Protein AF-A0A924SZW6-F1 (afdb_monomer)

Nearest PDB structures (foldseek):
  8qy5-assembly1_B  TM=1.749E-01  e=9.039E+00  Homo sapiens

pLDDT: mean 71.02, std 20.92, range [22.78, 96.81]

Secondary structure (DSSP, 8-state):
-------------------------------------------TT-SSS------THHHHHHHHHHS---S-TTSHHHHHT-HHHHHHHHHHHHHHHSPPTT------S--EETTEEGGGS-HHHHHHHHH-GGGB--S-GGGTTT--SHHHHHHHHHT-TT-SHHHHHHHHHHHHSSPBPBSS--------HHHHHHSPPPTT---TTSSS---HHHHSPPHHHHHHHHHHHHHS-GGGSS-TT--EEEEPPTT-PPPGGGT---S------STT----SSS--GGGTEEEE-TTGGGSS--GGGHHHHHHHHHHHHHHHHHHHHH--TT-SS-SSSTTSHHHHHHH-EEEEEEE-TTT--EEEEEEEPTT---S-TT-TTTTS-HHHHHHHHHHHHHH-HHHHTTSHHHHHHHHHHTTTT---SHHHHHHHHHHHHHHHHHHHHHHHHHHTTT-HHHHHHHHHHHHHHHHHHHHHH-TTHHHH--HHHHHHHHHHHHHHHHHHHHHHHHHHHHHHHHHHHHHHHHHHHHHS--HHHHHHHTTT-SS-HHHHHHHHHHHHHHHHHTT--GGGHHHHHHHHHHHHHHS-HHHHHHHHHHHHHHHHHTTHHHHHHHHHHHHHHHHHSPPPTTS---THHHH-TTS----TTT--S-HHHHHHHHHHHHHHHHHHHHHHS-STT--TTSHHHHHHHHHHHHHHHHHHHHHHHHHHHHHHHHHHHTTHHHHHHHHHHHTTS-TTTHHHHHHHHHHHHHHHHHHHHHSS-GGG------SSHHHHHHHHHHHHHHHHHHHHH-

Structure (mmCIF, N/CA/C/O backbone):
data_AF-A0A924SZW6-F1
#
_entry.id   AF-A0A924SZW6-F1
#
loop_
_atom_site.group_PDB
_atom_site.id
_atom_site.type_symbol
_atom_site.label_atom_id
_atom_site.label_alt_id
_atom_site.label_comp_id
_atom_site.label_asym_id
_atom_site.label_entity_id
_atom_site.label_seq_id
_atom_site.pdbx_PDB_ins_code
_atom_site.Cartn_x
_atom_site.Cartn_y
_atom_site.Cartn_z
_atom_site.occupancy
_atom_site.B_iso_or_equiv
_atom_site.auth_seq_id
_atom_site.auth_comp_id
_atom_site.auth_asym_id
_atom_site.auth_atom_id
_atom_site.pdbx_PDB_model_num
ATOM 1 N N . MET A 1 1 ? -31.781 59.931 -20.310 1.00 33.50 1 MET A N 1
ATOM 2 C CA . MET A 1 1 ? -31.952 59.103 -21.530 1.00 33.50 1 MET A CA 1
ATOM 3 C C . MET A 1 1 ? -31.351 57.731 -21.214 1.00 33.50 1 MET A C 1
ATOM 5 O O . MET A 1 1 ? -30.288 57.725 -20.618 1.00 33.50 1 MET A O 1
ATOM 9 N N . ILE A 1 2 ? -32.062 56.593 -21.270 1.00 26.80 2 ILE A N 1
ATOM 10 C CA . ILE A 1 2 ? -32.752 55.938 -22.414 1.00 26.80 2 ILE A CA 1
ATOM 11 C C . ILE A 1 2 ? -31.719 55.399 -23.429 1.00 26.80 2 ILE A C 1
ATOM 13 O O . ILE A 1 2 ? -30.962 56.223 -23.920 1.00 26.80 2 ILE A O 1
ATOM 17 N N . SER A 1 3 ? -31.660 54.123 -23.869 1.00 26.00 3 SER A N 1
ATOM 18 C CA . SER A 1 3 ? -32.116 52.770 -23.403 1.00 26.00 3 SER A CA 1
ATOM 19 C C . SER A 1 3 ? -31.496 51.712 -24.375 1.00 26.00 3 SER A C 1
ATOM 21 O O . SER A 1 3 ? -31.134 52.133 -25.468 1.00 26.00 3 SER A O 1
ATOM 23 N N . ARG A 1 4 ? -31.325 50.384 -24.194 1.00 29.02 4 ARG A N 1
ATOM 24 C CA . ARG A 1 4 ? -31.680 49.269 -23.259 1.00 29.02 4 ARG A CA 1
ATOM 25 C C . ARG A 1 4 ? -30.437 48.328 -23.150 1.00 29.02 4 ARG A C 1
ATOM 27 O O . ARG A 1 4 ? -29.488 48.561 -23.882 1.00 29.02 4 ARG A O 1
ATOM 34 N N . LEU A 1 5 ? -30.275 47.281 -22.319 1.00 28.52 5 LEU A N 1
ATOM 35 C CA . LEU A 1 5 ? -31.102 46.414 -21.440 1.00 28.52 5 LEU A CA 1
ATOM 36 C C . LEU A 1 5 ? -31.905 45.224 -22.044 1.00 28.52 5 LEU A C 1
ATOM 38 O O . LEU A 1 5 ? -33.113 45.323 -22.242 1.00 28.52 5 LEU A O 1
ATOM 42 N N . SER A 1 6 ? -31.255 44.052 -22.171 1.00 27.53 6 SER A N 1
ATOM 43 C CA . SER A 1 6 ? -31.824 42.697 -21.938 1.00 27.53 6 SER A CA 1
ATOM 44 C C . SER A 1 6 ? -30.662 41.724 -21.641 1.00 27.53 6 SER A C 1
ATOM 46 O O . SER A 1 6 ? -29.728 41.695 -22.429 1.00 27.53 6 SER A O 1
ATOM 48 N N . SER A 1 7 ? -30.527 41.033 -20.496 1.00 28.25 7 SER A N 1
ATOM 49 C CA . SER A 1 7 ? -31.413 40.075 -19.780 1.00 28.25 7 SER A CA 1
ATOM 50 C C . SER A 1 7 ? -31.501 38.704 -20.481 1.00 28.25 7 SER A C 1
ATOM 52 O O . SER A 1 7 ? -31.619 38.672 -21.703 1.00 28.25 7 SER A O 1
ATOM 54 N N . LYS A 1 8 ? -31.423 37.541 -19.805 1.00 29.83 8 LYS A N 1
ATOM 55 C CA . LYS A 1 8 ? -31.731 37.145 -18.397 1.00 29.83 8 LYS A CA 1
ATOM 56 C C . LYS A 1 8 ? -30.581 36.271 -17.824 1.00 29.83 8 LYS A C 1
ATOM 58 O O . LYS A 1 8 ? -29.906 35.646 -18.627 1.00 29.83 8 LYS A O 1
ATOM 63 N N . ASN A 1 9 ? -30.243 36.130 -16.533 1.00 30.50 9 ASN A N 1
ATOM 64 C CA . ASN A 1 9 ? -30.782 36.519 -15.211 1.00 30.50 9 ASN A CA 1
ATOM 65 C C . ASN A 1 9 ? -31.810 35.584 -14.506 1.00 30.50 9 ASN A C 1
ATOM 67 O O . ASN A 1 9 ? -33.008 35.699 -14.771 1.00 30.50 9 ASN A O 1
ATOM 71 N N . ARG A 1 10 ? -31.329 34.748 -13.558 1.00 27.64 10 ARG A N 1
ATOM 72 C CA . ARG A 1 10 ? -31.797 34.525 -12.150 1.00 27.64 10 ARG A CA 1
ATOM 73 C C . ARG A 1 10 ? -30.868 33.484 -11.466 1.00 27.64 10 ARG A C 1
ATOM 75 O O . ARG A 1 10 ? -30.585 32.481 -12.105 1.00 27.64 10 ARG A O 1
ATOM 82 N N . SER A 1 11 ? -30.187 33.729 -10.330 1.00 28.19 11 SER A N 1
ATOM 83 C CA . SER A 1 11 ? -30.631 33.964 -8.919 1.00 28.19 11 SER A CA 1
ATOM 84 C C . SER A 1 11 ? -31.133 32.671 -8.239 1.00 28.19 11 SER A C 1
ATOM 86 O O . SER A 1 11 ? -31.854 31.929 -8.893 1.00 28.19 11 SER A O 1
ATOM 88 N N . TRP A 1 12 ? -30.849 32.322 -6.970 1.00 26.53 12 TRP A N 1
ATOM 89 C CA . TRP A 1 12 ? -30.463 33.056 -5.730 1.00 26.53 12 TRP A CA 1
ATOM 90 C C . TRP A 1 12 ? -29.351 32.272 -4.958 1.00 26.53 12 TRP A C 1
ATOM 92 O O . TRP A 1 12 ? -29.209 31.087 -5.230 1.00 26.53 12 TRP A O 1
ATOM 102 N N . LEU A 1 13 ? -28.465 32.775 -4.071 1.00 25.53 13 LEU A N 1
ATOM 103 C CA . LEU A 1 13 ? -28.387 33.912 -3.114 1.00 25.53 13 LEU A CA 1
ATOM 104 C C . LEU A 1 13 ? -28.858 33.570 -1.674 1.00 25.53 13 LEU A C 1
ATOM 106 O O . LEU A 1 13 ? -30.060 33.542 -1.438 1.00 25.53 13 LEU A O 1
ATOM 110 N N . PHE A 1 14 ? -27.921 33.422 -0.714 1.00 25.53 14 PHE A N 1
ATOM 111 C CA . PHE A 1 14 ? -28.094 33.786 0.715 1.00 25.53 14 PHE A CA 1
ATOM 112 C C . PHE A 1 14 ? -26.750 34.058 1.446 1.00 25.53 14 PHE A C 1
ATOM 114 O O . PHE A 1 14 ? -25.684 33.675 0.970 1.00 25.53 14 PHE A O 1
ATOM 121 N N . CYS A 1 15 ? -26.828 34.796 2.561 1.00 25.05 15 CYS A N 1
ATOM 122 C CA . CYS A 1 15 ? -25.750 35.432 3.350 1.00 25.05 15 CYS A CA 1
ATOM 123 C C . CYS A 1 15 ? -25.013 34.482 4.334 1.00 25.05 15 CYS A C 1
ATOM 125 O O . CYS A 1 15 ? -25.514 33.398 4.605 1.00 25.05 15 CYS A O 1
ATOM 127 N N . GLY A 1 16 ? -23.891 34.849 4.981 1.00 23.39 16 GLY A N 1
ATOM 128 C CA . GLY A 1 16 ? -23.024 36.038 4.840 1.00 23.39 16 GLY A CA 1
ATOM 129 C C . GLY A 1 16 ? -22.244 36.413 6.128 1.00 23.39 16 GLY A C 1
ATOM 130 O O . GLY A 1 16 ? -22.449 35.798 7.163 1.00 23.39 16 GLY A O 1
ATOM 131 N N . LEU A 1 17 ? -21.396 37.454 6.032 1.00 24.75 17 LEU A N 1
ATOM 132 C CA . LEU A 1 17 ? -20.768 38.275 7.102 1.00 24.75 17 LEU A CA 1
ATOM 133 C C . LEU A 1 17 ? -20.067 37.602 8.314 1.00 24.75 17 LEU A C 1
ATOM 135 O O . LEU A 1 17 ? -20.702 37.076 9.219 1.00 24.75 17 LEU A O 1
ATOM 139 N N . GLY A 1 18 ? -18.751 37.837 8.426 1.00 23.00 18 GLY A N 1
ATOM 140 C CA . GLY A 1 18 ? -17.966 37.648 9.656 1.00 23.00 18 GLY A CA 1
ATOM 141 C C . GLY A 1 18 ? -16.492 38.025 9.457 1.00 23.00 18 GLY A C 1
ATOM 142 O O . GLY A 1 18 ? -15.720 37.205 8.975 1.00 23.00 18 GLY A O 1
ATOM 143 N N . LEU A 1 19 ? -16.101 39.271 9.764 1.00 26.03 19 LEU A N 1
ATOM 144 C CA . LEU A 1 19 ? -14.753 39.793 9.478 1.00 26.03 19 LEU A CA 1
ATOM 145 C C . LEU A 1 19 ? -14.293 40.792 10.558 1.00 26.03 19 LEU A C 1
ATOM 147 O O . LEU A 1 19 ? -14.779 41.920 10.611 1.00 26.03 19 LEU A O 1
ATOM 151 N N . ILE A 1 20 ? -13.340 40.371 11.396 1.00 26.34 20 ILE A N 1
ATOM 152 C CA . ILE A 1 20 ? -12.592 41.181 12.378 1.00 26.34 20 ILE A CA 1
ATOM 153 C C . ILE A 1 20 ? -11.146 40.653 12.318 1.00 26.34 20 ILE A C 1
ATOM 155 O O . ILE A 1 20 ? -10.900 39.498 12.642 1.00 26.34 20 ILE A O 1
ATOM 159 N N . LEU A 1 21 ? -10.235 41.336 11.619 1.00 26.98 21 LEU A N 1
ATOM 160 C CA . LEU A 1 21 ? -9.293 42.316 12.184 1.00 26.98 21 LEU A CA 1
ATOM 161 C C . LEU A 1 21 ? -8.398 41.766 13.310 1.00 26.98 21 LEU A C 1
ATOM 163 O O . LEU A 1 21 ? -8.770 41.806 14.475 1.00 26.98 21 LEU A O 1
ATOM 167 N N . PHE A 1 22 ? -7.162 41.412 12.961 1.00 25.89 22 PHE A N 1
ATOM 168 C CA . PHE A 1 22 ? -5.969 42.145 13.412 1.00 25.89 22 PHE A CA 1
ATOM 169 C C . PHE A 1 22 ? -4.836 41.906 12.402 1.00 25.89 22 PHE A C 1
ATOM 171 O O . PHE A 1 22 ? -4.906 40.965 11.611 1.00 25.89 22 PHE A O 1
ATOM 178 N N . GLY A 1 23 ? -3.816 42.764 12.369 1.00 24.95 23 GLY A N 1
ATOM 179 C CA . GLY A 1 23 ? -2.733 42.622 11.397 1.00 24.95 23 GLY A CA 1
ATOM 180 C C . GLY A 1 23 ? -1.445 43.326 11.796 1.00 24.95 23 GLY A C 1
ATOM 181 O O . GLY A 1 23 ? -1.463 44.263 12.588 1.00 24.95 23 GLY A O 1
ATOM 182 N N . GLY A 1 24 ? -0.352 42.878 11.175 1.00 24.44 24 GLY A N 1
ATOM 183 C CA . GLY A 1 24 ? 0.947 43.543 11.173 1.00 24.44 24 GLY A CA 1
ATOM 184 C C . GLY A 1 24 ? 1.859 43.228 12.358 1.00 24.44 24 GLY A C 1
ATOM 185 O O . GLY A 1 24 ? 1.669 43.747 13.451 1.00 24.44 24 GLY A O 1
ATOM 186 N N . LEU A 1 25 ? 2.954 42.517 12.076 1.00 24.55 25 LEU A N 1
ATOM 187 C CA . LEU A 1 25 ? 4.296 43.068 12.295 1.00 24.55 25 LEU A CA 1
ATOM 188 C C . LEU A 1 25 ? 5.338 42.328 11.444 1.00 24.55 25 LEU A C 1
ATOM 190 O O . LEU A 1 25 ? 5.148 41.178 11.053 1.00 24.55 25 LEU A O 1
ATOM 194 N N . TRP A 1 26 ? 6.413 43.034 11.101 1.00 28.36 26 TRP A N 1
ATOM 195 C CA . TRP A 1 26 ? 7.564 42.503 10.372 1.00 28.36 26 TRP A CA 1
ATOM 196 C C . TRP A 1 26 ? 8.580 41.874 11.329 1.00 28.36 26 TRP A C 1
ATOM 198 O O . TRP A 1 26 ? 8.840 42.441 12.383 1.00 28.36 26 TRP A O 1
ATOM 208 N N . GLY A 1 27 ? 9.245 40.817 10.852 1.00 25.41 27 GLY A N 1
ATOM 209 C CA . GLY A 1 27 ? 10.687 40.607 11.019 1.00 25.41 27 GLY A CA 1
ATOM 210 C C . GLY A 1 27 ? 11.238 40.276 12.411 1.00 25.41 27 GLY A C 1
ATOM 211 O O . GLY A 1 27 ? 11.234 41.103 13.312 1.00 25.41 27 GLY A O 1
ATOM 212 N N . VAL A 1 28 ? 11.876 39.109 12.517 1.00 25.89 28 VAL A N 1
ATOM 213 C CA . VAL A 1 28 ? 13.323 38.950 12.787 1.00 25.89 28 VAL A CA 1
ATOM 214 C C . VAL A 1 28 ? 13.635 37.450 12.737 1.00 25.89 28 VAL A C 1
ATOM 216 O O . VAL A 1 28 ? 12.971 36.653 13.393 1.00 25.89 28 VAL A O 1
ATOM 219 N N . LEU A 1 29 ? 14.643 37.063 11.952 1.00 27.83 29 LEU A N 1
ATOM 220 C CA . LEU A 1 29 ? 15.219 35.717 11.992 1.00 27.83 29 LEU A CA 1
ATOM 221 C C . LEU A 1 29 ? 16.332 35.691 13.051 1.00 27.83 29 LEU A C 1
ATOM 223 O O . LEU A 1 29 ? 17.296 36.445 12.900 1.00 27.83 29 LEU A O 1
ATOM 227 N N . PRO A 1 30 ? 16.262 34.837 14.086 1.00 28.94 30 PRO A N 1
ATOM 228 C CA . PRO A 1 30 ? 17.430 34.514 14.888 1.00 28.94 30 PRO A CA 1
ATOM 229 C C . PRO A 1 30 ? 18.287 33.491 14.131 1.00 28.94 30 PRO A C 1
ATOM 231 O O . PRO A 1 30 ? 17.869 32.353 13.916 1.00 28.94 30 PRO A O 1
ATOM 234 N N . ALA A 1 31 ? 19.499 33.881 13.736 1.00 28.05 31 ALA A N 1
ATOM 235 C CA . ALA A 1 31 ? 20.520 32.906 13.371 1.00 28.05 31 ALA A CA 1
ATOM 236 C C . ALA A 1 31 ? 20.938 32.149 14.640 1.00 28.05 31 ALA A C 1
ATOM 238 O O . ALA A 1 31 ? 21.285 32.778 15.640 1.00 28.05 31 ALA A O 1
ATOM 239 N N . HIS A 1 32 ? 20.890 30.817 14.608 1.00 28.34 32 HIS A N 1
ATOM 240 C CA . HIS A 1 32 ? 21.294 29.988 15.740 1.00 28.34 32 HIS A CA 1
ATOM 241 C C . HIS A 1 32 ? 22.666 29.362 15.482 1.00 28.34 32 HIS A C 1
ATOM 243 O O . HIS A 1 32 ? 22.778 28.245 14.981 1.00 28.34 32 HIS A O 1
ATOM 249 N N . ASP A 1 33 ? 23.717 30.086 15.864 1.00 27.41 33 ASP A N 1
ATOM 250 C CA . ASP A 1 33 ? 25.005 29.459 16.14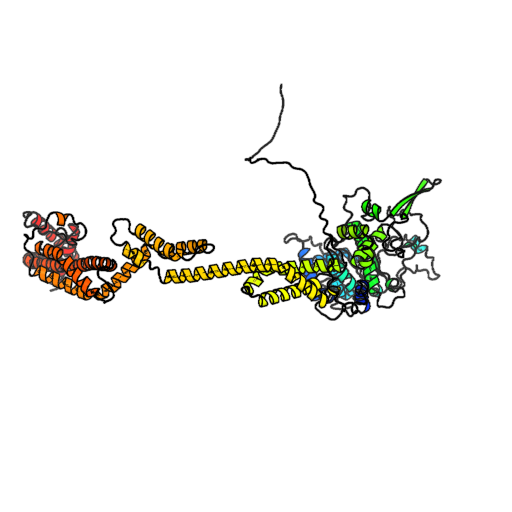1 1.00 27.41 33 ASP A CA 1
ATOM 251 C C . ASP A 1 33 ? 24.850 28.509 17.338 1.00 27.41 33 ASP A C 1
ATOM 253 O O . ASP A 1 33 ? 24.332 28.884 18.395 1.00 27.41 33 ASP A O 1
ATOM 257 N N . SER A 1 34 ? 25.333 27.276 17.195 1.00 29.17 34 SER A N 1
ATOM 258 C CA . SER A 1 34 ? 25.466 26.324 18.300 1.00 29.17 34 SER A CA 1
ATOM 259 C C . SER A 1 34 ? 26.780 25.555 18.175 1.00 29.17 34 SER A C 1
ATOM 261 O O . SER A 1 34 ? 26.820 24.404 17.737 1.00 29.17 34 SER A O 1
ATOM 263 N N . ALA A 1 35 ? 27.879 26.212 18.549 1.00 26.23 35 ALA A N 1
ATOM 264 C CA . ALA A 1 35 ? 29.199 25.595 18.612 1.00 26.23 35 ALA A CA 1
ATOM 265 C C . ALA A 1 35 ? 29.227 24.500 19.695 1.00 26.23 35 ALA A C 1
ATOM 267 O O . ALA A 1 35 ? 29.353 24.791 20.887 1.00 26.23 35 ALA A O 1
ATOM 268 N N . TYR A 1 36 ? 29.107 23.233 19.290 1.00 25.58 36 TYR A N 1
ATOM 269 C CA . TYR A 1 36 ? 29.137 22.115 20.230 1.00 25.58 36 TYR A CA 1
ATOM 270 C C . TYR A 1 36 ? 30.570 21.776 20.655 1.00 25.58 36 TYR A C 1
ATOM 272 O O . TYR A 1 36 ? 31.394 21.317 19.865 1.00 25.58 36 TYR A O 1
ATOM 280 N N . SER A 1 37 ? 30.859 22.016 21.935 1.00 25.73 37 SER A N 1
ATOM 281 C CA . SER A 1 37 ? 32.153 21.730 22.557 1.00 25.73 37 SER A CA 1
ATOM 282 C C . SER A 1 37 ? 32.432 20.226 22.600 1.00 25.73 37 SER A C 1
ATOM 284 O O . SER A 1 37 ? 31.659 19.454 23.168 1.00 25.73 37 SER A O 1
ATOM 286 N N . SER A 1 38 ? 33.563 19.803 22.034 1.00 25.98 38 SER A N 1
ATOM 287 C CA . SER A 1 38 ? 33.986 18.403 22.024 1.00 25.98 38 SER A CA 1
ATOM 288 C C . SER A 1 38 ? 34.633 17.989 23.354 1.00 25.98 38 SER A C 1
ATOM 290 O O . SER A 1 38 ? 35.847 18.132 23.534 1.00 25.98 38 SER A O 1
ATOM 292 N N . SER A 1 39 ? 33.857 17.416 24.276 1.00 26.94 39 SER A N 1
ATOM 293 C CA . SER A 1 39 ? 34.395 16.633 25.397 1.00 26.94 39 SER A CA 1
ATOM 294 C C . SER A 1 39 ? 34.622 15.180 24.952 1.00 26.94 39 SER A C 1
ATOM 296 O O . SER A 1 39 ? 33.737 14.512 24.424 1.00 26.94 39 SER A O 1
ATOM 298 N N . GLY A 1 40 ? 35.861 14.696 25.070 1.00 28.08 40 GLY A N 1
ATOM 299 C CA . GLY A 1 40 ? 36.288 13.479 24.373 1.00 28.08 40 GLY A CA 1
ATOM 300 C C . GLY A 1 40 ? 36.036 12.176 25.134 1.00 28.08 40 GLY A C 1
ATOM 301 O O . GLY A 1 40 ? 36.572 11.991 26.225 1.00 28.08 40 GLY A O 1
ATOM 302 N N . PHE A 1 41 ? 35.362 11.214 24.493 1.00 25.05 41 PHE A N 1
ATOM 303 C CA . PHE A 1 41 ? 35.353 9.808 24.914 1.00 25.05 41 PHE A CA 1
ATOM 304 C C . PHE A 1 41 ? 36.175 8.954 23.933 1.00 25.05 41 PHE A C 1
ATOM 306 O O . PHE A 1 41 ? 35.786 8.731 22.787 1.00 25.05 41 PHE A O 1
ATOM 313 N N . LYS A 1 42 ? 37.363 8.496 24.352 1.00 28.86 42 LYS A N 1
ATOM 314 C CA . LYS A 1 42 ? 38.291 7.736 23.490 1.00 28.86 42 LYS A CA 1
ATOM 315 C C . LYS A 1 42 ? 37.923 6.247 23.422 1.00 28.86 42 LYS A C 1
ATOM 317 O O . LYS A 1 42 ? 38.568 5.421 24.060 1.00 28.86 42 LYS A O 1
ATOM 322 N N . SER A 1 43 ? 36.937 5.894 22.595 1.00 28.67 43 SER A N 1
ATOM 323 C CA . SER A 1 43 ? 36.662 4.492 22.232 1.00 28.67 43 SER A CA 1
ATOM 324 C C . SER A 1 43 ? 37.648 3.988 21.166 1.00 28.67 43 SER A C 1
ATOM 326 O O . SER A 1 43 ? 37.392 4.020 19.960 1.00 28.67 43 SER A O 1
ATOM 328 N N . SER A 1 44 ? 38.834 3.554 21.594 1.00 30.31 44 SER A N 1
ATOM 329 C CA . SER A 1 44 ? 39.884 3.065 20.693 1.00 30.31 44 SER A CA 1
ATOM 330 C C . SER A 1 44 ? 39.780 1.558 20.426 1.00 30.31 44 SER A C 1
ATOM 332 O O . SER A 1 44 ? 40.595 0.802 20.946 1.00 30.31 44 SER A O 1
ATOM 334 N N . ASN A 1 45 ? 38.808 1.116 19.610 1.00 28.75 45 ASN A N 1
ATOM 335 C CA . ASN A 1 45 ? 38.846 -0.235 19.003 1.00 28.75 45 ASN A CA 1
ATOM 336 C C . ASN A 1 45 ? 38.010 -0.466 17.716 1.00 28.75 45 ASN A C 1
ATOM 338 O O . ASN A 1 45 ? 38.111 -1.531 17.114 1.00 28.75 45 ASN A O 1
ATOM 342 N N . GLN A 1 46 ? 37.226 0.500 17.224 1.00 30.11 46 GLN A N 1
ATOM 343 C CA . GLN A 1 46 ? 36.188 0.246 16.201 1.00 30.11 46 GLN A CA 1
ATOM 344 C C . GLN A 1 46 ? 36.615 0.488 14.727 1.00 30.11 46 GLN A C 1
ATOM 346 O O . GLN A 1 46 ? 35.780 0.762 13.873 1.00 30.11 46 GLN A O 1
ATOM 351 N N . LYS A 1 47 ? 37.917 0.417 14.394 1.00 28.92 47 LYS A N 1
ATOM 352 C CA . LYS A 1 47 ? 38.471 0.869 13.087 1.00 28.92 47 LYS A CA 1
ATOM 353 C C . LYS A 1 47 ? 39.094 -0.219 12.184 1.00 28.92 47 LYS A C 1
ATOM 355 O O . LYS A 1 47 ? 40.004 0.086 11.415 1.00 28.92 47 LYS A O 1
ATOM 360 N N . ARG A 1 48 ? 38.653 -1.488 12.257 1.00 28.36 48 ARG A N 1
ATOM 361 C CA . ARG A 1 48 ? 39.270 -2.595 11.475 1.00 28.36 48 ARG A CA 1
ATOM 362 C C . ARG A 1 48 ? 38.354 -3.665 10.842 1.00 28.36 48 ARG A C 1
ATOM 364 O O . ARG A 1 48 ? 38.878 -4.701 10.448 1.00 28.36 48 ARG A O 1
ATOM 371 N N . LEU A 1 49 ? 37.047 -3.429 10.672 1.00 27.42 49 LEU A N 1
ATOM 372 C CA . LEU A 1 49 ? 36.152 -4.396 9.989 1.00 27.42 49 LEU A CA 1
ATOM 373 C C . LEU A 1 49 ? 35.471 -3.906 8.696 1.00 27.42 49 LEU A C 1
ATOM 375 O O . LEU A 1 49 ? 35.121 -4.737 7.865 1.00 27.42 49 LEU A O 1
ATOM 379 N N . PHE A 1 50 ? 35.361 -2.598 8.453 1.00 34.38 50 PHE A N 1
ATOM 380 C CA . PHE A 1 50 ? 34.761 -2.068 7.219 1.00 34.38 50 PHE A CA 1
ATOM 381 C C . PHE A 1 50 ? 35.836 -1.677 6.196 1.00 34.38 50 PHE A C 1
ATOM 383 O O . PHE A 1 50 ? 36.299 -0.539 6.163 1.00 34.38 50 PHE A O 1
ATOM 390 N N . SER A 1 51 ? 36.269 -2.642 5.378 1.00 29.84 51 SER A N 1
ATOM 391 C CA . SER A 1 51 ? 37.339 -2.466 4.379 1.00 29.84 51 SER A CA 1
ATOM 392 C C . SER A 1 51 ? 36.959 -2.901 2.955 1.00 29.84 51 SER A C 1
ATOM 394 O O . SER A 1 51 ? 37.792 -3.435 2.222 1.00 29.84 51 SER A O 1
ATOM 396 N N . LYS A 1 52 ? 35.709 -2.626 2.552 1.00 31.80 52 LYS A N 1
ATOM 397 C CA . LYS A 1 52 ? 35.267 -2.392 1.158 1.00 31.80 52 LYS A CA 1
ATOM 398 C C . LYS A 1 52 ? 33.800 -1.930 1.143 1.00 31.80 52 LYS A C 1
ATOM 400 O O . LYS A 1 52 ? 32.960 -2.703 1.601 1.00 31.80 52 LYS A O 1
ATOM 405 N N . PRO A 1 53 ? 33.458 -0.744 0.607 1.00 36.50 53 PRO A N 1
ATOM 406 C CA . PRO A 1 53 ? 32.068 -0.446 0.278 1.00 36.50 53 PRO A CA 1
ATOM 407 C C . PRO A 1 53 ? 31.618 -1.369 -0.864 1.00 36.50 53 PRO A C 1
ATOM 409 O O . PRO A 1 53 ? 32.288 -1.465 -1.894 1.00 36.50 53 PRO A O 1
ATOM 412 N N . TRP A 1 54 ? 30.500 -2.071 -0.681 1.00 39.34 54 TRP A N 1
ATOM 413 C CA . TRP A 1 54 ? 29.850 -2.816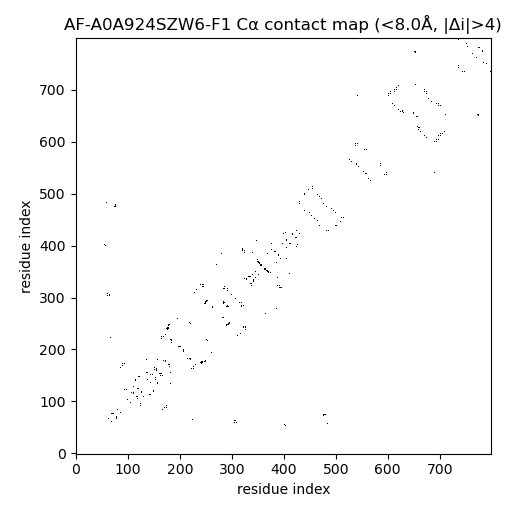 -1.759 1.00 39.34 54 TRP A CA 1
ATOM 414 C C . TRP A 1 54 ? 29.012 -1.842 -2.586 1.00 39.34 54 TRP A C 1
ATOM 416 O O . TRP A 1 54 ? 27.900 -1.498 -2.198 1.00 39.34 54 TRP A O 1
ATOM 426 N N . SER A 1 55 ? 29.547 -1.384 -3.718 1.00 43.47 55 SER A N 1
ATOM 427 C CA . SER A 1 55 ? 28.805 -0.518 -4.633 1.00 43.47 55 SER A CA 1
ATOM 428 C C . SER A 1 55 ? 27.625 -1.251 -5.281 1.00 43.47 55 SER A C 1
ATOM 430 O O . SER A 1 55 ? 27.648 -2.466 -5.498 1.00 43.47 55 SER A O 1
ATOM 432 N N . THR A 1 56 ? 26.612 -0.474 -5.656 1.00 41.78 56 THR A N 1
ATOM 433 C CA . THR A 1 56 ? 25.476 -0.812 -6.536 1.00 41.78 56 THR A CA 1
ATOM 434 C C . THR A 1 56 ? 25.926 -1.587 -7.786 1.00 41.78 56 THR A C 1
ATOM 436 O O . THR A 1 56 ? 25.288 -2.547 -8.219 1.00 41.78 56 THR A O 1
ATOM 439 N N . GLN A 1 57 ? 27.128 -1.268 -8.280 1.00 44.50 57 GLN A N 1
ATOM 440 C CA . GLN A 1 57 ? 27.821 -1.955 -9.372 1.00 44.50 57 GLN A CA 1
ATOM 441 C C . GLN A 1 57 ? 28.029 -3.457 -9.172 1.00 44.50 57 GLN A C 1
ATOM 443 O O . GLN A 1 57 ? 28.211 -4.157 -10.163 1.00 44.50 57 GLN A O 1
ATOM 448 N N . ASN A 1 58 ? 28.063 -3.968 -7.939 1.00 48.50 58 ASN A N 1
ATOM 449 C CA . ASN A 1 58 ? 28.172 -5.407 -7.693 1.00 48.50 58 ASN A CA 1
ATOM 450 C C . ASN A 1 58 ? 26.815 -6.119 -7.790 1.00 48.50 58 ASN A C 1
ATOM 452 O O . ASN A 1 58 ? 26.804 -7.298 -8.124 1.00 48.50 58 ASN A O 1
ATOM 456 N N . LEU A 1 59 ? 25.692 -5.435 -7.530 1.00 44.97 59 LEU A N 1
ATOM 457 C CA . LEU A 1 59 ? 24.356 -6.039 -7.579 1.00 44.97 59 LEU A CA 1
ATOM 458 C C . LEU A 1 59 ? 23.942 -6.333 -9.017 1.00 44.97 59 LEU A C 1
ATOM 460 O O . LEU A 1 59 ? 23.664 -7.482 -9.338 1.00 44.97 59 LEU A O 1
ATOM 464 N N . ILE A 1 60 ? 23.941 -5.313 -9.881 1.00 46.31 60 ILE A N 1
ATOM 465 C CA . ILE A 1 60 ? 23.574 -5.468 -11.298 1.00 46.31 60 ILE A CA 1
ATOM 466 C C . ILE A 1 60 ? 24.462 -6.540 -11.940 1.00 46.31 60 ILE A C 1
ATOM 468 O O . ILE A 1 60 ? 23.943 -7.461 -12.570 1.00 46.31 60 ILE A O 1
ATOM 472 N N . ARG A 1 61 ? 25.765 -6.500 -11.634 1.00 44.53 61 ARG A N 1
ATOM 473 C CA . ARG A 1 61 ? 26.738 -7.505 -12.057 1.00 44.53 61 ARG A CA 1
ATOM 474 C C . ARG A 1 61 ? 26.423 -8.898 -11.546 1.00 44.53 61 ARG A C 1
ATOM 476 O O . ARG A 1 61 ? 26.428 -9.824 -12.334 1.00 44.53 61 ARG A O 1
ATOM 483 N N . ASP A 1 62 ? 26.112 -9.101 -10.270 1.00 46.97 62 ASP A N 1
ATOM 484 C CA . ASP A 1 62 ? 25.829 -10.451 -9.766 1.00 46.97 62 ASP A CA 1
ATOM 485 C C . ASP A 1 62 ? 24.473 -11.012 -10.231 1.00 46.97 62 ASP A C 1
ATOM 487 O O . ASP A 1 62 ? 24.389 -12.213 -10.509 1.00 46.97 62 ASP A O 1
ATOM 491 N N . LEU A 1 63 ? 23.451 -10.158 -10.393 1.00 48.25 63 LEU A N 1
ATOM 492 C CA . LEU A 1 63 ? 22.155 -10.505 -10.998 1.00 48.25 63 LEU A CA 1
ATOM 493 C C . LEU A 1 63 ? 22.334 -10.970 -12.449 1.00 48.25 63 LEU A C 1
ATOM 495 O O . LEU A 1 63 ? 21.824 -12.018 -12.844 1.00 48.25 63 LEU A O 1
ATOM 499 N N . ALA A 1 64 ? 23.099 -10.200 -13.222 1.00 43.16 64 ALA A N 1
ATOM 500 C CA . ALA A 1 64 ? 23.489 -10.508 -14.588 1.00 43.16 64 ALA A CA 1
ATOM 501 C C . ALA A 1 64 ? 24.381 -11.750 -14.691 1.00 43.16 64 ALA A C 1
ATOM 503 O O . ALA A 1 64 ? 24.255 -12.538 -15.629 1.00 43.16 64 ALA A O 1
ATOM 504 N N . ALA A 1 65 ? 25.313 -11.908 -13.751 1.00 41.12 65 ALA A N 1
ATOM 505 C CA . ALA A 1 65 ? 26.454 -12.782 -13.945 1.00 41.12 65 ALA A CA 1
ATOM 506 C C . ALA A 1 65 ? 26.160 -14.252 -13.765 1.00 41.12 65 ALA A C 1
ATOM 508 O O . ALA A 1 65 ? 26.733 -15.106 -14.445 1.00 41.12 65 ALA A O 1
ATOM 509 N N . LYS A 1 66 ? 25.409 -14.538 -12.705 1.00 43.81 66 LYS A N 1
ATOM 510 C CA . LYS A 1 66 ? 25.437 -15.851 -12.074 1.00 43.81 66 LYS A CA 1
ATOM 511 C C . LYS A 1 66 ? 24.227 -16.682 -12.462 1.00 43.81 66 LYS A C 1
ATOM 513 O O . LYS A 1 66 ? 24.314 -17.904 -12.365 1.00 43.81 66 LYS A O 1
ATOM 518 N N . GLY A 1 67 ? 23.102 -16.054 -12.823 1.00 42.16 67 GLY A N 1
ATOM 519 C CA . GLY A 1 67 ? 21.777 -16.689 -12.952 1.00 42.16 67 GLY A CA 1
ATOM 520 C C . GLY A 1 67 ? 21.216 -17.212 -11.619 1.00 42.16 67 GLY A C 1
ATOM 521 O O . GLY A 1 67 ? 20.014 -17.169 -11.376 1.00 42.16 67 GLY A O 1
ATOM 522 N N . ASN A 1 68 ? 22.106 -17.633 -10.722 1.00 40.44 68 ASN A N 1
ATOM 523 C CA . ASN A 1 68 ? 21.899 -17.859 -9.306 1.00 40.44 68 ASN A CA 1
ATOM 524 C C . ASN A 1 68 ? 21.710 -16.516 -8.585 1.00 40.44 68 ASN A C 1
ATOM 526 O O . ASN A 1 68 ? 22.625 -16.015 -7.928 1.00 40.44 68 ASN A O 1
ATOM 530 N N . PHE A 1 69 ? 20.496 -15.968 -8.667 1.00 50.00 69 PHE A N 1
ATOM 531 C CA . PHE A 1 69 ? 19.968 -15.144 -7.582 1.00 50.00 69 PHE A CA 1
ATOM 532 C C . PHE A 1 69 ? 20.208 -15.902 -6.257 1.00 50.00 69 PHE A C 1
ATOM 534 O O . PHE A 1 69 ? 20.024 -17.127 -6.231 1.00 50.00 69 PHE A O 1
ATOM 541 N N . PRO A 1 70 ? 20.636 -15.244 -5.162 1.00 45.41 70 PRO A N 1
ATOM 542 C CA . PRO A 1 70 ? 20.778 -15.924 -3.878 1.00 45.41 70 PRO A CA 1
ATOM 543 C C . PRO A 1 70 ? 19.436 -16.570 -3.525 1.00 45.41 70 PRO A C 1
ATOM 545 O O . PRO A 1 70 ? 18.404 -15.909 -3.598 1.00 45.41 70 PRO A O 1
ATOM 548 N N . ALA A 1 71 ? 19.430 -17.864 -3.191 1.00 46.12 71 ALA A N 1
ATOM 549 C CA . ALA A 1 71 ? 18.214 -18.689 -3.155 1.00 46.12 71 ALA A CA 1
ATOM 550 C C . ALA A 1 71 ? 17.236 -18.371 -1.998 1.00 46.12 71 ALA A C 1
ATOM 552 O O . ALA A 1 71 ? 16.317 -19.149 -1.726 1.00 46.12 71 ALA A O 1
ATOM 553 N N . ASP A 1 72 ? 17.421 -17.234 -1.323 1.00 53.22 72 ASP A N 1
ATOM 554 C CA . ASP A 1 72 ? 16.473 -16.692 -0.361 1.00 53.22 72 ASP A CA 1
ATOM 555 C C . ASP A 1 72 ? 15.185 -16.254 -1.071 1.00 53.22 72 ASP A C 1
ATOM 557 O O . ASP A 1 72 ? 15.106 -15.237 -1.767 1.00 53.22 72 ASP A O 1
ATOM 561 N N . ARG A 1 73 ? 14.132 -17.038 -0.847 1.00 52.16 73 ARG A N 1
ATOM 562 C CA . ARG A 1 73 ? 12.793 -16.819 -1.398 1.00 52.16 73 ARG A CA 1
ATOM 563 C C . ARG A 1 73 ? 12.118 -15.556 -0.850 1.00 52.16 73 ARG A C 1
ATOM 565 O O . ARG A 1 73 ? 11.024 -15.235 -1.303 1.00 52.16 73 ARG A O 1
ATOM 572 N N . GLY A 1 74 ? 12.716 -14.842 0.107 1.00 56.28 74 GLY A N 1
ATOM 573 C CA . GLY A 1 74 ? 12.226 -13.570 0.638 1.00 56.28 74 GLY A CA 1
ATOM 574 C C . GLY A 1 74 ? 12.268 -12.406 -0.360 1.00 56.28 74 GLY A C 1
ATOM 575 O O . GLY A 1 74 ? 11.360 -11.573 -0.341 1.00 56.28 74 GLY A O 1
ATOM 576 N N . CYS A 1 75 ? 13.262 -12.382 -1.253 1.00 68.69 75 CYS A N 1
ATOM 577 C CA . CYS A 1 75 ? 13.646 -11.172 -1.986 1.00 68.69 75 CYS A CA 1
ATOM 578 C C . CYS A 1 75 ? 12.888 -10.880 -3.296 1.00 68.69 75 CYS A C 1
ATOM 580 O O . CYS A 1 75 ? 12.347 -11.780 -3.942 1.00 68.69 75 CYS A O 1
ATOM 582 N N . PHE A 1 76 ? 12.927 -9.603 -3.702 1.00 67.88 76 PHE A N 1
ATOM 583 C CA . PHE A 1 76 ? 12.167 -8.962 -4.781 1.00 67.88 76 PHE A CA 1
ATOM 584 C C . PHE A 1 76 ? 12.201 -9.799 -6.047 1.00 67.88 76 PHE A C 1
ATOM 586 O O . PHE A 1 76 ? 11.181 -10.308 -6.508 1.00 67.88 76 PHE A O 1
ATOM 593 N N . TYR A 1 77 ? 13.420 -10.013 -6.535 1.00 66.50 77 TYR A N 1
ATOM 594 C CA . TYR A 1 77 ? 13.734 -10.794 -7.716 1.00 66.50 77 TYR A CA 1
ATOM 595 C C . TYR A 1 77 ? 13.175 -12.218 -7.627 1.00 66.50 77 TYR A C 1
ATOM 597 O O . TYR A 1 77 ? 12.557 -12.689 -8.568 1.00 66.50 77 TYR A O 1
ATOM 605 N N . ASN A 1 78 ? 13.309 -12.902 -6.493 1.00 65.06 78 ASN A N 1
ATOM 606 C CA . ASN A 1 78 ? 12.884 -14.298 -6.387 1.00 65.06 78 ASN A CA 1
ATOM 607 C C . ASN A 1 78 ? 11.357 -14.471 -6.343 1.00 65.06 78 ASN A C 1
ATOM 609 O O . ASN A 1 78 ? 10.869 -15.526 -6.735 1.00 65.06 78 ASN A O 1
ATOM 613 N N . GLN A 1 79 ? 10.600 -13.455 -5.912 1.00 61.19 79 GLN A N 1
ATOM 614 C CA . GLN A 1 79 ? 9.131 -13.509 -5.885 1.00 61.19 79 GLN A CA 1
ATOM 615 C C . GLN A 1 79 ? 8.487 -12.884 -7.125 1.00 61.19 79 GLN A C 1
ATOM 617 O O . GLN A 1 79 ? 7.614 -13.497 -7.728 1.00 61.19 79 GLN A O 1
ATOM 622 N N . ARG A 1 80 ? 8.947 -11.709 -7.575 1.00 68.88 80 ARG A N 1
ATOM 623 C CA . ARG A 1 80 ? 8.445 -11.046 -8.798 1.00 68.88 80 ARG A CA 1
ATOM 624 C C . ARG A 1 80 ? 8.779 -11.806 -10.085 1.00 68.88 80 ARG A C 1
ATOM 626 O O . ARG A 1 80 ? 8.266 -11.478 -11.148 1.00 68.88 80 ARG A O 1
ATOM 633 N N . MET A 1 81 ? 9.627 -12.832 -10.007 1.00 72.19 81 MET A N 1
ATOM 634 C CA . MET A 1 81 ? 9.908 -13.743 -11.117 1.00 72.19 81 MET A CA 1
ATOM 635 C C . MET A 1 81 ? 9.078 -15.028 -11.089 1.00 72.19 81 MET A C 1
ATOM 637 O O . MET A 1 81 ? 9.163 -15.786 -12.059 1.00 72.19 81 MET A O 1
ATOM 641 N N . ASP A 1 82 ? 8.297 -15.279 -10.035 1.00 84.75 82 ASP A N 1
ATOM 642 C CA . ASP A 1 82 ? 7.390 -16.422 -9.965 1.00 84.75 82 ASP A CA 1
ATOM 643 C C . ASP A 1 82 ? 6.261 -16.264 -10.998 1.00 84.75 82 ASP A C 1
ATOM 645 O O . ASP A 1 82 ? 5.611 -15.219 -11.106 1.00 84.75 82 ASP A O 1
ATOM 649 N N . LEU A 1 83 ? 6.032 -17.313 -11.789 1.00 87.69 83 LEU A N 1
ATOM 650 C CA . LEU A 1 83 ? 5.080 -17.276 -12.897 1.00 87.69 83 LEU A CA 1
ATOM 651 C C . LEU A 1 83 ? 3.622 -17.261 -12.426 1.00 87.69 83 LEU A C 1
ATOM 653 O O . LEU A 1 83 ? 2.766 -16.801 -13.177 1.00 87.69 83 LEU A O 1
ATOM 657 N N . ALA A 1 84 ? 3.319 -17.738 -11.216 1.00 90.06 84 ALA A N 1
ATOM 658 C CA . ALA A 1 84 ? 1.985 -17.626 -10.638 1.00 90.06 84 ALA A CA 1
ATOM 659 C C . ALA A 1 84 ? 1.686 -16.175 -10.235 1.00 90.06 84 ALA A C 1
ATOM 661 O O . ALA A 1 84 ? 0.608 -15.675 -10.551 1.00 90.06 84 ALA A O 1
ATOM 662 N N . ILE A 1 85 ? 2.661 -15.480 -9.633 1.00 87.12 85 ILE A N 1
ATOM 663 C CA . ILE A 1 85 ? 2.550 -14.052 -9.292 1.00 87.12 85 ILE A CA 1
ATOM 664 C C . ILE A 1 85 ? 2.393 -13.219 -10.569 1.00 87.12 85 ILE A C 1
ATOM 666 O O . ILE A 1 85 ? 1.427 -12.473 -10.693 1.00 87.12 85 ILE A O 1
ATOM 670 N N . LEU A 1 86 ? 3.249 -13.419 -11.577 1.00 89.88 86 LEU A N 1
ATOM 671 C CA . LEU A 1 86 ? 3.129 -12.693 -12.848 1.00 89.88 86 LEU A CA 1
ATOM 672 C C . LEU A 1 86 ? 1.812 -12.988 -13.588 1.00 89.88 86 LEU A C 1
ATOM 674 O O . LEU A 1 86 ? 1.234 -12.082 -14.184 1.00 89.88 86 LEU A O 1
ATOM 678 N N . ARG A 1 87 ? 1.289 -14.223 -13.538 1.00 93.38 87 ARG A N 1
ATOM 679 C CA . ARG A 1 87 ? -0.031 -14.551 -14.112 1.00 93.38 87 ARG A CA 1
ATOM 680 C C . ARG A 1 87 ? -1.186 -13.905 -13.334 1.00 93.38 87 ARG A C 1
ATOM 682 O O . ARG A 1 87 ? -2.145 -13.479 -13.973 1.00 93.38 87 ARG A O 1
ATOM 689 N N . GLN A 1 88 ? -1.097 -13.783 -12.007 1.00 93.50 88 GLN A N 1
ATOM 690 C CA . GLN A 1 88 ? -2.067 -13.025 -11.206 1.00 93.50 88 GLN A CA 1
ATOM 691 C C . GLN A 1 88 ? -2.024 -11.532 -11.564 1.00 93.50 88 GLN A C 1
ATOM 693 O O . GLN A 1 88 ? -3.062 -10.938 -11.838 1.00 93.50 88 GLN A O 1
ATOM 698 N N . GLU A 1 89 ? -0.836 -10.932 -11.643 1.00 91.25 89 GLU A N 1
ATOM 699 C CA . GLU A 1 89 ? -0.682 -9.509 -11.970 1.00 91.25 89 GLU A CA 1
ATOM 700 C C . GLU A 1 89 ? -1.135 -9.182 -13.401 1.00 91.25 89 GLU A C 1
ATOM 702 O O . GLU A 1 89 ? -1.718 -8.124 -13.636 1.00 91.25 89 GLU A O 1
ATOM 707 N N . ILE A 1 90 ? -0.967 -10.109 -14.353 1.00 94.12 90 ILE A N 1
ATOM 708 C CA . ILE A 1 90 ? -1.600 -10.020 -15.678 1.00 94.12 90 ILE A CA 1
ATOM 709 C C . ILE A 1 90 ? -3.130 -9.988 -15.553 1.00 94.12 90 ILE A C 1
ATOM 711 O O . ILE A 1 90 ? -3.747 -9.107 -16.142 1.00 94.12 90 ILE A O 1
ATOM 715 N N . GLN A 1 91 ? -3.747 -10.882 -14.772 1.00 94.88 91 GLN A N 1
ATOM 716 C CA . GLN A 1 91 ? -5.208 -10.913 -14.592 1.00 94.88 91 GLN A CA 1
ATOM 717 C C . GLN A 1 91 ? -5.743 -9.643 -13.909 1.00 94.88 91 GLN A C 1
ATOM 719 O O . GLN A 1 91 ? -6.784 -9.118 -14.307 1.00 94.88 91 GLN A O 1
ATOM 724 N N . GLU A 1 92 ? -5.027 -9.110 -12.916 1.00 93.69 92 GLU A N 1
ATOM 725 C CA . GLU A 1 92 ? -5.369 -7.848 -12.250 1.00 93.69 92 GLU A CA 1
ATOM 726 C C . GLU A 1 92 ? -5.234 -6.650 -13.204 1.00 93.69 92 GLU A C 1
ATOM 728 O O . GLU A 1 92 ? -6.133 -5.806 -13.282 1.00 93.69 92 GLU A O 1
ATOM 733 N N . MET A 1 93 ? -4.163 -6.603 -14.006 1.00 93.31 93 MET A N 1
ATOM 734 C CA . MET A 1 93 ? -4.000 -5.590 -15.050 1.00 93.31 93 MET A CA 1
ATOM 735 C C . MET A 1 93 ? -5.076 -5.703 -16.133 1.00 93.31 93 MET A C 1
ATOM 737 O O . MET A 1 93 ? -5.652 -4.678 -16.498 1.00 93.31 93 MET A O 1
ATOM 741 N N . GLU A 1 94 ? -5.397 -6.909 -16.607 1.00 94.00 94 GLU A N 1
ATOM 742 C CA . GLU A 1 94 ? -6.475 -7.149 -17.571 1.00 94.00 94 GLU A CA 1
ATOM 743 C C . GLU A 1 94 ? -7.835 -6.702 -17.019 1.00 94.00 94 GLU A C 1
ATOM 745 O O . GLU A 1 94 ? -8.588 -6.027 -17.721 1.00 94.00 94 GLU A O 1
ATOM 750 N N . ALA A 1 95 ? -8.133 -6.990 -15.748 1.00 92.31 95 ALA A N 1
ATOM 751 C CA . ALA A 1 95 ? -9.349 -6.525 -15.085 1.00 92.31 95 ALA A CA 1
ATOM 752 C C . ALA A 1 95 ? -9.397 -4.990 -14.950 1.00 92.31 95 ALA A C 1
ATOM 754 O O . ALA A 1 95 ? -10.462 -4.399 -15.127 1.00 92.31 95 ALA A O 1
ATOM 755 N N . SER A 1 96 ? -8.257 -4.334 -14.692 1.00 90.38 96 SER A N 1
ATOM 756 C CA . SER A 1 96 ? -8.152 -2.864 -14.624 1.00 90.38 96 SER A CA 1
ATOM 757 C C . SER A 1 96 ? -8.268 -2.168 -15.990 1.00 90.38 96 SER A C 1
ATOM 759 O O . SER A 1 96 ? -8.684 -1.014 -16.068 1.00 90.38 96 SER A O 1
ATOM 761 N N . LEU A 1 97 ? -7.893 -2.870 -17.066 1.00 87.81 97 LEU A N 1
ATOM 762 C CA . LEU A 1 97 ? -7.920 -2.399 -18.454 1.00 87.81 97 LEU A CA 1
ATOM 763 C C . LEU A 1 97 ? -9.204 -2.782 -19.204 1.00 87.81 97 LEU A C 1
ATOM 765 O O . LEU A 1 97 ? -9.419 -2.316 -20.327 1.00 87.81 97 LEU A O 1
ATOM 769 N N . ALA A 1 98 ? -10.039 -3.643 -18.621 1.00 84.81 98 ALA A N 1
ATOM 770 C CA . ALA A 1 98 ? -11.280 -4.084 -19.230 1.00 84.81 98 ALA A CA 1
ATOM 771 C C . ALA A 1 98 ? -12.232 -2.892 -19.468 1.00 84.81 98 ALA A C 1
ATOM 773 O O . ALA A 1 98 ? -12.397 -2.044 -18.586 1.00 84.81 98 ALA A O 1
ATOM 774 N N . PRO A 1 99 ? -12.900 -2.813 -20.635 1.00 80.38 99 PRO A N 1
ATOM 775 C CA . PRO A 1 99 ? -13.891 -1.771 -20.879 1.00 80.38 99 PRO A CA 1
ATOM 776 C C . PRO A 1 99 ? -15.050 -1.877 -19.864 1.00 80.38 99 PRO A C 1
ATOM 778 O O . PRO A 1 99 ? -15.417 -2.993 -19.478 1.00 80.38 99 PRO A O 1
ATOM 781 N N . PRO A 1 100 ? -15.658 -0.752 -19.435 1.00 80.62 100 PRO A N 1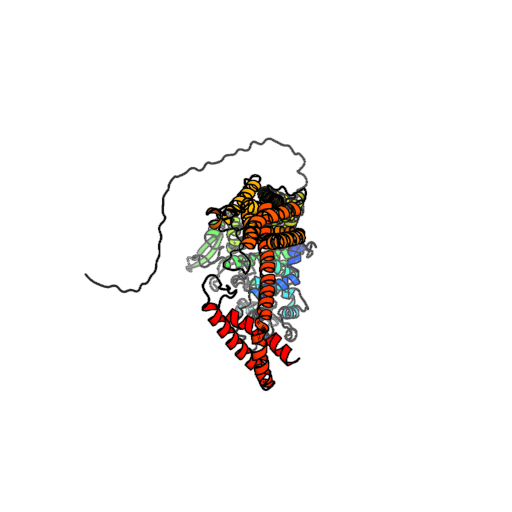
ATOM 782 C CA . PRO A 1 100 ? -16.728 -0.755 -18.439 1.00 80.62 100 PRO A CA 1
ATOM 783 C C . PRO A 1 100 ? -17.867 -1.732 -18.761 1.00 80.62 100 PRO A C 1
ATOM 785 O O . PRO A 1 100 ? -18.305 -1.854 -19.908 1.00 80.62 100 PRO A O 1
ATOM 788 N N . LYS A 1 101 ? -18.393 -2.412 -17.732 1.00 77.25 101 LYS A N 1
ATOM 789 C CA . LYS A 1 101 ? -19.498 -3.375 -17.881 1.00 77.25 101 LYS A CA 1
ATOM 790 C C . LYS A 1 101 ? -20.698 -2.711 -18.570 1.00 77.25 101 LYS A C 1
ATOM 792 O O . LYS A 1 101 ? -21.370 -1.877 -17.975 1.00 77.25 101 LYS A O 1
ATOM 797 N N . GLY A 1 102 ? -20.958 -3.102 -19.818 1.00 72.62 102 GLY A N 1
ATOM 798 C CA . GLY A 1 102 ? -22.018 -2.542 -20.664 1.00 72.62 102 GLY A CA 1
ATOM 799 C C . GLY A 1 102 ? -21.520 -2.054 -22.025 1.00 72.62 102 GLY A C 1
ATOM 800 O O . GLY A 1 102 ? -22.213 -2.246 -23.023 1.00 72.62 102 GLY A O 1
ATOM 801 N N . THR A 1 103 ? -20.294 -1.527 -22.119 1.00 69.62 103 THR A N 1
ATOM 802 C CA . THR A 1 103 ? -19.659 -1.259 -23.418 1.00 69.62 103 THR A CA 1
ATOM 803 C C . THR A 1 103 ? -19.096 -2.561 -23.975 1.00 69.62 103 THR A C 1
ATOM 805 O O . THR A 1 103 ? -17.911 -2.856 -23.824 1.00 69.62 103 THR A O 1
ATOM 808 N N . SER A 1 104 ? -19.960 -3.357 -24.612 1.00 58.31 104 SER A N 1
ATOM 809 C CA . SER A 1 104 ? -19.492 -4.440 -25.481 1.00 58.31 104 SER A CA 1
ATOM 810 C C . SER A 1 104 ? -18.547 -3.840 -26.527 1.00 58.31 104 SER A C 1
ATOM 812 O O . SER A 1 104 ? -18.977 -2.933 -27.247 1.00 58.31 104 SER A O 1
ATOM 814 N N . PRO A 1 105 ? -17.287 -4.302 -26.644 1.00 63.38 105 PRO A N 1
ATOM 815 C CA . PRO A 1 105 ? -16.470 -3.929 -27.786 1.00 63.38 105 PRO A CA 1
ATOM 816 C C . PRO A 1 105 ? -17.208 -4.370 -29.052 1.00 63.38 105 PRO A C 1
ATOM 818 O O . PRO A 1 105 ? -17.819 -5.442 -29.077 1.00 63.38 105 PRO A O 1
ATOM 821 N N . VAL A 1 106 ? -17.169 -3.546 -30.101 1.00 63.19 106 VAL A N 1
ATOM 822 C CA . VAL A 1 106 ? -17.752 -3.900 -31.401 1.00 63.19 106 VAL A CA 1
ATOM 823 C C . VAL A 1 106 ? -16.887 -5.003 -32.006 1.00 63.19 106 VAL A C 1
ATOM 825 O O . VAL A 1 106 ? -15.953 -4.730 -32.760 1.00 63.19 106 VAL A O 1
ATOM 828 N N . ARG A 1 107 ? -17.170 -6.253 -31.615 1.00 60.31 107 ARG A N 1
ATOM 829 C CA . ARG A 1 107 ? -16.512 -7.452 -32.131 1.00 60.31 107 ARG A CA 1
ATOM 830 C C . ARG A 1 107 ? -16.666 -7.449 -33.644 1.00 60.31 107 ARG A C 1
ATOM 832 O O . ARG A 1 107 ? -17.768 -7.623 -34.167 1.00 60.31 107 ARG A O 1
ATOM 839 N N . ARG A 1 108 ? -15.552 -7.212 -34.338 1.00 63.81 108 ARG A N 1
ATOM 840 C CA . ARG A 1 108 ? -15.476 -7.371 -35.790 1.00 63.81 108 ARG A CA 1
ATOM 841 C C . ARG A 1 108 ? -15.821 -8.830 -36.083 1.00 63.81 108 ARG A C 1
ATOM 843 O O . ARG A 1 108 ? -15.335 -9.720 -35.386 1.00 63.81 108 ARG A O 1
ATOM 850 N N . LYS A 1 109 ? -16.680 -9.083 -37.072 1.00 56.31 109 LYS A N 1
ATOM 851 C CA . LYS A 1 109 ? -16.911 -10.460 -37.519 1.00 56.31 109 LYS A CA 1
ATOM 852 C C . LYS A 1 109 ? -15.591 -11.018 -38.050 1.00 56.31 109 LYS A C 1
ATOM 854 O O . LYS A 1 109 ? -14.981 -10.380 -38.898 1.00 56.31 109 LYS A O 1
ATOM 859 N N . GLU A 1 110 ? -15.205 -12.179 -37.526 1.00 63.31 110 GLU A N 1
ATOM 860 C CA . GLU A 1 110 ? -14.101 -13.019 -38.008 1.00 63.31 110 GLU A CA 1
ATOM 861 C C . GLU A 1 110 ? -12.740 -12.299 -38.127 1.00 63.31 110 GLU A C 1
ATOM 863 O O . GLU A 1 110 ? -12.220 -12.045 -39.209 1.00 63.31 110 GLU A O 1
ATOM 868 N N . LEU A 1 111 ? -12.118 -12.033 -36.971 1.00 83.12 111 LEU A N 1
ATOM 869 C CA . LEU A 1 111 ? -10.675 -11.779 -36.869 1.00 83.12 111 LEU A CA 1
ATOM 870 C C . LEU A 1 111 ? -9.915 -13.117 -36.894 1.00 83.12 111 LEU A C 1
ATOM 872 O O . LEU A 1 111 ? -9.570 -13.666 -35.847 1.00 83.12 111 LEU A O 1
ATOM 876 N N . ILE A 1 112 ? -9.690 -13.645 -38.100 1.00 89.19 112 ILE A N 1
ATOM 877 C CA . ILE A 1 112 ? -8.842 -14.822 -38.336 1.00 89.19 112 ILE A CA 1
ATOM 878 C C . ILE A 1 112 ? -7.452 -14.351 -38.783 1.00 89.19 112 ILE A C 1
ATOM 880 O O . ILE A 1 112 ? -7.331 -13.616 -39.762 1.00 89.19 112 ILE A O 1
ATOM 884 N N . TRP A 1 113 ? -6.405 -14.794 -38.090 1.00 90.62 113 TRP A N 1
ATOM 885 C CA . TRP A 1 113 ? -5.002 -14.502 -38.402 1.00 90.62 113 TRP A CA 1
ATOM 886 C C . TRP A 1 113 ? -4.201 -15.801 -38.332 1.00 90.62 113 TRP A C 1
ATOM 888 O O . TRP A 1 113 ? -4.216 -16.452 -37.298 1.00 90.62 113 TRP A O 1
ATOM 898 N N . ASN A 1 114 ? -3.516 -16.204 -39.409 1.00 87.69 114 ASN A N 1
ATOM 899 C CA . ASN A 1 114 ? -2.743 -17.459 -39.453 1.00 87.69 114 ASN A CA 1
ATOM 900 C C . ASN A 1 114 ? -3.533 -18.678 -38.918 1.00 87.69 114 ASN A C 1
ATOM 902 O O . ASN A 1 114 ? -3.075 -19.371 -38.017 1.00 87.69 114 ASN A O 1
ATOM 906 N N . GLU A 1 115 ? -4.746 -18.899 -39.443 1.00 91.94 115 GLU A N 1
ATOM 907 C CA . GLU A 1 115 ? -5.713 -19.939 -39.015 1.00 91.94 115 GLU A CA 1
ATOM 908 C C . GLU A 1 115 ? -6.266 -19.791 -37.577 1.00 91.94 115 GLU A C 1
ATOM 910 O O . GLU A 1 115 ? -7.272 -20.417 -37.242 1.00 91.94 115 GLU A O 1
ATOM 915 N N . LEU A 1 116 ? -5.702 -18.903 -36.755 1.00 94.12 116 LEU A N 1
ATOM 916 C CA . LEU A 1 116 ? -6.160 -18.605 -35.402 1.00 94.12 116 LEU A CA 1
ATOM 917 C C . LEU A 1 116 ? -7.365 -17.654 -35.396 1.00 94.12 116 LEU A C 1
ATOM 919 O O . LEU A 1 116 ? -7.309 -16.533 -35.898 1.00 94.12 116 LEU A O 1
ATOM 923 N N . ASP A 1 117 ? -8.447 -18.089 -34.755 1.00 94.12 117 ASP A N 1
ATOM 924 C CA . ASP A 1 117 ? -9.645 -17.288 -34.489 1.00 94.12 117 ASP A CA 1
ATOM 925 C C . ASP A 1 117 ? -9.484 -16.495 -33.184 1.00 94.12 117 ASP A C 1
ATOM 927 O O . ASP A 1 117 ? -9.722 -17.004 -32.082 1.00 94.12 117 ASP A O 1
ATOM 931 N N . LEU A 1 118 ? -9.110 -15.221 -33.321 1.00 93.38 118 LEU A N 1
ATOM 932 C CA . LEU A 1 118 ? -8.860 -14.319 -32.196 1.00 93.38 118 LEU A CA 1
ATOM 933 C C . LEU A 1 118 ? -10.129 -14.008 -31.384 1.00 93.38 118 LEU A C 1
ATOM 935 O O . LEU A 1 118 ? -10.027 -13.584 -30.235 1.00 93.38 118 LEU A O 1
ATOM 939 N N . SER A 1 119 ? -11.335 -14.272 -31.906 1.00 90.75 119 SER A N 1
ATOM 940 C CA . SER A 1 119 ? -12.584 -14.004 -31.173 1.00 90.75 119 SER A CA 1
ATOM 941 C C . SER A 1 119 ? -12.793 -14.927 -29.958 1.00 90.75 119 SER A C 1
ATOM 943 O O . SER A 1 119 ? -13.637 -14.643 -29.095 1.00 90.75 119 SER A O 1
ATOM 945 N N . LYS A 1 120 ? -12.001 -16.004 -29.861 1.00 92.75 120 LYS A N 1
ATOM 946 C CA . LYS A 1 120 ? -11.935 -16.931 -28.720 1.00 92.75 120 LYS A CA 1
ATOM 947 C C . LYS A 1 120 ? -11.098 -16.410 -27.540 1.00 92.75 120 LYS A C 1
ATOM 949 O O . LYS A 1 120 ? -11.191 -16.987 -26.459 1.00 92.75 120 LYS A O 1
ATOM 954 N N . PHE A 1 121 ? -10.293 -15.363 -27.736 1.00 94.56 121 PHE A N 1
ATOM 955 C CA . PHE A 1 121 ? -9.299 -14.892 -26.766 1.00 94.56 121 PHE A CA 1
ATOM 956 C C . PHE A 1 121 ? -9.900 -13.924 -25.729 1.00 94.56 121 PHE A C 1
ATOM 958 O O . PHE A 1 121 ? -10.943 -13.306 -25.977 1.00 94.56 121 PHE A O 1
ATOM 965 N N . PRO A 1 122 ? -9.230 -13.720 -24.576 1.00 93.81 122 PRO A N 1
ATOM 966 C CA . PRO A 1 122 ? -9.471 -12.566 -23.714 1.00 93.81 122 PRO A CA 1
ATOM 967 C C . PRO A 1 122 ? -9.315 -11.257 -24.502 1.00 93.81 122 PRO A C 1
ATOM 969 O O . PRO A 1 122 ? -8.367 -11.102 -25.266 1.00 93.81 122 PRO A O 1
ATOM 972 N N . VAL A 1 123 ? -10.219 -10.290 -24.305 1.00 90.56 123 VAL A N 1
ATOM 973 C CA . VAL A 1 123 ? -10.353 -9.082 -25.158 1.00 90.56 123 VAL A CA 1
ATOM 974 C C . VAL A 1 123 ? -9.057 -8.264 -25.291 1.00 90.56 123 VAL A C 1
ATOM 976 O O . VAL A 1 123 ? -8.817 -7.629 -26.318 1.00 90.56 123 VAL A O 1
ATOM 979 N N . LEU A 1 124 ? -8.197 -8.267 -24.270 1.00 92.44 124 LEU A N 1
ATOM 980 C CA . LEU A 1 124 ? -6.922 -7.544 -24.299 1.00 92.44 124 LEU A CA 1
ATOM 981 C C . LEU A 1 124 ? -5.806 -8.334 -24.999 1.00 92.44 124 LEU A C 1
ATOM 983 O O . LEU A 1 124 ? -4.908 -7.718 -25.567 1.00 92.44 124 LEU A O 1
ATOM 987 N N . GLN A 1 125 ? -5.892 -9.665 -25.029 1.00 95.00 125 GLN A N 1
ATOM 988 C CA . GLN A 1 125 ? -5.008 -10.548 -25.799 1.00 95.00 125 GLN A CA 1
ATOM 989 C C . GLN A 1 125 ? -5.430 -10.593 -27.276 1.00 95.00 125 GLN A C 1
ATOM 991 O O . GLN A 1 125 ? -4.574 -10.488 -28.151 1.00 95.00 125 GLN A O 1
ATOM 996 N N . GLU A 1 126 ? -6.743 -10.623 -27.551 1.00 92.94 126 GLU A N 1
ATOM 997 C CA . GLU A 1 126 ? -7.352 -10.370 -28.870 1.00 92.94 126 GLU A CA 1
ATOM 998 C C . GLU A 1 126 ? -6.824 -9.045 -29.441 1.00 92.94 126 GLU A C 1
ATOM 1000 O O . GLU A 1 126 ? -6.278 -9.009 -30.545 1.00 92.94 126 GLU A O 1
ATOM 1005 N N . ARG A 1 127 ? -6.926 -7.954 -28.665 1.00 90.31 127 ARG A N 1
ATOM 1006 C CA . ARG A 1 127 ? -6.449 -6.623 -29.065 1.00 90.31 127 ARG A CA 1
ATOM 1007 C C . ARG A 1 127 ? -4.934 -6.572 -29.259 1.00 90.31 127 ARG A C 1
ATOM 1009 O O . ARG A 1 127 ? -4.500 -5.966 -30.233 1.00 90.31 127 ARG A O 1
ATOM 1016 N N . TYR A 1 128 ? -4.158 -7.171 -28.355 1.00 92.38 128 TYR A N 1
ATOM 1017 C CA . TYR A 1 128 ? -2.702 -7.252 -28.474 1.00 92.38 128 TYR A CA 1
ATOM 1018 C C . TYR A 1 128 ? -2.314 -7.939 -29.786 1.00 92.38 128 TYR A C 1
ATOM 1020 O O . TYR A 1 128 ? -1.687 -7.304 -30.623 1.00 92.38 128 TYR A O 1
ATOM 1028 N N . LEU A 1 129 ? -2.772 -9.172 -30.031 1.00 93.00 129 LEU A N 1
ATOM 1029 C CA . LEU A 1 129 ? -2.460 -9.899 -31.267 1.00 93.00 129 LEU A CA 1
ATOM 1030 C C . LEU A 1 129 ? -2.933 -9.138 -32.515 1.00 93.00 129 LEU A C 1
ATOM 1032 O O . LEU A 1 129 ? -2.173 -9.019 -33.467 1.00 93.00 129 LEU A O 1
ATOM 1036 N N . THR A 1 130 ? -4.136 -8.551 -32.489 1.00 90.06 130 THR A N 1
ATOM 1037 C CA . THR A 1 130 ? -4.703 -7.794 -33.625 1.00 90.06 130 THR A CA 1
ATOM 1038 C C . THR A 1 130 ? -3.901 -6.540 -33.991 1.00 90.06 130 THR A C 1
ATOM 1040 O O . THR A 1 130 ? -3.853 -6.177 -35.163 1.00 90.06 130 THR A O 1
ATOM 1043 N N . LEU A 1 131 ? -3.307 -5.846 -33.015 1.00 86.81 131 LEU A N 1
ATOM 1044 C CA . LEU A 1 131 ? -2.469 -4.665 -33.269 1.00 86.81 131 LEU A CA 1
ATOM 1045 C C . LEU A 1 131 ? -1.037 -5.035 -33.682 1.00 86.81 131 LEU A C 1
ATOM 1047 O O . LEU A 1 131 ? -0.349 -4.214 -34.280 1.00 86.81 131 LEU A O 1
ATOM 1051 N N . ASN A 1 132 ? -0.608 -6.260 -33.370 1.00 87.81 132 ASN A N 1
ATOM 1052 C CA . ASN A 1 132 ? 0.795 -6.656 -33.316 1.00 87.81 132 ASN A CA 1
ATOM 1053 C C . ASN A 1 132 ? 1.131 -7.797 -34.298 1.00 87.81 132 ASN A C 1
ATOM 1055 O O . ASN A 1 132 ? 2.159 -8.453 -34.144 1.00 87.81 132 ASN A O 1
ATOM 1059 N N . THR A 1 133 ? 0.272 -8.084 -35.284 1.00 87.56 133 THR A N 1
ATOM 1060 C CA . THR A 1 133 ? 0.356 -9.296 -36.126 1.00 87.56 133 THR A CA 1
ATOM 1061 C C . THR A 1 133 ? 1.687 -9.477 -36.857 1.00 87.56 133 THR A C 1
ATOM 1063 O O . THR A 1 133 ? 2.130 -10.610 -37.034 1.00 87.56 133 THR A O 1
ATOM 1066 N N . ASP A 1 134 ? 2.341 -8.389 -37.273 1.00 83.81 134 ASP A N 1
ATOM 1067 C CA . ASP A 1 134 ? 3.631 -8.432 -37.982 1.00 83.81 134 ASP A CA 1
ATOM 1068 C C . ASP A 1 134 ? 4.832 -8.683 -37.052 1.00 83.81 134 ASP A C 1
ATOM 1070 O O . ASP A 1 134 ? 5.894 -9.134 -37.495 1.00 83.81 134 ASP A O 1
ATOM 1074 N N . TRP A 1 135 ? 4.641 -8.466 -35.748 1.00 85.69 135 TRP A N 1
ATOM 1075 C CA . TRP A 1 135 ? 5.623 -8.708 -34.689 1.00 85.69 135 TRP A CA 1
ATOM 1076 C C . TRP A 1 135 ? 5.660 -10.169 -34.215 1.00 85.69 135 TRP A C 1
ATOM 1078 O O . TRP A 1 135 ? 6.440 -10.506 -33.323 1.00 85.69 135 TRP A O 1
ATOM 1088 N N . PHE A 1 136 ? 4.858 -11.037 -34.836 1.00 89.81 136 PHE A N 1
ATOM 1089 C CA . PHE A 1 136 ? 4.817 -12.477 -34.602 1.00 89.81 136 PHE A CA 1
ATOM 1090 C C . PHE A 1 136 ? 5.150 -13.240 -35.885 1.00 89.81 136 PHE A C 1
ATOM 1092 O O . PHE A 1 136 ? 4.384 -13.236 -36.850 1.00 89.81 136 PHE A O 1
ATOM 1099 N N . GLU A 1 137 ? 6.273 -13.956 -35.885 1.00 89.62 137 GLU A N 1
ATOM 1100 C CA . GLU A 1 137 ? 6.577 -14.941 -36.921 1.00 89.62 137 GLU A CA 1
ATOM 1101 C C . GLU A 1 137 ? 6.221 -16.336 -36.408 1.00 89.62 137 GLU A C 1
ATOM 1103 O O . GLU A 1 137 ? 6.880 -16.887 -35.531 1.00 89.62 137 GLU A O 1
ATOM 1108 N N . VAL A 1 138 ? 5.140 -16.901 -36.939 1.00 88.88 138 VAL A N 1
ATOM 1109 C CA . VAL A 1 138 ? 4.654 -18.233 -36.565 1.00 88.88 138 VAL A CA 1
ATOM 1110 C C . VAL A 1 138 ? 5.264 -19.256 -37.531 1.00 88.88 138 VAL A C 1
ATOM 1112 O O . VAL A 1 138 ? 4.992 -19.145 -38.728 1.00 88.88 138 VAL A O 1
ATOM 1115 N N . PRO A 1 139 ? 6.051 -20.252 -37.067 1.00 86.81 139 PRO A N 1
ATOM 1116 C CA . PRO A 1 139 ? 6.729 -21.202 -37.958 1.00 86.81 139 PRO A CA 1
ATOM 1117 C C . PRO A 1 139 ? 5.784 -21.997 -38.868 1.00 86.81 139 PRO A C 1
ATOM 1119 O O . PRO A 1 139 ? 6.096 -22.236 -40.031 1.00 86.81 139 PRO A O 1
ATOM 1122 N N . GLU A 1 140 ? 4.617 -22.389 -38.348 1.00 92.38 140 GLU A N 1
ATOM 1123 C CA . GLU A 1 140 ? 3.542 -23.032 -39.105 1.00 92.38 140 GLU A CA 1
ATOM 1124 C C . GLU A 1 140 ? 2.177 -22.609 -38.513 1.00 92.38 140 GLU A C 1
ATOM 1126 O O . GLU A 1 140 ? 1.967 -22.822 -37.316 1.00 92.38 140 GLU A O 1
ATOM 1131 N N . PRO A 1 141 ? 1.219 -22.065 -39.295 1.00 93.06 141 PRO A N 1
ATOM 1132 C CA . PRO A 1 141 ? -0.092 -21.616 -38.792 1.00 93.06 141 PRO A CA 1
ATOM 1133 C C . PRO A 1 141 ? -0.854 -22.661 -37.958 1.00 93.06 141 PRO A C 1
ATOM 1135 O O . PRO A 1 141 ? -1.358 -22.364 -36.874 1.00 93.06 141 PRO A O 1
ATOM 1138 N N . ARG A 1 142 ? -0.831 -23.927 -38.395 1.00 94.06 142 ARG A N 1
ATOM 1139 C CA . ARG A 1 142 ? -1.461 -25.062 -37.698 1.00 94.06 142 ARG A CA 1
ATOM 1140 C C . ARG A 1 142 ? -1.017 -25.258 -36.241 1.00 94.06 142 ARG A C 1
ATOM 1142 O O . ARG A 1 142 ? -1.740 -25.892 -35.483 1.00 94.06 142 ARG A O 1
ATOM 1149 N N . LEU A 1 143 ? 0.157 -24.751 -35.843 1.00 92.94 143 LEU A N 1
ATOM 1150 C CA . LEU A 1 143 ? 0.662 -24.876 -34.468 1.00 92.94 143 LEU A CA 1
ATOM 1151 C C . LEU A 1 143 ? -0.065 -23.950 -33.485 1.00 92.94 143 LEU A C 1
ATOM 1153 O O . LEU A 1 143 ? -0.021 -24.208 -32.285 1.00 92.94 143 LEU A O 1
ATOM 1157 N N . ILE A 1 144 ? -0.736 -22.900 -33.976 1.00 95.19 144 ILE A N 1
ATOM 1158 C CA . ILE A 1 144 ? -1.491 -21.955 -33.140 1.00 95.19 144 ILE A CA 1
ATOM 1159 C C . ILE A 1 144 ? -3.008 -22.039 -33.317 1.00 95.19 144 ILE A C 1
ATOM 1161 O O . ILE A 1 144 ? -3.716 -21.489 -32.484 1.00 95.19 144 ILE A O 1
ATOM 1165 N N . ALA A 1 145 ? -3.525 -22.720 -34.345 1.00 95.50 145 ALA A N 1
ATOM 1166 C CA . ALA A 1 145 ? -4.949 -22.698 -34.712 1.00 95.50 145 ALA A CA 1
ATOM 1167 C C . ALA A 1 145 ? -5.929 -23.074 -33.569 1.00 95.50 145 ALA A C 1
ATOM 1169 O O . ALA A 1 145 ? -7.029 -22.521 -33.493 1.00 95.50 145 ALA A O 1
ATOM 1170 N N . ASP A 1 146 ? -5.523 -23.964 -32.653 1.00 95.44 146 ASP A N 1
ATOM 1171 C CA . ASP A 1 146 ? -6.310 -24.384 -31.477 1.00 95.44 146 ASP A CA 1
ATOM 1172 C C . ASP A 1 146 ? -6.099 -23.516 -30.213 1.00 95.44 146 ASP A C 1
ATOM 1174 O O . ASP A 1 146 ? -6.775 -23.725 -29.196 1.00 95.44 146 ASP A O 1
ATOM 1178 N N . CYS A 1 147 ? -5.186 -22.537 -30.245 1.00 96.69 147 CYS A N 1
ATOM 1179 C CA . CYS A 1 147 ? -4.896 -21.668 -29.105 1.00 96.69 147 CYS A CA 1
ATOM 1180 C C . CYS A 1 147 ? -6.096 -20.798 -28.697 1.00 96.69 147 CYS A C 1
ATOM 1182 O O . CYS A 1 147 ? -6.963 -20.445 -29.498 1.00 96.69 147 CYS A O 1
ATOM 1184 N N . ARG A 1 148 ? -6.144 -20.446 -27.405 1.00 96.44 148 ARG A N 1
ATOM 1185 C CA . ARG A 1 148 ? -7.230 -19.650 -26.789 1.00 96.44 148 ARG A CA 1
ATOM 1186 C C . ARG A 1 148 ? -6.739 -18.501 -25.909 1.00 96.44 148 ARG A C 1
ATOM 1188 O O . ARG A 1 148 ? -7.545 -17.706 -25.436 1.00 96.44 148 ARG A O 1
ATOM 1195 N N . ASP A 1 149 ? -5.434 -18.438 -25.687 1.00 96.06 149 ASP A N 1
ATOM 1196 C CA . ASP A 1 149 ? -4.737 -17.375 -24.982 1.00 96.06 149 ASP A CA 1
ATOM 1197 C C . ASP A 1 149 ? -3.405 -17.092 -25.686 1.00 96.06 149 ASP A C 1
ATOM 1199 O O . ASP A 1 149 ? -2.920 -17.881 -26.506 1.00 96.06 149 ASP A O 1
ATOM 1203 N N . LEU A 1 150 ? -2.832 -15.928 -25.393 1.00 95.69 150 LEU A N 1
ATOM 1204 C CA . LEU A 1 150 ? -1.571 -15.473 -25.970 1.00 95.69 150 LEU A CA 1
ATOM 1205 C C . LEU A 1 150 ? -0.379 -16.350 -25.552 1.00 95.69 150 LEU A C 1
ATOM 1207 O O . LEU A 1 150 ? 0.592 -16.449 -26.301 1.00 95.69 150 LEU A O 1
ATOM 1211 N N . PHE A 1 151 ? -0.438 -17.000 -24.388 1.00 95.56 151 PHE A N 1
ATOM 1212 C CA . PHE A 1 151 ? 0.663 -17.829 -23.899 1.00 95.56 151 PHE A CA 1
ATOM 1213 C C . PHE A 1 151 ? 0.872 -19.033 -24.821 1.00 95.56 151 PHE A C 1
ATOM 1215 O O . PHE A 1 151 ? 1.991 -19.266 -25.256 1.00 95.56 151 PHE A O 1
ATOM 1222 N N . CYS A 1 152 ? -0.212 -19.699 -25.227 1.00 96.12 152 CYS A N 1
ATOM 1223 C CA . CYS A 1 152 ? -0.203 -20.770 -26.226 1.00 96.12 152 CYS A CA 1
ATOM 1224 C C . CYS A 1 152 ? 0.391 -20.329 -27.583 1.00 96.12 152 CYS A C 1
ATOM 1226 O O . CYS A 1 152 ? 1.146 -21.075 -28.208 1.00 96.12 152 CYS A O 1
ATOM 1228 N N . VAL A 1 153 ? 0.100 -19.099 -28.027 1.00 95.94 153 VAL A N 1
ATOM 1229 C CA . VAL A 1 153 ? 0.641 -18.550 -29.287 1.00 95.94 153 VAL A CA 1
ATOM 1230 C C . VAL A 1 153 ? 2.152 -18.328 -29.191 1.00 95.94 153 VAL A C 1
ATOM 1232 O O . VAL A 1 153 ? 2.887 -18.690 -30.110 1.00 95.94 153 VAL A O 1
ATOM 1235 N N . VAL A 1 154 ? 2.637 -17.778 -28.073 1.00 95.25 154 VAL A N 1
ATOM 1236 C CA . VAL A 1 154 ? 4.080 -17.608 -27.837 1.00 95.25 154 VAL A CA 1
ATOM 1237 C C . VAL A 1 154 ? 4.779 -18.958 -27.665 1.00 95.25 154 VAL A C 1
ATOM 1239 O O . VAL A 1 154 ? 5.843 -19.157 -28.244 1.00 95.25 154 VAL A O 1
ATOM 1242 N N . ASP A 1 155 ? 4.188 -19.891 -26.920 1.00 94.38 155 ASP A N 1
ATOM 1243 C CA . ASP A 1 155 ? 4.706 -21.247 -26.710 1.00 94.38 155 ASP A CA 1
ATOM 1244 C C . ASP A 1 155 ? 5.009 -21.949 -28.047 1.00 94.38 155 ASP A C 1
ATOM 1246 O O . ASP A 1 155 ? 6.082 -22.533 -28.230 1.00 94.38 155 ASP A O 1
ATOM 1250 N N . ALA A 1 156 ? 4.102 -21.825 -29.023 1.00 94.75 156 ALA A N 1
ATOM 1251 C CA . ALA A 1 156 ? 4.287 -22.344 -30.377 1.00 94.75 156 ALA A CA 1
ATOM 1252 C C . ALA A 1 156 ? 5.422 -21.639 -31.149 1.00 94.75 156 ALA A C 1
ATOM 1254 O O . ALA A 1 156 ? 6.215 -22.307 -31.812 1.00 94.75 156 ALA A O 1
ATOM 1255 N N . VAL A 1 157 ? 5.541 -20.310 -31.035 1.00 94.38 157 VAL A N 1
ATOM 1256 C CA . VAL A 1 157 ? 6.630 -19.513 -31.640 1.00 94.38 157 VAL A CA 1
ATOM 1257 C C . VAL A 1 157 ? 7.998 -19.889 -31.052 1.00 94.38 157 VAL A C 1
ATOM 1259 O O . VAL A 1 157 ? 8.978 -20.035 -31.784 1.00 94.38 157 VAL A O 1
ATOM 1262 N N . TYR A 1 158 ? 8.064 -20.109 -29.738 1.00 94.56 158 TYR A N 1
ATOM 1263 C CA . TYR A 1 158 ? 9.275 -20.522 -29.027 1.00 94.56 158 TYR A CA 1
ATOM 1264 C C . TYR A 1 158 ? 9.601 -22.015 -29.168 1.00 94.56 158 TYR A C 1
ATOM 1266 O O . TYR A 1 158 ? 10.738 -22.407 -28.902 1.00 94.56 158 TYR A O 1
ATOM 1274 N N . GLY A 1 159 ? 8.643 -22.848 -29.586 1.00 93.88 159 GLY A N 1
ATOM 1275 C CA . GLY A 1 159 ? 8.786 -24.306 -29.622 1.00 93.88 159 GLY A CA 1
ATOM 1276 C C . GLY A 1 159 ? 8.813 -24.951 -28.229 1.00 93.88 159 GLY A C 1
ATOM 1277 O O . GLY A 1 159 ? 9.426 -26.004 -28.050 1.00 93.88 159 GLY A O 1
ATOM 1278 N N . LYS A 1 160 ? 8.189 -24.314 -27.228 1.00 92.75 160 LYS A N 1
ATOM 1279 C CA . LYS A 1 160 ? 8.188 -24.729 -25.815 1.00 92.75 160 LYS A CA 1
ATOM 1280 C C . LYS A 1 160 ? 6.778 -24.643 -25.249 1.00 92.75 160 LYS A C 1
ATOM 1282 O O . LYS A 1 160 ? 6.193 -23.572 -25.273 1.00 92.75 160 LYS A O 1
ATOM 1287 N N . LYS A 1 161 ? 6.256 -25.731 -24.681 1.00 90.50 161 LYS A N 1
ATOM 1288 C CA . LYS A 1 161 ? 4.960 -25.716 -23.986 1.00 90.50 161 LYS A CA 1
ATOM 1289 C C . LYS A 1 161 ? 5.109 -25.217 -22.542 1.00 90.50 161 LYS A C 1
ATOM 1291 O O . LYS A 1 161 ? 6.078 -25.574 -21.877 1.00 90.50 161 LYS A O 1
ATOM 1296 N N . ASP A 1 162 ? 4.111 -24.475 -22.067 1.00 86.19 162 ASP A N 1
ATOM 1297 C CA . ASP A 1 162 ? 3.988 -23.912 -20.721 1.00 86.19 162 ASP A CA 1
ATOM 1298 C C . ASP A 1 162 ? 5.165 -22.979 -20.363 1.00 86.19 162 ASP A C 1
ATOM 1300 O O . ASP A 1 162 ? 5.674 -22.997 -19.240 1.00 86.19 162 ASP A O 1
ATOM 1304 N N . SER A 1 163 ? 5.624 -22.180 -21.335 1.00 88.88 163 SER A N 1
ATOM 1305 C CA . SER A 1 163 ? 6.842 -21.368 -21.219 1.00 88.88 163 SER A CA 1
ATOM 1306 C C . SER A 1 163 ? 6.685 -20.165 -20.272 1.00 88.88 163 SER A C 1
ATOM 1308 O O . SER A 1 163 ? 5.575 -19.712 -19.965 1.00 88.88 163 SER A O 1
ATOM 1310 N N . GLU A 1 164 ? 7.808 -19.613 -19.794 1.00 92.88 164 GLU A N 1
ATOM 1311 C CA . GLU A 1 164 ? 7.782 -18.336 -19.062 1.00 92.88 164 GLU A CA 1
ATOM 1312 C C . GLU A 1 164 ? 7.782 -17.132 -20.004 1.00 92.88 164 GLU A C 1
ATOM 1314 O O . GLU A 1 164 ? 7.338 -16.042 -19.638 1.00 92.88 164 GLU A O 1
ATOM 1319 N N . GLU A 1 165 ? 8.256 -17.337 -21.228 1.00 94.44 165 GLU A N 1
ATOM 1320 C CA . GLU A 1 165 ? 8.447 -16.304 -22.228 1.00 94.44 165 GLU A CA 1
ATOM 1321 C C . GLU A 1 165 ? 7.124 -15.617 -22.585 1.00 94.44 165 GLU A C 1
ATOM 1323 O O . GLU A 1 165 ? 7.048 -14.389 -22.519 1.00 94.44 165 GLU A O 1
ATOM 1328 N N . GLY A 1 166 ? 6.043 -16.374 -22.815 1.00 93.38 166 GLY A N 1
ATOM 1329 C CA . GLY A 1 166 ? 4.716 -15.800 -23.081 1.00 93.38 166 GLY A CA 1
ATOM 1330 C C . GLY A 1 166 ? 4.159 -14.956 -21.933 1.00 93.38 166 GLY A C 1
ATOM 1331 O O . GLY A 1 166 ? 3.535 -13.919 -22.166 1.00 93.38 166 GLY A O 1
ATOM 1332 N N . VAL A 1 167 ? 4.422 -15.359 -20.686 1.00 95.00 167 VAL A N 1
ATOM 1333 C CA . VAL A 1 167 ? 4.006 -14.606 -19.492 1.00 95.00 167 VAL A CA 1
ATOM 1334 C C . VAL A 1 167 ? 4.759 -13.279 -19.419 1.00 95.00 167 VAL A C 1
ATOM 1336 O O . VAL A 1 167 ? 4.145 -12.228 -19.249 1.00 95.00 167 VAL A O 1
ATOM 1339 N N . ARG A 1 168 ? 6.085 -13.306 -19.596 1.00 94.56 168 ARG A N 1
ATOM 1340 C CA . ARG A 1 168 ? 6.945 -12.117 -19.473 1.00 94.56 168 ARG A CA 1
ATOM 1341 C C . ARG A 1 168 ? 6.742 -11.117 -20.608 1.00 94.56 168 ARG A C 1
ATOM 1343 O O . ARG A 1 168 ? 6.661 -9.921 -20.338 1.00 94.56 168 ARG A O 1
ATOM 1350 N N . LEU A 1 169 ? 6.593 -11.596 -21.845 1.00 94.88 169 LEU A N 1
ATOM 1351 C CA . LEU A 1 169 ? 6.299 -10.770 -23.023 1.00 94.88 169 LEU A CA 1
ATOM 1352 C C . LEU A 1 169 ? 4.994 -9.978 -22.856 1.00 94.88 169 LEU A C 1
ATOM 1354 O O . LEU A 1 169 ? 4.951 -8.778 -23.134 1.00 94.88 169 LEU A O 1
ATOM 1358 N N . TYR A 1 170 ? 3.937 -10.629 -22.359 1.00 95.12 170 TYR A N 1
ATOM 1359 C CA . TYR A 1 170 ? 2.644 -9.973 -22.168 1.00 95.12 170 TYR A CA 1
ATOM 1360 C C . TYR A 1 170 ? 2.600 -9.077 -20.923 1.00 95.12 170 TYR A C 1
ATOM 1362 O O . TYR A 1 170 ? 2.063 -7.971 -20.981 1.00 95.12 170 TYR A O 1
ATOM 1370 N N . HIS A 1 171 ? 3.228 -9.503 -19.821 1.00 94.25 171 HIS A N 1
ATOM 1371 C CA . HIS A 1 171 ? 3.410 -8.675 -18.625 1.00 94.25 171 HIS A CA 1
ATOM 1372 C C . HIS A 1 171 ? 4.145 -7.363 -18.949 1.00 94.25 171 HIS A C 1
ATOM 1374 O O . HIS A 1 171 ? 3.694 -6.291 -18.543 1.00 94.25 171 HIS A O 1
ATOM 1380 N N . TRP A 1 172 ? 5.225 -7.435 -19.740 1.00 93.50 172 TRP A N 1
ATOM 1381 C CA . TRP A 1 172 ? 5.919 -6.255 -20.257 1.00 93.50 172 TRP A CA 1
ATOM 1382 C C . TRP A 1 172 ? 4.967 -5.349 -21.047 1.00 93.50 172 TRP A C 1
ATOM 1384 O O . TRP A 1 172 ? 4.860 -4.169 -20.724 1.00 93.50 172 TRP A O 1
ATOM 1394 N N . TYR A 1 173 ? 4.215 -5.887 -22.014 1.00 93.81 173 TYR A N 1
ATOM 1395 C CA . TYR A 1 173 ? 3.286 -5.089 -22.823 1.00 93.81 173 TYR A CA 1
ATOM 1396 C C . TYR A 1 173 ? 2.221 -4.357 -21.991 1.00 93.81 173 TYR A C 1
ATOM 1398 O O . TYR A 1 173 ? 2.024 -3.153 -22.166 1.00 93.81 173 TYR A O 1
ATOM 1406 N N . LEU A 1 174 ? 1.551 -5.042 -21.056 1.00 92.75 174 LEU A N 1
ATOM 1407 C CA . LEU A 1 174 ? 0.478 -4.441 -20.246 1.00 92.75 174 LEU A CA 1
ATOM 1408 C C . LEU A 1 174 ? 0.964 -3.254 -19.390 1.00 92.75 174 LEU A C 1
ATOM 1410 O O . LEU A 1 174 ? 0.185 -2.333 -19.090 1.00 92.75 174 LEU A O 1
ATOM 1414 N N . ARG A 1 175 ? 2.254 -3.269 -19.025 1.00 90.94 175 ARG A N 1
ATOM 1415 C CA . ARG A 1 175 ? 2.930 -2.236 -18.230 1.00 90.94 175 ARG A CA 1
ATOM 1416 C C . ARG A 1 175 ? 3.575 -1.160 -19.083 1.00 90.94 175 ARG A C 1
ATOM 1418 O O . ARG A 1 175 ? 3.431 0.008 -18.751 1.00 90.94 175 ARG A O 1
ATOM 1425 N N . MET A 1 176 ? 4.261 -1.518 -20.162 1.00 89.38 176 MET A N 1
ATOM 1426 C CA . MET A 1 176 ? 5.099 -0.592 -20.927 1.00 89.38 176 MET A CA 1
ATOM 1427 C C . MET A 1 176 ? 4.435 -0.051 -22.191 1.00 89.38 176 MET A C 1
ATOM 1429 O O . MET A 1 176 ? 4.883 0.969 -22.701 1.00 89.38 176 MET A O 1
ATOM 1433 N N . GLY A 1 177 ? 3.344 -0.657 -22.665 1.00 89.00 177 GLY A N 1
ATOM 1434 C CA . GLY A 1 177 ? 2.634 -0.268 -23.892 1.00 89.00 177 GLY A CA 1
ATOM 1435 C C . GLY A 1 177 ? 3.286 -0.797 -25.175 1.00 89.00 177 GLY A C 1
ATOM 1436 O O . GLY A 1 177 ? 2.573 -1.162 -26.106 1.00 89.00 177 GLY A O 1
ATOM 1437 N N . ALA A 1 178 ? 4.614 -0.915 -25.186 1.00 88.31 178 ALA A N 1
ATOM 1438 C CA . ALA A 1 178 ? 5.396 -1.562 -26.236 1.00 88.31 178 ALA A CA 1
ATOM 1439 C C . ALA A 1 178 ? 5.443 -3.093 -26.065 1.00 88.31 178 ALA A C 1
ATOM 1441 O O . ALA A 1 178 ? 5.564 -3.568 -24.933 1.00 88.31 178 ALA A O 1
ATOM 1442 N N . PRO A 1 179 ? 5.425 -3.899 -27.140 1.00 91.44 179 PRO A N 1
ATOM 1443 C CA . PRO A 1 179 ? 5.829 -5.295 -27.100 1.00 91.44 179 PRO A CA 1
ATOM 1444 C C . PRO A 1 179 ? 7.349 -5.452 -27.249 1.00 91.44 179 PRO A C 1
ATOM 1446 O O . PRO A 1 179 ? 8.055 -4.579 -27.756 1.00 91.44 179 PRO A O 1
ATOM 1449 N N . LEU A 1 180 ? 7.832 -6.630 -26.861 1.00 92.56 180 LEU A N 1
ATOM 1450 C CA . LEU A 1 180 ? 9.104 -7.168 -27.335 1.00 92.56 180 LEU A CA 1
ATOM 1451 C C . LEU A 1 180 ? 8.766 -8.102 -28.509 1.00 92.56 180 LEU A C 1
ATOM 1453 O O . LEU A 1 180 ? 7.849 -8.919 -28.398 1.00 92.56 180 LEU A O 1
ATOM 1457 N N . VAL A 1 181 ? 9.438 -7.935 -29.644 1.00 91.31 181 VAL A N 1
ATOM 1458 C CA . VAL A 1 181 ? 9.071 -8.555 -30.925 1.00 91.31 181 VAL A CA 1
ATOM 1459 C C . VAL A 1 181 ? 9.572 -9.999 -31.022 1.00 91.31 181 VAL A C 1
ATOM 1461 O O . VAL A 1 181 ? 10.708 -10.306 -30.671 1.00 91.31 181 VAL A O 1
ATOM 1464 N N . VAL A 1 182 ? 8.728 -10.899 -31.533 1.00 92.62 182 VAL A N 1
ATOM 1465 C CA . VAL A 1 182 ? 9.003 -12.340 -31.662 1.00 92.62 182 VAL A CA 1
ATOM 1466 C C . VAL A 1 182 ? 8.927 -12.768 -33.132 1.00 92.62 182 VAL A C 1
ATOM 1468 O O . VAL A 1 182 ? 8.145 -13.625 -33.543 1.00 92.62 182 VAL A O 1
ATOM 1471 N N . SER A 1 183 ? 9.743 -12.095 -33.943 1.00 89.50 183 SER A N 1
ATOM 1472 C CA . SER A 1 183 ? 9.780 -12.180 -35.405 1.00 89.50 183 SER A CA 1
ATOM 1473 C C . SER A 1 183 ? 11.208 -11.932 -35.901 1.00 89.50 183 SER A C 1
ATOM 1475 O O . SER A 1 183 ? 11.908 -11.089 -35.341 1.00 89.50 183 SER A O 1
ATOM 1477 N N . SER A 1 184 ? 11.663 -12.627 -36.951 1.00 84.62 184 SER A N 1
ATOM 1478 C CA . SER A 1 184 ? 12.930 -12.300 -37.635 1.00 84.62 184 SER A CA 1
ATOM 1479 C C . SER A 1 184 ? 12.781 -11.121 -38.611 1.00 84.62 184 SER A C 1
ATOM 1481 O O . SER A 1 184 ? 13.776 -10.544 -39.077 1.00 84.62 184 SER A O 1
ATOM 1483 N N . LYS A 1 185 ? 11.528 -10.726 -38.888 1.00 81.19 185 LYS A N 1
ATOM 1484 C CA . LYS A 1 185 ? 11.167 -9.507 -39.614 1.00 81.19 185 LYS A CA 1
ATOM 1485 C C . LYS A 1 185 ? 11.375 -8.288 -38.714 1.00 81.19 185 LYS A C 1
ATOM 1487 O O . LYS A 1 185 ? 10.460 -7.809 -38.048 1.00 81.19 185 LYS A O 1
ATOM 1492 N N . ILE A 1 186 ? 12.580 -7.739 -38.755 1.00 69.94 186 ILE A N 1
ATOM 1493 C CA . ILE A 1 186 ? 12.799 -6.351 -38.342 1.00 69.94 186 ILE A CA 1
ATOM 1494 C C . ILE A 1 186 ? 12.061 -5.477 -39.370 1.00 69.94 186 ILE A C 1
ATOM 1496 O O . ILE A 1 186 ? 12.301 -5.670 -40.569 1.00 69.94 186 ILE A O 1
ATOM 1500 N N . PRO A 1 187 ? 11.177 -4.545 -38.968 1.00 64.56 187 PRO A N 1
ATOM 1501 C CA . PRO A 1 187 ? 10.508 -3.663 -39.905 1.00 64.56 187 PRO A CA 1
ATOM 1502 C C . PRO A 1 187 ? 11.554 -2.864 -40.675 1.00 64.56 187 PRO A C 1
ATOM 1504 O O . PRO A 1 187 ? 12.555 -2.396 -40.115 1.00 64.56 187 PRO A O 1
ATOM 1507 N N . ALA A 1 188 ? 11.318 -2.735 -41.979 1.00 52.25 188 ALA A N 1
ATOM 1508 C CA . ALA A 1 188 ? 12.182 -1.984 -42.865 1.00 52.25 188 ALA A CA 1
ATOM 1509 C C . ALA A 1 188 ? 12.149 -0.502 -42.468 1.00 52.25 188 ALA A C 1
ATOM 1511 O O . ALA A 1 188 ? 11.296 0.267 -42.905 1.00 52.25 188 ALA A O 1
ATOM 1512 N N . VAL A 1 189 ? 13.130 -0.100 -41.653 1.00 50.66 189 VAL A N 1
ATOM 1513 C CA . VAL A 1 189 ? 13.657 1.264 -41.731 1.00 50.66 189 VAL A CA 1
ATOM 1514 C C . VAL A 1 189 ? 13.993 1.508 -43.189 1.00 50.66 189 VAL A C 1
ATOM 1516 O O . VAL A 1 189 ? 14.538 0.619 -43.843 1.00 50.66 189 VAL A O 1
ATOM 1519 N N . LEU A 1 190 ? 13.609 2.691 -43.659 1.00 44.75 190 LEU A N 1
ATOM 1520 C CA . LEU A 1 190 ? 13.542 3.098 -45.058 1.00 44.75 190 LEU A CA 1
ATOM 1521 C C . LEU A 1 190 ? 14.936 3.226 -45.695 1.00 44.75 190 LEU A C 1
ATOM 1523 O O . LEU A 1 190 ? 15.348 4.311 -46.091 1.00 44.75 190 LEU A O 1
ATOM 1527 N N . LEU A 1 191 ? 15.636 2.097 -45.812 1.00 47.03 191 LEU A N 1
ATOM 1528 C CA . LEU A 1 191 ? 16.549 1.850 -46.912 1.00 47.03 191 LEU A CA 1
ATOM 1529 C C . LEU A 1 191 ? 15.712 1.975 -48.183 1.00 47.03 191 LEU A C 1
ATOM 1531 O O . LEU A 1 191 ? 14.850 1.134 -48.450 1.00 47.03 191 LEU A O 1
ATOM 1535 N N . ASP A 1 192 ? 15.939 3.053 -48.929 1.00 47.25 192 ASP A N 1
ATOM 1536 C CA . ASP A 1 192 ? 15.484 3.153 -50.311 1.00 47.25 192 ASP A CA 1
ATOM 1537 C C . ASP A 1 192 ? 16.006 1.902 -51.040 1.00 47.25 192 ASP A C 1
ATOM 1539 O O . ASP A 1 192 ? 17.128 1.461 -50.781 1.00 47.25 192 ASP A O 1
ATOM 1543 N N . GLU A 1 193 ? 15.225 1.286 -51.932 1.00 50.16 193 GLU A N 1
ATOM 1544 C CA . GLU A 1 193 ? 15.628 0.019 -52.576 1.00 50.16 193 GLU A CA 1
ATOM 1545 C C . GLU A 1 193 ? 16.970 0.163 -53.327 1.00 50.16 193 GLU A C 1
ATOM 1547 O O . GLU A 1 193 ? 17.706 -0.805 -53.512 1.00 50.16 193 GLU A O 1
ATOM 1552 N N . LYS A 1 194 ? 17.332 1.408 -53.665 1.00 51.97 194 LYS A N 1
ATOM 1553 C CA . LYS A 1 194 ? 18.628 1.833 -54.206 1.00 51.97 194 LYS A CA 1
ATOM 1554 C C . LYS A 1 194 ? 19.811 1.600 -53.259 1.00 51.97 194 LYS A C 1
ATOM 1556 O O . LYS A 1 194 ? 20.870 1.229 -53.744 1.00 51.97 194 LYS A O 1
ATOM 1561 N N . ASP A 1 195 ? 19.656 1.787 -51.949 1.00 49.72 195 ASP A N 1
ATOM 1562 C CA . ASP A 1 195 ? 20.734 1.575 -50.969 1.00 49.72 195 ASP A CA 1
ATOM 1563 C C . ASP A 1 195 ? 20.994 0.080 -50.742 1.00 49.72 195 ASP A C 1
ATOM 1565 O O . ASP A 1 195 ? 22.132 -0.337 -50.531 1.00 49.72 195 ASP A O 1
ATOM 1569 N N . LEU A 1 196 ? 19.945 -0.743 -50.854 1.00 51.25 196 LEU A N 1
ATOM 1570 C CA . LEU A 1 196 ? 20.071 -2.201 -50.893 1.00 51.25 196 LEU A CA 1
ATOM 1571 C C . LEU A 1 196 ? 20.724 -2.676 -52.201 1.00 51.25 196 LEU A C 1
ATOM 1573 O O . LEU A 1 196 ? 21.573 -3.557 -52.150 1.00 51.25 196 LEU A O 1
ATOM 1577 N N . ALA A 1 197 ? 20.398 -2.060 -53.342 1.00 50.59 197 ALA A N 1
ATOM 1578 C CA . ALA A 1 197 ? 21.035 -2.340 -54.634 1.00 50.59 197 ALA A CA 1
ATOM 1579 C C . ALA A 1 197 ? 22.462 -1.759 -54.779 1.00 50.59 197 ALA A C 1
ATOM 1581 O O . ALA A 1 197 ? 23.218 -2.188 -55.647 1.00 50.59 197 ALA A O 1
ATOM 1582 N N . ALA A 1 198 ? 22.849 -0.786 -53.946 1.00 50.84 198 ALA A N 1
ATOM 1583 C CA . ALA A 1 198 ? 24.205 -0.232 -53.897 1.00 50.84 198 ALA A CA 1
ATOM 1584 C C . ALA A 1 198 ? 25.190 -1.127 -53.121 1.00 50.84 198 ALA A C 1
ATOM 1586 O O . ALA A 1 198 ? 26.405 -1.014 -53.305 1.00 50.84 198 ALA A O 1
ATOM 1587 N N . GLY A 1 199 ? 24.682 -2.049 -52.294 1.00 51.53 199 GLY A N 1
ATOM 1588 C CA . GLY A 1 199 ? 25.415 -3.254 -51.913 1.00 51.53 199 GLY A CA 1
ATOM 1589 C C . GLY A 1 199 ? 25.529 -4.151 -53.141 1.00 51.53 199 GLY A C 1
ATOM 1590 O O . GLY A 1 199 ? 24.632 -4.947 -53.391 1.00 51.53 199 GLY A O 1
ATOM 1591 N N . GLY A 1 200 ? 26.586 -3.932 -53.930 1.00 47.78 200 GLY A N 1
ATOM 1592 C CA . GLY A 1 200 ? 26.708 -4.466 -55.285 1.00 47.78 200 GLY A CA 1
ATOM 1593 C C . GLY A 1 200 ? 26.513 -5.978 -55.379 1.00 47.78 200 GLY A C 1
ATOM 1594 O O . GLY A 1 200 ? 26.936 -6.715 -54.489 1.00 47.78 200 GLY A O 1
ATOM 1595 N N . GLU A 1 201 ? 25.889 -6.396 -56.482 1.00 47.50 201 GLU A N 1
ATOM 1596 C CA . GLU A 1 201 ? 25.643 -7.793 -56.842 1.00 47.50 201 GLU A CA 1
ATOM 1597 C C . GLU A 1 201 ? 26.926 -8.625 -56.681 1.00 47.50 201 GLU A C 1
ATOM 1599 O O . GLU A 1 201 ? 27.956 -8.333 -57.294 1.00 47.50 201 GLU A O 1
ATOM 1604 N N . ASP A 1 202 ? 26.859 -9.661 -55.846 1.00 48.66 202 ASP A N 1
ATOM 1605 C CA . ASP A 1 202 ? 27.773 -10.791 -55.932 1.00 48.66 202 ASP A CA 1
ATOM 1606 C C . ASP A 1 202 ? 27.430 -11.630 -57.176 1.00 48.66 202 ASP A C 1
ATOM 1608 O O . ASP A 1 202 ? 26.326 -11.548 -57.718 1.00 48.66 202 ASP A O 1
ATOM 1612 N N . ASP A 1 203 ? 28.379 -12.442 -57.656 1.00 51.72 203 ASP A N 1
ATOM 1613 C CA . ASP A 1 203 ? 28.269 -13.171 -58.936 1.00 51.72 203 ASP A CA 1
ATOM 1614 C C . ASP A 1 203 ? 27.110 -14.207 -58.996 1.00 51.72 203 ASP A C 1
ATOM 1616 O O . ASP A 1 203 ? 26.925 -14.864 -60.023 1.00 51.72 203 ASP A O 1
ATOM 1620 N N . GLU A 1 204 ? 26.319 -14.359 -57.924 1.00 52.69 204 GLU A N 1
ATOM 1621 C CA . GLU A 1 204 ? 25.110 -15.199 -57.860 1.00 52.69 204 GLU A CA 1
ATOM 1622 C C . GLU A 1 204 ? 23.784 -14.400 -57.898 1.00 52.69 204 GLU A C 1
ATOM 1624 O O . GLU A 1 204 ? 22.731 -14.989 -58.148 1.00 52.69 204 GLU A O 1
ATOM 1629 N N . GLY A 1 205 ? 23.814 -13.066 -57.755 1.00 46.56 205 GLY A N 1
ATOM 1630 C CA . GLY A 1 205 ? 22.685 -12.182 -58.083 1.00 46.56 205 GLY A CA 1
ATOM 1631 C C . GLY A 1 205 ? 21.545 -12.084 -57.056 1.00 46.56 205 GLY A C 1
ATOM 1632 O O . GLY A 1 205 ? 20.451 -11.641 -57.416 1.00 46.56 205 GLY A O 1
ATOM 1633 N N . GLU A 1 206 ? 21.761 -12.452 -55.788 1.00 39.69 206 GLU A N 1
ATOM 1634 C CA . GLU A 1 206 ? 20.817 -12.176 -54.691 1.00 39.69 206 GLU A CA 1
ATOM 1635 C C . GLU A 1 206 ? 21.420 -11.188 -53.685 1.00 39.69 206 GLU A C 1
ATOM 1637 O O . GLU A 1 206 ? 22.365 -11.513 -52.977 1.00 39.69 206 GLU A O 1
ATOM 1642 N N . VAL A 1 207 ? 20.816 -10.000 -53.536 1.00 46.16 207 VAL A N 1
ATOM 1643 C CA . VAL A 1 207 ? 21.229 -8.987 -52.542 1.00 46.16 207 VAL A CA 1
ATOM 1644 C C . VAL A 1 207 ? 21.260 -9.600 -51.132 1.00 46.16 207 VAL A C 1
ATOM 1646 O O . VAL A 1 207 ? 20.222 -9.736 -50.479 1.00 46.16 207 VAL A O 1
ATOM 1649 N N . ALA A 1 208 ? 22.460 -9.932 -50.643 1.00 44.94 208 ALA A N 1
ATOM 1650 C CA . ALA A 1 208 ? 22.695 -10.878 -49.543 1.00 44.94 208 ALA A CA 1
ATOM 1651 C C . ALA A 1 208 ? 22.129 -10.487 -48.157 1.00 44.94 208 ALA A C 1
ATOM 1653 O O . ALA A 1 208 ? 22.133 -11.290 -47.223 1.00 44.94 208 ALA A O 1
ATOM 1654 N N . LEU A 1 209 ? 21.594 -9.271 -47.998 1.00 49.62 209 LEU A N 1
ATOM 1655 C CA . LEU A 1 209 ? 20.808 -8.868 -46.821 1.00 49.62 209 LEU A CA 1
ATOM 1656 C C . LEU A 1 209 ? 19.379 -9.451 -46.814 1.00 49.62 209 LEU A C 1
ATOM 1658 O O . LEU A 1 209 ? 18.698 -9.410 -45.779 1.00 49.62 209 LEU A O 1
ATOM 1662 N N . SER A 1 210 ? 18.925 -9.981 -47.953 1.00 48.62 210 SER A N 1
ATOM 1663 C CA . SER A 1 210 ? 17.574 -10.475 -48.209 1.00 48.62 210 SER A CA 1
ATOM 1664 C C . SER A 1 210 ? 17.463 -11.994 -48.019 1.00 48.62 210 SER A C 1
ATOM 1666 O O . SER A 1 210 ? 18.137 -12.775 -48.675 1.00 48.62 210 SER A O 1
ATOM 1668 N N . ARG A 1 211 ? 16.526 -12.413 -47.157 1.00 46.16 211 ARG A N 1
ATOM 1669 C CA . ARG A 1 211 ? 15.874 -13.746 -47.117 1.00 46.16 211 ARG A CA 1
ATOM 1670 C C . ARG A 1 211 ? 16.703 -15.013 -46.837 1.00 46.16 211 ARG A C 1
ATOM 1672 O O . ARG A 1 211 ? 16.072 -16.012 -46.494 1.00 46.16 211 ARG A O 1
ATOM 1679 N N . SER A 1 212 ? 18.033 -15.011 -46.878 1.00 42.69 212 SER A N 1
ATOM 1680 C CA . SER A 1 212 ? 18.880 -16.196 -46.627 1.00 42.69 212 SER A CA 1
ATOM 1681 C C . SER A 1 212 ? 18.887 -16.672 -45.152 1.00 42.69 212 SER A C 1
ATOM 1683 O O . SER A 1 212 ? 19.851 -16.538 -44.406 1.00 42.69 212 SER A O 1
ATOM 1685 N N . HIS A 1 213 ? 17.771 -17.271 -44.722 1.00 48.97 213 HIS A N 1
ATOM 1686 C CA . HIS A 1 213 ? 17.600 -18.054 -43.488 1.00 48.97 213 HIS A CA 1
ATOM 1687 C C . HIS A 1 213 ? 18.090 -17.415 -42.173 1.00 48.97 213 HIS A C 1
ATOM 1689 O O . HIS A 1 213 ? 18.779 -18.055 -41.370 1.00 48.97 213 HIS A O 1
ATOM 1695 N N . ARG A 1 214 ? 17.616 -16.200 -41.858 1.00 66.25 214 ARG A N 1
ATOM 1696 C CA . ARG A 1 214 ? 17.590 -15.741 -40.456 1.00 66.25 214 ARG A CA 1
ATOM 1697 C C . ARG A 1 214 ? 16.725 -16.712 -39.651 1.00 66.25 214 ARG A C 1
ATOM 1699 O O . ARG A 1 214 ? 15.521 -16.801 -39.877 1.00 66.25 214 ARG A O 1
ATOM 1706 N N . LYS A 1 215 ? 17.319 -17.471 -38.728 1.00 81.06 215 LYS A N 1
ATOM 1707 C CA . LYS A 1 215 ? 16.543 -18.381 -37.877 1.00 81.06 215 LYS A CA 1
ATOM 1708 C C . LYS A 1 215 ? 15.765 -17.546 -36.869 1.00 81.06 215 LYS A C 1
ATOM 1710 O O . LYS A 1 215 ? 16.383 -16.852 -36.068 1.00 81.06 215 LYS A O 1
ATOM 1715 N N . LEU A 1 216 ? 14.440 -17.675 -36.846 1.00 86.94 216 LEU A N 1
ATOM 1716 C CA . LEU A 1 216 ? 13.564 -17.023 -35.864 1.00 86.94 216 LEU A CA 1
ATOM 1717 C C . LEU A 1 216 ? 14.102 -17.123 -34.426 1.00 86.94 216 LEU A C 1
ATOM 1719 O O . LEU A 1 216 ? 14.198 -16.122 -33.725 1.00 86.94 216 LEU A O 1
ATOM 1723 N N . GLN A 1 217 ? 14.558 -18.313 -34.028 1.00 89.44 217 GLN A N 1
ATOM 1724 C CA . GLN A 1 217 ? 15.158 -18.609 -32.719 1.00 89.44 217 GLN A CA 1
ATOM 1725 C C . GLN A 1 217 ? 16.384 -17.737 -32.365 1.00 89.44 217 GLN A C 1
ATOM 1727 O O . GLN A 1 217 ? 16.689 -17.556 -31.190 1.00 89.44 217 GLN A O 1
ATOM 1732 N N . GLU A 1 218 ? 17.084 -17.171 -33.351 1.00 86.12 218 GLU A N 1
ATOM 1733 C CA . GLU A 1 218 ? 18.204 -16.245 -33.139 1.00 86.12 218 GLU A CA 1
ATOM 1734 C C . GLU A 1 218 ? 17.744 -14.786 -32.955 1.00 86.12 218 GLU A C 1
ATOM 1736 O O . GLU A 1 218 ? 18.511 -13.994 -32.404 1.00 86.12 218 GLU A O 1
ATOM 1741 N N . SER A 1 219 ? 16.492 -14.466 -33.309 1.00 86.56 219 SER A N 1
ATOM 1742 C CA . SER A 1 219 ? 15.789 -13.200 -33.027 1.00 86.56 219 SER A CA 1
ATOM 1743 C C . SER A 1 219 ? 14.852 -13.260 -31.810 1.00 86.56 219 SER A C 1
ATOM 1745 O O . SER A 1 219 ? 14.498 -12.217 -31.277 1.00 86.56 219 SER A O 1
ATOM 1747 N N . LEU A 1 220 ? 14.467 -14.442 -31.315 1.00 91.75 220 LEU A N 1
ATOM 1748 C CA . LEU A 1 220 ? 13.653 -14.559 -30.095 1.00 91.75 220 LEU A CA 1
ATOM 1749 C C . LEU A 1 220 ? 14.434 -14.133 -28.843 1.00 91.75 220 LEU A C 1
ATOM 1751 O O . LEU A 1 220 ? 15.606 -14.484 -28.684 1.00 91.75 220 LEU A O 1
ATOM 1755 N N . PHE A 1 221 ? 13.782 -13.411 -27.930 1.00 91.25 221 PHE A N 1
ATOM 1756 C CA . PHE A 1 221 ? 14.357 -13.027 -26.637 1.00 91.25 221 PHE A CA 1
ATOM 1757 C C . PHE A 1 221 ? 14.560 -14.242 -25.733 1.00 91.25 221 PHE A C 1
ATOM 1759 O O . PHE A 1 221 ? 13.666 -15.079 -25.599 1.00 91.25 221 PHE A O 1
ATOM 1766 N N . LYS A 1 222 ? 15.718 -14.332 -25.080 1.00 88.06 222 LYS A N 1
ATOM 1767 C CA . LYS A 1 222 ? 16.035 -15.405 -24.135 1.00 88.06 222 LYS A CA 1
ATOM 1768 C C . LYS A 1 222 ? 15.327 -15.204 -22.790 1.00 88.06 222 LYS A C 1
ATOM 1770 O O . LYS A 1 222 ? 14.940 -14.096 -22.427 1.00 88.06 222 LYS A O 1
ATOM 1775 N N . ALA A 1 223 ? 15.208 -16.277 -22.010 1.00 85.12 223 ALA A N 1
ATOM 1776 C CA . ALA A 1 223 ? 14.546 -16.247 -20.706 1.00 85.12 223 ALA A CA 1
ATOM 1777 C C . ALA A 1 223 ? 15.225 -15.299 -19.693 1.00 85.12 223 ALA A C 1
ATOM 1779 O O . ALA A 1 223 ? 14.532 -14.639 -18.925 1.00 85.12 223 ALA A O 1
ATOM 1780 N N . ASP A 1 224 ? 16.557 -15.195 -19.706 1.00 77.56 224 ASP A N 1
ATOM 1781 C CA . ASP A 1 224 ? 17.356 -14.233 -18.931 1.00 77.56 224 ASP A CA 1
ATOM 1782 C C . ASP A 1 224 ? 17.123 -12.780 -19.382 1.00 77.56 224 ASP A C 1
ATOM 1784 O O . ASP A 1 224 ? 16.963 -11.888 -18.549 1.00 77.56 224 ASP A O 1
ATOM 1788 N N . GLU A 1 225 ? 16.994 -12.549 -20.689 1.00 83.25 225 GLU A N 1
ATOM 1789 C CA . GLU A 1 225 ? 16.687 -11.225 -21.242 1.00 83.25 225 GLU A CA 1
ATOM 1790 C C . GLU A 1 225 ? 15.258 -10.786 -20.857 1.00 83.25 225 GLU A C 1
ATOM 1792 O O . GLU A 1 225 ? 15.055 -9.692 -20.335 1.00 83.25 225 GLU A O 1
ATOM 1797 N N . LEU A 1 226 ? 14.259 -11.665 -21.008 1.00 88.75 226 LEU A N 1
ATOM 1798 C CA . LEU A 1 226 ? 12.864 -11.410 -20.609 1.00 88.75 226 LEU A CA 1
ATOM 1799 C C . LEU A 1 226 ? 12.691 -11.237 -19.092 1.00 88.75 226 LEU A C 1
ATOM 1801 O O . LEU A 1 226 ? 11.806 -10.508 -18.631 1.00 88.75 226 LEU A O 1
ATOM 1805 N N . LYS A 1 227 ? 13.553 -11.879 -18.301 1.00 83.75 227 LYS A N 1
ATOM 1806 C CA . LYS A 1 227 ? 13.693 -11.647 -16.860 1.00 83.75 227 LYS A CA 1
ATOM 1807 C C . LYS A 1 227 ? 14.200 -10.230 -16.571 1.00 83.75 227 LYS A C 1
ATOM 1809 O O . LYS A 1 227 ? 13.605 -9.553 -15.733 1.00 83.75 227 LYS A O 1
ATOM 1814 N N . ALA A 1 228 ? 15.201 -9.739 -17.303 1.00 79.00 228 ALA A N 1
ATOM 1815 C CA . ALA A 1 228 ? 15.664 -8.355 -17.176 1.00 79.00 228 ALA A CA 1
ATOM 1816 C C . ALA A 1 228 ? 14.571 -7.332 -17.538 1.00 79.00 228 ALA A C 1
ATOM 1818 O O . ALA A 1 228 ? 14.306 -6.420 -16.756 1.00 79.00 228 ALA A O 1
ATOM 1819 N N . PHE A 1 229 ? 13.843 -7.538 -18.643 1.00 86.88 229 PHE A N 1
ATOM 1820 C CA . PHE A 1 229 ? 12.679 -6.710 -18.997 1.00 86.88 229 PHE A CA 1
ATOM 1821 C C . PHE A 1 229 ? 11.592 -6.714 -17.909 1.00 86.88 229 PHE A C 1
ATOM 1823 O O . PHE A 1 229 ? 11.052 -5.659 -17.572 1.00 86.88 229 PHE A O 1
ATOM 1830 N N . SER A 1 230 ? 11.311 -7.873 -17.297 1.00 86.12 230 SER A N 1
ATOM 1831 C CA . SER A 1 230 ? 10.370 -7.969 -16.167 1.00 86.12 230 SER A CA 1
ATOM 1832 C C . SER A 1 230 ? 10.789 -7.025 -15.027 1.00 86.12 230 SER A C 1
ATOM 1834 O O . SER A 1 230 ? 9.991 -6.194 -14.595 1.00 86.12 230 SER A O 1
ATOM 1836 N N . ILE A 1 231 ? 12.061 -7.087 -14.612 1.00 78.75 231 ILE A N 1
ATOM 1837 C CA . ILE A 1 231 ? 12.649 -6.245 -13.555 1.00 78.75 231 ILE A CA 1
ATOM 1838 C C . ILE A 1 231 ? 12.643 -4.749 -13.927 1.00 78.75 231 ILE A C 1
ATOM 1840 O O . ILE A 1 231 ? 12.335 -3.908 -13.083 1.00 78.75 231 ILE A O 1
ATOM 1844 N N . LEU A 1 232 ? 12.944 -4.389 -15.178 1.00 80.62 232 LEU A N 1
ATOM 1845 C CA . LEU A 1 232 ? 12.918 -2.991 -15.632 1.00 80.62 232 LEU A CA 1
ATOM 1846 C C . LEU A 1 232 ? 11.499 -2.399 -15.594 1.00 80.62 232 LEU A C 1
ATOM 1848 O O . LEU A 1 232 ? 11.304 -1.289 -15.104 1.00 80.62 232 LEU A O 1
ATOM 1852 N N . SER A 1 233 ? 10.486 -3.162 -16.021 1.00 84.81 233 SER A N 1
ATOM 1853 C CA . SER A 1 233 ? 9.075 -2.738 -15.933 1.00 84.81 233 SER A CA 1
ATOM 1854 C C . SER A 1 233 ? 8.547 -2.626 -14.494 1.00 84.81 233 SER A C 1
ATOM 1856 O O . SER A 1 233 ? 7.532 -1.962 -14.241 1.00 84.81 233 SER A O 1
ATOM 1858 N N . GLU A 1 234 ? 9.220 -3.287 -13.547 1.00 79.44 234 GLU A N 1
ATOM 1859 C CA . GLU A 1 234 ? 8.983 -3.128 -12.116 1.00 79.44 234 GLU A CA 1
ATOM 1860 C C . GLU A 1 234 ? 9.583 -1.851 -11.558 1.00 79.44 234 GLU A C 1
ATOM 1862 O O . GLU A 1 234 ? 8.877 -1.085 -10.900 1.00 79.44 234 GLU A O 1
ATOM 1867 N N . SER A 1 235 ? 10.866 -1.622 -11.843 1.00 75.25 235 SER A N 1
ATOM 1868 C CA . SER A 1 235 ? 11.617 -0.511 -11.271 1.00 75.25 235 SER A CA 1
ATOM 1869 C C . SER A 1 235 ? 10.942 0.832 -11.571 1.00 75.25 235 SER A C 1
ATOM 1871 O O . SER A 1 235 ? 10.858 1.696 -10.694 1.00 75.25 235 SER A O 1
ATOM 1873 N N . LEU A 1 236 ? 10.419 1.011 -12.786 1.00 75.69 236 LEU A N 1
ATOM 1874 C CA . LEU A 1 236 ? 9.844 2.275 -13.228 1.00 75.69 236 LEU A CA 1
ATOM 1875 C C . LEU A 1 236 ? 8.584 2.677 -12.445 1.00 75.69 236 LEU A C 1
ATOM 1877 O O . LEU A 1 236 ? 7.609 1.922 -12.305 1.00 75.69 236 LEU A O 1
ATOM 1881 N N . SER A 1 237 ? 8.610 3.937 -11.992 1.00 74.94 237 SER A N 1
ATOM 1882 C CA . SER A 1 237 ? 7.477 4.622 -11.365 1.00 74.94 237 SER A CA 1
ATOM 1883 C C . SER A 1 237 ? 6.227 4.520 -12.253 1.00 74.94 237 SER A C 1
ATOM 1885 O O . SER A 1 237 ? 6.360 4.573 -13.480 1.00 74.94 237 SER A O 1
ATOM 1887 N N . PRO A 1 238 ? 5.009 4.411 -11.683 1.00 78.75 238 PRO A N 1
ATOM 1888 C CA . PRO A 1 238 ? 3.768 4.328 -12.454 1.00 78.75 238 PRO A CA 1
ATOM 1889 C C . PRO A 1 238 ? 3.587 5.406 -13.535 1.00 78.75 238 PRO A C 1
ATOM 1891 O O . PRO A 1 238 ? 2.924 5.133 -14.531 1.00 78.75 238 PRO A O 1
ATOM 1894 N N . SER A 1 239 ? 4.209 6.582 -13.387 1.00 76.38 239 SER A N 1
ATOM 1895 C CA . SER A 1 239 ? 4.203 7.658 -14.391 1.00 76.38 239 SER A CA 1
ATOM 1896 C C . SER A 1 239 ? 4.883 7.303 -15.723 1.00 76.38 239 SER A C 1
ATOM 1898 O O . SER A 1 239 ? 4.547 7.904 -16.736 1.00 76.38 239 SER A O 1
ATOM 1900 N N . TYR A 1 240 ? 5.808 6.334 -15.740 1.00 78.69 240 TYR A N 1
ATOM 1901 C CA . TYR A 1 240 ? 6.540 5.884 -16.942 1.00 78.69 240 TYR A CA 1
ATOM 1902 C C . TYR A 1 240 ? 6.095 4.492 -17.399 1.00 78.69 240 TYR A C 1
ATOM 1904 O O . TYR A 1 240 ? 6.806 3.785 -18.109 1.00 78.69 240 TYR A O 1
ATOM 1912 N N . ARG A 1 241 ? 4.896 4.079 -16.983 1.00 83.12 241 ARG A N 1
ATOM 1913 C CA . ARG A 1 241 ? 4.207 2.902 -17.512 1.00 83.12 241 ARG A CA 1
ATOM 1914 C C . ARG A 1 241 ? 3.358 3.352 -18.703 1.00 83.12 241 ARG A C 1
ATOM 1916 O O . ARG A 1 241 ? 2.729 4.404 -18.654 1.00 83.12 241 ARG A O 1
ATOM 1923 N N . ARG A 1 242 ? 3.336 2.550 -19.770 1.00 82.44 242 ARG A N 1
ATOM 1924 C CA . ARG A 1 242 ? 2.693 2.839 -21.068 1.00 82.44 242 ARG A CA 1
ATOM 1925 C C . ARG A 1 242 ? 3.281 4.078 -21.757 1.00 82.44 242 ARG A C 1
ATOM 1927 O O . ARG A 1 242 ? 2.554 4.993 -22.140 1.00 82.44 242 ARG A O 1
ATOM 1934 N N . MET A 1 243 ? 4.607 4.084 -21.921 1.00 78.94 243 MET A N 1
ATOM 1935 C CA . MET A 1 243 ? 5.323 5.113 -22.681 1.00 78.94 243 MET A CA 1
ATOM 1936 C C . MET A 1 243 ? 4.949 5.012 -24.159 1.00 78.94 243 MET A C 1
ATOM 1938 O O . MET A 1 243 ? 5.445 4.154 -24.875 1.00 78.94 243 MET A O 1
ATOM 1942 N N . TRP A 1 244 ? 4.069 5.899 -24.616 1.00 71.81 244 TRP A N 1
ATOM 1943 C CA . TRP A 1 244 ? 3.577 5.949 -25.998 1.00 71.81 244 TRP A CA 1
ATOM 1944 C C . TRP A 1 244 ? 4.653 6.338 -27.029 1.00 71.81 244 TRP A C 1
ATOM 1946 O O . TRP A 1 244 ? 4.441 6.161 -28.226 1.00 71.81 244 TRP A O 1
ATOM 1956 N N . SER A 1 245 ? 5.793 6.861 -26.566 1.00 71.50 245 SER A N 1
ATOM 1957 C CA . SER A 1 245 ? 7.012 7.084 -27.350 1.00 71.50 245 SER A CA 1
ATOM 1958 C C . SER A 1 245 ? 7.738 5.782 -27.699 1.00 71.50 245 SER A C 1
ATOM 1960 O O . SER A 1 245 ? 8.369 5.703 -28.751 1.00 71.50 245 SER A O 1
ATOM 1962 N N . LEU A 1 246 ? 7.624 4.757 -26.848 1.00 79.06 246 LEU A N 1
ATOM 1963 C CA . LEU A 1 246 ? 8.189 3.433 -27.067 1.00 79.06 246 LEU A CA 1
ATOM 1964 C C . LEU A 1 246 ? 7.152 2.564 -27.792 1.00 79.06 246 LEU A C 1
ATOM 1966 O O . LEU A 1 246 ? 6.106 2.221 -27.242 1.00 79.06 246 LEU A O 1
ATOM 1970 N N . GLN A 1 247 ? 7.446 2.214 -29.039 1.00 81.44 247 GLN A N 1
ATOM 1971 C CA . GLN A 1 247 ? 6.575 1.430 -29.909 1.00 81.44 247 GLN A CA 1
ATOM 1972 C C . GLN A 1 247 ? 6.866 -0.067 -29.798 1.00 81.44 247 GLN A C 1
ATOM 1974 O O . GLN A 1 247 ? 5.936 -0.844 -29.617 1.00 81.44 247 GLN A O 1
ATOM 1979 N N . GLU A 1 248 ? 8.137 -0.470 -29.897 1.00 83.94 248 GLU A N 1
ATOM 1980 C CA . GLU A 1 248 ? 8.565 -1.873 -30.016 1.00 83.94 248 GLU A CA 1
ATOM 1981 C C . GLU A 1 248 ? 10.044 -2.077 -29.632 1.00 83.94 248 GLU A C 1
ATOM 1983 O O . GLU A 1 248 ? 10.869 -1.168 -29.740 1.00 83.94 248 GLU A O 1
ATOM 1988 N N . ILE A 1 249 ? 10.406 -3.293 -29.211 1.00 87.12 249 ILE A N 1
ATOM 1989 C CA . ILE A 1 249 ? 11.803 -3.692 -28.972 1.00 87.12 249 ILE A CA 1
ATOM 1990 C C . ILE A 1 249 ? 12.125 -4.952 -29.774 1.00 87.12 249 ILE A C 1
ATOM 1992 O O . ILE A 1 249 ? 11.471 -5.982 -29.620 1.00 87.12 249 ILE A O 1
ATOM 1996 N N . HIS A 1 250 ? 13.176 -4.886 -30.586 1.00 85.31 250 HIS A N 1
ATOM 1997 C CA . HIS A 1 250 ? 13.703 -5.988 -31.391 1.00 85.31 250 HIS A CA 1
ATOM 1998 C C . HIS A 1 250 ? 14.955 -6.596 -30.776 1.00 85.31 250 HIS A C 1
ATOM 2000 O O . HIS A 1 250 ? 15.768 -5.904 -30.156 1.00 85.31 250 HIS A O 1
ATOM 2006 N N . ARG A 1 251 ? 15.168 -7.881 -31.058 1.00 84.56 251 ARG A N 1
ATOM 2007 C CA . ARG A 1 251 ? 16.429 -8.572 -30.805 1.00 84.56 251 ARG A CA 1
ATOM 2008 C C . ARG A 1 251 ? 17.015 -9.086 -32.117 1.00 84.56 251 ARG A C 1
ATOM 2010 O O . ARG A 1 251 ? 16.366 -9.788 -32.891 1.00 84.56 251 ARG A O 1
ATOM 2017 N N . LEU A 1 252 ? 18.257 -8.696 -32.372 1.00 79.06 252 LEU A N 1
ATOM 2018 C CA . LEU A 1 252 ? 18.977 -9.006 -33.600 1.00 79.06 252 LEU A CA 1
ATOM 2019 C C . LEU A 1 252 ? 19.801 -10.302 -33.425 1.00 79.06 252 LEU A C 1
ATOM 2021 O O . LEU A 1 252 ? 20.222 -10.612 -32.306 1.00 79.06 252 LEU A O 1
ATOM 2025 N N . PRO A 1 253 ? 20.051 -11.080 -34.495 1.00 74.56 253 PRO A N 1
ATOM 2026 C CA . PRO A 1 253 ? 21.007 -12.189 -34.462 1.00 74.56 253 PRO A CA 1
ATOM 2027 C C . PRO A 1 253 ? 22.459 -11.730 -34.225 1.00 74.56 253 PRO A C 1
ATOM 2029 O O . PRO A 1 253 ? 22.798 -10.557 -34.390 1.00 74.56 253 PRO A O 1
ATOM 2032 N N . ASN A 1 254 ? 23.346 -12.669 -33.874 1.00 66.19 254 ASN A N 1
ATOM 2033 C CA . ASN A 1 254 ? 24.795 -12.401 -33.855 1.00 66.19 254 ASN A CA 1
ATOM 2034 C C . ASN A 1 254 ? 25.299 -12.159 -35.289 1.00 66.19 254 ASN A C 1
ATOM 2036 O O . ASN A 1 254 ? 24.750 -12.713 -36.240 1.00 66.19 254 ASN A O 1
ATOM 2040 N N . GLY A 1 255 ? 26.329 -11.332 -35.451 1.00 61.94 255 GLY A N 1
ATOM 2041 C CA . GLY A 1 255 ? 26.872 -10.916 -36.746 1.00 61.94 255 GLY A CA 1
ATOM 2042 C C . GLY A 1 255 ? 25.967 -9.978 -37.555 1.00 61.94 255 GLY A C 1
ATOM 2043 O O . GLY A 1 255 ? 26.413 -9.454 -38.575 1.00 61.94 255 GLY A O 1
ATOM 2044 N N . MET A 1 256 ? 24.724 -9.720 -37.122 1.00 62.31 256 MET A N 1
ATOM 2045 C CA . MET A 1 256 ? 23.829 -8.796 -37.817 1.00 62.31 256 MET A CA 1
ATOM 2046 C C . MET A 1 256 ? 24.204 -7.341 -37.520 1.00 62.31 256 MET A C 1
ATOM 2048 O O . MET A 1 256 ? 23.611 -6.669 -36.675 1.00 62.31 256 MET A O 1
ATOM 2052 N N . HIS A 1 257 ? 25.176 -6.839 -38.273 1.00 55.47 257 HIS A N 1
ATOM 2053 C CA . HIS A 1 257 ? 25.417 -5.411 -38.388 1.00 55.47 257 HIS A CA 1
ATOM 2054 C C . HIS A 1 257 ? 24.337 -4.783 -39.271 1.00 55.47 257 HIS A C 1
ATOM 2056 O O . HIS A 1 257 ? 24.186 -5.131 -40.443 1.00 55.47 257 HIS A O 1
ATOM 2062 N N . LEU A 1 258 ? 23.601 -3.823 -38.714 1.00 55.94 258 LEU A N 1
ATOM 2063 C CA . LEU A 1 258 ? 22.903 -2.836 -39.527 1.00 55.94 258 LEU A CA 1
ATOM 2064 C C . LEU A 1 258 ? 23.979 -2.042 -40.283 1.00 55.94 258 LEU A C 1
ATOM 2066 O O . LEU A 1 258 ? 24.884 -1.489 -39.659 1.00 55.94 258 LEU A O 1
ATOM 2070 N N . GLY A 1 259 ? 23.926 -2.055 -41.618 1.00 44.12 259 GLY A N 1
ATOM 2071 C CA . GLY A 1 259 ? 24.932 -1.388 -42.449 1.00 44.12 259 GLY A CA 1
ATOM 2072 C C . GLY A 1 259 ? 24.980 0.126 -42.198 1.00 44.12 259 GLY A C 1
ATOM 2073 O O . GLY A 1 259 ? 24.009 0.686 -41.687 1.00 44.12 259 GLY A O 1
ATOM 2074 N N . PRO A 1 260 ? 26.071 0.819 -42.579 1.00 40.84 260 PRO A N 1
ATOM 2075 C CA . PRO A 1 260 ? 26.249 2.242 -42.287 1.00 40.84 260 PRO A CA 1
ATOM 2076 C C . PRO A 1 260 ? 25.095 3.144 -42.766 1.00 40.84 260 PRO A C 1
ATOM 2078 O O . PRO A 1 260 ? 24.768 4.102 -42.080 1.00 40.84 260 PRO A O 1
ATOM 2081 N N . GLY A 1 261 ? 24.364 2.799 -43.832 1.00 39.69 261 GLY A N 1
ATOM 2082 C CA . GLY A 1 261 ? 23.145 3.536 -44.221 1.00 39.69 261 GLY A CA 1
ATOM 2083 C C . GLY A 1 261 ? 22.008 3.549 -43.175 1.00 39.69 261 GLY A C 1
ATOM 2084 O O . GLY A 1 261 ? 21.127 4.395 -43.247 1.00 39.69 261 GLY A O 1
ATOM 2085 N N . VAL A 1 262 ? 22.022 2.644 -42.187 1.00 43.03 262 VAL A N 1
ATOM 2086 C CA . VAL A 1 262 ? 20.972 2.480 -41.153 1.00 43.03 262 VAL A CA 1
ATOM 2087 C C . VAL A 1 262 ? 21.435 2.941 -39.760 1.00 43.03 262 VAL A C 1
ATOM 2089 O O . VAL A 1 262 ? 20.653 2.903 -38.815 1.00 43.03 262 VAL A O 1
ATOM 2092 N N . GLY A 1 263 ? 22.695 3.362 -39.607 1.00 39.56 263 GLY A N 1
ATOM 2093 C CA . GLY A 1 263 ? 23.230 3.777 -38.303 1.00 39.56 263 GLY A CA 1
ATOM 2094 C C . GLY A 1 263 ? 24.531 4.577 -38.323 1.00 39.56 263 GLY A C 1
ATOM 2095 O O . GLY A 1 263 ? 25.027 4.926 -37.257 1.00 39.56 263 GLY A O 1
ATOM 2096 N N . ALA A 1 264 ? 25.123 4.854 -39.491 1.00 29.42 264 ALA A N 1
ATOM 2097 C CA . ALA A 1 264 ? 26.405 5.542 -39.588 1.00 29.42 264 ALA A CA 1
ATOM 2098 C C . ALA A 1 264 ? 26.741 6.189 -40.952 1.00 29.42 264 ALA A C 1
ATOM 2100 O O . ALA A 1 264 ? 27.503 5.626 -41.737 1.00 29.42 264 ALA A O 1
ATOM 2101 N N . ASP A 1 265 ? 26.416 7.478 -41.106 1.00 29.39 265 ASP A N 1
ATOM 2102 C CA . ASP A 1 265 ? 27.432 8.427 -41.600 1.00 29.39 265 ASP A CA 1
ATOM 2103 C C . ASP A 1 265 ? 28.310 8.881 -40.413 1.00 29.39 265 ASP A C 1
ATOM 2105 O O . ASP A 1 265 ? 28.285 10.027 -39.965 1.00 29.39 265 ASP A O 1
ATOM 2109 N N . TYR A 1 266 ? 29.070 7.943 -39.830 1.00 41.06 266 TYR A N 1
ATOM 2110 C CA . TYR A 1 266 ? 30.046 8.233 -38.766 1.00 41.06 266 TYR A CA 1
ATOM 2111 C C . TYR A 1 266 ? 31.296 8.917 -39.354 1.00 41.06 266 TYR A C 1
ATOM 2113 O O . TYR A 1 266 ? 32.398 8.367 -39.286 1.00 41.06 266 TYR A O 1
ATOM 2121 N N . ARG A 1 267 ? 31.146 10.128 -39.913 1.00 25.88 267 ARG A N 1
ATOM 2122 C CA . ARG A 1 267 ? 32.216 11.149 -39.970 1.00 25.88 267 ARG A CA 1
ATOM 2123 C C . ARG A 1 267 ? 31.780 12.522 -40.470 1.00 25.88 267 ARG A C 1
ATOM 2125 O O . ARG A 1 267 ? 32.495 13.473 -40.156 1.00 25.88 267 ARG A O 1
ATOM 2132 N N . SER A 1 268 ? 30.675 12.669 -41.203 1.00 27.77 268 SER A N 1
ATOM 2133 C CA . SER A 1 268 ? 30.222 14.007 -41.602 1.00 27.77 268 SER A CA 1
ATOM 2134 C C . SER A 1 268 ? 29.390 14.678 -40.499 1.00 27.77 268 SER A C 1
ATOM 2136 O O . SER A 1 268 ? 28.477 14.095 -39.921 1.00 27.77 268 SER A O 1
ATOM 2138 N N . SER A 1 269 ? 29.696 15.942 -40.202 1.00 29.06 269 SER A N 1
ATOM 2139 C CA . SER A 1 269 ? 28.851 16.830 -39.391 1.00 29.06 269 SER A CA 1
ATOM 2140 C C . SER A 1 269 ? 27.834 17.591 -40.260 1.00 29.06 269 SER A C 1
ATOM 2142 O O . SER A 1 269 ? 27.430 18.709 -39.939 1.00 29.06 269 SER A O 1
ATOM 2144 N N . GLN A 1 270 ? 27.433 17.006 -41.396 1.00 28.50 270 GLN A N 1
ATOM 2145 C CA . GLN A 1 270 ? 26.543 17.624 -42.380 1.00 28.50 270 GLN A CA 1
ATOM 2146 C C . GLN A 1 270 ? 25.192 16.906 -42.403 1.00 28.50 270 GLN A C 1
ATOM 2148 O O . GLN A 1 270 ? 24.945 16.016 -43.211 1.00 28.50 270 GLN A O 1
ATOM 2153 N N . GLY A 1 271 ? 24.306 17.312 -41.489 1.00 28.44 271 GLY A N 1
ATOM 2154 C CA . GLY A 1 271 ? 22.996 16.687 -41.307 1.00 28.44 271 GLY A CA 1
ATOM 2155 C C . GLY A 1 271 ? 22.131 16.693 -42.571 1.00 28.44 271 GLY A C 1
ATOM 2156 O O . GLY A 1 271 ? 21.583 17.729 -42.958 1.00 28.44 271 GLY A O 1
ATOM 2157 N N . TRP A 1 272 ? 21.950 15.516 -43.172 1.00 22.78 272 TRP A N 1
ATOM 2158 C CA . TRP A 1 272 ? 20.948 15.290 -44.210 1.00 22.78 272 TRP A CA 1
ATOM 2159 C C . TRP A 1 272 ? 19.541 15.303 -43.606 1.00 22.78 272 TRP A C 1
ATOM 2161 O O . TRP A 1 272 ? 19.235 14.578 -42.661 1.00 22.78 272 TRP A O 1
ATOM 2171 N N . LYS A 1 273 ? 18.658 16.138 -44.163 1.00 27.86 273 LYS A N 1
ATOM 2172 C CA . LYS A 1 273 ? 17.270 16.256 -43.705 1.00 27.86 273 LYS A CA 1
ATOM 2173 C C . LYS A 1 273 ? 16.391 15.171 -44.324 1.00 27.86 273 LYS A C 1
ATOM 2175 O O . LYS A 1 273 ? 15.863 15.362 -45.416 1.00 27.86 273 LYS A O 1
ATOM 2180 N N . VAL A 1 274 ? 16.119 14.115 -43.563 1.00 29.78 274 VAL A N 1
ATOM 2181 C CA . VAL A 1 274 ? 14.903 13.306 -43.737 1.00 29.78 274 VAL A CA 1
ATOM 2182 C C . VAL A 1 274 ? 13.937 13.684 -42.613 1.00 29.78 274 VAL A C 1
ATOM 2184 O O . VAL A 1 274 ? 14.181 13.390 -41.450 1.00 29.78 274 VAL A O 1
ATOM 2187 N N . ASN A 1 275 ? 12.875 14.420 -42.949 1.00 29.73 275 ASN A N 1
ATOM 2188 C CA . ASN A 1 275 ? 11.775 14.817 -42.052 1.00 29.73 275 ASN A CA 1
ATOM 2189 C C . ASN A 1 275 ? 12.137 15.488 -40.702 1.00 29.73 275 ASN A C 1
ATOM 2191 O O . ASN A 1 275 ? 11.316 15.537 -39.792 1.00 29.73 275 ASN A O 1
ATOM 2195 N N . GLY A 1 276 ? 13.306 16.129 -40.607 1.00 30.84 276 GLY A N 1
ATOM 2196 C CA . GLY A 1 276 ? 13.509 17.278 -39.713 1.00 30.84 276 GLY A CA 1
ATOM 2197 C C . GLY A 1 276 ? 13.982 17.007 -38.281 1.00 30.84 276 GLY A C 1
ATOM 2198 O O . GLY A 1 276 ? 14.201 17.981 -37.566 1.00 30.84 276 GLY A O 1
ATOM 2199 N N . ARG A 1 277 ? 14.216 15.753 -37.877 1.00 29.05 277 ARG A N 1
ATOM 2200 C CA . ARG A 1 277 ? 14.896 15.419 -36.611 1.00 29.05 277 ARG A CA 1
ATOM 2201 C C . ARG A 1 277 ? 16.229 14.721 -36.872 1.00 29.05 277 ARG A C 1
ATOM 2203 O O . ARG A 1 277 ? 16.321 13.855 -37.736 1.00 29.05 277 ARG A O 1
ATOM 2210 N N . THR A 1 278 ? 17.262 15.120 -36.134 1.00 31.38 278 THR A N 1
ATOM 2211 C CA . THR A 1 278 ? 18.628 14.583 -36.241 1.00 31.38 278 THR A CA 1
ATOM 2212 C C . THR A 1 278 ? 19.210 14.389 -34.844 1.00 31.38 278 THR A C 1
ATOM 2214 O O . THR A 1 278 ? 19.502 15.369 -34.165 1.00 31.38 278 THR A O 1
ATOM 2217 N N . GLY A 1 279 ? 19.386 13.126 -34.455 1.00 32.72 279 GLY A N 1
ATOM 2218 C CA . GLY A 1 279 ? 20.137 12.668 -33.279 1.00 32.72 279 GLY A CA 1
ATOM 2219 C C . GLY A 1 279 ? 21.130 11.593 -33.734 1.00 32.72 279 GLY A C 1
ATOM 2220 O O . GLY A 1 279 ? 20.905 10.969 -34.776 1.00 32.72 279 GLY A O 1
ATOM 2221 N N . ALA A 1 280 ? 22.254 11.429 -33.037 1.00 31.55 280 ALA A N 1
ATOM 2222 C CA . ALA A 1 280 ? 23.456 10.823 -33.611 1.00 31.55 280 ALA A CA 1
ATOM 2223 C C . ALA A 1 280 ? 23.980 9.597 -32.843 1.00 31.55 280 ALA A C 1
ATOM 2225 O O . ALA A 1 280 ? 23.802 9.476 -31.644 1.00 31.55 280 ALA A O 1
ATOM 2226 N N . LYS A 1 281 ? 24.733 8.755 -33.560 1.00 35.62 281 LYS A N 1
ATOM 2227 C CA . LYS A 1 281 ? 25.712 7.788 -33.033 1.00 35.62 281 LYS A CA 1
ATOM 2228 C C . LYS A 1 281 ? 25.264 6.680 -32.060 1.00 35.62 281 LYS A C 1
ATOM 2230 O O . LYS A 1 281 ? 25.995 6.360 -31.126 1.00 35.62 281 LYS A O 1
ATOM 2235 N N . SER A 1 282 ? 24.232 5.915 -32.401 1.00 33.25 282 SER A N 1
ATOM 2236 C CA . SER A 1 282 ? 24.220 4.491 -32.024 1.00 33.25 282 SER A CA 1
ATOM 2237 C C . SER A 1 282 ? 23.435 3.651 -33.034 1.00 33.25 282 SER A C 1
ATOM 2239 O O . SER A 1 282 ? 22.789 4.184 -33.935 1.00 33.25 282 SER A O 1
ATOM 2241 N N . ALA A 1 283 ? 23.475 2.322 -32.894 1.00 37.16 283 ALA A N 1
ATOM 2242 C CA . ALA A 1 283 ? 22.626 1.414 -33.675 1.00 37.16 283 ALA A CA 1
ATOM 2243 C C . ALA A 1 283 ? 21.152 1.377 -33.190 1.00 37.16 283 ALA A C 1
ATOM 2245 O O . ALA A 1 283 ? 20.345 0.600 -33.710 1.00 37.16 283 ALA A O 1
ATOM 2246 N N . PHE A 1 284 ? 20.803 2.209 -32.203 1.00 47.38 284 PHE A N 1
ATOM 2247 C CA . PHE A 1 284 ? 19.534 2.235 -31.479 1.00 47.38 284 PHE A CA 1
ATOM 2248 C C . PHE A 1 284 ? 18.789 3.552 -31.791 1.00 47.38 284 PHE A C 1
ATOM 2250 O O . PHE A 1 284 ? 18.708 4.477 -30.994 1.00 47.38 284 PHE A O 1
ATOM 2257 N N . HIS A 1 285 ? 18.275 3.688 -33.018 1.00 44.62 285 HIS A N 1
ATOM 2258 C CA . HIS A 1 285 ? 17.639 4.936 -33.464 1.00 44.62 285 HIS A CA 1
ATOM 2259 C C . HIS A 1 285 ? 16.207 5.142 -32.929 1.00 44.62 285 HIS A C 1
ATOM 2261 O O . HIS A 1 285 ? 15.218 4.893 -33.625 1.00 44.62 285 HIS A O 1
ATOM 2267 N N . LEU A 1 286 ? 16.091 5.742 -31.741 1.00 42.84 286 LEU A N 1
ATOM 2268 C CA . LEU A 1 286 ? 14.809 6.125 -31.129 1.00 42.84 286 LEU A CA 1
ATOM 2269 C C . LEU A 1 286 ? 14.027 7.254 -31.825 1.00 42.84 286 LEU A C 1
ATOM 2271 O O . LEU A 1 286 ? 12.880 7.497 -31.456 1.00 42.84 286 LEU A O 1
ATOM 2275 N N . ASN A 1 287 ? 14.548 7.872 -32.894 1.00 42.91 287 ASN A N 1
ATOM 2276 C CA . ASN A 1 287 ? 13.793 8.837 -33.721 1.00 42.91 287 ASN A CA 1
ATOM 2277 C C . ASN A 1 287 ? 12.474 8.271 -34.304 1.00 42.91 287 ASN A C 1
ATOM 2279 O O . ASN A 1 287 ? 11.631 9.038 -34.767 1.00 42.91 287 ASN A O 1
ATOM 2283 N N . TYR A 1 288 ? 12.282 6.947 -34.259 1.00 48.09 288 TYR A N 1
ATOM 2284 C CA . TYR A 1 288 ? 11.044 6.254 -34.634 1.00 48.09 288 TYR A CA 1
ATOM 2285 C C . TYR A 1 288 ? 10.442 5.402 -33.496 1.00 48.09 288 TYR A C 1
ATOM 2287 O O . TYR A 1 288 ? 9.507 4.645 -33.737 1.00 48.09 288 TYR A O 1
ATOM 2295 N N . GLY A 1 289 ? 10.947 5.520 -32.263 1.00 57.69 289 GLY A N 1
ATOM 2296 C CA . GLY A 1 289 ? 10.377 4.873 -31.076 1.00 57.69 289 GLY A CA 1
ATOM 2297 C C . GLY A 1 289 ? 10.652 3.372 -30.910 1.00 57.69 289 GLY A C 1
ATOM 2298 O O . GLY A 1 289 ? 9.911 2.716 -30.182 1.00 57.69 289 GLY A O 1
ATOM 2299 N N . TYR A 1 290 ? 11.675 2.804 -31.556 1.00 64.19 290 TYR A N 1
ATOM 2300 C CA . TYR A 1 290 ? 12.047 1.389 -31.395 1.00 64.19 290 TYR A CA 1
ATOM 2301 C C . TYR A 1 290 ? 13.433 1.200 -30.757 1.00 64.19 290 TYR A C 1
ATOM 2303 O O . TYR A 1 290 ? 14.315 2.042 -30.904 1.00 64.19 290 TYR A O 1
ATOM 2311 N N . ILE A 1 291 ? 13.656 0.041 -30.129 1.00 67.94 291 ILE A N 1
ATOM 2312 C CA . ILE A 1 291 ? 14.954 -0.387 -29.562 1.00 67.94 291 ILE A CA 1
ATOM 2313 C C . ILE A 1 291 ? 15.447 -1.651 -30.295 1.00 67.94 291 ILE A C 1
ATOM 2315 O O . ILE A 1 291 ? 14.630 -2.480 -30.697 1.00 67.94 291 ILE A O 1
ATOM 2319 N N . ARG A 1 292 ? 16.766 -1.825 -30.501 1.00 70.75 292 ARG A N 1
ATOM 2320 C CA . ARG A 1 292 ? 17.347 -2.934 -31.299 1.00 70.75 292 ARG A CA 1
ATOM 2321 C C . ARG A 1 292 ? 18.574 -3.590 -30.659 1.00 70.75 292 ARG A C 1
ATOM 2323 O O . ARG A 1 292 ? 19.705 -3.198 -30.917 1.00 70.75 292 ARG A O 1
ATOM 2330 N N . LEU A 1 293 ? 18.373 -4.647 -29.876 1.00 69.50 293 LEU A N 1
ATOM 2331 C CA . LEU A 1 293 ? 19.467 -5.320 -29.167 1.00 69.50 293 LEU A CA 1
ATOM 2332 C C . LEU A 1 293 ? 20.404 -6.103 -30.108 1.00 69.50 293 LEU A C 1
ATOM 2334 O O . LEU A 1 293 ? 19.994 -7.121 -30.670 1.00 69.50 293 LEU A O 1
ATOM 2338 N N . ILE A 1 294 ? 21.677 -5.694 -30.208 1.00 66.06 294 ILE A N 1
ATOM 2339 C CA . ILE A 1 294 ? 22.741 -6.435 -30.915 1.00 66.06 294 ILE A CA 1
ATOM 2340 C C . ILE A 1 294 ? 23.510 -7.333 -29.923 1.00 66.06 294 ILE A C 1
ATOM 2342 O O . ILE A 1 294 ? 24.235 -6.822 -29.064 1.00 66.06 294 ILE A O 1
ATOM 2346 N N . PRO A 1 295 ? 23.440 -8.675 -30.031 1.00 57.69 295 PRO A N 1
ATOM 2347 C CA . PRO A 1 295 ? 24.057 -9.581 -29.062 1.00 57.69 295 PRO A CA 1
ATOM 2348 C C . PRO A 1 295 ? 25.591 -9.624 -29.117 1.00 57.69 295 PRO A C 1
ATOM 2350 O O . PRO A 1 295 ? 26.196 -10.076 -28.149 1.00 57.69 295 PRO A O 1
ATOM 2353 N N . ASP A 1 296 ? 26.232 -9.124 -30.179 1.00 53.06 296 ASP A N 1
ATOM 2354 C CA . ASP A 1 296 ? 27.691 -8.935 -30.209 1.00 53.06 296 ASP A CA 1
ATOM 2355 C C . ASP A 1 296 ? 28.170 -7.659 -29.503 1.00 53.06 296 ASP A C 1
ATOM 2357 O O . ASP A 1 296 ? 29.291 -7.635 -28.998 1.00 53.06 296 ASP A O 1
ATOM 2361 N N . GLN A 1 297 ? 27.316 -6.642 -29.335 1.00 49.50 297 GLN A N 1
ATOM 2362 C CA . GLN A 1 297 ? 27.621 -5.546 -28.406 1.00 49.50 297 GLN A CA 1
ATOM 2363 C C . GLN A 1 297 ? 27.440 -6.010 -26.949 1.00 49.50 297 GLN A C 1
ATOM 2365 O O . GLN A 1 297 ? 28.314 -5.762 -26.121 1.00 49.50 297 GLN A O 1
ATOM 2370 N N . MET A 1 298 ? 26.473 -6.905 -26.685 1.00 47.53 298 MET A N 1
ATOM 2371 C CA . MET A 1 298 ? 26.402 -7.699 -25.438 1.00 47.53 298 MET A CA 1
ATOM 2372 C C . MET A 1 298 ? 27.572 -8.705 -25.244 1.00 47.53 298 MET A C 1
ATOM 2374 O O . MET A 1 298 ? 27.523 -9.558 -24.353 1.00 47.53 298 MET A O 1
ATOM 2378 N N . ARG A 1 299 ? 28.624 -8.659 -26.078 1.00 36.53 299 ARG A N 1
ATOM 2379 C CA . ARG A 1 299 ? 29.823 -9.519 -26.018 1.00 36.53 299 ARG A CA 1
ATOM 2380 C C . ARG A 1 299 ? 31.149 -8.740 -25.970 1.00 36.53 299 ARG A C 1
ATOM 2382 O O . ARG A 1 299 ? 32.187 -9.381 -26.121 1.00 36.53 299 ARG A O 1
ATOM 2389 N N . MET A 1 300 ? 31.156 -7.418 -25.742 1.00 34.88 300 MET A N 1
ATOM 2390 C CA . MET A 1 300 ? 32.377 -6.585 -25.649 1.00 34.88 300 MET A CA 1
ATOM 2391 C C . MET A 1 300 ? 33.408 -7.116 -24.632 1.00 34.88 300 MET A C 1
ATOM 2393 O O . MET A 1 300 ? 33.356 -6.731 -23.467 1.00 34.88 300 MET A O 1
ATOM 2397 N N . SER A 1 301 ? 34.298 -8.019 -25.082 1.00 35.09 301 SER A N 1
ATOM 2398 C CA . SER A 1 301 ? 35.464 -8.668 -24.424 1.00 35.09 301 SER A CA 1
ATOM 2399 C C . SER A 1 301 ? 35.316 -9.181 -22.978 1.00 35.09 301 SER A C 1
ATOM 2401 O O . SER A 1 301 ? 36.246 -9.767 -22.421 1.00 35.09 301 SER A O 1
ATOM 2403 N N . THR A 1 302 ? 34.149 -9.017 -22.374 1.00 38.09 302 THR A N 1
ATOM 2404 C CA . THR A 1 302 ? 33.891 -9.204 -20.955 1.00 38.09 302 THR A CA 1
ATOM 2405 C C . THR A 1 302 ? 33.495 -10.647 -20.644 1.00 38.09 302 THR A C 1
ATOM 2407 O O . THR A 1 302 ? 32.870 -11.335 -21.468 1.00 38.09 302 THR A O 1
ATOM 2410 N N . PRO A 1 303 ? 33.842 -11.140 -19.439 1.00 41.72 303 PRO A N 1
ATOM 2411 C CA . PRO A 1 303 ? 33.353 -12.428 -18.971 1.00 41.72 303 PRO A CA 1
ATOM 2412 C C . PRO A 1 303 ? 31.813 -12.468 -19.003 1.00 41.72 303 PRO A C 1
ATOM 2414 O O . PRO A 1 303 ? 31.172 -11.420 -18.886 1.00 41.72 303 PRO A O 1
ATOM 2417 N N . PRO A 1 304 ? 31.191 -13.663 -19.104 1.00 40.47 304 PRO A N 1
ATOM 2418 C CA . PRO A 1 304 ? 29.730 -13.812 -19.082 1.00 40.47 304 PRO A CA 1
ATOM 2419 C C . PRO A 1 304 ? 29.055 -13.088 -17.912 1.00 40.47 304 PRO A C 1
ATOM 2421 O O . PRO A 1 304 ? 27.895 -12.708 -18.020 1.00 40.47 304 PRO A O 1
ATOM 2424 N N . SER A 1 305 ? 29.821 -12.830 -16.846 1.00 42.62 305 SER A N 1
ATOM 2425 C CA . SER A 1 305 ? 29.417 -12.080 -15.670 1.00 42.62 305 SER A CA 1
ATOM 2426 C C . SER A 1 305 ? 28.950 -10.631 -15.897 1.00 42.62 305 SER A C 1
ATOM 2428 O O . SER A 1 305 ? 28.467 -10.036 -14.951 1.00 42.62 305 SER A O 1
ATOM 2430 N N . VAL A 1 306 ? 29.147 -10.033 -17.077 1.00 47.84 306 VAL A N 1
ATOM 2431 C CA . VAL A 1 306 ? 28.845 -8.599 -17.325 1.00 47.84 306 VAL A CA 1
ATOM 2432 C C . VAL A 1 306 ? 27.729 -8.399 -18.368 1.00 47.84 306 VAL A C 1
ATOM 2434 O O . VAL A 1 306 ? 27.326 -7.284 -18.684 1.00 47.84 306 VAL A O 1
ATOM 2437 N N . ARG A 1 307 ? 27.219 -9.485 -18.966 1.00 47.22 307 ARG A N 1
ATOM 2438 C CA . ARG A 1 307 ? 26.350 -9.385 -20.157 1.00 47.22 307 ARG A CA 1
ATOM 2439 C C . ARG A 1 307 ? 24.930 -8.931 -19.843 1.00 47.22 307 ARG A C 1
ATOM 2441 O O . ARG A 1 307 ? 24.312 -8.258 -20.661 1.00 47.22 307 ARG A O 1
ATOM 2448 N N . GLY A 1 308 ? 24.427 -9.292 -18.665 1.00 52.22 308 GLY A N 1
ATOM 2449 C CA . GLY A 1 308 ? 23.161 -8.767 -18.166 1.00 52.22 308 GLY A CA 1
ATOM 2450 C C . GLY A 1 308 ? 23.270 -7.300 -17.744 1.00 52.22 308 GLY A C 1
ATOM 2451 O O . GLY A 1 308 ? 22.317 -6.575 -17.993 1.00 52.22 308 GLY A O 1
ATOM 2452 N N . ASP A 1 309 ? 24.406 -6.833 -17.197 1.00 56.84 309 ASP A N 1
ATOM 2453 C CA . ASP A 1 309 ? 24.622 -5.414 -16.865 1.00 56.84 309 ASP A CA 1
ATOM 2454 C C . ASP A 1 309 ? 24.395 -4.560 -18.100 1.00 56.84 309 ASP A C 1
ATOM 2456 O O . ASP A 1 309 ? 23.609 -3.624 -18.060 1.00 56.84 309 ASP A O 1
ATOM 2460 N N . TYR A 1 310 ? 25.037 -4.944 -19.205 1.00 66.00 310 TYR A N 1
ATOM 2461 C CA . TYR A 1 310 ? 24.943 -4.236 -20.471 1.00 66.00 310 TYR A CA 1
ATOM 2462 C C . TYR A 1 310 ? 23.505 -4.225 -21.010 1.00 66.00 310 TYR A C 1
ATOM 2464 O O . TYR A 1 310 ? 23.021 -3.186 -21.437 1.00 66.00 310 TYR A O 1
ATOM 2472 N N . LEU A 1 311 ? 22.768 -5.341 -20.915 1.00 70.25 311 LEU A N 1
ATOM 2473 C CA . LEU A 1 311 ? 21.344 -5.361 -21.270 1.00 70.25 311 LEU A CA 1
ATOM 2474 C C . LEU A 1 311 ? 20.509 -4.423 -20.383 1.00 70.25 311 LEU A C 1
ATOM 2476 O O . LEU A 1 311 ? 19.682 -3.673 -20.897 1.00 70.25 311 LEU A O 1
ATOM 2480 N N . PHE A 1 312 ? 20.704 -4.476 -19.062 1.00 70.00 312 PHE A N 1
ATOM 2481 C CA . PHE A 1 312 ? 19.997 -3.623 -18.107 1.00 70.00 312 PHE A CA 1
ATOM 2482 C C . PHE A 1 312 ? 20.303 -2.143 -18.332 1.00 70.00 312 PHE A C 1
ATOM 2484 O O . PHE A 1 312 ? 19.382 -1.335 -18.282 1.00 70.00 312 PHE A O 1
ATOM 2491 N N . GLN A 1 313 ? 21.569 -1.813 -18.597 1.00 75.38 313 GLN A N 1
ATOM 2492 C CA . GLN A 1 313 ? 22.041 -0.474 -18.928 1.00 75.38 313 GLN A CA 1
ATOM 2493 C C . GLN A 1 313 ? 21.427 -0.006 -20.247 1.00 75.38 313 GLN A C 1
ATOM 2495 O O . GLN A 1 313 ? 20.587 0.881 -20.234 1.00 75.38 313 GLN A O 1
ATOM 2500 N N . THR A 1 314 ? 21.750 -0.647 -21.375 1.00 75.44 314 THR A N 1
ATOM 2501 C CA . THR A 1 314 ? 21.270 -0.219 -22.695 1.00 75.44 314 THR A CA 1
ATOM 2502 C C . THR A 1 314 ? 19.748 -0.102 -22.734 1.00 75.44 314 THR A C 1
ATOM 2504 O O . THR A 1 314 ? 19.237 0.905 -23.202 1.00 75.44 314 THR A O 1
ATOM 2507 N N . VAL A 1 315 ? 18.985 -1.054 -22.184 1.00 78.19 315 VAL A N 1
ATOM 2508 C CA . VAL A 1 315 ? 17.520 -0.903 -22.159 1.00 78.19 315 VAL A CA 1
ATOM 2509 C C . VAL A 1 315 ? 17.081 0.241 -21.237 1.00 78.19 315 VAL A C 1
ATOM 2511 O O . VAL A 1 315 ? 16.181 0.980 -21.619 1.00 78.19 315 VAL A O 1
ATOM 2514 N N . ALA A 1 316 ? 17.689 0.440 -20.062 1.00 81.25 316 ALA A N 1
ATOM 2515 C CA . ALA A 1 316 ? 17.346 1.573 -19.197 1.00 81.25 316 ALA A CA 1
ATOM 2516 C C . ALA A 1 316 ? 17.684 2.934 -19.834 1.00 81.25 316 ALA A C 1
ATOM 2518 O O . ALA A 1 316 ? 16.900 3.864 -19.674 1.00 81.25 316 ALA A O 1
ATOM 2519 N N . HIS A 1 317 ? 18.786 3.027 -20.582 1.00 84.44 317 HIS A N 1
ATOM 2520 C CA . HIS A 1 317 ? 19.218 4.210 -21.334 1.00 84.44 317 HIS A CA 1
ATOM 2521 C C . HIS A 1 317 ? 18.261 4.560 -22.480 1.00 84.44 317 HIS A C 1
ATOM 2523 O O . HIS A 1 317 ? 17.726 5.662 -22.571 1.00 84.44 317 HIS A O 1
ATOM 2529 N N . GLU A 1 318 ? 17.942 3.582 -23.325 1.00 79.12 318 GLU A N 1
ATOM 2530 C CA . GLU A 1 318 ? 16.955 3.772 -24.391 1.00 79.12 318 GLU A CA 1
ATOM 2531 C C . GLU A 1 318 ? 15.545 4.060 -23.814 1.00 79.12 318 GLU A C 1
ATOM 2533 O O . GLU A 1 318 ? 14.719 4.749 -24.415 1.00 79.12 318 GLU A O 1
ATOM 2538 N N . MET A 1 319 ? 15.251 3.594 -22.595 1.00 81.69 319 MET A N 1
ATOM 2539 C CA . MET A 1 319 ? 14.041 3.989 -21.872 1.00 81.69 319 MET A CA 1
ATOM 2540 C C . MET A 1 319 ? 14.116 5.406 -21.289 1.00 81.69 319 MET A C 1
ATOM 2542 O O . MET A 1 319 ? 13.075 6.055 -21.222 1.00 81.69 319 MET A O 1
ATOM 2546 N N . THR A 1 320 ? 15.279 5.930 -20.892 1.00 85.56 320 THR A N 1
ATOM 2547 C CA . THR A 1 320 ? 15.390 7.318 -20.410 1.00 85.56 320 THR A CA 1
ATOM 2548 C C . THR A 1 320 ? 15.280 8.334 -21.544 1.00 85.56 320 THR A C 1
ATOM 2550 O O . THR A 1 320 ? 14.623 9.353 -21.344 1.00 85.56 320 THR A O 1
ATOM 2553 N N . HIS A 1 321 ? 15.726 8.007 -22.761 1.00 83.56 321 HIS A N 1
ATOM 2554 C CA . HIS A 1 321 ? 15.328 8.718 -23.992 1.00 83.56 321 HIS A CA 1
ATOM 2555 C C . HIS A 1 321 ? 13.806 8.707 -24.223 1.00 83.56 321 HIS A C 1
ATOM 2557 O O . HIS A 1 321 ? 13.197 9.727 -24.551 1.00 83.56 321 HIS A O 1
ATOM 2563 N N . ALA A 1 322 ? 13.138 7.568 -24.011 1.00 81.38 322 ALA A N 1
ATOM 2564 C CA . ALA A 1 322 ? 11.678 7.502 -24.119 1.00 81.38 322 ALA A CA 1
ATOM 2565 C C . ALA A 1 322 ? 10.961 8.349 -23.041 1.00 81.38 322 ALA A C 1
ATOM 2567 O O . ALA A 1 322 ? 9.881 8.882 -23.316 1.00 81.38 322 ALA A O 1
ATOM 2568 N N . ILE A 1 323 ? 11.562 8.502 -21.852 1.00 83.62 323 ILE A N 1
ATOM 2569 C CA . ILE A 1 323 ? 11.103 9.374 -20.754 1.00 83.62 323 ILE A CA 1
ATOM 2570 C C . ILE A 1 323 ? 11.345 10.855 -21.074 1.00 83.62 323 ILE A C 1
ATOM 2572 O O . ILE A 1 323 ? 10.460 11.663 -20.802 1.00 83.62 323 ILE A O 1
ATOM 2576 N N . ASP A 1 324 ? 12.479 11.203 -21.686 1.00 84.88 324 ASP A N 1
ATOM 2577 C CA . ASP A 1 324 ? 12.833 12.560 -22.138 1.00 84.88 324 ASP A CA 1
ATOM 2578 C C . ASP A 1 324 ? 11.721 13.168 -23.013 1.00 84.88 324 ASP A C 1
ATOM 2580 O O . ASP A 1 324 ? 11.259 14.292 -22.799 1.00 84.88 324 ASP A O 1
ATOM 2584 N N . TYR A 1 325 ? 11.194 12.355 -23.932 1.00 79.12 325 TYR A N 1
ATOM 2585 C CA . TYR A 1 325 ? 10.085 12.723 -24.812 1.00 79.12 325 TYR A CA 1
ATOM 2586 C C . TYR A 1 325 ? 8.699 12.665 -24.137 1.00 79.12 325 TYR A C 1
ATOM 2588 O O . TYR A 1 325 ? 7.783 13.381 -24.534 1.00 79.12 325 TYR A O 1
ATOM 2596 N N . VAL A 1 326 ? 8.505 11.823 -23.112 1.00 74.88 326 VAL A N 1
ATOM 2597 C CA . VAL A 1 326 ? 7.208 11.664 -22.414 1.00 74.88 326 VAL A CA 1
ATOM 2598 C C . VAL A 1 326 ? 6.996 12.705 -21.313 1.00 74.88 326 VAL A C 1
ATOM 2600 O O . VAL A 1 326 ? 5.863 13.138 -21.093 1.00 74.88 326 VAL A O 1
ATOM 2603 N N . LEU A 1 327 ? 8.063 13.145 -20.641 1.00 74.69 327 LEU A N 1
ATOM 2604 C CA . LEU A 1 327 ? 8.032 14.287 -19.723 1.00 74.69 327 LEU A CA 1
ATOM 2605 C C . LEU A 1 327 ? 7.800 15.612 -20.463 1.00 74.69 327 LEU A C 1
ATOM 2607 O O . LEU A 1 327 ? 7.324 16.578 -19.856 1.00 74.69 327 LEU A O 1
ATOM 2611 N N . PHE A 1 328 ? 8.071 15.646 -21.771 1.00 71.00 328 PHE A N 1
ATOM 2612 C CA . PHE A 1 328 ? 7.816 16.789 -22.634 1.00 71.00 328 PHE A CA 1
ATOM 2613 C C . PHE A 1 328 ? 6.314 17.000 -22.907 1.00 71.00 328 PHE A C 1
ATOM 2615 O O . PHE A 1 328 ? 5.751 16.684 -23.955 1.00 71.00 328 PHE A O 1
ATOM 2622 N N . SER A 1 329 ? 5.632 17.559 -21.909 1.00 55.06 329 SER A N 1
ATOM 2623 C CA . SER A 1 329 ? 4.276 18.093 -22.045 1.00 55.06 329 SER A CA 1
ATOM 2624 C C . SER A 1 329 ? 4.287 19.342 -22.947 1.00 55.06 329 SER A C 1
ATOM 2626 O O . SER A 1 329 ? 5.237 20.118 -22.852 1.00 55.06 329 SER A O 1
ATOM 2628 N N . PRO A 1 330 ? 3.224 19.636 -23.730 1.00 54.41 330 PRO A N 1
ATOM 2629 C CA . PRO A 1 330 ? 3.098 20.860 -24.545 1.00 54.41 330 PRO A CA 1
ATOM 2630 C C . PRO A 1 330 ? 2.874 22.145 -23.708 1.00 54.41 330 PRO A C 1
ATOM 2632 O O . PRO A 1 330 ? 2.038 22.984 -24.026 1.00 54.41 330 PRO A O 1
ATOM 2635 N N . LYS A 1 331 ? 3.594 22.268 -22.589 1.00 51.22 331 LYS A N 1
ATOM 2636 C CA . LYS A 1 331 ? 3.730 23.452 -21.728 1.00 51.22 331 LYS A CA 1
ATOM 2637 C C . LYS A 1 331 ? 5.051 24.192 -21.963 1.00 51.22 331 LYS A C 1
ATOM 2639 O O . LYS A 1 331 ? 5.241 25.269 -21.407 1.00 51.22 331 LYS A O 1
ATOM 2644 N N . PHE A 1 332 ? 5.958 23.590 -22.727 1.00 57.38 332 PHE A N 1
ATOM 2645 C CA . PHE A 1 332 ? 7.239 24.153 -23.124 1.00 57.38 332 PHE A CA 1
ATOM 2646 C C . PHE A 1 332 ? 7.145 24.452 -24.625 1.00 57.38 332 PHE A C 1
ATOM 2648 O O . PHE A 1 332 ? 7.045 23.527 -25.425 1.00 57.38 332 PHE A O 1
ATOM 2655 N N . GLU A 1 333 ? 7.089 25.728 -25.008 1.00 58.38 333 GLU A N 1
ATOM 2656 C CA . GLU A 1 333 ? 6.788 26.119 -26.399 1.00 58.38 333 GLU A CA 1
ATOM 2657 C C . GLU A 1 333 ? 8.038 26.146 -27.311 1.00 58.38 333 GLU A C 1
ATOM 2659 O O . GLU A 1 333 ? 7.897 26.152 -28.531 1.00 58.38 333 GLU A O 1
ATOM 2664 N N . ASP A 1 334 ? 9.248 26.089 -26.729 1.00 65.38 334 ASP A N 1
ATOM 2665 C CA . ASP A 1 334 ? 10.534 26.366 -27.402 1.00 65.38 334 ASP A CA 1
ATOM 2666 C C . ASP A 1 334 ? 11.519 25.168 -27.495 1.00 65.38 334 ASP A C 1
ATOM 2668 O O . ASP A 1 334 ? 12.694 25.361 -27.815 1.00 65.38 334 ASP A O 1
ATOM 2672 N N . ALA A 1 335 ? 11.094 23.933 -27.199 1.00 63.81 335 ALA A N 1
ATOM 2673 C CA . ALA A 1 335 ? 11.963 22.740 -27.193 1.00 63.81 335 ALA A CA 1
ATOM 2674 C C . ALA A 1 335 ? 11.284 21.498 -27.818 1.00 63.81 335 ALA A C 1
ATOM 2676 O O . ALA A 1 335 ? 10.090 21.520 -28.107 1.00 63.81 335 ALA A O 1
ATOM 2677 N N . ASP A 1 336 ? 12.049 20.419 -28.037 1.00 71.06 336 ASP A N 1
ATOM 2678 C CA . ASP A 1 336 ? 11.551 19.115 -28.531 1.00 71.06 336 ASP A CA 1
ATOM 2679 C C . ASP A 1 336 ? 11.519 18.033 -27.423 1.00 71.06 336 ASP A C 1
ATOM 2681 O O . ASP A 1 336 ? 10.833 17.018 -27.569 1.00 71.06 336 ASP A O 1
ATOM 2685 N N . THR A 1 337 ? 12.288 18.227 -26.345 1.00 81.12 337 THR A N 1
ATOM 2686 C CA . THR A 1 337 ? 12.571 17.257 -25.269 1.00 81.12 337 THR A CA 1
ATOM 2687 C C . THR A 1 337 ? 12.871 17.970 -23.939 1.00 81.12 337 THR A C 1
ATOM 2689 O O . THR A 1 337 ? 13.026 19.194 -23.902 1.00 81.12 337 THR A O 1
ATOM 2692 N N . VAL A 1 338 ? 12.995 17.231 -22.829 1.00 85.62 338 VAL A N 1
ATOM 2693 C CA . VAL A 1 338 ? 13.500 17.775 -21.553 1.00 85.62 338 VAL A CA 1
ATOM 2694 C C . VAL A 1 338 ? 15.003 18.065 -21.626 1.00 85.62 338 VAL A C 1
ATOM 2696 O O . VAL A 1 338 ? 15.440 19.112 -21.153 1.00 85.62 338 VAL A O 1
ATOM 2699 N N . SER A 1 339 ? 15.786 17.208 -22.278 1.00 87.81 339 SER A N 1
ATOM 2700 C CA . SER A 1 339 ? 17.215 17.418 -22.547 1.00 87.81 339 SER A CA 1
ATOM 2701 C C . SER A 1 339 ? 17.510 18.700 -23.334 1.00 87.81 339 SER A C 1
ATOM 2703 O O . SER A 1 339 ? 18.521 19.354 -23.095 1.00 87.81 339 SER A O 1
ATOM 2705 N N . THR A 1 340 ? 16.613 19.116 -24.234 1.00 87.06 340 THR A N 1
ATOM 2706 C CA . THR A 1 340 ? 16.752 20.374 -24.988 1.00 87.06 340 THR A CA 1
ATOM 2707 C C . THR A 1 340 ? 16.092 21.576 -24.308 1.00 87.06 340 THR A C 1
ATOM 2709 O O . THR A 1 340 ? 16.232 22.703 -24.788 1.00 87.06 340 THR A O 1
ATOM 2712 N N . HIS A 1 341 ? 15.415 21.383 -23.170 1.00 87.88 341 HIS A N 1
ATOM 2713 C CA . HIS A 1 341 ? 14.798 22.468 -22.411 1.00 87.88 341 HIS A CA 1
ATOM 2714 C C . HIS A 1 341 ? 15.854 23.374 -21.757 1.00 87.88 341 HIS A C 1
ATOM 2716 O O . HIS A 1 341 ? 16.881 22.914 -21.252 1.00 87.88 341 HIS A O 1
ATOM 2722 N N . ALA A 1 342 ? 15.572 24.680 -21.707 1.00 87.38 342 ALA A N 1
ATOM 2723 C CA . ALA A 1 342 ? 16.502 25.710 -21.235 1.00 87.38 342 ALA A CA 1
ATOM 2724 C C . ALA A 1 342 ? 17.056 25.464 -19.816 1.00 87.38 342 ALA A C 1
ATOM 2726 O O . ALA A 1 342 ? 18.175 25.872 -19.515 1.00 87.38 342 ALA A O 1
ATOM 2727 N N . GLU A 1 343 ? 16.297 24.778 -18.957 1.00 88.75 343 GLU A N 1
ATOM 2728 C CA . GLU A 1 343 ? 16.731 24.402 -17.608 1.00 88.75 343 GLU A CA 1
ATOM 2729 C C . GLU A 1 343 ? 17.847 23.343 -17.626 1.00 88.75 343 GLU A C 1
ATOM 2731 O O . GLU A 1 343 ? 18.894 23.571 -17.022 1.00 88.75 343 GLU A O 1
ATOM 2736 N N . TRP A 1 344 ? 17.678 22.240 -18.373 1.00 89.94 344 TRP A N 1
ATOM 2737 C CA . TRP A 1 344 ? 18.711 21.202 -18.511 1.00 89.94 344 TRP A CA 1
ATOM 2738 C C . TRP A 1 344 ? 19.951 21.742 -19.223 1.00 89.94 344 TRP A C 1
ATOM 2740 O O . TRP A 1 344 ? 21.080 21.552 -18.766 1.00 89.94 344 TRP A O 1
ATOM 2750 N N . MET A 1 345 ? 19.744 22.476 -20.318 1.00 89.06 345 MET A N 1
ATOM 2751 C CA . MET A 1 345 ? 20.813 23.123 -21.085 1.00 89.06 345 MET A CA 1
ATOM 2752 C C . MET A 1 345 ? 21.624 24.104 -20.219 1.00 89.06 345 MET A C 1
ATOM 2754 O O . MET A 1 345 ? 22.846 24.188 -20.346 1.00 89.06 345 MET A O 1
ATOM 2758 N N . GLY A 1 346 ? 20.964 24.794 -19.280 1.00 88.12 346 GLY A N 1
ATOM 2759 C CA . GLY A 1 346 ? 21.579 25.769 -18.379 1.00 88.12 346 GLY A CA 1
ATOM 2760 C C . GLY A 1 346 ? 22.634 25.200 -17.423 1.00 88.12 346 GLY A C 1
ATOM 2761 O O . GLY A 1 346 ? 23.565 25.926 -17.073 1.00 88.12 346 GLY A O 1
ATOM 2762 N N . PHE A 1 347 ? 22.537 23.923 -17.023 1.00 87.50 347 PHE A N 1
ATOM 2763 C CA . PHE A 1 347 ? 23.550 23.273 -16.174 1.00 87.50 347 PHE A CA 1
ATOM 2764 C C . PHE A 1 347 ? 24.390 22.210 -16.891 1.00 87.50 347 PHE A C 1
ATOM 2766 O O . PHE A 1 347 ? 25.578 22.093 -16.590 1.00 87.50 347 PHE A O 1
ATOM 2773 N N . SER A 1 348 ? 23.835 21.482 -17.866 1.00 87.25 348 SER A N 1
ATOM 2774 C CA . SER A 1 348 ? 24.581 20.470 -18.636 1.00 87.25 348 SER A CA 1
ATOM 2775 C C . SER A 1 348 ? 25.696 21.061 -19.504 1.00 87.25 348 SER A C 1
ATOM 2777 O O . SER A 1 348 ? 26.654 20.365 -19.820 1.00 87.25 348 SER A O 1
ATOM 2779 N N . GLY A 1 349 ? 25.608 22.349 -19.859 1.00 86.88 349 GLY A N 1
ATOM 2780 C CA . GLY A 1 349 ? 26.644 23.054 -20.618 1.00 86.88 349 GLY A CA 1
ATOM 2781 C C . GLY A 1 349 ? 26.561 22.877 -22.128 1.00 86.88 349 GLY A C 1
ATOM 2782 O O . GLY A 1 349 ? 27.361 23.472 -22.851 1.00 86.88 349 GLY A O 1
ATOM 2783 N N . TRP A 1 350 ? 25.595 22.102 -22.614 1.00 89.62 350 TRP A N 1
ATOM 2784 C CA . TRP A 1 350 ? 25.312 21.961 -24.035 1.00 89.62 350 TRP A CA 1
ATOM 2785 C C . TRP A 1 350 ? 24.793 23.263 -24.654 1.00 89.62 350 TRP A C 1
ATOM 2787 O O . TRP A 1 350 ? 24.041 24.025 -24.047 1.00 89.62 350 TRP A O 1
ATOM 2797 N N . LYS A 1 351 ? 25.164 23.507 -25.913 1.00 90.00 351 LYS A N 1
ATOM 2798 C CA . LYS A 1 351 ? 24.633 24.590 -26.752 1.00 90.00 351 LYS A CA 1
ATOM 2799 C C . LYS A 1 351 ? 24.472 24.125 -28.198 1.00 90.00 351 LYS A C 1
ATOM 2801 O O . LYS A 1 351 ? 25.251 23.315 -28.702 1.00 90.00 351 LYS A O 1
ATOM 2806 N N . LYS A 1 352 ? 23.470 24.677 -28.887 1.00 88.06 352 LYS A N 1
ATOM 2807 C CA . LYS A 1 352 ? 23.234 24.436 -30.316 1.00 88.06 352 LYS A CA 1
ATOM 2808 C C . LYS A 1 352 ? 24.062 25.414 -31.143 1.00 88.06 352 LYS A C 1
ATOM 2810 O O . LYS A 1 352 ? 23.789 26.613 -31.132 1.00 88.06 352 LYS A O 1
ATOM 2815 N N . VAL A 1 353 ? 25.058 24.917 -31.867 1.00 88.31 353 VAL A N 1
ATOM 2816 C CA . VAL A 1 353 ? 25.922 25.738 -32.723 1.00 88.31 353 VAL A CA 1
ATOM 2817 C C . VAL A 1 353 ? 25.418 25.656 -34.156 1.00 88.31 353 VAL A C 1
ATOM 2819 O O . VAL A 1 353 ? 25.503 24.610 -34.798 1.00 88.31 353 VAL A O 1
ATOM 2822 N N . VAL A 1 354 ? 24.883 26.766 -34.664 1.00 89.00 354 VAL A N 1
ATOM 2823 C CA . VAL A 1 354 ? 24.416 26.885 -36.052 1.00 89.00 354 VAL A CA 1
ATOM 2824 C C . VAL A 1 354 ? 25.548 27.435 -36.915 1.00 89.00 354 VAL A C 1
ATOM 2826 O O . VAL A 1 354 ? 26.021 28.548 -36.693 1.00 89.00 354 VAL A O 1
ATOM 2829 N N . VAL A 1 355 ? 25.962 26.668 -37.922 1.00 90.00 355 VAL A N 1
ATOM 2830 C CA . VAL A 1 355 ? 27.000 27.051 -38.883 1.00 90.00 355 VAL A CA 1
ATOM 2831 C C . VAL A 1 355 ? 26.324 27.291 -40.226 1.00 90.00 355 VAL A C 1
ATOM 2833 O O . VAL A 1 355 ? 25.852 26.360 -40.872 1.00 90.00 355 VAL A O 1
ATOM 2836 N N . THR A 1 356 ? 26.254 28.553 -40.647 1.00 91.62 356 THR A N 1
ATOM 2837 C CA . THR A 1 356 ? 25.747 28.907 -41.979 1.00 91.62 356 THR A CA 1
ATOM 2838 C C . THR A 1 356 ? 26.910 29.013 -42.948 1.00 91.62 356 THR A C 1
ATOM 2840 O O . THR A 1 356 ? 27.791 29.852 -42.764 1.00 91.62 356 THR A O 1
ATOM 2843 N N . ASP A 1 357 ? 26.901 28.178 -43.984 1.00 87.94 357 ASP A N 1
ATOM 2844 C CA . ASP A 1 357 ? 27.836 28.283 -45.100 1.00 87.94 357 ASP A CA 1
ATOM 2845 C C . ASP A 1 357 ? 27.641 29.644 -45.810 1.00 87.94 357 ASP A C 1
ATOM 2847 O O . ASP A 1 357 ? 26.538 29.936 -46.288 1.00 87.94 357 ASP A O 1
ATOM 2851 N N . PRO A 1 358 ? 28.674 30.505 -45.893 1.00 88.69 358 PRO A N 1
ATOM 2852 C CA . PRO A 1 358 ? 28.553 31.824 -46.509 1.00 88.69 358 PRO A CA 1
ATOM 2853 C C . PRO A 1 358 ? 28.378 31.781 -48.036 1.00 88.69 358 PRO A C 1
ATOM 2855 O O . PRO A 1 358 ? 28.017 32.804 -48.613 1.00 88.69 358 PRO A O 1
ATOM 2858 N N . VAL A 1 359 ? 28.631 30.638 -48.688 1.00 89.00 359 VAL A N 1
ATOM 2859 C CA . VAL A 1 359 ? 28.532 30.450 -50.145 1.00 89.00 359 VAL A CA 1
ATOM 2860 C C . VAL A 1 359 ? 27.191 29.838 -50.544 1.00 89.00 359 VAL A C 1
ATOM 2862 O O . VAL A 1 359 ? 26.548 30.339 -51.464 1.00 89.00 359 VAL A O 1
ATOM 2865 N N . THR A 1 360 ? 26.750 28.767 -49.874 1.00 91.69 360 THR A N 1
ATOM 2866 C CA . THR A 1 360 ? 25.464 28.110 -50.194 1.00 91.69 360 THR A CA 1
ATOM 2867 C C . THR A 1 360 ? 24.275 28.659 -49.404 1.00 91.69 360 THR A C 1
ATOM 2869 O O . THR A 1 360 ? 23.131 28.352 -49.735 1.00 91.69 360 THR A O 1
ATOM 2872 N N . HIS A 1 361 ? 24.527 29.446 -48.351 1.00 87.75 361 HIS A N 1
ATOM 2873 C CA . HIS A 1 361 ? 23.540 29.890 -47.356 1.00 87.75 361 HIS A CA 1
ATOM 2874 C C . HIS A 1 361 ? 22.796 28.746 -46.642 1.00 87.75 361 HIS A C 1
ATOM 2876 O O . HIS A 1 361 ? 21.776 28.972 -45.990 1.00 87.75 361 HIS A O 1
ATOM 2882 N N . VAL A 1 362 ? 23.318 27.516 -46.709 1.00 87.88 362 VAL A N 1
ATOM 2883 C CA . VAL A 1 362 ? 22.797 26.382 -45.946 1.00 87.88 362 VAL A CA 1
ATOM 2884 C C . VAL A 1 362 ? 23.288 26.480 -44.504 1.00 87.88 362 VAL A C 1
ATOM 2886 O O . VAL A 1 362 ? 24.486 26.405 -44.229 1.00 87.88 362 VAL A O 1
ATOM 2889 N N . SER A 1 363 ? 22.351 26.620 -43.568 1.00 82.12 363 SER A N 1
ATOM 2890 C CA . SER A 1 363 ? 22.612 26.457 -42.137 1.00 82.12 363 SER A CA 1
ATOM 2891 C C . SER A 1 363 ? 22.589 24.976 -41.759 1.00 82.12 363 SER A C 1
ATOM 2893 O O . SER A 1 363 ? 21.525 24.350 -41.742 1.00 82.12 363 SER A O 1
ATOM 2895 N N . THR A 1 364 ? 23.753 24.425 -41.419 1.00 84.12 364 THR A N 1
ATOM 2896 C CA . THR A 1 364 ? 23.859 23.190 -40.634 1.00 84.12 364 THR A CA 1
ATOM 2897 C C . THR A 1 364 ? 23.904 23.536 -39.145 1.00 84.12 364 THR A C 1
ATOM 2899 O O . THR A 1 364 ? 24.037 24.701 -38.757 1.00 84.12 364 THR A O 1
ATOM 2902 N N . TRP A 1 365 ? 23.767 22.536 -38.279 1.00 81.94 365 TRP A N 1
ATOM 2903 C CA . TRP A 1 365 ? 23.981 22.713 -36.848 1.00 81.94 365 TRP A CA 1
ATOM 2904 C C . TRP A 1 365 ? 24.614 21.470 -36.231 1.00 81.94 365 TRP A C 1
ATOM 2906 O O . TRP A 1 365 ? 24.487 20.371 -36.767 1.00 81.94 365 TRP A O 1
ATOM 2916 N N . HIS A 1 366 ? 25.294 21.663 -35.108 1.00 84.44 366 HIS A N 1
ATOM 2917 C CA . HIS A 1 366 ? 25.809 20.597 -34.256 1.00 84.44 366 HIS A CA 1
ATOM 2918 C C . HIS A 1 366 ? 25.626 20.972 -32.782 1.00 84.44 366 HIS A C 1
ATOM 2920 O O . HIS A 1 366 ? 25.384 22.136 -32.447 1.00 84.44 366 HIS A O 1
ATOM 2926 N N . TRP A 1 367 ? 25.718 19.977 -31.907 1.00 87.62 367 TRP A N 1
ATOM 2927 C CA . TRP A 1 367 ? 25.843 20.196 -30.473 1.00 87.62 367 TRP A CA 1
ATOM 2928 C C . TRP A 1 367 ? 27.318 20.442 -30.124 1.00 87.62 367 TRP A C 1
ATOM 2930 O O . TRP A 1 367 ? 28.201 19.750 -30.627 1.00 87.62 367 TRP A O 1
ATOM 2940 N N . GLU A 1 368 ? 27.586 21.429 -29.272 1.00 87.12 368 GLU A N 1
ATOM 2941 C CA . GLU A 1 368 ? 28.897 21.669 -28.654 1.00 87.12 368 GLU A CA 1
ATOM 2942 C C . GLU A 1 368 ? 28.680 21.775 -27.139 1.00 87.12 368 GLU A C 1
ATOM 2944 O O . GLU A 1 368 ? 27.695 22.375 -26.703 1.00 87.12 368 GLU A O 1
ATOM 2949 N N . MET A 1 369 ? 29.582 21.217 -26.333 1.00 83.81 369 MET A N 1
ATOM 2950 C CA . MET A 1 369 ? 29.567 21.387 -24.879 1.00 83.81 369 MET A CA 1
ATOM 2951 C C . MET A 1 369 ? 30.540 22.500 -24.473 1.00 83.81 369 MET A C 1
ATOM 2953 O O . MET A 1 369 ? 31.674 22.555 -24.946 1.00 83.81 369 MET A O 1
ATOM 2957 N N . ASN A 1 370 ? 30.111 23.393 -23.582 1.00 81.62 370 ASN A N 1
ATOM 2958 C CA . ASN A 1 370 ? 30.967 24.440 -23.033 1.00 81.62 370 ASN A CA 1
ATOM 2959 C C . ASN A 1 370 ? 32.073 23.845 -22.133 1.00 81.62 370 ASN A C 1
ATOM 2961 O O . ASN A 1 370 ? 31.760 23.073 -21.223 1.00 81.62 370 ASN A O 1
ATOM 2965 N N . PRO A 1 371 ? 33.352 24.235 -22.314 1.00 71.00 371 PRO A N 1
ATOM 2966 C CA . PRO A 1 371 ? 34.440 23.788 -21.446 1.00 71.00 371 PRO A CA 1
ATOM 2967 C C . PRO A 1 371 ? 34.193 24.128 -19.970 1.00 71.00 371 PRO A C 1
ATOM 2969 O O . PRO A 1 371 ? 33.861 25.266 -19.642 1.00 71.00 371 PRO A O 1
ATOM 2972 N N . GLY A 1 372 ? 34.412 23.154 -19.082 1.00 68.31 372 GLY A N 1
ATOM 2973 C CA . GLY A 1 372 ? 34.279 23.327 -17.631 1.00 68.31 372 GLY A CA 1
ATOM 2974 C C . GLY A 1 372 ? 32.881 23.074 -17.053 1.00 68.31 372 GLY A C 1
ATOM 2975 O O . GLY A 1 372 ? 32.677 23.353 -15.875 1.00 68.31 372 GLY A O 1
ATOM 2976 N N . HIS A 1 373 ? 31.935 22.550 -17.839 1.00 71.12 373 HIS A N 1
ATOM 2977 C CA . HIS A 1 373 ? 30.703 21.955 -17.306 1.00 71.12 373 HIS A CA 1
ATOM 2978 C C . HIS A 1 373 ? 30.902 20.480 -16.934 1.00 71.12 373 HIS A C 1
ATOM 2980 O O . HIS A 1 373 ? 31.725 19.781 -17.523 1.00 71.12 373 HIS A O 1
ATOM 2986 N N . GLU A 1 374 ? 30.130 20.010 -15.954 1.00 64.81 374 GLU A N 1
ATOM 2987 C CA . GLU A 1 374 ? 30.245 18.657 -15.411 1.00 64.81 374 GLU A CA 1
ATOM 2988 C C . GLU A 1 374 ? 29.485 17.640 -16.293 1.00 64.81 374 GLU A C 1
ATOM 2990 O O . GLU A 1 374 ? 28.248 17.590 -16.315 1.00 64.81 374 GLU A O 1
ATOM 2995 N N . LEU A 1 375 ? 30.230 16.815 -17.034 1.00 65.50 375 LEU A N 1
ATOM 2996 C CA . LEU A 1 375 ? 29.707 15.623 -17.716 1.00 65.50 375 LEU A CA 1
ATOM 2997 C C . LEU A 1 375 ? 29.239 14.566 -16.716 1.00 65.50 375 LEU A C 1
ATOM 2999 O O . LEU A 1 375 ? 29.633 14.585 -15.552 1.00 65.50 375 LEU A O 1
ATOM 3003 N N . PHE A 1 376 ? 28.448 13.597 -17.187 1.00 60.69 376 PHE A N 1
ATOM 3004 C CA . PHE A 1 376 ? 28.154 12.416 -16.378 1.00 60.69 376 PHE A CA 1
ATOM 3005 C C . PHE A 1 376 ? 29.436 11.657 -15.956 1.00 60.69 376 PHE A C 1
ATOM 3007 O O . PHE A 1 376 ? 29.595 11.302 -14.787 1.00 60.69 376 PHE A O 1
ATOM 3014 N N . ALA A 1 377 ? 30.389 11.492 -16.876 1.00 60.31 377 ALA A N 1
ATOM 3015 C CA . ALA A 1 377 ? 31.790 11.224 -16.564 1.00 60.31 377 ALA A CA 1
ATOM 3016 C C . ALA A 1 377 ? 32.691 11.785 -17.677 1.00 60.31 377 ALA A C 1
ATOM 3018 O O . ALA A 1 377 ? 32.303 11.791 -18.843 1.00 60.31 377 ALA A O 1
ATOM 3019 N N . GLU A 1 378 ? 33.899 12.238 -17.329 1.00 54.78 378 GLU A N 1
ATOM 3020 C CA . GLU A 1 378 ? 34.882 12.738 -18.310 1.00 54.78 378 GLU A CA 1
ATOM 3021 C C . GLU A 1 378 ? 35.391 11.622 -19.246 1.00 54.78 378 GLU A C 1
ATOM 3023 O O . GLU A 1 378 ? 35.697 11.881 -20.408 1.00 54.78 378 GLU A O 1
ATOM 3028 N N . ASP A 1 379 ? 35.413 10.376 -18.755 1.00 57.62 379 ASP A N 1
ATOM 3029 C CA . ASP A 1 379 ? 35.799 9.163 -19.496 1.00 57.62 379 ASP A CA 1
ATOM 3030 C C . ASP A 1 379 ? 34.646 8.546 -20.329 1.00 57.62 379 ASP A C 1
ATOM 3032 O O . ASP A 1 379 ? 34.816 7.474 -20.913 1.00 57.62 379 ASP A O 1
ATOM 3036 N N . ASP A 1 380 ? 33.458 9.164 -20.359 1.00 66.50 380 ASP A N 1
ATOM 3037 C CA . ASP A 1 380 ? 32.295 8.647 -21.093 1.00 66.50 380 ASP A CA 1
ATOM 3038 C C . ASP A 1 380 ? 32.140 9.346 -22.455 1.00 66.50 380 ASP A C 1
ATOM 3040 O O . ASP A 1 380 ? 31.562 10.431 -22.572 1.00 66.50 380 ASP A O 1
ATOM 3044 N N . ASP A 1 381 ? 32.681 8.709 -23.498 1.00 68.19 381 ASP A N 1
ATOM 3045 C CA . ASP A 1 381 ? 32.560 9.131 -24.903 1.00 68.19 381 ASP A CA 1
ATOM 3046 C C . ASP A 1 381 ? 31.096 9.218 -25.386 1.00 68.19 381 ASP A C 1
ATOM 3048 O O . ASP A 1 381 ? 30.813 9.878 -26.391 1.00 68.19 381 ASP A O 1
ATOM 3052 N N . TYR A 1 382 ? 30.163 8.522 -24.727 1.00 74.56 382 TYR A N 1
ATOM 3053 C CA . TYR A 1 382 ? 28.791 8.365 -25.198 1.00 74.56 382 TYR A CA 1
ATOM 3054 C C . TYR A 1 382 ? 27.907 9.527 -24.738 1.00 74.56 382 TYR A C 1
ATOM 3056 O O . TYR A 1 382 ? 27.312 10.206 -25.581 1.00 74.56 382 TYR A O 1
ATOM 3064 N N . ALA A 1 383 ? 27.957 9.870 -23.444 1.00 80.62 383 ALA A N 1
ATOM 3065 C CA . ALA A 1 383 ? 27.344 11.089 -22.898 1.00 80.62 383 ALA A CA 1
ATOM 3066 C C . ALA A 1 383 ? 27.846 12.378 -23.592 1.00 80.62 383 ALA A C 1
ATOM 3068 O O . ALA A 1 383 ? 27.142 13.383 -23.637 1.00 80.62 383 ALA A O 1
ATOM 3069 N N . GLN A 1 384 ? 29.041 12.345 -24.195 1.00 80.62 384 GLN A N 1
ATOM 3070 C CA . GLN A 1 384 ? 29.629 13.433 -24.992 1.00 80.62 384 GLN A CA 1
ATOM 3071 C C . GLN A 1 384 ? 29.088 13.543 -26.434 1.00 80.62 384 GLN A C 1
ATOM 3073 O O . GLN A 1 384 ? 29.616 14.313 -27.239 1.00 80.62 384 GLN A O 1
ATOM 3078 N N . THR A 1 385 ? 28.037 12.800 -26.793 1.00 81.62 385 THR A N 1
ATOM 3079 C CA . THR A 1 385 ? 27.443 12.843 -28.140 1.00 81.62 385 THR A CA 1
ATOM 3080 C C . THR A 1 385 ? 26.421 13.970 -28.309 1.00 81.62 385 THR A C 1
ATOM 3082 O O . THR A 1 385 ? 26.415 14.625 -29.356 1.00 81.62 385 THR A O 1
ATOM 3085 N N . SER A 1 386 ? 25.553 14.198 -27.318 1.00 85.88 386 SER A N 1
ATOM 3086 C CA . SER A 1 386 ? 24.471 15.191 -27.383 1.00 85.88 386 SER A CA 1
ATOM 3087 C C . SER A 1 386 ? 23.823 15.433 -26.000 1.00 85.88 386 SER A C 1
ATOM 3089 O O . SER A 1 386 ? 24.019 14.612 -25.101 1.00 85.88 386 SER A O 1
ATOM 3091 N N . PRO A 1 387 ? 23.031 16.511 -25.793 1.00 88.12 387 PRO A N 1
ATOM 3092 C CA . PRO A 1 387 ? 22.257 16.695 -24.562 1.00 88.12 387 PRO A CA 1
ATOM 3093 C C . PRO A 1 387 ? 21.241 15.577 -24.318 1.00 88.12 387 PRO A C 1
ATOM 3095 O O . PRO A 1 387 ? 20.970 15.268 -23.159 1.00 88.12 387 PRO A O 1
ATOM 3098 N N . GLU A 1 388 ? 20.700 14.967 -25.378 1.00 87.19 388 GLU A N 1
ATOM 3099 C CA . GLU A 1 388 ? 19.826 13.795 -25.284 1.00 87.19 388 GLU A CA 1
ATOM 3100 C C . GLU A 1 388 ? 20.573 12.604 -24.645 1.00 87.19 388 GLU A C 1
ATOM 3102 O O . GLU A 1 388 ? 20.092 12.039 -23.665 1.00 87.19 388 GLU A O 1
ATOM 3107 N N . GLU A 1 389 ? 21.777 12.254 -25.126 1.00 84.56 389 GLU A N 1
ATOM 3108 C CA . GLU A 1 389 ? 22.567 11.147 -24.550 1.00 84.56 389 GLU A CA 1
ATOM 3109 C C . GLU A 1 389 ? 23.080 11.463 -23.127 1.00 84.56 389 GLU A C 1
ATOM 3111 O O . GLU A 1 389 ? 23.034 10.592 -22.261 1.00 84.56 389 GLU A O 1
ATOM 3116 N N . ASP A 1 390 ? 23.501 12.706 -22.842 1.00 88.69 390 ASP A N 1
ATOM 3117 C CA . ASP A 1 390 ? 23.886 13.152 -21.485 1.00 88.69 390 ASP A CA 1
ATOM 3118 C C . ASP A 1 390 ? 22.710 13.067 -20.494 1.00 88.69 390 ASP A C 1
ATOM 3120 O O . ASP A 1 390 ? 22.891 12.664 -19.344 1.00 88.69 390 ASP A O 1
ATOM 3124 N N . PHE A 1 391 ? 21.489 13.399 -20.931 1.00 90.62 391 PHE A N 1
ATOM 3125 C CA . PHE A 1 391 ? 20.279 13.206 -20.131 1.00 90.62 391 PHE A CA 1
ATOM 3126 C C . PHE A 1 391 ? 19.982 11.724 -19.903 1.00 90.62 391 PHE A C 1
ATOM 3128 O O . PHE A 1 391 ? 19.717 11.325 -18.767 1.00 90.62 391 PHE A O 1
ATOM 3135 N N . ALA A 1 392 ? 20.031 10.907 -20.957 1.00 87.94 392 ALA A N 1
ATOM 3136 C CA . ALA A 1 392 ? 19.681 9.497 -20.881 1.00 87.94 392 ALA A CA 1
ATOM 3137 C C . ALA A 1 392 ? 20.660 8.699 -19.993 1.00 87.94 392 ALA A C 1
ATOM 3139 O O . ALA A 1 392 ? 20.193 7.989 -19.089 1.00 87.94 392 ALA A O 1
ATOM 3140 N N . GLU A 1 393 ? 21.977 8.916 -20.134 1.00 87.56 393 GLU A N 1
ATOM 3141 C CA . GLU A 1 393 ? 23.000 8.326 -19.258 1.00 87.56 393 GLU A CA 1
ATOM 3142 C C . GLU A 1 393 ? 22.802 8.802 -17.812 1.00 87.56 393 GLU A C 1
ATOM 3144 O O . GLU A 1 393 ? 22.691 7.984 -16.893 1.00 87.56 393 GLU A O 1
ATOM 3149 N N . ALA A 1 394 ? 22.679 10.114 -17.578 1.00 90.06 394 ALA A N 1
ATOM 3150 C CA . ALA A 1 394 ? 22.509 10.654 -16.230 1.00 90.06 394 ALA A CA 1
ATOM 3151 C C . ALA A 1 394 ? 21.237 10.115 -15.541 1.00 90.06 394 ALA A C 1
ATOM 3153 O O . ALA A 1 394 ? 21.274 9.728 -14.369 1.00 90.06 394 ALA A O 1
ATOM 3154 N N . ALA A 1 395 ? 20.113 10.038 -16.261 1.00 89.56 395 ALA A N 1
ATOM 3155 C CA . ALA A 1 395 ? 18.830 9.554 -15.751 1.00 89.56 395 ALA A CA 1
ATOM 3156 C C . ALA A 1 395 ? 18.839 8.052 -15.408 1.00 89.56 395 ALA A C 1
ATOM 3158 O O . ALA A 1 395 ? 18.203 7.636 -14.429 1.00 89.56 395 ALA A O 1
ATOM 3159 N N . MET A 1 396 ? 19.582 7.249 -16.178 1.00 87.62 396 MET A N 1
ATOM 3160 C CA . MET A 1 396 ? 19.831 5.835 -15.898 1.00 87.62 396 MET A CA 1
ATOM 3161 C C . MET A 1 396 ? 20.750 5.680 -14.680 1.00 87.62 396 MET A C 1
ATOM 3163 O O . MET A 1 396 ? 20.400 5.025 -13.689 1.00 87.62 396 MET A O 1
ATOM 3167 N N . ASN A 1 397 ? 21.934 6.292 -14.734 1.00 85.94 397 ASN A N 1
ATOM 3168 C CA . ASN A 1 397 ? 22.966 6.124 -13.717 1.00 85.94 397 ASN A CA 1
ATOM 3169 C C . ASN A 1 397 ? 22.539 6.708 -12.368 1.00 85.94 397 ASN A C 1
ATOM 3171 O O . ASN A 1 397 ? 22.959 6.183 -11.345 1.00 85.94 397 ASN A O 1
ATOM 3175 N N . PHE A 1 398 ? 21.640 7.696 -12.317 1.00 88.88 398 PHE A N 1
ATOM 3176 C CA . PHE A 1 398 ? 21.111 8.220 -11.050 1.00 88.88 398 PHE A CA 1
ATOM 3177 C C . PHE A 1 398 ? 20.472 7.137 -10.170 1.00 88.88 398 PHE A C 1
ATOM 3179 O O . PHE A 1 398 ? 20.480 7.248 -8.943 1.00 88.88 398 PHE A O 1
ATOM 3186 N N . ARG A 1 399 ? 19.943 6.077 -10.792 1.00 85.50 399 ARG A N 1
ATOM 3187 C CA . ARG A 1 399 ? 19.403 4.915 -10.091 1.00 85.50 399 ARG A CA 1
ATOM 3188 C C . ARG A 1 399 ? 20.358 3.729 -10.057 1.00 85.50 399 ARG A C 1
ATOM 3190 O O . ARG A 1 399 ? 20.501 3.106 -9.011 1.00 85.50 399 ARG A O 1
ATOM 3197 N N . LEU A 1 400 ? 20.959 3.378 -11.194 1.00 79.94 400 LEU A N 1
ATOM 3198 C CA . LEU A 1 400 ? 21.777 2.163 -11.301 1.00 79.94 400 LEU A CA 1
ATOM 3199 C C . LEU A 1 400 ? 23.160 2.323 -10.644 1.00 79.94 400 LEU A C 1
ATOM 3201 O O . LEU A 1 400 ? 23.726 1.351 -10.144 1.00 79.94 400 LEU A O 1
ATOM 3205 N N . TYR A 1 401 ? 23.679 3.552 -10.641 1.00 81.75 401 TYR A N 1
ATOM 3206 C CA . TYR A 1 401 ? 25.026 3.939 -10.213 1.00 81.75 401 TYR A CA 1
ATOM 3207 C C . TYR A 1 401 ? 25.007 5.304 -9.496 1.00 81.75 401 TYR A C 1
ATOM 3209 O O . TYR A 1 401 ? 25.736 6.220 -9.898 1.00 81.75 401 TYR A O 1
ATOM 3217 N N . PRO A 1 402 ? 24.158 5.492 -8.461 1.00 86.25 402 PRO A N 1
ATOM 3218 C CA . PRO A 1 402 ? 23.964 6.782 -7.800 1.00 86.25 402 PRO A CA 1
ATOM 3219 C C . PRO A 1 402 ? 25.293 7.382 -7.335 1.00 86.25 402 PRO A C 1
ATOM 3221 O O . PRO A 1 402 ? 25.491 8.587 -7.440 1.00 86.25 402 PRO A O 1
ATOM 3224 N N . GLU A 1 403 ? 26.255 6.554 -6.919 1.00 83.75 403 GLU A N 1
ATOM 3225 C CA . GLU A 1 403 ? 27.589 6.991 -6.509 1.00 83.75 403 GLU A CA 1
ATOM 3226 C C . GLU A 1 403 ? 28.368 7.779 -7.582 1.00 83.75 403 GLU A C 1
ATOM 3228 O O . GLU A 1 403 ? 29.214 8.594 -7.220 1.00 83.75 403 GLU A O 1
ATOM 3233 N N . LYS A 1 404 ? 28.063 7.585 -8.875 1.00 83.44 404 LYS A N 1
ATOM 3234 C CA . LYS A 1 404 ? 28.604 8.386 -9.986 1.00 83.44 404 LYS A CA 1
ATOM 3235 C C . LYS A 1 404 ? 27.836 9.694 -10.214 1.00 83.44 404 LYS A C 1
ATOM 3237 O O . LYS A 1 404 ? 28.423 10.672 -10.653 1.00 83.44 404 LYS A O 1
ATOM 3242 N N . MET A 1 405 ? 26.530 9.713 -9.934 1.00 87.69 405 MET A N 1
ATOM 3243 C CA . MET A 1 405 ? 25.643 10.854 -10.212 1.00 87.69 405 MET A CA 1
ATOM 3244 C C . MET A 1 405 ? 25.580 11.888 -9.082 1.00 87.69 405 MET A C 1
ATOM 3246 O O . MET A 1 405 ? 25.411 13.078 -9.347 1.00 87.69 405 MET A O 1
ATOM 3250 N N . LEU A 1 406 ? 25.699 11.473 -7.817 1.00 85.94 406 LEU A N 1
ATOM 3251 C CA . LEU A 1 406 ? 25.637 12.378 -6.656 1.00 85.94 406 LEU A CA 1
ATOM 3252 C C . LEU A 1 406 ? 26.681 13.517 -6.670 1.00 85.94 406 LEU A C 1
ATOM 3254 O O . LEU A 1 406 ? 26.329 14.593 -6.182 1.00 85.94 406 LEU A O 1
ATOM 3258 N N . PRO A 1 407 ? 27.912 13.339 -7.205 1.00 88.56 407 PRO A N 1
ATOM 3259 C CA . PRO A 1 407 ? 28.880 14.425 -7.385 1.00 88.56 407 PRO A CA 1
ATOM 3260 C C . PRO A 1 407 ? 28.437 15.541 -8.339 1.00 88.56 407 PRO A C 1
ATOM 3262 O O . PRO A 1 407 ? 29.076 16.583 -8.339 1.00 88.56 407 PRO A O 1
ATOM 3265 N N . LEU A 1 408 ? 27.366 15.333 -9.117 1.00 88.88 408 LEU A N 1
ATOM 3266 C CA . LEU A 1 408 ? 26.836 16.244 -10.135 1.00 88.88 408 LEU A CA 1
ATOM 3267 C C . LEU A 1 408 ? 25.532 16.881 -9.613 1.00 88.88 408 LEU A C 1
ATOM 3269 O O . LEU A 1 408 ? 24.435 16.461 -10.007 1.00 88.88 408 LEU A O 1
ATOM 3273 N N . PRO A 1 409 ? 25.587 17.832 -8.659 1.00 89.56 409 PRO A N 1
ATOM 3274 C CA . PRO A 1 409 ? 24.447 18.179 -7.809 1.00 89.56 409 PRO A CA 1
ATOM 3275 C C . PRO A 1 409 ? 23.234 18.700 -8.585 1.00 89.56 409 PRO A C 1
ATOM 3277 O O . PRO A 1 409 ? 22.106 18.394 -8.204 1.00 89.56 409 PRO A O 1
ATOM 3280 N N . LEU A 1 410 ? 23.447 19.443 -9.677 1.00 91.31 410 LEU A N 1
ATOM 3281 C CA . LEU A 1 410 ? 22.368 20.016 -10.487 1.00 91.31 410 LEU A CA 1
ATOM 3282 C C . LEU A 1 410 ? 21.644 18.937 -11.306 1.00 91.31 410 LEU A C 1
ATOM 3284 O O . LEU A 1 410 ? 20.428 18.792 -11.172 1.00 91.31 410 LEU A O 1
ATOM 3288 N N . LYS A 1 411 ? 22.388 18.106 -12.054 1.00 91.50 411 LYS A N 1
ATOM 3289 C CA . LYS A 1 411 ? 21.835 16.954 -12.792 1.00 91.50 411 LYS A CA 1
ATOM 3290 C C . LYS A 1 411 ? 21.128 15.980 -11.840 1.00 91.50 411 LYS A C 1
ATOM 3292 O O . LYS A 1 411 ? 19.992 15.583 -12.096 1.00 91.50 411 LYS A O 1
ATOM 3297 N N . SER A 1 412 ? 21.751 15.661 -10.701 1.00 92.00 412 SER A N 1
ATOM 3298 C CA . SER A 1 412 ? 21.159 14.816 -9.653 1.00 92.00 412 SER A CA 1
ATOM 3299 C C . SER A 1 412 ? 19.862 15.386 -9.076 1.00 92.00 412 SER A C 1
ATOM 3301 O O . SER A 1 412 ? 18.887 14.649 -8.953 1.00 92.00 412 SER A O 1
ATOM 3303 N N . ALA A 1 413 ? 19.823 16.671 -8.708 1.00 92.19 413 ALA A N 1
ATOM 3304 C CA . ALA A 1 413 ? 18.616 17.288 -8.156 1.00 92.19 413 ALA A CA 1
ATOM 3305 C C . ALA A 1 413 ? 17.477 17.315 -9.186 1.00 92.19 413 ALA A C 1
ATOM 3307 O O . ALA A 1 413 ? 16.339 16.980 -8.852 1.00 92.19 413 ALA A O 1
ATOM 3308 N N . TYR A 1 414 ? 17.799 17.636 -10.442 1.00 91.81 414 TYR A N 1
ATOM 3309 C CA . TYR A 1 414 ? 16.839 17.645 -11.538 1.00 91.81 414 TYR A CA 1
ATOM 3310 C C . TYR A 1 414 ? 16.224 16.260 -11.771 1.00 91.81 414 TYR A C 1
ATOM 3312 O O . TYR A 1 414 ? 15.005 16.102 -11.735 1.00 91.81 414 TYR A O 1
ATOM 3320 N N . ILE A 1 415 ? 17.055 15.228 -11.927 1.00 91.69 415 ILE A N 1
ATOM 3321 C CA . ILE A 1 415 ? 16.597 13.852 -12.156 1.00 91.69 415 ILE A CA 1
ATOM 3322 C C . ILE A 1 415 ? 15.827 13.302 -10.946 1.00 91.69 415 ILE A C 1
ATOM 3324 O O . ILE A 1 415 ? 14.774 12.682 -11.124 1.00 91.69 415 ILE A O 1
ATOM 3328 N N . ALA A 1 416 ? 16.282 13.581 -9.718 1.00 91.69 416 ALA A N 1
ATOM 3329 C CA . ALA A 1 416 ? 15.545 13.235 -8.505 1.00 91.69 416 ALA A CA 1
ATOM 3330 C C . ALA A 1 416 ? 14.124 13.812 -8.547 1.00 91.69 416 ALA A C 1
ATOM 3332 O O . ALA A 1 416 ? 13.154 13.076 -8.386 1.00 91.69 416 ALA A O 1
ATOM 3333 N N . GLN A 1 417 ? 13.991 15.117 -8.800 1.00 89.69 417 GLN A N 1
ATOM 3334 C CA . GLN A 1 417 ? 12.716 15.833 -8.784 1.00 89.69 417 GLN A CA 1
ATOM 3335 C C . GLN A 1 417 ? 11.795 15.435 -9.949 1.00 89.69 417 GLN A C 1
ATOM 3337 O O . GLN A 1 417 ? 10.632 15.102 -9.717 1.00 89.69 417 GLN A O 1
ATOM 3342 N N . HIS A 1 418 ? 12.303 15.452 -11.183 1.00 86.25 418 HIS A N 1
ATOM 3343 C CA . HIS A 1 418 ? 11.494 15.331 -12.400 1.00 86.25 418 HIS A CA 1
ATOM 3344 C C . HIS A 1 418 ? 11.253 13.883 -12.841 1.00 86.25 418 HIS A C 1
ATOM 3346 O O . HIS A 1 418 ? 10.213 13.614 -13.436 1.00 86.25 418 HIS A O 1
ATOM 3352 N N . ILE A 1 419 ? 12.153 12.946 -12.513 1.00 85.88 419 ILE A N 1
ATOM 3353 C CA . ILE A 1 419 ? 11.980 11.521 -12.835 1.00 85.88 419 ILE A CA 1
ATOM 3354 C C . ILE A 1 419 ? 11.518 10.745 -11.597 1.00 85.88 419 ILE A C 1
ATOM 3356 O O . ILE A 1 419 ? 10.489 10.067 -11.636 1.00 85.88 419 ILE A O 1
ATOM 3360 N N . TYR A 1 420 ? 12.227 10.880 -10.473 1.00 86.75 420 TYR A N 1
ATOM 3361 C CA . TYR A 1 420 ? 12.074 9.997 -9.308 1.00 86.75 420 TYR A CA 1
ATOM 3362 C C . TYR A 1 420 ? 11.287 10.595 -8.124 1.00 86.75 420 TYR A C 1
ATOM 3364 O O . TYR A 1 420 ? 11.327 10.052 -7.020 1.00 86.75 420 TYR A O 1
ATOM 3372 N N . GLN A 1 421 ? 10.515 11.668 -8.346 1.00 88.00 421 GLN A N 1
ATOM 3373 C CA . GLN A 1 421 ? 9.595 12.273 -7.361 1.00 88.00 421 GLN A CA 1
ATOM 3374 C C . GLN A 1 421 ? 10.280 12.702 -6.044 1.00 88.00 421 GLN A C 1
ATOM 3376 O O . GLN A 1 421 ? 9.711 12.606 -4.960 1.00 88.00 421 GLN A O 1
ATOM 3381 N N . GLY A 1 422 ? 11.531 13.155 -6.138 1.00 90.12 422 GLY A N 1
ATOM 3382 C CA . GLY A 1 422 ? 12.386 13.542 -5.015 1.00 90.12 422 GLY A CA 1
ATOM 3383 C C . GLY A 1 422 ? 13.179 12.394 -4.378 1.00 90.12 422 GLY A C 1
ATOM 3384 O O . GLY A 1 422 ? 14.035 12.660 -3.534 1.00 90.12 422 GLY A O 1
ATOM 3385 N N . ARG A 1 423 ? 12.955 11.129 -4.773 1.00 89.56 423 ARG A N 1
ATOM 3386 C CA . ARG A 1 423 ? 13.761 9.997 -4.284 1.00 89.56 423 ARG A CA 1
ATOM 3387 C C . ARG A 1 423 ? 15.201 10.084 -4.798 1.00 89.56 423 ARG A C 1
ATOM 3389 O O . ARG A 1 423 ? 15.453 10.474 -5.936 1.00 89.56 423 ARG A O 1
ATOM 3396 N N . ARG A 1 424 ? 16.137 9.641 -3.958 1.00 91.94 424 ARG A N 1
ATOM 3397 C CA . ARG A 1 424 ? 17.546 9.381 -4.291 1.00 91.94 424 ARG A CA 1
ATOM 3398 C C . ARG A 1 424 ? 17.855 7.923 -3.947 1.00 91.94 424 ARG A C 1
ATOM 3400 O O . ARG A 1 424 ? 17.242 7.378 -3.030 1.00 91.94 424 ARG A O 1
ATOM 3407 N N . PHE A 1 425 ? 18.784 7.309 -4.675 1.00 88.94 425 PHE A N 1
ATOM 3408 C CA . PHE A 1 425 ? 19.090 5.873 -4.565 1.00 88.94 425 PHE A CA 1
ATOM 3409 C C . PHE A 1 425 ? 20.432 5.581 -3.879 1.00 88.94 425 PHE A C 1
ATOM 3411 O O . PHE A 1 425 ? 20.884 4.441 -3.848 1.00 88.94 425 PHE A O 1
ATOM 3418 N N . ASP A 1 426 ? 21.069 6.601 -3.303 1.00 88.94 426 ASP A N 1
ATOM 3419 C CA . ASP A 1 426 ? 22.234 6.417 -2.443 1.00 88.94 426 ASP A CA 1
ATOM 3420 C C . ASP A 1 426 ? 21.866 5.712 -1.126 1.00 88.94 426 ASP A C 1
ATOM 3422 O O . ASP A 1 426 ? 20.721 5.769 -0.676 1.00 88.94 426 ASP A O 1
ATOM 3426 N N . VAL A 1 427 ? 22.841 5.042 -0.507 1.00 85.94 427 VAL A N 1
ATOM 3427 C CA . VAL A 1 427 ? 22.612 4.170 0.660 1.00 85.94 427 VAL A CA 1
ATOM 3428 C C . VAL A 1 427 ? 21.964 4.913 1.831 1.00 85.94 427 VAL A C 1
ATOM 3430 O O . VAL A 1 427 ? 21.074 4.357 2.469 1.00 85.94 427 VAL A O 1
ATOM 3433 N N . GLU A 1 428 ? 22.345 6.162 2.099 1.00 89.81 428 GLU A N 1
ATOM 3434 C CA . GLU A 1 428 ? 21.829 6.917 3.247 1.00 89.81 428 GLU A CA 1
ATOM 3435 C C . GLU A 1 428 ? 20.424 7.486 2.973 1.00 89.81 428 GLU A C 1
ATOM 3437 O O . GLU A 1 428 ? 19.555 7.450 3.847 1.00 89.81 428 GLU A O 1
ATOM 3442 N N . SER A 1 429 ? 20.138 7.912 1.738 1.00 91.31 429 SER A N 1
ATOM 3443 C CA . SER A 1 429 ? 18.772 8.254 1.317 1.00 91.31 429 SER A CA 1
ATOM 3444 C C . SER A 1 429 ? 17.841 7.036 1.313 1.00 91.31 429 SER A C 1
ATOM 3446 O O . SER A 1 429 ? 16.685 7.152 1.725 1.00 91.31 429 SER A O 1
ATOM 3448 N N . LEU A 1 430 ? 18.329 5.862 0.894 1.00 91.06 430 LEU A N 1
ATOM 3449 C CA . LEU A 1 430 ? 17.560 4.615 0.926 1.00 91.06 430 LEU A CA 1
ATOM 3450 C C . LEU A 1 430 ? 17.316 4.129 2.358 1.00 91.06 430 LEU A C 1
ATOM 3452 O O . LEU A 1 430 ? 16.178 3.793 2.674 1.00 91.06 430 LEU A O 1
ATOM 3456 N N . LYS A 1 431 ? 18.323 4.168 3.245 1.00 93.25 431 LYS A N 1
ATOM 3457 C CA . LYS A 1 431 ? 18.153 3.946 4.694 1.00 93.25 431 LYS A CA 1
ATOM 3458 C C . LYS A 1 431 ? 17.020 4.792 5.254 1.00 93.25 431 LYS A C 1
ATOM 3460 O O . LYS A 1 431 ? 16.081 4.249 5.829 1.00 93.25 431 LYS A O 1
ATOM 3465 N N . LYS A 1 432 ? 17.090 6.112 5.042 1.00 94.38 432 LYS A N 1
ATOM 3466 C CA . LYS A 1 432 ? 16.085 7.059 5.528 1.00 94.38 432 LYS A CA 1
ATOM 3467 C C . LYS A 1 432 ? 14.692 6.727 4.988 1.00 94.38 432 LYS A C 1
ATOM 3469 O O . LYS A 1 432 ? 13.746 6.658 5.765 1.00 94.38 432 LYS A O 1
ATOM 3474 N N . PHE A 1 433 ? 14.567 6.474 3.686 1.00 94.00 433 PHE A N 1
ATOM 3475 C CA . PHE A 1 433 ? 13.294 6.086 3.076 1.00 94.00 433 PHE A CA 1
ATOM 3476 C C . PHE A 1 433 ? 12.741 4.782 3.678 1.00 94.00 433 PHE A C 1
ATOM 3478 O O . PHE A 1 433 ? 11.564 4.719 4.028 1.00 94.00 433 PHE A O 1
ATOM 3485 N N . TYR A 1 434 ? 13.576 3.755 3.861 1.00 95.38 434 TYR A N 1
ATOM 3486 C CA . TYR A 1 434 ? 13.154 2.495 4.474 1.00 95.38 434 TYR A CA 1
ATOM 3487 C C . TYR A 1 434 ? 12.764 2.668 5.942 1.00 95.38 434 TYR A C 1
ATOM 3489 O O . TYR A 1 434 ? 11.724 2.143 6.331 1.00 95.38 434 TYR A O 1
ATOM 3497 N N . LEU A 1 435 ? 13.507 3.458 6.724 1.00 96.12 435 LEU A N 1
ATOM 3498 C CA . LEU A 1 435 ? 13.154 3.823 8.099 1.00 96.12 435 LEU A CA 1
ATOM 3499 C C . LEU A 1 435 ? 11.795 4.531 8.167 1.00 96.12 435 LEU A C 1
ATOM 3501 O O . LEU A 1 435 ? 10.956 4.163 8.988 1.00 96.12 435 LEU A O 1
ATOM 3505 N N . GLU A 1 436 ? 11.549 5.508 7.292 1.00 96.00 436 GLU A N 1
ATOM 3506 C CA . GLU A 1 436 ? 10.278 6.238 7.214 1.00 96.00 436 GLU A CA 1
ATOM 3507 C C . GLU A 1 436 ? 9.108 5.294 6.884 1.00 96.00 436 GLU A C 1
ATOM 3509 O O . GLU A 1 436 ? 8.096 5.312 7.586 1.00 96.00 436 GLU A O 1
ATOM 3514 N N . GLN A 1 437 ? 9.255 4.406 5.890 1.00 94.81 437 GLN A N 1
ATOM 3515 C CA . GLN A 1 437 ? 8.232 3.403 5.548 1.00 94.81 437 GLN A CA 1
ATOM 3516 C C . GLN A 1 437 ? 8.006 2.387 6.682 1.00 94.81 437 GLN A C 1
ATOM 3518 O O . GLN A 1 437 ? 6.865 2.107 7.058 1.00 94.81 437 GLN A O 1
ATOM 3523 N N . MET A 1 438 ? 9.088 1.856 7.258 1.00 96.19 438 MET A N 1
ATOM 3524 C CA . MET A 1 438 ? 9.069 0.907 8.375 1.00 96.19 438 MET A CA 1
ATOM 3525 C C . MET A 1 438 ? 8.349 1.487 9.596 1.00 96.19 438 MET A C 1
ATOM 3527 O O . MET A 1 438 ? 7.474 0.832 10.170 1.00 96.19 438 MET A O 1
ATOM 3531 N N . THR A 1 439 ? 8.685 2.729 9.948 1.00 96.81 439 THR A N 1
ATOM 3532 C CA . THR A 1 439 ? 8.123 3.460 11.087 1.00 96.81 439 THR A CA 1
ATOM 3533 C C . THR A 1 439 ? 6.668 3.847 10.832 1.00 96.81 439 THR A C 1
ATOM 3535 O O . THR A 1 439 ? 5.849 3.702 11.734 1.00 96.81 439 THR A O 1
ATOM 3538 N N . ALA A 1 440 ? 6.297 4.270 9.618 1.00 96.19 440 ALA A N 1
ATOM 3539 C CA . ALA A 1 440 ? 4.911 4.601 9.275 1.00 96.19 440 ALA A CA 1
ATOM 3540 C C . ALA A 1 440 ? 3.973 3.380 9.364 1.00 96.19 440 ALA A C 1
ATOM 3542 O O . ALA A 1 440 ? 2.921 3.454 10.004 1.00 96.19 440 ALA A O 1
ATOM 3543 N N . GLU A 1 441 ? 4.376 2.240 8.794 1.00 94.38 441 GLU A N 1
ATOM 3544 C CA . GLU A 1 441 ? 3.640 0.967 8.862 1.00 94.38 441 GLU A CA 1
ATOM 3545 C C . GLU A 1 441 ? 3.453 0.510 10.323 1.00 94.38 441 GLU A C 1
ATOM 3547 O O . GLU A 1 441 ? 2.329 0.220 10.742 1.00 94.38 441 GLU A O 1
ATOM 3552 N N . ALA A 1 442 ? 4.511 0.534 11.144 1.00 95.44 442 ALA A N 1
ATOM 3553 C CA . ALA A 1 442 ? 4.419 0.218 12.573 1.00 95.44 442 ALA A CA 1
ATOM 3554 C C . ALA A 1 442 ? 3.540 1.229 13.346 1.00 95.44 442 ALA A C 1
ATOM 3556 O O . ALA A 1 442 ? 2.648 0.833 14.099 1.00 95.44 442 ALA A O 1
ATOM 3557 N N . SER A 1 443 ? 3.712 2.533 13.099 1.00 95.44 443 SER A N 1
ATOM 3558 C CA . SER A 1 443 ? 2.926 3.625 13.699 1.00 95.44 443 SER A CA 1
ATOM 3559 C C . SER A 1 443 ? 1.428 3.509 13.400 1.00 95.44 443 SER A C 1
ATOM 3561 O O . SER A 1 443 ? 0.610 3.889 14.243 1.00 95.44 443 SER A O 1
ATOM 3563 N N . SER A 1 444 ? 1.057 2.971 12.231 1.00 95.75 444 SER A N 1
ATOM 3564 C CA . SER A 1 444 ? -0.341 2.735 11.848 1.00 95.75 444 SER A CA 1
ATOM 3565 C C . SER A 1 444 ? -1.007 1.630 12.679 1.00 95.75 444 SER A C 1
ATOM 3567 O O . SER A 1 444 ? -2.182 1.742 13.027 1.00 95.75 444 SER A O 1
ATOM 3569 N N . ARG A 1 445 ? -0.248 0.588 13.050 1.00 94.56 445 ARG A N 1
ATOM 3570 C CA . ARG A 1 445 ? -0.730 -0.559 13.839 1.00 94.56 445 ARG A CA 1
ATOM 3571 C C . ARG A 1 445 ? -0.619 -0.361 15.342 1.00 94.56 445 ARG A C 1
ATOM 3573 O O . ARG A 1 445 ? -1.316 -1.051 16.087 1.00 94.56 445 ARG A O 1
ATOM 3580 N N . LEU A 1 446 ? 0.228 0.566 15.783 1.00 94.44 446 LEU A N 1
ATOM 3581 C CA . LEU A 1 446 ? 0.577 0.757 17.188 1.00 94.44 446 LEU A CA 1
ATOM 3582 C C . LEU A 1 446 ? -0.626 0.797 18.162 1.00 94.44 446 LEU A C 1
ATOM 3584 O O . LEU A 1 446 ? -0.526 0.131 19.190 1.00 94.44 446 LEU A O 1
ATOM 3588 N N . PRO A 1 447 ? -1.776 1.450 17.871 1.00 91.75 447 PRO A N 1
ATOM 3589 C CA . PRO A 1 447 ? -2.940 1.402 18.764 1.00 91.75 447 PRO A CA 1
ATOM 3590 C C . PRO A 1 447 ? -3.441 -0.027 19.024 1.00 91.75 447 PRO A C 1
ATOM 3592 O O . PRO A 1 447 ? -3.600 -0.420 20.176 1.00 91.75 447 PRO A O 1
ATOM 3595 N N . SER A 1 448 ? -3.592 -0.838 17.968 1.00 92.56 448 SER A N 1
ATOM 3596 C CA . SER A 1 448 ? -3.991 -2.248 18.103 1.00 92.56 448 SER A CA 1
ATOM 3597 C C . SER A 1 448 ? -2.940 -3.105 18.813 1.00 92.56 448 SER A C 1
ATOM 3599 O O . SER A 1 448 ? -3.299 -4.044 19.508 1.00 92.56 448 SER A O 1
ATOM 3601 N N . MET A 1 449 ? -1.649 -2.767 18.703 1.00 94.75 449 MET A N 1
ATOM 3602 C CA . MET A 1 449 ? -0.580 -3.471 19.424 1.00 94.75 449 MET A CA 1
ATOM 3603 C C . MET A 1 449 ? -0.599 -3.169 20.926 1.00 94.75 449 MET A C 1
ATOM 3605 O O . MET A 1 449 ? -0.364 -4.069 21.728 1.00 94.75 449 MET A O 1
ATOM 3609 N N . VAL A 1 450 ? -0.891 -1.922 21.312 1.00 91.94 450 VAL A N 1
ATOM 3610 C CA . VAL A 1 450 ? -1.036 -1.521 22.722 1.00 91.94 450 VAL A CA 1
ATOM 3611 C C . VAL A 1 450 ? -2.265 -2.185 23.355 1.00 91.94 450 VAL A C 1
ATOM 3613 O O . VAL A 1 450 ? -2.169 -2.658 24.489 1.00 91.94 450 VAL A O 1
ATOM 3616 N N . GLU A 1 451 ? -3.376 -2.284 22.615 1.00 87.75 451 GLU A N 1
ATOM 3617 C CA . GLU A 1 451 ? -4.591 -2.994 23.040 1.00 87.75 451 GLU A CA 1
ATOM 3618 C C . GLU A 1 451 ? -4.356 -4.512 23.173 1.00 87.75 451 GLU A C 1
ATOM 3620 O O . GLU A 1 451 ? -4.553 -5.056 24.261 1.00 87.75 451 GLU A O 1
ATOM 3625 N N . ASP A 1 452 ? -3.839 -5.175 22.127 1.00 91.00 452 ASP A N 1
ATOM 3626 C CA . ASP A 1 452 ? -3.467 -6.604 22.124 1.00 91.00 452 ASP A CA 1
ATOM 3627 C C . ASP A 1 452 ? -2.583 -6.977 23.324 1.00 91.00 452 ASP A C 1
ATOM 3629 O O . ASP A 1 452 ? -2.779 -8.008 23.967 1.00 91.00 452 ASP A O 1
ATOM 3633 N N . CYS A 1 453 ? -1.586 -6.138 23.617 1.00 91.62 453 CYS A N 1
ATOM 3634 C CA . CYS A 1 453 ? -0.630 -6.362 24.695 1.00 91.62 453 CYS A CA 1
ATOM 3635 C C . CYS A 1 453 ? -1.113 -5.875 26.066 1.00 91.62 453 CYS A C 1
ATOM 3637 O O . CYS A 1 453 ? -0.378 -6.029 27.042 1.00 91.62 453 CYS A O 1
ATOM 3639 N N . SER A 1 454 ? -2.301 -5.265 26.170 1.00 86.56 454 SER A N 1
ATOM 3640 C CA . SER A 1 454 ? -2.806 -4.646 27.409 1.00 86.56 454 SER A CA 1
ATOM 3641 C C . SER A 1 454 ? -1.771 -3.724 28.083 1.00 86.56 454 SER A C 1
ATOM 3643 O O . SER A 1 454 ? -1.612 -3.726 29.303 1.00 86.56 454 SER A O 1
ATOM 3645 N N . GLY A 1 455 ? -1.009 -2.982 27.273 1.00 79.00 455 GLY A N 1
ATOM 3646 C CA . GLY A 1 455 ? 0.075 -2.099 27.719 1.00 79.00 455 GLY A CA 1
ATOM 3647 C C . GLY A 1 455 ? 1.367 -2.770 28.224 1.00 79.00 455 GLY A C 1
ATOM 3648 O O . GLY A 1 455 ? 2.247 -2.069 28.719 1.00 79.00 455 GLY A O 1
ATOM 3649 N N . GLN A 1 456 ? 1.531 -4.094 28.111 1.00 87.62 456 GLN A N 1
ATOM 3650 C CA . GLN A 1 456 ? 2.753 -4.789 28.545 1.00 87.62 456 GLN A CA 1
ATOM 3651 C C . GLN A 1 456 ? 3.942 -4.502 27.610 1.00 87.62 456 GLN A C 1
ATOM 3653 O O . GLN A 1 456 ? 3.889 -4.814 26.419 1.00 87.62 456 GLN A O 1
ATOM 3658 N N . ALA A 1 457 ? 5.034 -3.965 28.166 1.00 88.19 457 ALA A N 1
ATOM 3659 C CA . ALA A 1 457 ? 6.209 -3.521 27.408 1.00 88.19 457 ALA A CA 1
ATOM 3660 C C . ALA A 1 457 ? 6.870 -4.640 26.578 1.00 88.19 457 ALA A C 1
ATOM 3662 O O . ALA A 1 457 ? 7.052 -4.468 25.377 1.00 88.19 457 ALA A O 1
ATOM 3663 N N . ASP A 1 458 ? 7.154 -5.800 27.180 1.00 92.19 458 ASP A N 1
ATOM 3664 C CA . ASP A 1 458 ? 7.823 -6.925 26.501 1.00 92.19 458 ASP A CA 1
ATOM 3665 C C . ASP A 1 458 ? 6.995 -7.468 25.320 1.00 92.19 458 ASP A C 1
ATOM 3667 O O . ASP A 1 458 ? 7.529 -7.825 24.268 1.00 92.19 458 ASP A O 1
ATOM 3671 N N . CYS A 1 459 ? 5.666 -7.488 25.471 1.00 94.38 459 CYS A N 1
ATOM 3672 C CA . CYS A 1 459 ? 4.746 -7.845 24.395 1.00 94.38 459 CYS A CA 1
ATOM 3673 C C . CYS A 1 459 ? 4.758 -6.785 23.285 1.00 94.38 459 CYS A C 1
ATOM 3675 O O . CYS A 1 459 ? 4.805 -7.131 22.103 1.00 94.38 459 CYS A O 1
ATOM 3677 N N . LEU A 1 460 ? 4.743 -5.499 23.651 1.00 93.69 460 LEU A N 1
ATOM 3678 C CA . LEU A 1 460 ? 4.731 -4.397 22.694 1.00 93.69 460 LEU A CA 1
ATOM 3679 C C . LEU A 1 460 ? 6.031 -4.335 21.880 1.00 93.69 460 LEU A C 1
ATOM 3681 O O . LEU A 1 460 ? 5.968 -4.153 20.666 1.00 93.69 460 LEU A O 1
ATOM 3685 N N . ASP A 1 461 ? 7.189 -4.564 22.505 1.00 93.56 461 ASP A N 1
ATOM 3686 C CA . ASP A 1 461 ? 8.474 -4.654 21.803 1.00 93.56 461 ASP A CA 1
ATOM 3687 C C . ASP A 1 461 ? 8.496 -5.819 20.801 1.00 93.56 461 ASP A C 1
ATOM 3689 O O . ASP A 1 461 ? 8.886 -5.635 19.646 1.00 93.56 461 ASP A O 1
ATOM 3693 N N . LEU A 1 462 ? 7.980 -6.990 21.198 1.00 95.31 462 LEU A N 1
ATOM 3694 C CA . LEU A 1 462 ? 7.838 -8.148 20.313 1.00 95.31 462 LEU A CA 1
ATOM 3695 C C . LEU A 1 462 ? 6.867 -7.875 19.149 1.00 95.31 462 LEU A C 1
ATOM 3697 O O . LEU A 1 462 ? 7.141 -8.271 18.015 1.00 95.31 462 LEU A O 1
ATOM 3701 N N . ARG A 1 463 ? 5.747 -7.178 19.390 1.00 96.06 463 ARG A N 1
ATOM 3702 C CA . ARG A 1 463 ? 4.802 -6.765 18.335 1.00 96.06 463 ARG A CA 1
ATOM 3703 C C . ARG A 1 463 ? 5.422 -5.761 17.365 1.00 96.06 463 ARG A C 1
ATOM 3705 O O . ARG A 1 463 ? 5.234 -5.895 16.155 1.00 96.06 463 ARG A O 1
ATOM 3712 N N . LEU A 1 464 ? 6.182 -4.793 17.875 1.00 95.38 464 LEU A N 1
ATOM 3713 C CA . LEU A 1 464 ? 6.930 -3.832 17.066 1.00 95.38 464 LEU A CA 1
ATOM 3714 C C . LEU A 1 464 ? 7.987 -4.541 16.220 1.00 95.38 464 LEU A C 1
ATOM 3716 O O . LEU A 1 464 ? 8.004 -4.358 15.007 1.00 95.38 464 LEU A O 1
ATOM 3720 N N . GLN A 1 465 ? 8.789 -5.417 16.826 1.00 95.56 465 GLN A N 1
ATOM 3721 C CA . GLN A 1 465 ? 9.792 -6.240 16.148 1.00 95.56 465 GLN A CA 1
ATOM 3722 C C . GLN A 1 465 ? 9.179 -7.057 14.996 1.00 95.56 465 GLN A C 1
ATOM 3724 O O . GLN A 1 465 ? 9.630 -6.956 13.856 1.00 95.56 465 GLN A O 1
ATOM 3729 N N . GLN A 1 466 ? 8.077 -7.771 15.253 1.00 94.75 466 GLN A N 1
ATOM 3730 C CA . GLN A 1 466 ? 7.324 -8.506 14.226 1.00 94.75 466 GLN A CA 1
ATOM 3731 C C . GLN A 1 466 ? 6.798 -7.594 13.104 1.00 94.75 466 GLN A C 1
ATOM 3733 O O . GLN A 1 466 ? 6.721 -8.017 11.946 1.00 94.75 466 GLN A O 1
ATOM 3738 N N . SER A 1 467 ? 6.436 -6.345 13.419 1.00 95.00 467 SER A N 1
ATOM 3739 C CA . SER A 1 467 ? 6.027 -5.363 12.413 1.00 95.00 467 SER A CA 1
ATOM 3740 C C . SER A 1 467 ? 7.209 -4.866 11.588 1.00 95.00 467 SER A C 1
ATOM 3742 O O . SER A 1 467 ? 7.082 -4.814 10.371 1.00 95.00 467 SER A O 1
ATOM 3744 N N . PHE A 1 468 ? 8.359 -4.573 12.198 1.00 95.62 468 PHE A N 1
ATOM 3745 C CA . PHE A 1 468 ? 9.573 -4.173 11.481 1.00 95.62 468 PHE A CA 1
ATOM 3746 C C . PHE A 1 468 ? 10.071 -5.283 10.549 1.00 95.62 468 PHE A C 1
ATOM 3748 O O . PHE A 1 468 ? 10.282 -5.031 9.366 1.00 95.62 468 PHE A O 1
ATOM 3755 N N . GLU A 1 469 ? 10.116 -6.534 11.008 1.00 92.75 469 GLU A N 1
ATOM 3756 C CA . GLU A 1 469 ? 10.422 -7.700 10.165 1.00 92.75 469 GLU A CA 1
ATOM 3757 C C . GLU A 1 469 ? 9.411 -7.899 9.026 1.00 92.75 469 GLU A C 1
ATOM 3759 O O . GLU A 1 469 ? 9.745 -8.444 7.972 1.00 92.75 469 GLU A O 1
ATOM 3764 N N . ARG A 1 470 ? 8.143 -7.514 9.222 1.00 91.81 470 ARG A N 1
ATOM 3765 C CA . ARG A 1 470 ? 7.124 -7.535 8.162 1.00 91.81 470 ARG A CA 1
ATOM 3766 C C . ARG A 1 470 ? 7.330 -6.390 7.168 1.00 91.81 470 ARG A C 1
ATOM 3768 O O . ARG A 1 470 ? 7.210 -6.638 5.973 1.00 91.81 470 ARG A O 1
ATOM 3775 N N . SER A 1 471 ? 7.670 -5.191 7.638 1.00 93.44 471 SER A N 1
ATOM 3776 C CA . SER A 1 471 ? 7.994 -4.027 6.806 1.00 93.44 471 SER A CA 1
ATOM 3777 C C . SER A 1 471 ? 9.240 -4.276 5.955 1.00 93.44 471 SER A C 1
ATOM 3779 O O . SER A 1 471 ? 9.197 -4.059 4.750 1.00 93.44 471 SER A O 1
ATOM 3781 N N . VAL A 1 472 ? 10.312 -4.827 6.535 1.00 91.38 472 VAL A N 1
ATOM 3782 C CA . VAL A 1 472 ? 11.517 -5.268 5.809 1.00 91.38 472 VAL A CA 1
ATOM 3783 C C . VAL A 1 472 ? 11.146 -6.262 4.709 1.00 91.38 472 VAL A C 1
ATOM 3785 O O . VAL A 1 472 ? 11.457 -6.029 3.545 1.00 91.38 472 VAL A O 1
ATOM 3788 N N . ARG A 1 473 ? 10.398 -7.323 5.044 1.00 87.25 473 ARG A N 1
ATOM 3789 C CA . ARG A 1 473 ? 9.927 -8.316 4.062 1.00 87.25 473 ARG A CA 1
ATOM 3790 C C . ARG A 1 473 ? 8.914 -7.763 3.058 1.00 87.25 473 ARG A C 1
ATOM 3792 O O . ARG A 1 473 ? 8.640 -8.448 2.081 1.00 87.25 473 ARG A O 1
ATOM 3799 N N . PHE A 1 474 ? 8.327 -6.588 3.278 1.00 87.88 474 PHE A N 1
ATOM 3800 C CA . PHE A 1 474 ? 7.498 -5.894 2.292 1.00 87.88 474 PHE A CA 1
ATOM 3801 C C . PHE A 1 474 ? 8.365 -5.038 1.363 1.00 87.88 474 PHE A C 1
ATOM 3803 O O . PHE A 1 474 ? 8.271 -5.196 0.151 1.00 87.88 474 PHE A O 1
ATOM 3810 N N . LEU A 1 475 ? 9.279 -4.234 1.911 1.00 89.62 475 LEU A N 1
ATOM 3811 C CA . LEU A 1 475 ? 10.245 -3.439 1.146 1.00 89.62 475 LEU A CA 1
ATOM 3812 C C . LEU A 1 475 ? 11.104 -4.332 0.244 1.00 89.62 475 LEU A C 1
ATOM 3814 O O . LEU A 1 475 ? 11.188 -4.093 -0.955 1.00 89.62 475 LEU A O 1
ATOM 3818 N N . GLN A 1 476 ? 11.616 -5.448 0.768 1.00 86.00 476 GLN A N 1
ATOM 3819 C CA . GLN A 1 476 ? 12.300 -6.486 -0.009 1.00 86.00 476 GLN A CA 1
ATOM 3820 C C . GLN A 1 476 ? 11.417 -7.155 -1.084 1.00 86.00 476 GLN A C 1
ATOM 3822 O O . GLN A 1 476 ? 11.950 -7.940 -1.852 1.00 86.00 476 GLN A O 1
ATOM 3827 N N . LYS A 1 477 ? 10.105 -6.885 -1.176 1.00 79.31 477 LYS A N 1
ATOM 3828 C CA . LYS A 1 477 ? 9.186 -7.372 -2.233 1.00 79.31 477 LYS A CA 1
ATOM 3829 C C . LYS A 1 477 ? 8.664 -6.274 -3.167 1.00 79.31 477 LYS A C 1
ATOM 3831 O O . LYS A 1 477 ? 8.061 -6.605 -4.190 1.00 79.31 477 LYS A O 1
ATOM 3836 N N . THR A 1 478 ? 8.858 -4.999 -2.824 1.00 78.88 478 THR A N 1
ATOM 3837 C CA . THR A 1 478 ? 8.359 -3.842 -3.593 1.00 78.88 478 THR A CA 1
ATOM 3838 C C . THR A 1 478 ? 9.451 -2.898 -4.084 1.00 78.88 478 THR A C 1
ATOM 3840 O O . THR A 1 478 ? 9.214 -2.163 -5.035 1.00 78.88 478 THR A O 1
ATOM 3843 N N . GLU A 1 479 ? 10.636 -2.920 -3.476 1.00 84.38 479 GLU A N 1
ATOM 3844 C CA . GLU A 1 479 ? 11.754 -2.030 -3.785 1.00 84.38 479 GLU A CA 1
ATOM 3845 C C . GLU A 1 479 ? 12.957 -2.850 -4.277 1.00 84.38 479 GLU A C 1
ATOM 3847 O O . GLU A 1 479 ? 13.376 -3.830 -3.655 1.00 84.38 479 GLU A O 1
ATOM 3852 N N . LEU A 1 480 ? 13.506 -2.445 -5.422 1.00 79.19 480 LEU A N 1
ATOM 3853 C CA . LEU A 1 480 ? 14.540 -3.168 -6.170 1.00 79.19 480 LEU A CA 1
ATOM 3854 C C . LEU A 1 480 ? 15.877 -3.217 -5.407 1.00 79.19 480 LEU A C 1
ATOM 3856 O O . LEU A 1 480 ? 16.616 -4.205 -5.451 1.00 79.19 480 LEU A O 1
ATOM 3860 N N . GLU A 1 481 ? 16.166 -2.127 -4.700 1.00 83.88 481 GLU A N 1
ATOM 3861 C CA . GLU A 1 481 ? 17.410 -1.840 -3.997 1.00 83.88 481 GLU A CA 1
ATOM 3862 C C . GLU A 1 481 ? 17.393 -2.377 -2.549 1.00 83.88 481 GLU A C 1
ATOM 3864 O O . GLU A 1 481 ? 18.446 -2.619 -1.953 1.00 83.88 481 GLU A O 1
ATOM 3869 N N . ALA A 1 482 ? 16.206 -2.619 -1.977 1.00 87.81 482 ALA A N 1
ATOM 3870 C CA . ALA A 1 482 ? 16.033 -3.067 -0.590 1.00 87.81 482 ALA A CA 1
ATOM 3871 C C . ALA A 1 482 ? 16.703 -4.423 -0.316 1.00 87.81 482 ALA A C 1
ATOM 3873 O O . ALA A 1 482 ? 17.208 -4.647 0.779 1.00 87.81 482 ALA A O 1
ATOM 3874 N N . CYS A 1 483 ? 16.770 -5.296 -1.323 1.00 81.94 483 CYS A N 1
ATOM 3875 C CA . CYS A 1 483 ? 17.456 -6.589 -1.252 1.00 81.94 483 CYS A CA 1
ATOM 3876 C C . CYS A 1 483 ? 18.989 -6.511 -1.158 1.00 81.94 483 CYS A C 1
ATOM 3878 O O . CYS A 1 483 ? 19.608 -7.506 -0.795 1.00 81.94 483 CYS A O 1
ATOM 3880 N N . GLN A 1 484 ? 19.603 -5.372 -1.495 1.00 73.56 484 GLN A N 1
ATOM 3881 C CA . GLN A 1 484 ? 21.036 -5.138 -1.276 1.00 73.56 484 GLN A CA 1
ATOM 3882 C C . GLN A 1 484 ? 21.278 -4.313 -0.011 1.00 73.56 484 GLN A C 1
ATOM 3884 O O . GLN A 1 484 ? 22.227 -4.583 0.717 1.00 73.56 484 GLN A O 1
ATOM 3889 N N . VAL A 1 485 ? 20.452 -3.290 0.225 1.00 84.12 485 VAL A N 1
ATOM 3890 C CA . VAL A 1 485 ? 20.651 -2.349 1.333 1.00 84.12 485 VAL A CA 1
ATOM 3891 C C . VAL A 1 485 ? 20.295 -2.988 2.677 1.00 84.12 485 VAL A C 1
ATOM 3893 O O . VAL A 1 485 ? 21.091 -2.912 3.604 1.00 84.12 485 VAL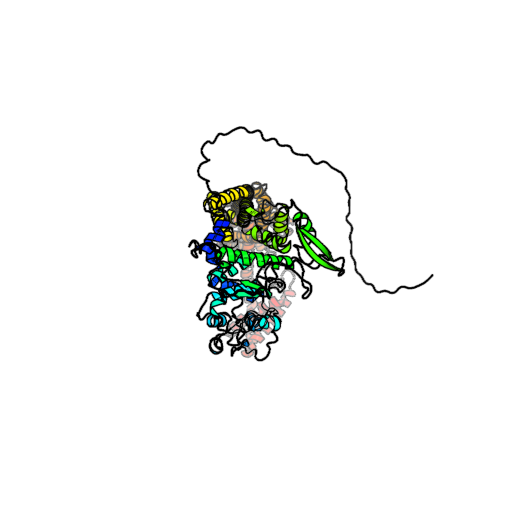 A O 1
ATOM 3896 N N . LEU A 1 486 ? 19.135 -3.645 2.793 1.00 87.44 486 LEU A N 1
ATOM 3897 C CA . LEU A 1 486 ? 18.649 -4.214 4.055 1.00 87.44 486 LEU A CA 1
ATOM 3898 C C . LEU A 1 486 ? 19.302 -5.577 4.354 1.00 87.44 486 LEU A C 1
ATOM 3900 O O . LEU A 1 486 ? 18.627 -6.608 4.318 1.00 87.44 486 LEU A O 1
ATOM 3904 N N . ASP A 1 487 ? 20.601 -5.586 4.669 1.00 87.00 487 ASP A N 1
ATOM 3905 C CA . ASP A 1 487 ? 21.264 -6.741 5.297 1.00 87.00 487 ASP A CA 1
ATOM 3906 C C . ASP A 1 487 ? 20.832 -6.927 6.767 1.00 87.00 487 ASP A C 1
ATOM 3908 O O . ASP A 1 487 ? 20.185 -6.055 7.345 1.00 87.00 487 ASP A O 1
ATOM 3912 N N . GLU A 1 488 ? 21.144 -8.073 7.382 1.00 86.88 488 GLU A N 1
ATOM 3913 C CA . GLU A 1 488 ? 20.700 -8.410 8.749 1.00 86.88 488 GLU A CA 1
ATOM 3914 C C . GLU A 1 488 ? 21.123 -7.378 9.815 1.00 86.88 488 GLU A C 1
ATOM 3916 O O . GLU A 1 488 ? 20.385 -7.146 10.773 1.00 86.88 488 GLU A O 1
ATOM 3921 N N . ASN A 1 489 ? 22.276 -6.721 9.644 1.00 88.81 489 ASN A N 1
ATOM 3922 C CA . ASN A 1 489 ? 22.752 -5.686 10.563 1.00 88.81 489 ASN A CA 1
ATOM 3923 C C . ASN A 1 489 ? 21.946 -4.402 10.369 1.00 88.81 489 ASN A C 1
ATOM 3925 O O . ASN A 1 489 ? 21.472 -3.827 11.347 1.00 88.81 489 ASN A O 1
ATOM 3929 N N . LEU A 1 490 ? 21.744 -3.977 9.115 1.00 88.12 490 LEU A N 1
ATOM 3930 C CA . LEU A 1 490 ? 20.986 -2.759 8.833 1.00 88.12 490 LEU A CA 1
ATOM 3931 C C . LEU A 1 490 ? 19.496 -2.916 9.170 1.00 88.12 490 LEU A C 1
ATOM 3933 O O . LEU A 1 490 ? 18.863 -1.974 9.637 1.00 88.12 490 LEU A O 1
ATOM 3937 N N . GLN A 1 491 ? 18.928 -4.111 8.998 1.00 92.25 491 GLN A N 1
ATOM 3938 C CA . GLN A 1 491 ? 17.577 -4.420 9.473 1.00 92.25 491 GLN A CA 1
ATOM 3939 C C . GLN A 1 491 ? 17.453 -4.213 10.991 1.00 92.25 491 GLN A C 1
ATOM 3941 O O . GLN A 1 491 ? 16.454 -3.657 11.443 1.00 92.25 491 GLN A O 1
ATOM 3946 N N . ALA A 1 492 ? 18.460 -4.624 11.771 1.00 92.06 492 ALA A N 1
ATOM 3947 C CA . ALA A 1 492 ? 18.487 -4.423 13.218 1.00 92.06 492 ALA A CA 1
ATOM 3948 C C . ALA A 1 492 ? 18.725 -2.950 13.610 1.00 92.06 492 ALA A C 1
ATOM 3950 O O . ALA A 1 492 ? 18.070 -2.460 14.527 1.00 92.06 492 ALA A O 1
ATOM 3951 N N . GLU A 1 493 ? 19.601 -2.237 12.892 1.00 94.75 493 GLU A N 1
ATOM 3952 C CA . GLU A 1 493 ? 19.852 -0.789 13.026 1.00 94.75 493 GLU A CA 1
ATOM 3953 C C . GLU A 1 493 ? 18.552 0.010 12.816 1.00 94.75 493 GLU A C 1
ATOM 3955 O O . GLU A 1 493 ? 18.080 0.675 13.739 1.00 94.75 493 GLU A O 1
ATOM 3960 N N . LEU A 1 494 ? 17.888 -0.156 11.665 1.00 93.88 494 LEU A N 1
ATOM 3961 C CA . LEU A 1 494 ? 16.646 0.559 11.340 1.00 93.88 494 LEU A CA 1
ATOM 3962 C C . LEU A 1 494 ? 15.441 0.113 12.188 1.00 93.88 494 LEU A C 1
ATOM 3964 O O . LEU A 1 494 ? 14.526 0.904 12.413 1.00 93.88 494 LEU A O 1
ATOM 3968 N N . ALA A 1 495 ? 15.411 -1.130 12.683 1.00 94.00 495 ALA A N 1
ATOM 3969 C CA . ALA A 1 495 ? 14.406 -1.552 13.663 1.00 94.00 495 ALA A CA 1
ATOM 3970 C C . ALA A 1 495 ? 14.644 -0.911 15.043 1.00 94.00 495 ALA A C 1
ATOM 3972 O O . ALA A 1 495 ? 13.679 -0.594 15.736 1.00 94.00 495 ALA A O 1
ATOM 3973 N N . GLY A 1 496 ? 15.903 -0.684 15.434 1.00 94.88 496 GLY A N 1
ATOM 3974 C CA . GLY A 1 496 ? 16.265 0.064 16.638 1.00 94.88 496 GLY A CA 1
ATOM 3975 C C . GLY A 1 496 ? 15.847 1.532 16.547 1.00 94.88 496 GLY A C 1
ATOM 3976 O O . GLY A 1 496 ? 15.065 1.996 17.376 1.00 94.88 496 GLY A O 1
ATOM 3977 N N . GLU A 1 497 ? 16.284 2.230 15.496 1.00 96.56 497 GLU A N 1
ATOM 3978 C CA . GLU A 1 497 ? 15.909 3.629 15.234 1.00 96.56 497 GLU A CA 1
ATOM 3979 C C . GLU A 1 497 ? 14.386 3.796 15.095 1.00 96.56 497 GLU A C 1
ATOM 3981 O O . GLU A 1 497 ? 13.798 4.721 15.657 1.00 96.56 497 GLU A O 1
ATOM 3986 N N . GLY A 1 498 ? 13.718 2.863 14.408 1.00 96.31 498 GLY A N 1
ATOM 3987 C CA . GLY A 1 498 ? 12.264 2.860 14.248 1.00 96.31 498 GLY A CA 1
ATOM 3988 C C . GLY A 1 498 ? 11.508 2.631 15.561 1.00 96.31 498 GLY A C 1
ATOM 3989 O O . GLY A 1 498 ? 10.448 3.224 15.763 1.00 96.31 498 GLY A O 1
ATOM 3990 N N . LYS A 1 499 ? 12.038 1.811 16.481 1.00 95.75 499 LYS A N 1
ATOM 3991 C CA . LYS A 1 499 ? 11.491 1.676 17.843 1.00 95.75 499 LYS A CA 1
ATOM 3992 C C . LYS A 1 499 ? 11.675 2.969 18.638 1.00 95.75 499 LYS A C 1
ATOM 3994 O O . LYS A 1 499 ? 10.708 3.434 19.239 1.00 95.75 499 LYS A O 1
ATOM 3999 N N . GLU A 1 500 ? 12.866 3.572 18.606 1.00 96.31 500 GLU A N 1
ATOM 4000 C CA . GLU A 1 500 ? 13.164 4.825 19.315 1.00 96.31 500 GLU A CA 1
ATOM 4001 C C . GLU A 1 500 ? 12.259 5.977 18.843 1.00 96.31 500 GLU A C 1
ATOM 4003 O O . GLU A 1 500 ? 11.626 6.645 19.663 1.00 96.31 500 GLU A O 1
ATOM 4008 N N . ALA A 1 501 ? 12.082 6.129 17.526 1.00 95.88 501 ALA A N 1
ATOM 4009 C CA . ALA A 1 501 ? 11.192 7.123 16.922 1.00 95.88 501 ALA A CA 1
ATOM 4010 C C . ALA A 1 501 ? 9.706 6.964 17.316 1.00 95.88 501 ALA A C 1
ATOM 4012 O O . ALA A 1 501 ? 8.938 7.925 17.228 1.00 95.88 501 ALA A O 1
ATOM 4013 N N . LEU A 1 502 ? 9.283 5.774 17.762 1.00 96.25 502 LEU A N 1
ATOM 4014 C CA . LEU A 1 502 ? 7.914 5.508 18.215 1.00 96.25 502 LEU A CA 1
ATOM 4015 C C . LEU A 1 502 ? 7.713 5.695 19.725 1.00 96.25 502 LEU A C 1
ATOM 4017 O O . LEU A 1 502 ? 6.559 5.791 20.148 1.00 96.25 502 LEU A O 1
ATOM 4021 N N . LEU A 1 503 ? 8.776 5.797 20.535 1.00 93.81 503 LEU A N 1
ATOM 4022 C CA . LEU A 1 503 ? 8.676 5.905 22.001 1.00 93.81 503 LEU A CA 1
ATOM 4023 C C . LEU A 1 503 ? 7.729 7.017 22.503 1.00 93.81 503 LEU A C 1
ATOM 4025 O O . LEU A 1 503 ? 6.954 6.727 23.417 1.00 93.81 503 LEU A O 1
ATOM 4029 N N . PRO A 1 504 ? 7.687 8.238 21.923 1.00 94.81 504 PRO A N 1
ATOM 4030 C CA . PRO A 1 504 ? 6.744 9.268 22.368 1.00 94.81 504 PRO A CA 1
ATOM 4031 C C . PRO A 1 504 ? 5.279 8.845 22.176 1.00 94.81 504 PRO A C 1
ATOM 4033 O O . PRO A 1 504 ? 4.478 8.921 23.104 1.00 94.81 504 PRO A O 1
ATOM 4036 N N . LYS A 1 505 ? 4.950 8.300 20.996 1.00 92.81 505 LYS A N 1
ATOM 4037 C CA . LYS A 1 505 ? 3.598 7.829 20.652 1.00 92.81 505 LYS A CA 1
ATOM 4038 C C . LYS A 1 505 ? 3.204 6.571 21.437 1.00 92.81 505 LYS A C 1
ATOM 4040 O O . LYS A 1 505 ? 2.029 6.365 21.733 1.00 92.81 505 LYS A O 1
ATOM 4045 N N . ILE A 1 506 ? 4.179 5.728 21.786 1.00 91.69 506 ILE A N 1
ATOM 4046 C CA . ILE A 1 506 ? 3.995 4.611 22.721 1.00 91.69 506 ILE A CA 1
ATOM 4047 C C . ILE A 1 506 ? 3.597 5.153 24.100 1.00 91.69 506 ILE A C 1
ATOM 4049 O O . ILE A 1 506 ? 2.620 4.671 24.665 1.00 91.69 506 ILE A O 1
ATOM 4053 N N . GLY A 1 507 ? 4.290 6.180 24.606 1.00 88.19 507 GLY A N 1
ATOM 4054 C CA . GLY A 1 507 ? 3.948 6.855 25.862 1.00 88.19 507 GLY A CA 1
ATOM 4055 C C . GLY A 1 507 ? 2.510 7.379 25.878 1.00 88.19 507 GLY A C 1
ATOM 4056 O O . GLY A 1 507 ? 1.725 6.968 26.729 1.00 88.19 507 GLY A O 1
ATOM 4057 N N . GLU A 1 508 ? 2.135 8.189 24.882 1.00 89.56 508 GLU A N 1
ATOM 4058 C CA . GLU A 1 508 ? 0.773 8.730 24.723 1.00 89.56 508 GLU A CA 1
ATOM 4059 C C . GLU A 1 508 ? -0.308 7.632 24.736 1.00 89.56 508 GLU A C 1
ATOM 4061 O O . GLU A 1 508 ? -1.329 7.748 25.421 1.00 89.56 508 GLU A O 1
ATOM 4066 N N . LEU A 1 509 ? -0.088 6.533 24.003 1.00 87.94 509 LEU A N 1
ATOM 4067 C CA . LEU A 1 509 ? -1.038 5.419 23.929 1.00 87.94 509 LEU A CA 1
ATOM 4068 C C . LEU A 1 509 ? -1.083 4.583 25.215 1.00 87.94 509 LEU A C 1
ATOM 4070 O O . LEU A 1 509 ? -2.152 4.084 25.566 1.00 87.94 509 LEU A O 1
ATOM 4074 N N . LEU A 1 510 ? 0.030 4.445 25.940 1.00 86.62 510 LEU A N 1
ATOM 4075 C CA . LEU A 1 510 ? 0.062 3.774 27.242 1.00 86.62 510 LEU A CA 1
ATOM 4076 C C . LEU A 1 510 ? -0.627 4.611 28.326 1.00 86.62 510 LEU A C 1
ATOM 4078 O O . LEU A 1 510 ? -1.394 4.062 29.112 1.00 86.62 510 LEU A O 1
ATOM 4082 N N . GLU A 1 511 ? -0.433 5.930 28.352 1.00 85.19 511 GLU A N 1
ATOM 4083 C CA . GLU A 1 511 ? -1.159 6.839 29.252 1.00 85.19 511 GLU A CA 1
ATOM 4084 C C . GLU A 1 511 ? -2.671 6.825 28.965 1.00 85.19 511 GLU A C 1
ATOM 4086 O O . GLU A 1 511 ? -3.489 6.725 29.890 1.00 85.19 511 GLU A O 1
ATOM 4091 N N . HIS A 1 512 ? -3.062 6.814 27.686 1.00 79.88 512 HIS A N 1
ATOM 4092 C CA . HIS A 1 512 ? -4.462 6.657 27.293 1.00 79.88 512 HIS A CA 1
ATOM 4093 C C . HIS A 1 512 ? -5.029 5.278 27.684 1.00 79.88 512 HIS A C 1
ATOM 4095 O O . HIS A 1 512 ? -6.103 5.191 28.276 1.00 79.88 512 HIS A O 1
ATOM 4101 N N . SER A 1 513 ? -4.291 4.191 27.439 1.00 78.56 513 SER A N 1
ATOM 4102 C CA . SER A 1 513 ? -4.700 2.834 27.828 1.00 78.56 513 SER A CA 1
ATOM 4103 C C . SER A 1 513 ? -4.852 2.692 29.347 1.00 78.56 513 SER A C 1
ATOM 4105 O O . SER A 1 513 ? -5.826 2.110 29.822 1.00 78.56 513 SER A O 1
ATOM 4107 N N . ASN A 1 514 ? -3.930 3.260 30.128 1.00 78.31 514 ASN A N 1
ATOM 4108 C CA . ASN A 1 514 ? -3.957 3.203 31.590 1.00 78.31 514 ASN A CA 1
ATOM 4109 C C . ASN A 1 514 ? -5.107 4.029 32.187 1.00 78.31 514 ASN A C 1
ATOM 4111 O O . ASN A 1 514 ? -5.772 3.567 33.117 1.00 78.31 514 ASN A O 1
ATOM 4115 N N . SER A 1 515 ? -5.396 5.214 31.638 1.00 75.81 515 SER A N 1
ATOM 4116 C CA . SER A 1 515 ? -6.559 6.012 32.055 1.00 75.81 515 SER A CA 1
ATOM 4117 C C . SER A 1 515 ? -7.883 5.326 31.690 1.00 75.81 515 SER A C 1
ATOM 4119 O O . SER A 1 515 ? -8.774 5.248 32.536 1.00 75.81 515 SER A O 1
ATOM 4121 N N . VAL A 1 516 ? -8.000 4.714 30.505 1.00 75.50 516 VAL A N 1
ATOM 4122 C CA . VAL A 1 516 ? -9.171 3.899 30.120 1.00 75.50 516 VAL A CA 1
ATOM 4123 C C . VAL A 1 516 ? -9.330 2.655 31.009 1.00 75.50 516 VAL A C 1
ATOM 4125 O O . VAL A 1 516 ? -10.448 2.343 31.425 1.00 75.50 516 VAL A O 1
ATOM 4128 N N . ALA A 1 517 ? -8.242 1.961 31.354 1.00 76.88 517 ALA A N 1
ATOM 4129 C CA . ALA A 1 517 ? -8.274 0.803 32.252 1.00 76.88 517 ALA A CA 1
ATOM 4130 C C . ALA A 1 517 ? -8.707 1.187 33.680 1.00 76.88 517 ALA A C 1
ATOM 4132 O O . ALA A 1 517 ? -9.558 0.516 34.267 1.00 76.88 517 ALA A O 1
ATOM 4133 N N . LYS A 1 518 ? -8.192 2.305 34.209 1.00 79.69 518 LYS A N 1
ATOM 4134 C CA . LYS A 1 518 ? -8.616 2.896 35.488 1.00 79.69 518 LYS A CA 1
ATOM 4135 C C . LYS A 1 518 ? -10.104 3.263 35.471 1.00 79.69 518 LYS A C 1
ATOM 4137 O O . LYS A 1 518 ? -10.831 2.852 36.368 1.00 79.69 518 LYS A O 1
ATOM 4142 N N . ILE A 1 519 ? -10.574 3.955 34.430 1.00 76.06 519 ILE A N 1
ATOM 4143 C CA . ILE A 1 519 ? -11.995 4.306 34.257 1.00 76.06 519 ILE A CA 1
ATOM 4144 C C . ILE A 1 519 ? -12.874 3.045 34.220 1.00 76.06 519 ILE A C 1
ATOM 4146 O O . ILE A 1 519 ? -13.940 3.026 34.832 1.00 76.06 519 ILE A O 1
ATOM 4150 N N . ARG A 1 520 ? -12.434 1.965 33.557 1.00 78.50 520 ARG A N 1
ATOM 4151 C CA . ARG A 1 520 ? -13.160 0.684 33.552 1.00 78.50 520 ARG A CA 1
ATOM 4152 C C . ARG A 1 520 ? -13.251 0.077 34.956 1.00 78.50 520 ARG A C 1
ATOM 4154 O O . ARG A 1 520 ? -14.345 -0.295 35.371 1.00 78.50 520 ARG A O 1
ATOM 4161 N N . ALA A 1 521 ? -12.145 0.037 35.700 1.00 81.69 521 ALA A N 1
ATOM 4162 C CA . ALA A 1 521 ? -12.129 -0.456 37.078 1.00 81.69 521 ALA A CA 1
ATOM 4163 C C . ALA A 1 521 ? -13.007 0.396 38.019 1.00 81.69 521 ALA A C 1
ATOM 4165 O O . ALA A 1 521 ? -13.729 -0.155 38.851 1.00 81.69 521 ALA A O 1
ATOM 4166 N N . ASP A 1 522 ? -13.011 1.723 37.853 1.00 80.50 522 ASP A N 1
ATOM 4167 C CA . ASP A 1 522 ? -13.909 2.633 38.574 1.00 80.50 522 ASP A CA 1
ATOM 4168 C C . ASP A 1 522 ? -15.384 2.329 38.268 1.00 80.50 522 ASP A C 1
ATOM 4170 O O . ASP A 1 522 ? -16.191 2.238 39.193 1.00 80.50 522 ASP A O 1
ATOM 4174 N N . ILE A 1 523 ? -15.742 2.114 36.994 1.00 79.69 523 ILE A N 1
ATOM 4175 C CA . ILE A 1 523 ? -17.106 1.747 36.572 1.00 79.69 523 ILE A CA 1
ATOM 4176 C C . ILE A 1 523 ? -17.521 0.394 37.162 1.00 79.69 523 ILE A C 1
ATOM 4178 O O . ILE A 1 523 ? -18.627 0.284 37.689 1.00 79.69 523 ILE A O 1
ATOM 4182 N N . GLU A 1 524 ? -16.660 -0.625 37.116 1.00 85.81 524 GLU A N 1
ATOM 4183 C CA . GLU A 1 524 ? -16.947 -1.957 37.669 1.00 85.81 524 GLU A CA 1
ATOM 4184 C C . GLU A 1 524 ? -17.119 -1.915 39.198 1.00 85.81 524 GLU A C 1
ATOM 4186 O O . GLU A 1 524 ? -18.065 -2.497 39.740 1.00 85.81 524 GLU A O 1
ATOM 4191 N N . MET A 1 525 ? -16.265 -1.168 39.909 1.00 85.06 525 MET A N 1
ATOM 4192 C CA . MET A 1 525 ? -16.425 -0.935 41.348 1.00 85.06 525 MET A CA 1
ATOM 4193 C C . MET A 1 525 ? -17.698 -0.142 41.664 1.00 85.06 525 MET A C 1
ATOM 4195 O O . MET A 1 525 ? -18.402 -0.489 42.614 1.00 85.06 525 MET A O 1
ATOM 4199 N N . PHE A 1 526 ? -18.025 0.881 40.870 1.00 88.69 526 PHE A N 1
ATOM 4200 C CA . PHE A 1 526 ? -19.234 1.683 41.051 1.00 88.69 526 PHE A CA 1
ATOM 4201 C C . PHE A 1 526 ? -20.496 0.847 40.811 1.00 88.69 526 PHE A C 1
ATOM 4203 O O . PHE A 1 526 ? -21.383 0.840 41.658 1.00 88.69 526 PHE A O 1
ATOM 4210 N N . GLN A 1 527 ? -20.558 0.057 39.735 1.00 86.94 527 GLN A N 1
ATOM 4211 C CA . GLN A 1 527 ? -21.652 -0.889 39.474 1.00 86.94 527 GLN A CA 1
ATOM 4212 C C . GLN A 1 527 ? -21.825 -1.895 40.616 1.00 86.94 527 GLN A C 1
ATOM 4214 O O . GLN A 1 527 ? -22.946 -2.125 41.073 1.00 86.94 527 GLN A O 1
ATOM 4219 N N . LYS A 1 528 ? -20.720 -2.453 41.127 1.00 87.88 528 LYS A N 1
ATOM 4220 C CA . LYS A 1 528 ? -20.746 -3.353 42.284 1.00 87.88 528 LYS A CA 1
ATOM 4221 C C . LYS A 1 528 ? -21.294 -2.652 43.532 1.00 87.88 528 LYS A C 1
ATOM 4223 O O . LYS A 1 528 ? -22.156 -3.218 44.199 1.00 87.88 528 LYS A O 1
ATOM 4228 N N . TYR A 1 529 ? -20.869 -1.418 43.806 1.00 86.94 529 TYR A N 1
ATOM 4229 C CA . TYR A 1 529 ? -21.394 -0.598 44.903 1.00 86.94 529 TYR A CA 1
ATOM 4230 C C . TYR A 1 529 ? -22.899 -0.327 44.743 1.00 86.94 529 TYR A C 1
ATOM 4232 O O . TYR A 1 529 ? -23.669 -0.580 45.665 1.00 86.94 529 TYR A O 1
ATOM 4240 N N . LEU A 1 530 ? -23.345 0.093 43.554 1.00 87.38 530 LEU A N 1
ATOM 4241 C CA . LEU A 1 530 ? -24.762 0.317 43.239 1.00 87.38 530 LEU A CA 1
ATOM 4242 C C . LEU A 1 530 ? -25.628 -0.945 43.381 1.00 87.38 530 LEU A C 1
ATOM 4244 O O . LEU A 1 530 ? -26.824 -0.835 43.636 1.00 87.38 530 LEU A O 1
ATOM 4248 N N . SER A 1 531 ? -25.046 -2.135 43.210 1.00 83.62 531 SER A N 1
ATOM 4249 C CA . SER A 1 531 ? -25.751 -3.412 43.389 1.00 83.62 531 SER A CA 1
ATOM 4250 C C . SER A 1 531 ? -25.849 -3.890 44.845 1.00 83.62 531 SER A C 1
ATOM 4252 O O . SER A 1 531 ? -26.619 -4.808 45.117 1.00 83.62 531 SER A O 1
ATOM 4254 N N . ALA A 1 532 ? -25.075 -3.294 45.761 1.00 84.38 532 ALA A N 1
ATOM 4255 C CA . ALA A 1 532 ? -24.957 -3.722 47.158 1.00 84.38 532 ALA A CA 1
ATOM 4256 C C . ALA A 1 532 ? -25.479 -2.685 48.171 1.00 84.38 532 ALA A C 1
ATOM 4258 O O . ALA A 1 532 ? -26.050 -3.065 49.186 1.00 84.38 532 ALA A O 1
ATOM 4259 N N . GLU A 1 533 ? -25.296 -1.393 47.888 1.00 84.50 533 GLU A N 1
ATOM 4260 C CA . GLU A 1 533 ? -25.475 -0.282 48.842 1.00 84.50 533 GLU A CA 1
ATOM 4261 C C . GLU A 1 533 ? -26.601 0.692 48.432 1.00 84.50 533 GLU A C 1
ATOM 4263 O O . GLU A 1 533 ? -26.827 1.703 49.093 1.00 84.50 533 GLU A O 1
ATOM 4268 N N . VAL A 1 534 ? -27.283 0.430 47.310 1.00 88.50 534 VAL A N 1
ATOM 4269 C CA . VAL A 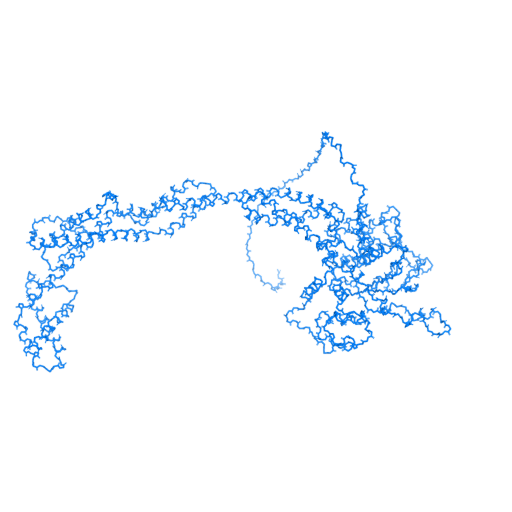1 534 ? -28.413 1.232 46.817 1.00 88.50 534 VAL A CA 1
ATOM 4270 C C . VAL A 1 534 ? -29.572 0.292 46.497 1.00 88.50 534 VAL A C 1
ATOM 4272 O O . VAL A 1 534 ? -29.564 -0.380 45.466 1.00 88.50 534 VAL A O 1
ATOM 4275 N N . ASP A 1 535 ? -30.577 0.242 47.374 1.00 87.69 535 ASP A N 1
ATOM 4276 C CA . ASP A 1 535 ? -31.827 -0.478 47.119 1.00 87.69 535 ASP A CA 1
ATOM 4277 C C . ASP A 1 535 ? -32.965 0.518 46.817 1.00 87.69 535 ASP A C 1
ATOM 4279 O O . ASP A 1 535 ? -33.397 1.257 47.708 1.00 87.69 535 ASP A O 1
ATOM 4283 N N . PRO A 1 536 ? -33.526 0.536 45.590 1.00 90.25 536 PRO A N 1
ATOM 4284 C CA . PRO A 1 536 ? -34.652 1.408 45.263 1.00 90.25 536 PRO A CA 1
ATOM 4285 C C . PRO A 1 536 ? -35.913 1.100 46.089 1.00 90.25 536 PRO A C 1
ATOM 4287 O O . PRO A 1 536 ? -36.805 1.943 46.180 1.00 90.25 536 PRO A O 1
ATOM 4290 N N . ARG A 1 537 ? -36.011 -0.069 46.736 1.00 88.56 537 ARG A N 1
ATOM 4291 C CA . ARG A 1 537 ? -37.088 -0.352 47.695 1.00 88.56 537 ARG A CA 1
ATOM 4292 C C . ARG A 1 537 ? -37.010 0.569 48.910 1.00 88.56 537 ARG A C 1
ATOM 4294 O O . ARG A 1 537 ? -38.046 1.073 49.327 1.00 88.56 537 ARG A O 1
ATOM 4301 N N . GLU A 1 538 ? -35.819 0.858 49.434 1.00 86.44 538 GLU A N 1
ATOM 4302 C CA . GLU A 1 538 ? -35.650 1.760 50.582 1.00 86.44 538 GLU A CA 1
ATOM 4303 C C . GLU A 1 538 ? -36.025 3.201 50.230 1.00 86.44 538 GLU A C 1
ATOM 4305 O O . GLU A 1 538 ? -36.783 3.836 50.964 1.00 86.44 538 GLU A O 1
ATOM 4310 N N . ALA A 1 539 ? -35.584 3.690 49.064 1.00 88.81 539 ALA A N 1
ATOM 4311 C CA . ALA A 1 539 ? -35.956 5.013 48.56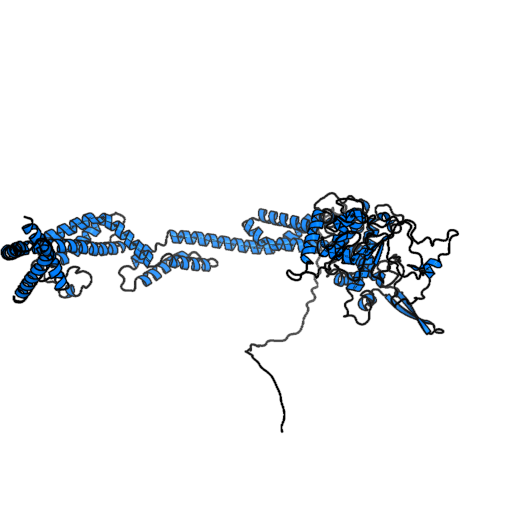0 1.00 88.81 539 ALA A CA 1
ATOM 4312 C C . ALA A 1 539 ? -37.478 5.157 48.350 1.00 88.81 539 ALA A C 1
ATOM 4314 O O . ALA A 1 539 ? -38.038 6.228 48.582 1.00 88.81 539 ALA A O 1
ATOM 4315 N N . TYR A 1 540 ? -38.171 4.084 47.946 1.00 90.19 540 TYR A N 1
ATOM 4316 C CA . TYR A 1 540 ? -39.636 4.069 47.859 1.00 90.19 540 TYR A CA 1
ATOM 4317 C C . TYR A 1 540 ? -40.290 4.058 49.249 1.00 90.19 540 TYR A C 1
ATOM 4319 O O . TYR A 1 540 ? -41.183 4.860 49.518 1.00 90.19 540 TYR A O 1
ATOM 4327 N N . VAL A 1 541 ? -39.821 3.185 50.145 1.00 85.19 541 VAL A N 1
ATOM 4328 C CA . VAL A 1 541 ? -40.344 3.008 51.509 1.00 85.19 541 VAL A CA 1
ATOM 4329 C C . VAL A 1 541 ? -40.195 4.290 52.342 1.00 85.19 541 VAL A C 1
ATOM 4331 O O . VAL A 1 541 ? -41.139 4.673 53.026 1.00 85.19 541 VAL A O 1
ATOM 4334 N N . ALA A 1 542 ? -39.076 5.013 52.231 1.00 85.19 542 ALA A N 1
ATOM 4335 C CA . ALA A 1 542 ? -38.861 6.300 52.907 1.00 85.19 542 ALA A CA 1
ATOM 4336 C C . ALA A 1 542 ? -39.817 7.421 52.436 1.00 85.19 542 ALA A C 1
ATOM 4338 O O . ALA A 1 542 ? -40.085 8.371 53.175 1.00 85.19 542 ALA A O 1
ATOM 4339 N N . CYS A 1 543 ? -40.351 7.300 51.219 1.00 87.00 543 CYS A N 1
ATOM 4340 C CA . CYS A 1 543 ? -41.297 8.238 50.612 1.00 87.00 543 CYS A CA 1
ATOM 4341 C C . CYS A 1 543 ? -42.765 7.788 50.711 1.00 87.00 543 CYS A C 1
ATOM 4343 O O . CYS A 1 543 ? -43.656 8.489 50.222 1.00 87.00 543 CYS A O 1
ATOM 4345 N N . TYR A 1 544 ? -43.038 6.636 51.328 1.00 82.19 544 TYR A N 1
ATOM 4346 C CA . TYR A 1 544 ? -44.393 6.118 51.477 1.00 82.19 544 TYR A CA 1
ATOM 4347 C C . TYR A 1 544 ? -45.212 6.973 52.455 1.00 82.19 544 TYR A C 1
ATOM 4349 O O . TYR A 1 544 ? -44.743 7.319 53.538 1.00 82.19 544 TYR A O 1
ATOM 4357 N N . GLY A 1 545 ? -46.449 7.309 52.082 1.00 73.44 545 GLY A N 1
ATOM 4358 C CA . GLY A 1 545 ? -47.367 8.082 52.927 1.00 73.44 545 GLY A CA 1
ATOM 4359 C C . GLY A 1 545 ? -47.060 9.581 53.057 1.00 73.44 545 GLY A C 1
ATOM 4360 O O . GLY A 1 545 ? -47.738 10.257 53.826 1.00 73.44 545 GLY A O 1
ATOM 4361 N N . GLN A 1 546 ? -46.081 10.125 52.324 1.00 77.94 546 GLN A N 1
ATOM 4362 C CA . GLN A 1 546 ? -45.875 11.577 52.250 1.00 77.94 546 GLN A CA 1
ATOM 4363 C C . GLN A 1 546 ? -46.914 12.230 51.317 1.00 77.94 546 GLN A C 1
ATOM 4365 O O . GLN A 1 546 ? -47.217 11.689 50.255 1.00 77.94 546 GLN A O 1
ATOM 4370 N N . GLU A 1 547 ? -47.438 13.403 51.694 1.00 55.81 547 GLU A N 1
ATOM 4371 C CA . GLU A 1 547 ? -48.500 14.113 50.948 1.00 55.81 547 GLU A CA 1
ATOM 4372 C C . GLU A 1 547 ? -48.031 14.695 49.600 1.00 55.81 547 GLU A C 1
ATOM 4374 O O . GLU A 1 547 ? -48.836 14.943 48.701 1.00 55.81 547 GLU A O 1
ATOM 4379 N N . LEU A 1 548 ? -46.722 14.906 49.438 1.00 57.59 548 LEU A N 1
ATOM 4380 C CA . LEU A 1 548 ? -46.121 15.273 48.157 1.00 57.59 548 LEU A CA 1
ATOM 4381 C C . LEU A 1 548 ? -46.043 14.049 47.239 1.00 57.59 548 LEU A C 1
ATOM 4383 O O . LEU A 1 548 ? -45.741 12.946 47.684 1.00 57.59 548 LEU A O 1
ATOM 4387 N N . SER A 1 549 ? -46.246 14.266 45.934 1.00 80.56 549 SER A N 1
ATOM 4388 C CA . SER A 1 549 ? -46.215 13.231 44.889 1.00 80.56 549 SER A CA 1
ATOM 4389 C C . SER A 1 549 ? -45.039 12.261 45.075 1.00 80.56 549 SER A C 1
ATOM 4391 O O . SER A 1 549 ? -43.885 12.630 44.828 1.00 80.56 549 SER A O 1
ATOM 4393 N N . SER A 1 550 ? -45.324 11.029 45.506 1.00 83.19 550 SER A N 1
ATOM 4394 C CA . SER A 1 550 ? -44.309 10.120 46.059 1.00 83.19 550 SER A CA 1
ATOM 4395 C C . SER A 1 550 ? -43.237 9.713 45.041 1.00 83.19 550 SER A C 1
ATOM 4397 O O . SER A 1 550 ? -42.119 9.392 45.426 1.00 83.19 550 SER A O 1
ATOM 4399 N N . GLU A 1 551 ? -43.543 9.803 43.744 1.00 89.62 551 GLU A N 1
ATOM 4400 C CA . GLU A 1 551 ? -42.602 9.617 42.631 1.00 89.62 551 GLU A CA 1
ATOM 4401 C C . GLU A 1 551 ? -41.493 10.684 42.586 1.00 89.62 551 GLU A C 1
ATOM 4403 O O . GLU A 1 551 ? -40.336 10.353 42.324 1.00 89.62 551 GLU A O 1
ATOM 4408 N N . ASN A 1 552 ? -41.798 11.946 42.913 1.00 89.50 552 ASN A N 1
ATOM 4409 C CA . ASN A 1 552 ? -40.786 13.005 43.006 1.00 89.50 552 ASN A CA 1
ATOM 4410 C C . ASN A 1 552 ? -39.901 12.818 44.246 1.00 89.50 552 ASN A C 1
ATOM 4412 O O . ASN A 1 552 ? -38.682 12.925 44.133 1.00 89.50 552 ASN A O 1
ATOM 4416 N N . CYS A 1 553 ? -40.496 12.477 45.397 1.00 90.88 553 CYS A N 1
ATOM 4417 C CA . CYS A 1 553 ? -39.742 12.131 46.607 1.00 90.88 553 CYS A CA 1
ATOM 4418 C C . CYS A 1 553 ? -38.798 10.948 46.335 1.00 90.88 553 CYS A C 1
ATOM 4420 O O . CYS A 1 553 ? -37.598 11.051 46.572 1.00 90.88 553 CYS A O 1
ATOM 4422 N N . TYR A 1 554 ? -39.320 9.866 45.746 1.00 93.31 554 TYR A N 1
ATOM 4423 C CA . TYR A 1 554 ? -38.549 8.686 45.353 1.00 93.31 554 TYR A CA 1
ATOM 4424 C C . TYR A 1 554 ? -37.380 9.042 44.431 1.00 93.31 554 TYR A C 1
ATOM 4426 O O . TYR A 1 554 ? -36.243 8.648 44.683 1.00 93.31 554 TYR A O 1
ATOM 4434 N N . THR A 1 555 ? -37.649 9.820 43.379 1.00 90.88 555 THR A N 1
ATOM 4435 C CA . THR A 1 555 ? -36.636 10.201 42.386 1.00 90.88 555 THR A CA 1
ATOM 4436 C C . THR A 1 555 ? -35.530 11.045 43.020 1.00 90.88 555 THR A C 1
ATOM 4438 O O . THR A 1 555 ? -34.359 10.830 42.720 1.00 90.88 555 THR A O 1
ATOM 4441 N N . GLN A 1 556 ? -35.872 11.961 43.933 1.00 91.56 556 GLN A N 1
ATOM 4442 C CA . GLN A 1 556 ? -34.897 12.769 44.674 1.00 91.56 556 GLN A CA 1
ATOM 4443 C C . GLN A 1 556 ? -34.107 11.940 45.699 1.00 91.56 556 GLN A C 1
ATOM 4445 O O . GLN A 1 556 ? -32.888 12.079 45.777 1.00 91.56 556 GLN A O 1
ATOM 4450 N N . GLY A 1 557 ? -34.768 11.050 46.445 1.00 91.06 557 GLY A N 1
ATOM 4451 C CA . GLY A 1 557 ? -34.127 10.164 47.420 1.00 91.06 557 GLY A CA 1
ATOM 4452 C C . GLY A 1 557 ? -33.137 9.200 46.766 1.00 91.06 557 GLY A C 1
ATOM 4453 O O . GLY A 1 557 ? -31.981 9.128 47.181 1.00 91.06 557 GLY A O 1
ATOM 4454 N N . LEU A 1 558 ? -33.552 8.532 45.685 1.00 93.44 558 LEU A N 1
ATOM 4455 C CA . LEU A 1 558 ? -32.683 7.640 44.921 1.00 93.44 558 LEU A CA 1
ATOM 4456 C C . LEU A 1 558 ? -31.552 8.410 44.223 1.00 93.44 558 LEU A C 1
ATOM 4458 O O . LEU A 1 558 ? -30.409 7.962 44.251 1.00 93.44 558 LEU A O 1
ATOM 4462 N N . ALA A 1 559 ? -31.819 9.589 43.648 1.00 91.69 559 ALA A N 1
ATOM 4463 C CA . ALA A 1 559 ? -30.760 10.435 43.094 1.00 91.69 559 ALA A CA 1
ATOM 4464 C C . ALA A 1 559 ? -29.724 10.831 44.163 1.00 91.69 559 ALA A C 1
ATOM 4466 O O . ALA A 1 559 ? -28.531 10.724 43.899 1.00 91.69 559 ALA A O 1
ATOM 4467 N N . SER A 1 560 ? -30.163 11.179 45.377 1.00 91.38 560 SER A N 1
ATOM 4468 C CA . SER A 1 560 ? -29.287 11.519 46.506 1.00 91.38 560 SER A CA 1
ATOM 4469 C C . SER A 1 560 ? -28.418 10.337 46.963 1.00 91.38 560 SER A C 1
ATOM 4471 O O . SER A 1 560 ? -27.209 10.493 47.138 1.00 91.38 560 SER A O 1
ATOM 4473 N N . GLN A 1 561 ? -28.981 9.123 47.056 1.00 90.94 561 GLN A N 1
ATOM 4474 C CA . GLN A 1 561 ? -28.201 7.897 47.300 1.00 90.94 561 GLN A CA 1
ATOM 4475 C C . GLN A 1 561 ? -27.154 7.665 46.194 1.00 90.94 561 GLN A C 1
ATOM 4477 O O . GLN A 1 561 ? -25.996 7.350 46.478 1.00 90.94 561 GLN A O 1
ATOM 4482 N N . LEU A 1 562 ? -27.530 7.880 44.929 1.00 91.94 562 LEU A N 1
ATOM 4483 C CA . LEU A 1 562 ? -26.631 7.773 43.777 1.00 91.94 562 LEU A CA 1
ATOM 4484 C C . LEU A 1 562 ? -25.557 8.879 43.739 1.00 91.94 562 LEU A C 1
ATOM 4486 O O . LEU A 1 562 ? -24.454 8.629 43.255 1.00 91.94 562 LEU A O 1
ATOM 4490 N N . ASP A 1 563 ? -25.841 10.087 44.232 1.00 90.75 563 ASP A N 1
ATOM 4491 C CA . ASP A 1 563 ? -24.862 11.166 44.427 1.00 90.75 563 ASP A CA 1
ATOM 4492 C C . ASP A 1 563 ? -23.872 10.826 45.547 1.00 90.75 563 ASP A C 1
ATOM 4494 O O . ASP A 1 563 ? -22.659 10.951 45.365 1.00 90.75 563 ASP A O 1
ATOM 4498 N N . GLN A 1 564 ? -24.361 10.307 46.676 1.00 89.56 564 GLN A N 1
ATOM 4499 C CA . GLN A 1 564 ? -23.518 9.856 47.783 1.00 89.56 564 GLN A CA 1
ATOM 4500 C C . GLN A 1 564 ? -22.602 8.695 47.358 1.00 89.56 564 GLN A C 1
ATOM 4502 O O . GLN A 1 564 ? -21.410 8.712 47.672 1.00 89.56 564 GLN A O 1
ATOM 4507 N N . ALA A 1 565 ? -23.116 7.729 46.590 1.00 87.00 565 ALA A N 1
ATOM 4508 C CA . ALA A 1 565 ? -22.324 6.655 45.989 1.00 87.00 565 ALA A CA 1
ATOM 4509 C C . ALA A 1 565 ? -21.246 7.196 45.027 1.00 87.00 565 ALA A C 1
ATOM 4511 O O . ALA A 1 565 ? -20.086 6.787 45.093 1.00 87.00 565 ALA A O 1
ATOM 4512 N N . ALA A 1 566 ? -21.618 8.146 44.164 1.00 88.25 566 ALA A N 1
ATOM 4513 C CA . ALA A 1 566 ? -20.736 8.745 43.164 1.00 88.25 566 ALA A CA 1
ATOM 4514 C C . ALA A 1 566 ? -19.663 9.681 43.741 1.00 88.25 566 ALA A C 1
ATOM 4516 O O . ALA A 1 566 ? -18.633 9.871 43.102 1.00 88.25 566 ALA A O 1
ATOM 4517 N N . SER A 1 567 ? -19.858 10.230 44.946 1.00 88.19 567 SER A N 1
ATOM 4518 C CA . SER A 1 567 ? -18.927 11.174 45.594 1.00 88.19 567 SER A CA 1
ATOM 4519 C C . SER A 1 567 ? -17.485 10.657 45.746 1.00 88.19 567 SER A C 1
ATOM 4521 O O . SER A 1 567 ? -16.552 11.449 45.867 1.00 88.19 567 SER A O 1
ATOM 4523 N N . LYS A 1 568 ? -17.296 9.333 45.697 1.00 85.06 568 LYS A N 1
ATOM 4524 C CA . LYS A 1 568 ? -15.997 8.645 45.760 1.00 85.06 568 LYS A CA 1
ATOM 4525 C C . LYS A 1 568 ? -15.229 8.653 44.426 1.00 85.06 568 LYS A C 1
ATOM 4527 O O . LYS A 1 568 ? -14.046 8.332 44.424 1.00 85.06 568 LYS A O 1
ATOM 4532 N N . TYR A 1 569 ? -15.880 9.015 43.318 1.00 83.19 569 TYR A N 1
ATOM 4533 C CA . TYR A 1 569 ? -15.376 8.876 41.947 1.00 83.19 569 TYR A CA 1
ATOM 4534 C C . TYR A 1 569 ? -15.354 10.231 41.222 1.00 83.19 569 TYR A C 1
ATOM 4536 O O . TYR A 1 569 ? -16.227 10.540 40.408 1.00 83.19 569 TYR A O 1
ATOM 4544 N N . SER A 1 570 ? -14.357 11.058 41.536 1.00 76.38 570 SER A N 1
ATOM 4545 C CA . SER A 1 570 ? -14.193 12.405 40.977 1.00 76.38 570 SER A CA 1
ATOM 4546 C C . SER A 1 570 ? -13.132 12.468 39.866 1.00 76.38 570 SER A C 1
ATOM 4548 O O . SER A 1 570 ? -12.359 11.534 39.652 1.00 76.38 570 SER A O 1
ATOM 4550 N N . GLY A 1 571 ? -13.093 13.584 39.132 1.00 82.56 571 GLY A N 1
ATOM 4551 C CA . GLY A 1 571 ? -12.143 13.790 38.034 1.00 82.56 571 GLY A CA 1
ATOM 4552 C C . GLY A 1 571 ? -12.563 13.084 36.742 1.00 82.56 571 GLY A C 1
ATOM 4553 O O . GLY A 1 571 ? -13.700 13.218 36.299 1.00 82.56 571 GLY A O 1
ATOM 4554 N N . GLU A 1 572 ? -11.638 12.356 36.117 1.00 75.88 572 GLU A N 1
ATOM 4555 C CA . GLU A 1 572 ? -11.782 11.761 34.774 1.00 75.88 572 GLU A CA 1
ATOM 4556 C C . GLU A 1 572 ? -12.990 10.812 34.655 1.00 75.88 572 GLU A C 1
ATOM 4558 O O . GLU A 1 572 ? -13.694 10.812 33.643 1.00 75.88 572 GLU A O 1
ATOM 4563 N N . SER A 1 573 ? -13.282 10.054 35.715 1.00 78.44 573 SER A N 1
ATOM 4564 C CA . SER A 1 573 ? -14.373 9.071 35.765 1.00 78.44 573 SER A CA 1
ATOM 4565 C C . SER A 1 573 ? -15.769 9.707 35.930 1.00 78.44 573 SER A C 1
ATOM 4567 O O . SER A 1 573 ? -16.783 9.033 35.738 1.00 78.44 573 SER A O 1
ATOM 4569 N N . GLN A 1 574 ? -15.859 11.011 36.234 1.00 82.31 574 GLN A N 1
ATOM 4570 C CA . GLN A 1 574 ? -17.108 11.715 36.576 1.00 82.31 574 GLN A CA 1
ATOM 4571 C C . GLN A 1 574 ? -18.179 11.647 35.472 1.00 82.31 574 GLN A C 1
ATOM 4573 O O . GLN A 1 574 ? -19.375 11.550 35.766 1.00 82.31 574 GLN A O 1
ATOM 4578 N N . SER A 1 575 ? -17.777 11.702 34.200 1.00 81.81 575 SER A N 1
ATOM 4579 C CA . SER A 1 575 ? -18.688 11.641 33.046 1.00 81.81 575 SER A CA 1
ATOM 4580 C C . SER A 1 575 ? -19.355 10.266 32.925 1.00 81.81 575 SER A C 1
ATOM 4582 O O . SER A 1 575 ? -20.577 10.174 32.792 1.00 81.81 575 SER A O 1
ATOM 4584 N N . TRP A 1 576 ? -18.568 9.198 33.065 1.00 84.06 576 TRP A N 1
ATOM 4585 C CA . TRP A 1 576 ? -19.024 7.809 33.040 1.00 84.06 576 TRP A CA 1
ATOM 4586 C C . TRP A 1 576 ? -19.904 7.463 34.238 1.00 84.06 576 TRP A C 1
ATOM 4588 O O . TRP A 1 576 ? -20.982 6.899 34.062 1.00 84.06 576 TRP A O 1
ATOM 4598 N N . VAL A 1 577 ? -19.509 7.886 35.440 1.00 85.06 577 VAL A N 1
ATOM 4599 C CA . VAL A 1 577 ? -20.320 7.754 36.660 1.00 85.06 577 VAL A CA 1
ATOM 4600 C C . VAL A 1 577 ? -21.669 8.462 36.490 1.00 85.06 577 VAL A C 1
ATOM 4602 O O . VAL A 1 577 ? -22.712 7.907 36.832 1.00 85.06 577 VAL A O 1
ATOM 4605 N N . THR A 1 578 ? -21.690 9.647 35.872 1.00 87.69 578 THR A N 1
ATOM 4606 C CA . THR A 1 578 ? -22.938 10.370 35.568 1.00 87.69 578 THR A CA 1
ATOM 4607 C C . THR A 1 578 ? -23.823 9.609 34.572 1.00 87.69 578 THR A C 1
ATOM 4609 O O . THR A 1 578 ? -25.037 9.525 34.774 1.00 87.69 578 THR A O 1
ATOM 4612 N N . ALA A 1 579 ? -23.241 9.008 33.530 1.00 87.06 579 ALA A N 1
ATOM 4613 C CA . ALA A 1 579 ? -23.974 8.178 32.573 1.00 87.06 579 ALA A CA 1
ATOM 4614 C C . ALA A 1 579 ? -24.548 6.903 33.223 1.00 87.06 579 ALA A C 1
ATOM 4616 O O . ALA A 1 579 ? -25.711 6.562 32.997 1.00 87.06 579 ALA A O 1
ATOM 4617 N N . GLU A 1 580 ? -23.776 6.235 34.082 1.00 89.94 580 GLU A N 1
ATOM 4618 C CA . GLU A 1 580 ? -24.197 5.007 34.758 1.00 89.94 580 GLU A CA 1
ATOM 4619 C C . GLU A 1 580 ? -25.292 5.272 35.807 1.00 89.94 580 GLU A C 1
ATOM 4621 O O . GLU A 1 580 ? -26.263 4.518 35.872 1.00 89.94 580 GLU A O 1
ATOM 4626 N N . LYS A 1 581 ? -25.249 6.404 36.530 1.00 93.00 581 LYS A N 1
ATOM 4627 C CA . LYS A 1 581 ? -26.376 6.873 37.366 1.00 93.00 581 LYS A CA 1
ATOM 4628 C C . LYS A 1 581 ? -27.658 7.057 36.551 1.00 93.00 581 LYS A C 1
ATOM 4630 O O . LYS A 1 581 ? -28.727 6.616 36.966 1.00 93.00 581 LYS A O 1
ATOM 4635 N N . GLN A 1 582 ? -27.565 7.693 35.380 1.00 91.81 582 GLN A N 1
ATOM 4636 C CA . GLN A 1 582 ? -28.713 7.913 34.489 1.00 91.81 582 GLN A CA 1
ATOM 4637 C C . GLN A 1 582 ? -29.264 6.604 33.904 1.00 91.81 582 GLN A C 1
ATOM 4639 O O . GLN A 1 582 ? -30.463 6.499 33.644 1.00 91.81 582 GLN A O 1
ATOM 4644 N N . LYS A 1 583 ? -28.414 5.588 33.721 1.00 92.06 583 LYS A N 1
ATOM 4645 C CA . LYS A 1 583 ? -28.823 4.222 33.370 1.00 92.06 583 LYS A CA 1
ATOM 4646 C C . LYS A 1 583 ? -29.506 3.519 34.548 1.00 92.06 583 LYS A C 1
ATOM 4648 O O . LYS A 1 583 ? -30.584 2.964 34.349 1.00 92.06 583 LYS A O 1
ATOM 4653 N N . TYR A 1 584 ? -28.960 3.613 35.762 1.00 93.56 584 TYR A N 1
ATOM 4654 C CA . TYR A 1 584 ? -29.557 3.035 36.971 1.00 93.56 584 TYR A CA 1
ATOM 4655 C C . TYR A 1 584 ? -30.950 3.622 37.256 1.00 93.56 584 TYR A C 1
ATOM 4657 O O . TYR A 1 584 ? -31.908 2.871 37.414 1.00 93.56 584 TYR A O 1
ATOM 4665 N N . LEU A 1 585 ? -31.110 4.953 37.213 1.00 91.75 585 LEU A N 1
ATOM 4666 C CA . LEU A 1 585 ? -32.412 5.625 37.382 1.00 91.75 585 LEU A CA 1
ATOM 4667 C C . LEU A 1 585 ? -33.470 5.142 36.371 1.00 91.75 585 LEU A C 1
ATOM 4669 O O . LEU A 1 585 ? -34.640 5.003 36.717 1.00 91.75 585 LEU A O 1
ATOM 4673 N N . LYS A 1 586 ? -33.068 4.833 35.130 1.00 92.31 586 LYS A N 1
ATOM 4674 C CA . LYS A 1 586 ? -33.961 4.266 34.100 1.00 92.31 586 LYS A CA 1
ATOM 4675 C C . LYS A 1 586 ? -34.270 2.781 34.315 1.00 92.31 586 LYS A C 1
ATOM 4677 O O . LYS A 1 586 ? -35.311 2.315 33.862 1.00 92.31 586 LYS A O 1
ATOM 4682 N N . GLN A 1 587 ? -33.384 2.041 34.979 1.00 93.00 587 GLN A N 1
ATOM 4683 C CA . GLN A 1 587 ? -33.577 0.631 35.338 1.00 93.00 587 GLN A CA 1
ATOM 4684 C C . GLN A 1 587 ? -34.381 0.454 36.637 1.00 93.00 587 GLN A C 1
ATOM 4686 O O . GLN A 1 587 ? -35.013 -0.585 36.818 1.00 93.00 587 GLN A O 1
ATOM 4691 N N . ALA A 1 588 ? -34.413 1.474 37.499 1.00 93.75 588 ALA A N 1
ATOM 4692 C CA . ALA A 1 588 ? -35.208 1.537 38.722 1.00 93.75 588 ALA A CA 1
ATOM 4693 C C . ALA A 1 588 ? -36.252 2.683 38.682 1.00 93.75 588 ALA A C 1
ATOM 4695 O O . ALA A 1 588 ? -36.165 3.626 39.473 1.00 93.75 588 ALA A O 1
ATOM 4696 N N . PRO A 1 589 ? -37.266 2.631 37.794 1.00 95.12 589 PRO A N 1
ATOM 4697 C CA . PRO A 1 589 ? -38.371 3.586 37.819 1.00 95.12 589 PRO A CA 1
ATOM 4698 C C . PRO A 1 589 ? -39.270 3.367 39.047 1.00 95.12 589 PRO A C 1
ATOM 4700 O O . PRO A 1 589 ? -39.400 2.245 39.547 1.00 95.12 589 PRO A O 1
ATOM 4703 N N . PHE A 1 590 ? -39.953 4.428 39.488 1.00 93.56 590 PHE A N 1
ATOM 4704 C CA . PHE A 1 590 ? -40.857 4.424 40.650 1.00 93.56 590 PHE A CA 1
ATOM 4705 C C . PHE A 1 590 ? -41.883 3.283 40.614 1.00 93.56 590 PHE A C 1
ATOM 4707 O O . PHE A 1 590 ? -42.096 2.605 41.617 1.00 93.56 590 PHE A O 1
ATOM 4714 N N . SER A 1 591 ? -42.468 3.014 39.445 1.00 92.12 591 SER A N 1
ATOM 4715 C CA . SER A 1 591 ? -43.433 1.928 39.239 1.00 92.12 591 SER A CA 1
ATOM 4716 C C . SER A 1 591 ? -42.857 0.531 39.505 1.00 92.12 591 SER A C 1
ATOM 4718 O O . SER A 1 591 ? -43.565 -0.318 40.043 1.00 92.12 591 SER A O 1
ATOM 4720 N N . LEU A 1 592 ? -41.579 0.288 39.190 1.00 92.25 592 LEU A N 1
ATOM 4721 C CA . LEU A 1 592 ? -40.912 -0.991 39.451 1.00 92.25 592 LEU A CA 1
ATOM 4722 C C . LEU A 1 592 ? -40.504 -1.127 40.922 1.00 92.25 592 LEU A C 1
ATOM 4724 O O . LEU A 1 592 ? -40.664 -2.205 41.493 1.00 92.25 592 LEU A O 1
ATOM 4728 N N . ALA A 1 593 ? -40.005 -0.052 41.538 1.00 91.44 593 ALA A N 1
ATOM 4729 C CA . ALA A 1 593 ? -39.697 -0.033 42.968 1.00 91.44 593 ALA A CA 1
ATOM 4730 C C . ALA A 1 593 ? -40.961 -0.283 43.802 1.00 91.44 593 ALA A C 1
ATOM 4732 O O . ALA A 1 593 ? -40.979 -1.189 44.636 1.00 91.44 593 ALA A O 1
ATOM 4733 N N . ARG A 1 594 ? -42.051 0.427 43.476 1.00 90.69 594 ARG A N 1
ATOM 4734 C CA . ARG A 1 594 ? -43.389 0.194 44.021 1.00 90.69 594 ARG A CA 1
ATOM 4735 C C . ARG A 1 594 ? -43.822 -1.261 43.848 1.00 90.69 594 ARG A C 1
ATOM 4737 O O . ARG A 1 594 ? -44.102 -1.913 44.843 1.00 90.69 594 ARG A O 1
ATOM 4744 N N . ALA A 1 595 ? -43.850 -1.784 42.620 1.00 86.44 595 ALA A N 1
ATOM 4745 C CA . ALA A 1 595 ? -44.341 -3.139 42.355 1.00 86.44 595 ALA A CA 1
ATOM 4746 C C . ALA A 1 595 ? -43.528 -4.225 43.086 1.00 86.44 595 ALA A C 1
ATOM 4748 O O . ALA A 1 595 ? -44.094 -5.230 43.513 1.00 86.44 595 ALA A O 1
ATOM 4749 N N . ARG A 1 596 ? -42.216 -4.014 43.277 1.00 87.19 596 ARG A N 1
ATOM 4750 C CA . ARG A 1 596 ? -41.382 -4.878 44.126 1.00 87.19 596 ARG A CA 1
ATOM 4751 C C . ARG A 1 596 ? -41.791 -4.784 45.591 1.00 87.19 596 ARG A C 1
ATOM 4753 O O . ARG A 1 596 ? -42.095 -5.813 46.168 1.00 87.19 596 ARG A O 1
ATOM 4760 N N . VAL A 1 597 ? -41.865 -3.588 46.178 1.00 86.25 597 VAL A N 1
ATOM 4761 C CA . VAL A 1 597 ? -42.263 -3.423 47.591 1.00 86.25 597 VAL A CA 1
ATOM 4762 C C . VAL A 1 597 ? -43.680 -3.943 47.849 1.00 86.25 597 VAL A C 1
ATOM 4764 O O . VAL A 1 597 ? -43.919 -4.576 48.872 1.00 86.25 597 VAL A O 1
ATOM 4767 N N . GLU A 1 598 ? -44.610 -3.739 46.917 1.00 82.56 598 GLU A N 1
ATOM 4768 C CA . GLU A 1 598 ? -45.976 -4.264 46.986 1.00 82.56 598 GLU A CA 1
ATOM 4769 C C . GLU A 1 598 ? -46.012 -5.800 46.966 1.00 82.56 598 GLU A C 1
ATOM 4771 O O . GLU A 1 598 ? -46.686 -6.389 47.809 1.00 82.56 598 GLU A O 1
ATOM 4776 N N . ARG A 1 599 ? -45.250 -6.453 46.076 1.00 82.19 599 ARG A N 1
ATOM 4777 C CA . ARG A 1 599 ? -45.108 -7.920 46.050 1.00 82.19 599 ARG A CA 1
ATOM 4778 C C . ARG A 1 599 ? -44.402 -8.446 47.299 1.00 82.19 599 ARG A C 1
ATOM 4780 O O . ARG A 1 599 ? -44.891 -9.382 47.913 1.00 82.19 599 ARG A O 1
ATOM 4787 N N . ASP A 1 600 ? -43.277 -7.846 47.681 1.00 79.81 600 ASP A N 1
ATOM 4788 C CA . ASP A 1 600 ? -42.493 -8.243 48.857 1.00 79.81 600 ASP A CA 1
ATOM 4789 C C . ASP A 1 600 ? -43.340 -8.088 50.141 1.00 79.81 600 ASP A C 1
ATOM 4791 O O . ASP A 1 600 ? -43.215 -8.877 51.076 1.00 79.81 600 ASP A O 1
ATOM 4795 N N . THR A 1 601 ? -44.265 -7.117 50.166 1.00 77.94 601 THR A N 1
ATOM 4796 C CA . THR A 1 601 ? -45.306 -7.001 51.200 1.00 77.94 601 THR A CA 1
ATOM 4797 C C . THR A 1 601 ? -46.316 -8.143 51.102 1.00 77.94 601 THR A C 1
ATOM 4799 O O . THR A 1 601 ? -46.564 -8.804 52.105 1.00 77.94 601 THR A O 1
ATOM 4802 N N . ASP A 1 602 ? -46.888 -8.417 49.925 1.00 74.06 602 ASP A N 1
ATOM 4803 C CA . ASP A 1 602 ? -47.878 -9.491 49.744 1.00 74.06 602 ASP A CA 1
ATOM 4804 C C . ASP A 1 602 ? -47.311 -10.885 50.089 1.00 74.06 602 ASP A C 1
ATOM 4806 O O . ASP A 1 602 ? -48.018 -11.693 50.688 1.00 74.06 602 ASP A O 1
ATOM 4810 N N . GLU A 1 603 ? -46.031 -11.153 49.806 1.00 74.62 603 GLU A N 1
ATOM 4811 C CA . GLU A 1 603 ? -45.324 -12.375 50.224 1.00 74.62 603 GLU A CA 1
ATOM 4812 C C . GLU A 1 603 ? -45.228 -12.499 51.755 1.00 74.62 603 GLU A C 1
ATOM 4814 O O . GLU A 1 603 ? -45.430 -13.587 52.299 1.00 74.62 603 GLU A O 1
ATOM 4819 N N . VAL A 1 604 ? -45.003 -11.389 52.471 1.00 72.56 604 VAL A N 1
ATOM 4820 C CA . VAL A 1 604 ? -45.114 -11.358 53.939 1.00 72.56 604 VAL A CA 1
ATOM 4821 C C . VAL A 1 604 ? -46.565 -11.594 54.370 1.00 72.56 604 VAL A C 1
ATOM 4823 O O . VAL A 1 604 ? -46.800 -12.413 55.257 1.00 72.56 604 VAL A O 1
ATOM 4826 N N . LEU A 1 605 ? -47.547 -10.947 53.729 1.00 70.38 605 LEU A N 1
ATOM 4827 C CA . LEU A 1 605 ? -48.964 -11.062 54.101 1.00 70.38 605 LEU A CA 1
ATOM 4828 C C . LEU A 1 605 ? -49.558 -12.457 53.856 1.00 70.38 605 LEU A C 1
ATOM 4830 O O . LEU A 1 605 ? -50.453 -12.857 54.600 1.00 70.38 605 LEU A O 1
ATOM 4834 N N . LEU A 1 606 ? -49.047 -13.233 52.893 1.00 72.25 606 LEU A N 1
ATOM 4835 C CA . LEU A 1 606 ? -49.432 -14.639 52.707 1.00 72.25 606 LEU A CA 1
ATOM 4836 C C . LEU A 1 606 ? -49.179 -15.469 53.977 1.00 72.25 606 LEU A C 1
ATOM 4838 O O . LEU A 1 606 ? -50.043 -16.248 54.374 1.00 72.25 606 LEU A O 1
ATOM 4842 N N . GLY A 1 607 ? -48.059 -15.235 54.671 1.00 71.19 607 GLY A N 1
ATOM 4843 C CA . GLY A 1 607 ? -47.760 -15.856 55.970 1.00 71.19 607 GLY A CA 1
ATOM 4844 C C . GLY A 1 607 ? -48.654 -15.383 57.126 1.00 71.19 607 GLY A C 1
ATOM 4845 O O . GLY A 1 607 ? -48.633 -15.971 58.204 1.00 71.19 607 GLY A O 1
ATOM 4846 N N . VAL A 1 608 ? -49.455 -14.335 56.910 1.00 78.50 608 VAL A N 1
ATOM 4847 C CA . VAL A 1 608 ? -50.394 -13.761 57.887 1.00 78.50 608 VAL A CA 1
ATOM 4848 C C . VAL A 1 608 ? -51.851 -14.103 57.542 1.00 78.50 608 VAL A C 1
ATOM 4850 O O . VAL A 1 608 ? -52.734 -13.914 58.375 1.00 78.50 608 VAL A O 1
ATOM 4853 N N . HIS A 1 609 ? -52.131 -14.642 56.349 1.00 76.50 609 HIS A N 1
ATOM 4854 C CA . HIS A 1 609 ? -53.490 -14.783 55.816 1.00 76.50 609 HIS A CA 1
ATOM 4855 C C . HIS A 1 609 ? -54.416 -15.656 56.683 1.00 76.50 609 HIS A C 1
ATOM 4857 O O . HIS A 1 609 ? -55.591 -15.329 56.846 1.00 76.50 609 HIS A O 1
ATOM 4863 N N . GLU A 1 610 ? -53.907 -16.720 57.306 1.00 78.00 610 GLU A N 1
ATOM 4864 C CA . GLU A 1 610 ? -54.688 -17.555 58.232 1.00 78.00 610 GLU A CA 1
ATOM 4865 C C . GLU A 1 610 ? -55.067 -16.784 59.510 1.00 78.00 610 GLU A C 1
ATOM 4867 O O . GLU A 1 610 ? -56.242 -16.707 59.867 1.00 78.00 610 GLU A O 1
ATOM 4872 N N . ASN A 1 611 ? -54.102 -16.100 60.136 1.00 80.62 611 ASN A N 1
ATOM 4873 C CA . ASN A 1 611 ? -54.343 -15.244 61.304 1.00 80.62 611 ASN A CA 1
ATOM 4874 C C . ASN A 1 611 ? -55.277 -14.065 60.980 1.00 80.62 611 ASN A C 1
ATOM 4876 O O . ASN A 1 611 ? -56.120 -13.698 61.801 1.00 80.62 611 ASN A O 1
ATOM 4880 N N . LEU A 1 612 ? -55.167 -13.497 59.774 1.00 80.12 612 LEU A N 1
ATOM 4881 C CA . LEU A 1 612 ? -56.090 -12.493 59.245 1.00 80.12 612 LEU A CA 1
ATOM 4882 C C . LEU A 1 612 ? -57.509 -13.062 59.130 1.00 80.12 612 LEU A C 1
ATOM 4884 O O . LEU A 1 612 ? -58.444 -12.434 59.619 1.00 80.12 612 LEU A O 1
ATOM 4888 N N . THR A 1 613 ? -57.659 -14.254 58.545 1.00 80.19 613 THR A N 1
ATOM 4889 C CA . THR A 1 613 ? -58.946 -14.951 58.384 1.00 80.19 613 THR A CA 1
ATOM 4890 C C . THR A 1 613 ? -59.608 -15.204 59.735 1.00 80.19 613 THR A C 1
ATOM 4892 O O . THR A 1 613 ? -60.753 -14.809 59.940 1.00 80.19 613 THR A O 1
ATOM 4895 N N . LEU A 1 614 ? -58.877 -15.804 60.679 1.00 81.88 614 LEU A N 1
ATOM 4896 C CA . LEU A 1 614 ? -59.366 -16.117 62.024 1.00 81.88 614 LEU A CA 1
ATOM 4897 C C . LEU A 1 614 ? -59.717 -14.854 62.822 1.00 81.88 614 LEU A C 1
ATOM 4899 O O . LEU A 1 614 ? -60.725 -14.830 63.525 1.00 81.88 614 LEU A O 1
ATOM 4903 N N . THR A 1 615 ? -58.939 -13.777 62.683 1.00 84.62 615 THR A N 1
ATOM 4904 C CA . THR A 1 615 ? -59.239 -12.503 63.358 1.00 84.62 615 THR A CA 1
ATOM 4905 C C . THR A 1 615 ? -60.448 -11.803 62.745 1.00 84.62 615 THR A C 1
ATOM 4907 O O . THR A 1 615 ? -61.263 -11.247 63.477 1.00 84.62 615 THR A O 1
ATOM 4910 N N . VAL A 1 616 ? -60.600 -11.851 61.418 1.00 81.50 616 VAL A N 1
ATOM 4911 C CA . VAL A 1 616 ? -61.786 -11.352 60.708 1.00 81.50 616 VAL A CA 1
ATOM 4912 C C . VAL A 1 616 ? -63.041 -12.126 61.119 1.00 81.50 616 VAL A C 1
ATOM 4914 O O . VAL A 1 616 ? -64.051 -11.494 61.416 1.00 81.50 616 VAL A O 1
ATOM 4917 N N . LEU A 1 617 ? -62.970 -13.459 61.190 1.00 81.00 617 LEU A N 1
ATOM 4918 C CA . LEU A 1 617 ? -64.066 -14.313 61.657 1.00 81.00 617 LEU A CA 1
ATOM 4919 C C . LEU A 1 617 ? -64.433 -14.000 63.112 1.00 81.00 617 LEU A C 1
ATOM 4921 O O . LEU A 1 617 ? -65.574 -13.641 63.376 1.00 81.00 617 LEU A O 1
ATOM 4925 N N . SER A 1 618 ? -63.460 -13.999 64.029 1.00 85.06 618 SER A N 1
ATOM 4926 C CA . SER A 1 618 ? -63.700 -13.676 65.444 1.00 85.06 618 SER A CA 1
ATOM 4927 C C . SER A 1 618 ? -64.233 -12.253 65.653 1.00 85.06 618 SER A C 1
ATOM 4929 O O . SER A 1 618 ? -64.989 -12.010 66.594 1.00 85.06 618 SER A O 1
ATOM 4931 N N . LEU A 1 619 ? -63.848 -11.291 64.808 1.00 83.56 619 LEU A N 1
ATOM 4932 C CA . LEU A 1 619 ? -64.410 -9.941 64.826 1.00 83.56 619 LEU A CA 1
ATOM 4933 C C . LEU A 1 619 ? -65.856 -9.926 64.306 1.00 83.56 619 LEU A C 1
ATOM 4935 O O . LEU A 1 619 ? -66.698 -9.251 64.895 1.00 83.56 619 LEU A O 1
ATOM 4939 N N . TRP A 1 620 ? -66.147 -10.672 63.237 1.00 82.62 620 TRP A N 1
ATOM 4940 C CA . TRP A 1 620 ? -67.494 -10.810 62.686 1.00 82.62 620 TRP A CA 1
ATOM 4941 C C . TRP A 1 620 ? -68.444 -11.446 63.705 1.00 82.62 620 TRP A C 1
ATOM 4943 O O . TRP A 1 620 ? -69.407 -10.803 64.119 1.00 82.62 620 TRP A O 1
ATOM 4953 N N . GLU A 1 621 ? -68.106 -12.640 64.196 1.00 82.38 621 GLU A N 1
ATOM 4954 C CA . GLU A 1 621 ? -68.852 -13.391 65.213 1.00 82.38 621 GLU A CA 1
ATOM 4955 C C . GLU A 1 621 ? -69.150 -12.506 66.433 1.00 82.38 621 GLU A C 1
ATOM 4957 O O . GLU A 1 621 ? -70.313 -12.226 66.727 1.00 82.38 621 GLU A O 1
ATOM 4962 N N . ARG A 1 622 ? -68.113 -11.926 67.052 1.00 86.06 622 ARG A N 1
ATOM 4963 C CA . ARG A 1 622 ? -68.228 -11.042 68.226 1.00 86.06 622 ARG A CA 1
ATOM 4964 C C . ARG A 1 622 ? -69.142 -9.837 67.990 1.00 86.06 622 ARG A C 1
ATOM 4966 O O . ARG A 1 622 ? -69.953 -9.512 68.857 1.00 86.06 622 ARG A O 1
ATOM 4973 N N . CYS A 1 623 ? -69.031 -9.173 66.838 1.00 80.31 623 CYS A N 1
ATOM 4974 C CA . CYS A 1 623 ? -69.889 -8.033 66.513 1.00 80.31 623 CYS A CA 1
ATOM 4975 C C . CYS A 1 623 ? -71.328 -8.441 66.159 1.00 80.31 623 CYS A C 1
ATOM 4977 O O . CYS A 1 623 ? -72.223 -7.613 66.309 1.00 80.31 623 CYS A O 1
ATOM 4979 N N . THR A 1 624 ? -71.573 -9.682 65.719 1.00 76.38 624 THR A N 1
ATOM 4980 C CA . THR A 1 624 ? -72.934 -10.214 65.505 1.00 76.38 624 THR A CA 1
ATOM 4981 C C . THR A 1 624 ? -73.597 -10.727 66.788 1.00 76.38 624 THR A C 1
ATOM 4983 O O . THR A 1 624 ? -74.799 -10.533 66.951 1.00 76.38 624 THR A O 1
ATOM 4986 N N . GLU A 1 625 ? -72.839 -11.322 67.716 1.00 80.38 625 GLU A N 1
ATOM 4987 C CA . GLU A 1 625 ? -73.336 -11.788 69.022 1.00 80.38 625 GLU A CA 1
ATOM 4988 C C . GLU A 1 625 ? -73.547 -10.637 70.014 1.00 80.38 625 GLU A C 1
ATOM 4990 O O . GLU A 1 625 ? -74.534 -10.611 70.749 1.00 80.38 625 GLU A O 1
ATOM 4995 N N . THR A 1 626 ? -72.630 -9.665 70.017 1.00 75.44 626 THR A N 1
ATOM 4996 C CA . THR A 1 626 ? -72.669 -8.469 70.872 1.00 75.44 626 THR A CA 1
ATOM 4997 C C . THR A 1 626 ? -72.599 -7.187 70.031 1.00 75.44 626 THR A C 1
ATOM 4999 O O . THR A 1 626 ? -71.580 -6.492 70.034 1.00 75.44 626 THR A O 1
ATOM 5002 N N . PRO A 1 627 ? -73.670 -6.858 69.282 1.00 67.81 627 PRO A N 1
ATOM 5003 C CA . PRO A 1 627 ? -73.762 -5.609 68.531 1.00 67.81 627 PRO A CA 1
ATOM 5004 C C . PRO A 1 627 ? -73.656 -4.395 69.464 1.00 67.81 627 PRO A C 1
ATOM 5006 O O . PRO A 1 627 ? -74.348 -4.321 70.479 1.00 67.81 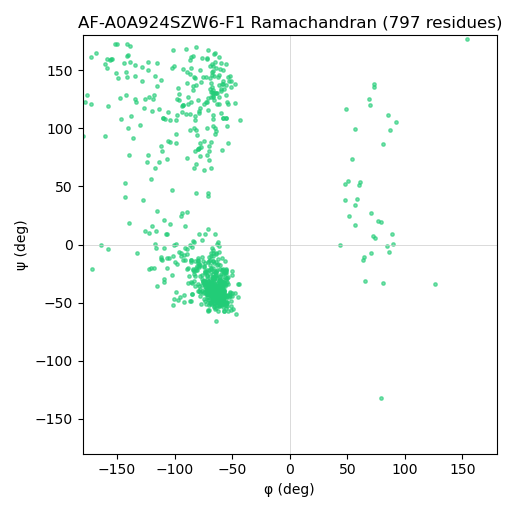627 PRO A O 1
ATOM 5009 N N . ALA A 1 628 ? -72.817 -3.420 69.108 1.00 62.12 628 ALA A N 1
ATOM 5010 C CA . ALA A 1 628 ? -72.607 -2.225 69.926 1.00 62.12 628 ALA A CA 1
ATOM 5011 C C . ALA A 1 628 ? -73.859 -1.330 69.943 1.00 62.12 628 ALA A C 1
ATOM 5013 O O . ALA A 1 628 ? -74.407 -1.020 68.883 1.00 62.12 628 ALA A O 1
ATOM 5014 N N . GLU A 1 629 ? -74.305 -0.886 71.122 1.00 57.62 629 GLU A N 1
ATOM 5015 C CA . GLU A 1 629 ? -75.446 0.031 71.213 1.00 57.62 629 GLU A CA 1
ATOM 5016 C C . GLU A 1 629 ? -75.173 1.363 70.480 1.00 57.62 629 GLU A C 1
ATOM 5018 O O . GLU A 1 629 ? -74.017 1.789 70.381 1.00 57.62 629 GLU A O 1
ATOM 5023 N N . PRO A 1 630 ? -76.212 2.045 69.951 1.00 53.25 630 PRO A N 1
ATOM 5024 C CA . PRO A 1 630 ? -76.022 3.216 69.091 1.00 53.25 630 PRO A CA 1
ATOM 5025 C C . PRO A 1 630 ? -75.361 4.431 69.759 1.00 53.25 630 PRO A C 1
ATOM 5027 O O . PRO A 1 630 ? -74.933 5.334 69.047 1.00 53.25 630 PRO A O 1
ATOM 5030 N N . ASP A 1 631 ? -75.289 4.467 71.094 1.00 51.91 631 ASP A N 1
ATOM 5031 C CA . ASP A 1 631 ? -74.910 5.647 71.887 1.00 51.91 631 ASP A CA 1
ATOM 5032 C C . ASP A 1 631 ? -73.398 5.747 72.190 1.00 51.91 631 ASP A C 1
ATOM 5034 O O . ASP A 1 631 ? -72.946 6.523 73.034 1.00 51.91 631 ASP A O 1
ATOM 5038 N N . LEU A 1 632 ? -72.570 4.985 71.466 1.00 49.78 632 LEU A N 1
ATOM 5039 C CA . LEU A 1 632 ? -71.144 5.297 71.360 1.00 49.78 632 LEU A CA 1
ATOM 5040 C C . LEU A 1 632 ? -70.973 6.540 70.479 1.00 49.78 632 LEU A C 1
ATOM 5042 O O . LEU A 1 632 ? -71.019 6.448 69.253 1.00 49.78 632 LEU A O 1
ATOM 5046 N N . GLY A 1 633 ? -70.767 7.693 71.122 1.00 49.72 633 GLY A N 1
ATOM 5047 C CA . GLY A 1 633 ? -70.650 9.011 70.492 1.00 49.72 633 GLY A CA 1
ATOM 5048 C C . GLY A 1 633 ? -69.516 9.133 69.470 1.00 49.72 633 GLY A C 1
ATOM 5049 O O . GLY A 1 633 ? -68.453 9.679 69.765 1.00 49.72 633 GLY A O 1
ATOM 5050 N N . LEU A 1 634 ? -69.771 8.671 68.245 1.00 48.44 634 LEU A N 1
ATOM 5051 C CA . LEU A 1 634 ? -68.969 8.942 67.056 1.00 48.44 634 LEU A CA 1
ATOM 5052 C C . LEU A 1 634 ? -69.031 10.447 66.771 1.00 48.44 634 LEU A C 1
ATOM 5054 O O . LEU A 1 634 ? -70.001 10.940 66.190 1.00 48.44 634 LEU A O 1
ATOM 5058 N N . THR A 1 635 ? -68.012 11.186 67.219 1.00 49.06 635 THR A N 1
ATOM 5059 C CA . THR A 1 635 ? -67.924 12.631 66.984 1.00 49.06 635 THR A CA 1
ATOM 5060 C C . THR A 1 635 ? -67.892 12.934 65.489 1.00 49.06 635 THR A C 1
ATOM 5062 O O . THR A 1 635 ? -67.512 12.102 64.662 1.00 49.06 635 THR A O 1
ATOM 5065 N N . GLN A 1 636 ? -68.296 14.152 65.132 1.00 47.78 636 GLN A N 1
ATOM 5066 C CA . GLN A 1 636 ? -68.478 14.573 63.741 1.00 47.78 636 GLN A CA 1
ATOM 5067 C C . GLN A 1 636 ? -67.189 14.446 62.896 1.00 47.78 636 GLN A C 1
ATOM 5069 O O . GLN A 1 636 ? -67.254 14.267 61.682 1.00 47.78 636 GLN A O 1
ATOM 5074 N N . ASP A 1 637 ? -66.021 14.429 63.545 1.00 47.72 637 ASP A N 1
ATOM 5075 C CA . ASP A 1 637 ? -64.707 14.166 62.945 1.00 47.72 637 ASP A CA 1
ATOM 5076 C C . ASP A 1 637 ? -64.611 12.783 62.278 1.00 47.72 637 ASP A C 1
ATOM 5078 O O . ASP A 1 637 ? -63.979 12.639 61.229 1.00 47.72 637 ASP A O 1
ATOM 5082 N N . PHE A 1 638 ? -65.272 11.762 62.838 1.00 45.09 638 PHE A N 1
ATOM 5083 C CA . PHE A 1 638 ? -65.236 10.393 62.310 1.00 45.09 638 PHE A CA 1
ATOM 5084 C C . PHE A 1 638 ? -65.950 10.259 60.955 1.00 45.09 638 PHE A C 1
ATOM 5086 O O . PHE A 1 638 ? -65.638 9.346 60.195 1.00 45.09 638 PHE A O 1
ATOM 5093 N N . GLN A 1 639 ? -66.858 11.185 60.620 1.00 44.84 639 GLN A N 1
ATOM 5094 C CA . GLN A 1 639 ? -67.521 11.243 59.309 1.00 44.84 639 GLN A CA 1
ATOM 5095 C C . GLN A 1 639 ? -66.664 11.935 58.235 1.00 44.84 639 GLN A C 1
ATOM 5097 O O . GLN A 1 639 ? -66.843 11.670 57.050 1.00 44.84 639 GLN A O 1
ATOM 5102 N N . ASN A 1 640 ? -65.701 12.774 58.634 1.00 42.22 640 ASN A N 1
ATOM 5103 C CA . ASN A 1 640 ? -64.791 13.467 57.714 1.00 42.22 640 ASN A CA 1
ATOM 5104 C C . ASN A 1 640 ? -63.509 12.661 57.411 1.00 42.22 640 ASN A C 1
ATOM 5106 O O . ASN A 1 640 ? -62.732 13.032 56.531 1.00 42.22 640 ASN A O 1
ATOM 5110 N N . SER A 1 641 ? -63.281 11.543 58.111 1.00 43.00 641 SER A N 1
ATOM 5111 C CA . SER A 1 641 ? -62.148 10.633 57.893 1.00 43.00 641 SER A CA 1
ATOM 5112 C C . SER A 1 641 ? -62.371 9.724 56.672 1.00 43.00 641 SER A C 1
ATOM 5114 O O . SER A 1 641 ? -62.651 8.532 56.795 1.00 43.00 641 SER A O 1
ATOM 5116 N N . SER A 1 642 ? -62.210 10.287 55.473 1.00 42.09 642 SER A N 1
ATOM 5117 C CA . SER A 1 642 ? -62.492 9.653 54.169 1.00 42.09 642 SER A CA 1
ATOM 5118 C C . SER A 1 642 ? -61.668 8.401 53.809 1.00 42.09 642 SER A C 1
ATOM 5120 O O . SER A 1 642 ? -61.828 7.868 52.713 1.00 42.09 642 SER A O 1
ATOM 5122 N N . VAL A 1 643 ? -60.782 7.926 54.692 1.00 45.34 643 VAL A N 1
ATOM 5123 C CA . VAL A 1 643 ? -59.765 6.904 54.377 1.00 45.34 643 VAL A CA 1
ATOM 5124 C C . VAL A 1 643 ? -60.047 5.539 55.026 1.00 45.34 643 VAL A C 1
ATOM 5126 O O . VAL A 1 643 ? -59.646 4.521 54.469 1.00 45.34 643 VAL A O 1
ATOM 5129 N N . LEU A 1 644 ? -60.709 5.468 56.195 1.00 47.41 644 LEU A N 1
ATOM 5130 C CA . LEU A 1 644 ? -60.798 4.219 56.986 1.00 47.41 644 LEU A CA 1
ATOM 5131 C C . LEU A 1 644 ? -62.144 3.962 57.701 1.00 47.41 644 LEU A C 1
ATOM 5133 O O . LEU A 1 644 ? -62.171 3.423 58.806 1.00 47.41 644 LEU A O 1
ATOM 5137 N N . THR A 1 645 ? -63.267 4.246 57.039 1.00 50.16 645 THR A N 1
ATOM 5138 C CA . THR A 1 645 ? -64.550 3.561 57.307 1.00 50.16 645 THR A CA 1
ATOM 5139 C C . THR A 1 645 ? -64.915 2.678 56.103 1.00 50.16 645 THR A C 1
ATOM 5141 O O . THR A 1 645 ? -65.691 3.091 55.246 1.00 50.16 645 THR A O 1
ATOM 5144 N N . PRO A 1 646 ? -64.338 1.461 55.977 1.00 53.94 646 PRO A N 1
ATOM 5145 C CA . PRO A 1 646 ? -64.549 0.597 54.806 1.00 53.94 646 PRO A CA 1
ATOM 5146 C C . PRO A 1 646 ? -65.988 0.073 54.656 1.00 53.94 646 PRO A C 1
ATOM 5148 O O . PRO A 1 646 ? -66.310 -0.558 53.649 1.00 53.94 646 PRO A O 1
ATOM 5151 N N . PHE A 1 647 ? -66.848 0.320 55.645 1.00 60.12 647 PHE A N 1
ATOM 5152 C CA . PHE A 1 647 ? -68.245 -0.087 55.659 1.00 60.12 647 PHE A CA 1
ATOM 5153 C C . PHE A 1 647 ? -69.145 1.117 55.923 1.00 60.12 647 PHE A C 1
ATOM 5155 O O . PHE A 1 647 ? -69.084 1.712 57.002 1.00 60.12 647 PHE A O 1
ATOM 5162 N N . THR A 1 648 ? -70.006 1.456 54.961 1.00 56.84 648 THR A N 1
ATOM 5163 C CA . THR A 1 648 ? -71.060 2.462 55.141 1.00 56.84 648 THR A CA 1
ATOM 5164 C C . THR A 1 648 ? -72.430 1.788 55.108 1.00 56.84 648 THR A C 1
ATOM 5166 O O . THR A 1 648 ? -72.682 0.873 54.321 1.00 56.84 648 THR A O 1
ATOM 5169 N N . ALA A 1 649 ? -73.349 2.249 55.958 1.00 51.00 649 ALA A N 1
ATOM 5170 C CA . ALA A 1 649 ? -74.691 1.670 56.065 1.00 51.00 649 ALA A CA 1
ATOM 5171 C C . ALA A 1 649 ? -75.579 1.909 54.823 1.00 51.00 649 ALA A C 1
ATOM 5173 O O . ALA A 1 649 ? -76.665 1.346 54.732 1.00 51.00 649 ALA A O 1
ATOM 5174 N N . ALA A 1 650 ? -75.128 2.720 53.859 1.00 46.94 650 ALA A N 1
ATOM 5175 C CA . ALA A 1 650 ? -75.831 2.953 52.599 1.00 46.94 650 ALA A CA 1
ATOM 5176 C C . ALA A 1 650 ? -75.750 1.757 51.628 1.00 46.94 650 ALA A C 1
ATOM 5178 O O . ALA A 1 650 ? -76.612 1.612 50.765 1.00 46.94 650 ALA A O 1
ATOM 5179 N N . GLU A 1 651 ? -74.737 0.894 51.764 1.00 47.34 651 GLU A N 1
ATOM 5180 C CA . GLU A 1 651 ? -74.408 -0.141 50.768 1.00 47.34 651 GLU A CA 1
ATOM 5181 C C . GLU A 1 651 ? -74.669 -1.583 51.257 1.00 47.34 651 GLU A C 1
ATOM 5183 O O . GLU A 1 651 ? -74.575 -2.542 50.484 1.00 47.34 651 GLU A O 1
ATOM 5188 N N . GLN A 1 652 ? -74.933 -1.776 52.555 1.00 55.16 652 GLN A N 1
ATOM 5189 C CA . GLN A 1 652 ? -74.725 -3.059 53.244 1.00 55.16 652 GLN A CA 1
ATOM 5190 C C . GLN A 1 652 ? -75.904 -3.461 54.147 1.00 55.16 652 GLN A C 1
ATOM 5192 O O . GLN A 1 652 ? -76.570 -2.628 54.751 1.00 55.16 652 GLN A O 1
ATOM 5197 N N . TYR A 1 653 ? -76.170 -4.770 54.221 1.00 54.31 653 TYR A N 1
ATOM 5198 C CA . TYR A 1 653 ? -77.451 -5.343 54.675 1.00 54.31 653 TYR A CA 1
ATOM 5199 C C . TYR A 1 653 ? -77.392 -5.867 56.104 1.00 54.31 653 TYR A C 1
ATOM 5201 O O . TYR A 1 653 ? -77.776 -6.996 56.398 1.00 54.31 653 TYR A O 1
ATOM 5209 N N . VAL A 1 654 ? -76.831 -5.041 56.981 1.00 59.81 654 VAL A N 1
ATOM 5210 C CA . VAL A 1 654 ? -76.418 -5.424 58.329 1.00 59.81 654 VAL A CA 1
ATOM 5211 C C . VAL A 1 654 ? -76.722 -4.280 59.292 1.00 59.81 654 VAL A C 1
ATOM 5213 O O . VAL A 1 654 ? -76.638 -3.109 58.925 1.00 59.81 654 VAL A O 1
ATOM 5216 N N . ALA A 1 655 ? -77.121 -4.621 60.519 1.00 59.44 655 ALA A N 1
ATOM 5217 C CA . ALA A 1 655 ? -77.528 -3.638 61.515 1.00 59.44 655 ALA A CA 1
ATOM 5218 C C . ALA A 1 655 ? -76.403 -2.628 61.800 1.00 59.44 655 ALA A C 1
ATOM 5220 O O . ALA A 1 655 ? -75.237 -3.002 61.945 1.00 59.44 655 ALA A O 1
ATOM 5221 N N . LEU A 1 656 ? -76.764 -1.346 61.922 1.00 60.62 656 LEU A N 1
ATOM 5222 C CA . LEU A 1 656 ? -75.817 -0.241 62.115 1.00 60.62 656 LEU A CA 1
ATOM 5223 C C . LEU A 1 656 ? -74.903 -0.449 63.337 1.00 60.62 656 LEU A C 1
ATOM 5225 O O . LEU A 1 656 ? -73.730 -0.102 63.296 1.00 60.62 656 LEU A O 1
ATOM 5229 N N . SER A 1 657 ? -75.417 -1.084 64.389 1.00 65.25 657 SER A N 1
ATOM 5230 C CA . SER A 1 657 ? -74.682 -1.506 65.586 1.00 65.25 657 SER A CA 1
ATOM 5231 C C . SER A 1 657 ? -73.532 -2.485 65.301 1.00 65.25 657 SER A C 1
ATOM 5233 O O . SER A 1 657 ? -72.439 -2.347 65.853 1.00 65.25 657 SER A O 1
ATOM 5235 N N . ILE A 1 658 ? -73.747 -3.443 64.396 1.00 68.31 658 ILE A N 1
ATOM 5236 C CA . ILE A 1 658 ? -72.733 -4.407 63.944 1.00 68.31 658 ILE A CA 1
ATOM 5237 C C . ILE A 1 658 ? -71.701 -3.685 63.065 1.00 68.31 658 ILE A C 1
ATOM 5239 O O . ILE A 1 658 ? -70.499 -3.836 63.279 1.00 68.31 658 ILE A O 1
ATOM 5243 N N . LEU A 1 659 ? -72.148 -2.841 62.124 1.00 68.69 659 LEU A N 1
ATOM 5244 C CA . LEU A 1 659 ? -71.255 -2.051 61.262 1.00 68.69 659 LEU A CA 1
ATOM 5245 C C . LEU A 1 659 ? -70.376 -1.080 62.071 1.00 68.69 659 LEU A C 1
ATOM 5247 O O . LEU A 1 659 ? -69.184 -0.953 61.791 1.00 68.69 659 LEU A O 1
ATOM 5251 N N . ASN A 1 660 ? -70.927 -0.448 63.111 1.00 71.75 660 ASN A N 1
ATOM 5252 C CA . ASN A 1 660 ? -70.182 0.407 64.037 1.00 71.75 660 ASN A CA 1
ATOM 5253 C C . ASN A 1 660 ? -69.159 -0.405 64.848 1.00 71.75 660 ASN A C 1
ATOM 5255 O O . ASN A 1 660 ? -67.992 -0.016 64.909 1.00 71.75 660 ASN A O 1
ATOM 5259 N N . CYS A 1 661 ? -69.559 -1.555 65.407 1.00 79.44 661 CYS A N 1
ATOM 5260 C CA . CYS A 1 661 ? -68.657 -2.471 66.114 1.00 79.44 661 CYS A CA 1
ATOM 5261 C C . CYS A 1 661 ? -67.462 -2.889 65.239 1.00 79.44 661 CYS A C 1
ATOM 5263 O O . CYS A 1 661 ? -66.310 -2.807 65.680 1.00 79.44 661 CYS A O 1
ATOM 5265 N N . VAL A 1 662 ? -67.728 -3.263 63.981 1.00 79.00 662 VAL A N 1
ATOM 5266 C CA . VAL A 1 662 ? -66.697 -3.623 63.001 1.00 79.00 662 VAL A CA 1
ATOM 5267 C C . VAL A 1 662 ? -65.808 -2.420 62.677 1.00 79.00 662 VAL A C 1
ATOM 5269 O O . VAL A 1 662 ? -64.600 -2.527 62.857 1.00 79.00 662 VAL A O 1
ATOM 5272 N N . ASN A 1 663 ? -66.355 -1.271 62.263 1.00 74.44 663 ASN A N 1
ATOM 5273 C CA . ASN A 1 663 ? -65.558 -0.090 61.889 1.00 74.44 663 ASN A CA 1
ATOM 5274 C C . ASN A 1 663 ? -64.635 0.398 63.025 1.00 74.44 663 ASN A C 1
ATOM 5276 O O . ASN A 1 663 ? -63.474 0.723 62.772 1.00 74.44 663 ASN A O 1
ATOM 5280 N N . VAL A 1 664 ? -65.115 0.410 64.275 1.00 78.75 664 VAL A N 1
ATOM 5281 C CA . VAL A 1 664 ? -64.318 0.811 65.451 1.00 78.75 664 VAL A CA 1
ATOM 5282 C C . VAL A 1 664 ? -63.212 -0.207 65.755 1.00 78.75 664 VAL A C 1
ATOM 5284 O O . VAL A 1 664 ? -62.072 0.167 66.042 1.00 78.75 664 VAL A O 1
ATOM 5287 N N . SER A 1 665 ? -63.522 -1.502 65.674 1.00 81.12 665 SER A N 1
ATOM 5288 C CA . SER A 1 665 ? -62.609 -2.564 66.116 1.00 81.12 665 SER A CA 1
ATOM 5289 C C . SER A 1 665 ? -61.597 -2.980 65.044 1.00 81.12 665 SER A C 1
ATOM 5291 O O . SER A 1 665 ? -60.453 -3.296 65.376 1.00 81.12 665 SER A O 1
ATOM 5293 N N . LEU A 1 666 ? -61.966 -2.919 63.759 1.00 79.88 666 LEU A N 1
ATOM 5294 C CA . LEU A 1 666 ? -61.179 -3.420 62.626 1.00 79.88 666 LEU A CA 1
ATOM 5295 C C . LEU A 1 666 ? -59.739 -2.905 62.628 1.00 79.88 666 LEU A C 1
ATOM 5297 O O . LEU A 1 666 ? -58.792 -3.682 62.509 1.00 79.88 666 LEU A O 1
ATOM 5301 N N . LYS A 1 667 ? -59.565 -1.589 62.800 1.00 76.06 667 LYS A N 1
ATOM 5302 C CA . LYS A 1 667 ? -58.246 -0.950 62.729 1.00 76.06 667 LYS A CA 1
ATOM 5303 C C . LYS A 1 667 ? -57.322 -1.367 63.874 1.00 76.06 667 LYS A C 1
ATOM 5305 O O . LYS A 1 667 ? -56.105 -1.369 63.699 1.00 76.06 667 LYS A O 1
ATOM 5310 N N . SER A 1 668 ? -57.874 -1.724 65.035 1.00 80.88 668 SER A N 1
ATOM 5311 C CA . SER A 1 668 ? -57.080 -2.188 66.176 1.00 80.88 668 SER A CA 1
ATOM 5312 C C . SER A 1 668 ? -56.786 -3.687 66.095 1.00 80.88 668 SER A C 1
ATOM 5314 O O . SER A 1 668 ? -55.637 -4.076 66.290 1.00 80.88 668 SER A O 1
ATOM 5316 N N . GLU A 1 669 ? -57.762 -4.519 65.722 1.00 82.19 669 GLU A N 1
ATOM 5317 C CA . GLU A 1 669 ? -57.571 -5.968 65.569 1.00 82.19 669 GLU A CA 1
ATOM 5318 C C . GLU A 1 669 ? -56.608 -6.305 64.420 1.00 82.19 669 GLU A C 1
ATOM 5320 O O . GLU A 1 669 ? -55.644 -7.044 64.619 1.00 82.19 669 GLU A O 1
ATOM 5325 N N . LEU A 1 670 ? -56.758 -5.681 63.245 1.00 76.38 670 LEU A N 1
ATOM 5326 C CA . LEU A 1 670 ? -55.835 -5.911 62.126 1.00 76.38 670 LEU A CA 1
ATOM 5327 C C . LEU A 1 670 ? -54.427 -5.360 62.384 1.00 76.38 670 LEU A C 1
ATOM 5329 O O . LEU A 1 670 ? -53.453 -5.895 61.855 1.00 76.38 670 LEU A O 1
ATOM 5333 N N . ARG A 1 671 ? -54.281 -4.365 63.269 1.00 75.81 671 ARG A N 1
ATOM 5334 C CA . ARG A 1 671 ? -52.962 -3.942 63.758 1.00 75.81 671 ARG A CA 1
ATOM 5335 C C . ARG A 1 671 ? -52.322 -4.997 64.668 1.00 75.81 671 ARG A C 1
ATOM 5337 O O . ARG A 1 671 ? -51.115 -5.183 64.573 1.00 75.81 671 ARG A O 1
ATOM 5344 N N . LYS A 1 672 ? -53.085 -5.719 65.502 1.00 80.69 672 LYS A N 1
ATOM 5345 C CA . LYS A 1 672 ? -52.550 -6.860 66.280 1.00 80.69 672 LYS A CA 1
ATOM 5346 C C . LYS A 1 672 ? -52.076 -7.979 65.349 1.00 80.69 672 LYS A C 1
ATOM 5348 O O . LYS A 1 672 ? -50.979 -8.492 65.540 1.00 80.69 672 LYS A O 1
ATOM 5353 N N . VAL A 1 673 ? -52.865 -8.299 64.319 1.00 78.44 673 VAL A N 1
ATOM 5354 C CA . VAL A 1 673 ? -52.516 -9.281 63.274 1.00 78.44 673 VAL A CA 1
ATOM 5355 C C . VAL A 1 673 ? -51.239 -8.882 62.539 1.00 78.44 673 VAL A C 1
ATOM 5357 O O . VAL A 1 673 ? -50.352 -9.714 62.375 1.00 78.44 673 VAL A O 1
ATOM 5360 N N . ALA A 1 674 ? -51.102 -7.607 62.162 1.00 70.31 674 ALA A N 1
ATOM 5361 C CA . ALA A 1 674 ? -49.881 -7.089 61.555 1.00 70.31 674 ALA A CA 1
ATOM 5362 C C . ALA A 1 674 ? -48.667 -7.234 62.488 1.00 70.31 674 ALA A C 1
ATOM 5364 O O . ALA A 1 674 ? -47.640 -7.745 62.060 1.00 70.31 674 ALA A O 1
ATOM 5365 N N . ILE A 1 675 ? -48.785 -6.853 63.767 1.00 71.06 675 ILE A N 1
ATOM 5366 C CA . ILE A 1 675 ? -47.698 -7.004 64.752 1.00 71.06 675 ILE A CA 1
ATOM 5367 C C . ILE A 1 675 ? -47.298 -8.476 64.905 1.00 71.06 675 ILE A C 1
ATOM 5369 O O . ILE A 1 675 ? -46.114 -8.785 64.845 1.00 71.06 675 ILE A O 1
ATOM 5373 N N . ALA A 1 676 ? -48.264 -9.384 65.067 1.00 72.00 676 ALA A N 1
ATOM 5374 C CA . ALA A 1 676 ? -48.001 -10.811 65.254 1.00 72.00 676 ALA A CA 1
ATOM 5375 C C . ALA A 1 676 ? -47.421 -11.483 63.995 1.00 72.00 676 ALA A C 1
ATOM 5377 O O . ALA A 1 676 ? -46.529 -12.318 64.101 1.00 72.00 676 ALA A O 1
ATOM 5378 N N . GLY A 1 677 ? -47.896 -11.104 62.806 1.00 67.12 677 GLY A N 1
ATOM 5379 C CA . GLY A 1 677 ? -47.420 -11.633 61.526 1.00 67.12 677 GLY A CA 1
ATOM 5380 C C . GLY A 1 677 ? -46.058 -11.087 61.085 1.00 67.12 677 GLY A C 1
ATOM 5381 O O . GLY A 1 677 ? -45.281 -11.800 60.455 1.00 67.12 677 GLY A O 1
ATOM 5382 N N . VAL A 1 678 ? -45.742 -9.841 61.450 1.00 63.12 678 VAL A N 1
ATOM 5383 C CA . VAL A 1 678 ? -44.455 -9.182 61.158 1.00 63.12 678 VAL A CA 1
ATOM 5384 C C . VAL A 1 678 ? -43.397 -9.481 62.239 1.00 63.12 678 VAL A C 1
ATOM 5386 O O . VAL A 1 678 ? -42.250 -9.076 62.090 1.00 63.12 678 VAL A O 1
ATOM 5389 N N . ALA A 1 679 ? -43.727 -10.256 63.283 1.00 54.53 679 ALA A N 1
ATOM 5390 C CA . ALA A 1 679 ? -42.848 -10.607 64.410 1.00 54.53 679 ALA A CA 1
ATOM 5391 C C . ALA A 1 679 ? -41.695 -11.588 64.077 1.00 54.53 679 ALA A C 1
ATOM 5393 O O . ALA A 1 679 ? -41.392 -12.501 64.849 1.00 54.53 679 ALA A O 1
ATOM 5394 N N . ARG A 1 680 ? -40.994 -11.376 62.958 1.00 56.53 680 ARG A N 1
ATOM 5395 C CA . ARG A 1 680 ? -39.589 -11.786 62.841 1.00 56.53 680 ARG A CA 1
ATOM 5396 C C . ARG A 1 680 ? -38.732 -10.833 63.693 1.00 56.53 680 ARG A C 1
ATOM 5398 O O . ARG A 1 680 ? -39.053 -9.644 63.733 1.00 56.53 680 ARG A O 1
ATOM 5405 N N . PRO A 1 681 ? -37.649 -11.293 64.350 1.00 50.31 681 PRO A N 1
ATOM 5406 C CA . PRO A 1 681 ? -36.802 -10.434 65.195 1.00 50.31 681 PRO A CA 1
ATOM 5407 C C . PRO A 1 681 ? -36.219 -9.208 64.471 1.00 50.31 681 PRO A C 1
ATOM 5409 O O . PRO A 1 681 ? -35.880 -8.207 65.096 1.00 50.31 681 PRO A O 1
ATOM 5412 N N . ASP A 1 682 ? -36.100 -9.319 63.153 1.00 51.22 682 ASP A N 1
ATOM 5413 C CA . ASP A 1 682 ? -35.421 -8.417 62.226 1.00 51.22 682 ASP A CA 1
ATOM 5414 C C . ASP A 1 682 ? -36.287 -7.235 61.728 1.00 51.22 682 ASP A C 1
ATOM 5416 O O . ASP A 1 682 ? -35.747 -6.266 61.192 1.00 51.22 682 ASP A O 1
ATOM 5420 N N . LEU A 1 683 ? -37.614 -7.255 61.926 1.00 51.53 683 LEU A N 1
ATOM 5421 C CA . LEU A 1 683 ? -38.533 -6.219 61.425 1.00 51.53 683 LEU A CA 1
ATOM 5422 C C . LEU A 1 683 ? -39.028 -5.284 62.540 1.00 51.53 683 LEU A C 1
ATOM 5424 O O . LEU A 1 683 ? -40.077 -5.481 63.153 1.00 51.53 683 LEU A O 1
ATOM 5428 N N . VAL A 1 684 ? -38.269 -4.211 62.779 1.00 56.81 684 VAL A N 1
ATOM 5429 C CA . VAL A 1 684 ? -38.592 -3.188 63.789 1.00 56.81 684 VAL A CA 1
ATOM 5430 C C . VAL A 1 684 ? -39.905 -2.455 63.434 1.00 56.81 684 VAL A C 1
ATOM 5432 O O . VAL A 1 684 ? -39.999 -1.911 62.330 1.00 56.81 684 VAL A O 1
ATOM 5435 N N . PRO A 1 685 ? -40.879 -2.304 64.363 1.00 55.53 685 PRO A N 1
ATOM 5436 C CA . PRO A 1 685 ? -42.161 -1.612 64.120 1.00 55.53 685 PRO A CA 1
ATOM 5437 C C . PRO A 1 685 ? -42.092 -0.120 63.734 1.00 55.53 685 PRO A C 1
ATOM 5439 O O . PRO A 1 685 ? -43.131 0.507 63.539 1.00 55.53 685 PRO A O 1
ATOM 5442 N N . ALA A 1 686 ? -40.890 0.459 63.661 1.00 56.28 686 ALA A N 1
ATOM 5443 C CA . ALA A 1 686 ? -40.626 1.817 63.185 1.00 56.28 686 ALA A CA 1
ATOM 5444 C C . ALA A 1 686 ? -40.242 1.881 61.689 1.00 56.28 686 ALA A C 1
ATOM 5446 O O . ALA A 1 686 ? -40.124 2.974 61.141 1.00 56.28 686 ALA A O 1
ATOM 5447 N N . SER A 1 687 ? -40.040 0.738 61.020 1.00 61.44 687 SER A N 1
ATOM 5448 C CA . SER A 1 687 ? -39.796 0.695 59.573 1.00 61.44 687 SER A CA 1
ATOM 5449 C C . SER A 1 687 ? -41.045 1.146 58.802 1.00 61.44 687 SER A C 1
ATOM 5451 O O . SER A 1 687 ? -42.126 0.620 59.077 1.00 61.44 687 SER A O 1
ATOM 5453 N N . PRO A 1 688 ? -40.957 2.036 57.792 1.00 64.62 688 PRO A N 1
ATOM 5454 C CA . PRO A 1 688 ? -42.142 2.435 57.031 1.00 64.62 688 PRO A CA 1
ATOM 5455 C C . PRO A 1 688 ? -42.779 1.264 56.259 1.00 64.62 688 PRO A C 1
ATOM 5457 O O . PRO A 1 688 ? -43.982 1.286 56.010 1.00 64.62 688 PRO A O 1
ATOM 5460 N N . PHE A 1 689 ? -42.024 0.189 55.982 1.00 65.62 689 PHE A N 1
ATOM 5461 C CA . PHE A 1 689 ? -42.537 -1.066 55.409 1.00 65.62 689 PHE A CA 1
ATOM 5462 C C . PHE A 1 689 ? -43.639 -1.700 56.279 1.00 65.62 689 PHE A C 1
ATOM 5464 O O . PHE A 1 689 ? -44.619 -2.229 55.757 1.00 65.62 689 PHE A O 1
ATOM 5471 N N . TYR A 1 690 ? -43.540 -1.577 57.609 1.00 67.38 690 TYR A N 1
ATOM 5472 C CA . TYR A 1 690 ? -44.596 -2.006 58.533 1.00 67.38 690 TYR A CA 1
ATOM 5473 C C . TYR A 1 690 ? -45.896 -1.201 58.319 1.00 67.38 690 TYR A C 1
ATOM 5475 O O . TYR A 1 690 ? -46.989 -1.755 58.427 1.00 67.38 690 TYR A O 1
ATOM 5483 N N . GLY A 1 691 ? -45.801 0.081 57.941 1.00 68.44 691 GLY A N 1
ATOM 5484 C CA . GLY A 1 691 ? -46.954 0.901 57.553 1.00 68.44 691 GLY A CA 1
ATOM 5485 C C . GLY A 1 691 ? -47.662 0.369 56.303 1.00 68.44 691 GLY A C 1
ATOM 5486 O O . GLY A 1 691 ? -48.878 0.177 56.330 1.00 68.44 691 GLY A O 1
ATOM 5487 N N . ILE A 1 692 ? -46.896 0.043 55.254 1.00 71.06 692 ILE A N 1
ATOM 5488 C CA . ILE A 1 692 ? -47.403 -0.544 53.997 1.00 71.06 692 ILE A CA 1
ATOM 5489 C C . ILE A 1 692 ? -48.124 -1.874 54.271 1.00 71.06 692 ILE A C 1
ATOM 5491 O O . ILE A 1 692 ? -49.237 -2.100 53.791 1.00 71.06 692 ILE A O 1
ATOM 5495 N N . ALA A 1 693 ? -47.516 -2.738 55.091 1.00 69.00 693 ALA A N 1
ATOM 5496 C CA . ALA A 1 693 ? -48.090 -4.023 55.481 1.00 69.00 693 ALA A CA 1
ATOM 5497 C C . ALA A 1 693 ? -49.408 -3.868 56.261 1.00 69.00 693 ALA A C 1
ATOM 5499 O O . ALA A 1 693 ? -50.383 -4.556 55.957 1.00 69.00 693 ALA A O 1
ATOM 5500 N N . VAL A 1 694 ? -49.477 -2.935 57.221 1.00 69.81 694 VAL A N 1
ATOM 5501 C CA . VAL A 1 694 ? -50.716 -2.625 57.960 1.00 69.81 694 VAL A CA 1
ATOM 5502 C C . VAL A 1 694 ? -51.809 -2.111 57.022 1.00 69.81 694 VAL A C 1
ATOM 5504 O O . VAL A 1 694 ? -52.949 -2.559 57.123 1.00 69.81 694 VAL A O 1
ATOM 5507 N N . GLU A 1 695 ? -51.494 -1.201 56.099 1.00 72.06 695 GLU A N 1
ATOM 5508 C CA . GLU A 1 695 ? -52.483 -0.637 55.173 1.00 72.06 695 GLU A CA 1
ATOM 5509 C C . GLU A 1 695 ? -53.044 -1.695 54.210 1.00 72.06 695 GLU A C 1
ATOM 5511 O O . GLU A 1 695 ? -54.261 -1.804 54.038 1.00 72.06 695 GLU A O 1
ATOM 5516 N N . ARG A 1 696 ? -52.183 -2.560 53.658 1.00 72.19 696 ARG A N 1
ATOM 5517 C CA . ARG A 1 696 ? -52.625 -3.685 52.823 1.00 72.19 696 ARG A CA 1
ATOM 5518 C C . ARG A 1 696 ? -53.433 -4.721 53.609 1.00 72.19 696 ARG A C 1
ATOM 5520 O O . ARG A 1 696 ? -54.443 -5.196 53.089 1.00 72.19 696 ARG A O 1
ATOM 5527 N N . LEU A 1 697 ? -53.079 -5.013 54.865 1.00 70.56 697 LEU A N 1
ATOM 5528 C CA . LEU A 1 697 ? -53.892 -5.865 55.746 1.00 70.56 697 LEU A CA 1
ATOM 5529 C C . LEU A 1 697 ? -55.273 -5.261 56.030 1.00 70.56 697 LEU A C 1
ATOM 5531 O O . LEU A 1 697 ? -56.257 -5.998 55.998 1.00 70.56 697 LEU A O 1
ATOM 5535 N N . LEU A 1 698 ? -55.376 -3.943 56.244 1.00 68.50 698 LEU A N 1
ATOM 5536 C CA . LEU A 1 698 ? -56.662 -3.252 56.414 1.00 68.50 698 LEU A CA 1
ATOM 5537 C C . LEU A 1 698 ? -57.560 -3.436 55.180 1.00 68.50 698 LEU A C 1
ATOM 5539 O O . LEU A 1 698 ? -58.726 -3.803 55.326 1.00 68.50 698 LEU A O 1
ATOM 5543 N N . VAL A 1 699 ? -57.017 -3.266 53.969 1.00 71.81 699 VAL A N 1
ATOM 5544 C CA . VAL A 1 699 ? -57.761 -3.473 52.711 1.00 71.81 699 VAL A CA 1
ATOM 5545 C C . VAL A 1 699 ? -58.146 -4.944 52.500 1.00 71.81 699 VAL A C 1
ATOM 5547 O O . VAL A 1 699 ? -59.272 -5.224 52.084 1.00 71.81 699 VAL A O 1
ATOM 5550 N N . GLN A 1 700 ? -57.255 -5.899 52.789 1.00 72.00 700 GLN A N 1
ATOM 5551 C CA . GLN A 1 700 ? -57.569 -7.328 52.662 1.00 72.00 700 GLN A CA 1
ATOM 5552 C C . GLN A 1 700 ? -58.642 -7.765 53.670 1.00 72.00 700 GLN A C 1
ATOM 5554 O O . GLN A 1 700 ? -59.658 -8.330 53.268 1.00 72.00 700 GLN A O 1
ATOM 5559 N N . GLY A 1 701 ? -58.481 -7.442 54.956 1.00 71.19 701 GLY A N 1
ATOM 5560 C CA . GLY A 1 701 ? -59.458 -7.782 55.992 1.00 71.19 701 GLY A CA 1
ATOM 5561 C C . GLY A 1 701 ? -60.822 -7.126 55.765 1.00 71.19 701 GLY A C 1
ATOM 5562 O O . GLY A 1 701 ? -61.850 -7.776 55.953 1.00 71.19 701 GLY A O 1
ATOM 5563 N N . ALA A 1 702 ? -60.852 -5.890 55.252 1.00 69.50 702 ALA A N 1
ATOM 5564 C CA . ALA A 1 702 ? -62.088 -5.237 54.825 1.00 69.50 702 ALA A CA 1
ATOM 5565 C C . ALA A 1 702 ? -62.796 -5.988 53.678 1.00 69.50 702 ALA A C 1
ATOM 5567 O O . ALA A 1 702 ? -64.014 -6.159 53.708 1.00 69.50 702 ALA A O 1
ATOM 5568 N N . ARG A 1 703 ? -62.056 -6.504 52.685 1.00 70.00 703 ARG A N 1
ATOM 5569 C CA . ARG A 1 703 ? -62.639 -7.338 51.614 1.00 70.00 703 ARG A CA 1
ATOM 5570 C C . ARG A 1 703 ? -63.191 -8.661 52.146 1.00 70.00 703 ARG A C 1
ATOM 5572 O O . ARG A 1 703 ? -64.259 -9.082 51.711 1.00 70.00 703 ARG A O 1
ATOM 5579 N N . MET A 1 704 ? -62.502 -9.296 53.092 1.00 72.88 704 MET A N 1
ATOM 5580 C CA . MET A 1 704 ? -62.950 -10.561 53.688 1.00 72.88 704 MET A CA 1
ATOM 5581 C C . MET A 1 704 ? -64.225 -10.371 54.517 1.00 72.88 704 MET A C 1
ATOM 5583 O O . MET A 1 704 ? -65.197 -11.093 54.309 1.00 72.88 704 MET A O 1
ATOM 5587 N N . LEU A 1 705 ? -64.272 -9.335 55.361 1.00 70.31 705 LEU A N 1
ATOM 5588 C CA . LEU A 1 705 ? -65.489 -8.919 56.066 1.00 70.31 705 LEU A CA 1
ATOM 5589 C C . LEU A 1 705 ? -66.625 -8.557 55.109 1.00 70.31 705 LEU A C 1
ATOM 5591 O O . LEU A 1 705 ? -67.748 -8.991 55.338 1.00 70.31 705 LEU A O 1
ATOM 5595 N N . SER A 1 706 ? -66.345 -7.850 54.007 1.00 65.31 706 SER A N 1
ATOM 5596 C CA . SER A 1 706 ? -67.340 -7.622 52.950 1.00 65.31 706 SER A CA 1
ATOM 5597 C C . SER A 1 706 ? -67.927 -8.945 52.452 1.00 65.31 706 SER A C 1
ATOM 5599 O O . SER A 1 706 ? -69.144 -9.059 52.365 1.00 65.31 706 SER A O 1
ATOM 5601 N N . GLY A 1 707 ? -67.104 -9.977 52.233 1.00 66.31 707 GLY A N 1
ATOM 5602 C CA . GLY A 1 707 ? -67.551 -11.334 51.896 1.00 66.31 707 GLY A CA 1
ATOM 5603 C C . GLY A 1 707 ? -68.556 -11.927 52.895 1.00 66.31 707 GLY A C 1
ATOM 5604 O O . GLY A 1 707 ? -69.628 -12.376 52.485 1.00 66.31 707 GLY A O 1
ATOM 5605 N N . PHE A 1 708 ? -68.261 -11.872 54.198 1.00 67.06 708 PHE A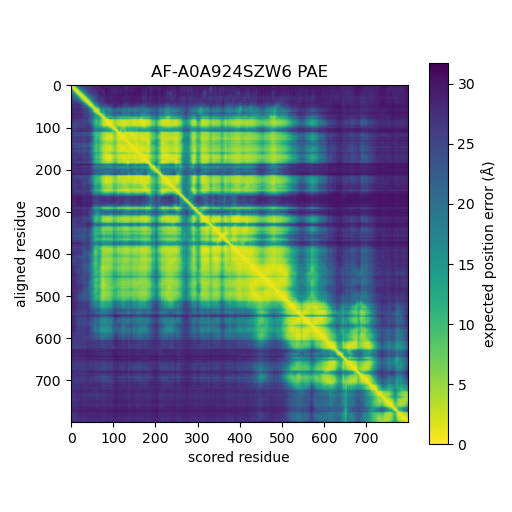 N 1
ATOM 5606 C CA . PHE A 1 708 ? -69.171 -12.352 55.250 1.00 67.06 708 PHE A CA 1
ATOM 5607 C C . PHE A 1 708 ? -70.465 -11.519 55.319 1.00 67.06 708 PHE A C 1
ATOM 5609 O O . PHE A 1 708 ? -71.559 -12.085 55.248 1.00 67.06 708 PHE A O 1
ATOM 5616 N N . LEU A 1 709 ? -70.352 -10.182 55.273 1.00 64.50 709 LEU A N 1
ATOM 5617 C CA . LEU A 1 709 ? -71.476 -9.243 55.124 1.00 64.50 709 LEU A CA 1
ATOM 5618 C C . LEU A 1 709 ? -72.354 -9.564 53.895 1.00 64.50 709 LEU A C 1
ATOM 5620 O O . LEU A 1 709 ? -73.542 -9.239 53.886 1.00 64.50 709 LEU A O 1
ATOM 5624 N N . GLN A 1 710 ? -71.803 -10.172 52.832 1.00 59.75 710 GLN A N 1
ATOM 5625 C CA . GLN A 1 710 ? -72.590 -10.573 51.661 1.00 59.75 710 GLN A CA 1
ATOM 5626 C C . GLN A 1 710 ? -73.372 -11.867 51.867 1.00 59.75 710 GLN A C 1
ATOM 5628 O O . GLN A 1 710 ? -74.501 -11.960 51.382 1.00 59.75 710 GLN A O 1
ATOM 5633 N N . LYS A 1 711 ? -72.763 -12.851 52.533 1.00 60.12 711 LYS A N 1
ATOM 5634 C CA . LYS A 1 711 ? -73.303 -14.204 52.679 1.00 60.12 711 LYS A CA 1
ATOM 5635 C C . LYS A 1 711 ? -74.515 -14.226 53.604 1.00 60.12 711 LYS A C 1
ATOM 5637 O O . LYS A 1 711 ? -75.582 -14.697 53.213 1.00 60.12 711 LYS A O 1
ATOM 5642 N N . ASP A 1 712 ? -74.373 -13.659 54.796 1.00 58.69 712 ASP A N 1
ATOM 5643 C CA . ASP A 1 712 ? -75.392 -13.786 55.841 1.00 58.69 712 ASP A CA 1
ATOM 5644 C C . ASP A 1 712 ? -76.652 -12.973 55.486 1.00 58.69 712 ASP A C 1
ATOM 5646 O O . ASP A 1 712 ? -77.778 -13.426 55.696 1.00 58.69 712 ASP A O 1
ATOM 5650 N N . ALA A 1 713 ? -76.478 -11.838 54.796 1.00 53.97 713 ALA A N 1
ATOM 5651 C CA . ALA A 1 713 ? -77.569 -11.070 54.198 1.00 53.97 713 ALA A CA 1
ATOM 5652 C C . ALA A 1 713 ? -78.376 -11.867 53.150 1.00 53.97 713 ALA A C 1
ATOM 5654 O O . ALA A 1 713 ? -79.594 -11.703 53.055 1.00 53.97 713 ALA A O 1
ATOM 5655 N N . ALA A 1 714 ? -77.728 -12.742 52.370 1.00 49.97 714 ALA A N 1
ATOM 5656 C CA . ALA A 1 714 ? -78.408 -13.595 51.395 1.00 49.97 714 ALA A CA 1
ATOM 5657 C C . ALA A 1 714 ? -79.183 -14.743 52.072 1.00 49.97 714 ALA A C 1
ATOM 5659 O O . ALA A 1 714 ? -80.303 -15.059 51.661 1.00 49.97 714 ALA A O 1
ATOM 5660 N N . GLU A 1 715 ? -78.633 -15.331 53.139 1.00 54.25 715 GLU A N 1
ATOM 5661 C CA . GLU A 1 715 ? -79.324 -16.355 53.935 1.00 54.25 715 GLU A CA 1
ATOM 5662 C C . GLU A 1 715 ? -80.540 -15.783 54.689 1.00 54.25 715 GLU A C 1
ATOM 5664 O O . GLU A 1 715 ? -81.599 -16.416 54.732 1.00 54.25 715 GLU A O 1
ATOM 5669 N N . GLU A 1 716 ? -80.443 -14.559 55.217 1.00 55.03 716 GLU A N 1
ATOM 5670 C CA . GLU A 1 716 ? -81.558 -13.873 55.883 1.00 55.03 716 GLU A CA 1
ATOM 5671 C C . GLU A 1 716 ? -82.656 -13.445 54.887 1.00 55.03 716 GLU A C 1
ATOM 5673 O O . GLU A 1 716 ? -83.850 -13.570 55.187 1.00 55.03 716 GLU A O 1
ATOM 5678 N N . LEU A 1 717 ? -82.287 -13.051 53.656 1.00 51.66 717 LEU A N 1
ATOM 5679 C CA . LEU A 1 717 ? -83.239 -12.899 52.546 1.00 51.66 717 LEU A CA 1
ATOM 5680 C C . LEU A 1 717 ? -83.992 -14.213 52.290 1.00 51.66 717 LEU A C 1
ATOM 5682 O O . LEU A 1 717 ? -85.222 -14.221 52.243 1.00 51.66 717 LEU A O 1
ATOM 5686 N N . LEU A 1 718 ? -83.269 -15.334 52.179 1.00 49.12 718 LEU A N 1
ATOM 5687 C CA . LEU A 1 718 ? -83.831 -16.667 51.932 1.00 49.12 718 LEU A CA 1
ATOM 5688 C C . LEU A 1 718 ? -84.797 -17.126 53.037 1.00 49.12 718 LEU A C 1
ATOM 5690 O O . LEU A 1 718 ? -85.855 -17.683 52.727 1.00 49.12 718 LEU A O 1
ATOM 5694 N N . LYS A 1 719 ? -84.501 -16.855 54.317 1.00 53.44 719 LYS A N 1
ATOM 5695 C CA . LYS A 1 719 ? -85.441 -17.098 55.433 1.00 53.44 719 LYS A CA 1
ATOM 5696 C C . LYS A 1 719 ? -86.729 -16.290 55.268 1.00 53.44 719 LYS A C 1
ATOM 5698 O O . LYS A 1 719 ? -87.825 -16.844 55.374 1.00 53.44 719 LYS A O 1
ATOM 5703 N N . ASN A 1 720 ? -86.617 -14.991 54.992 1.00 53.56 720 ASN A N 1
ATOM 5704 C CA . ASN A 1 720 ? -87.778 -14.107 54.866 1.00 53.56 720 ASN A CA 1
ATOM 5705 C C . ASN A 1 720 ? -88.588 -14.364 53.584 1.00 53.56 720 ASN A C 1
ATOM 5707 O O . ASN A 1 720 ? -89.808 -14.195 53.585 1.00 53.56 720 ASN A O 1
ATOM 5711 N N . PHE A 1 721 ? -87.950 -14.881 52.533 1.00 53.06 721 PHE A N 1
ATOM 5712 C CA . PHE A 1 721 ? -88.618 -15.388 51.338 1.00 53.06 721 PHE A CA 1
ATOM 5713 C C . PHE A 1 721 ? -89.436 -16.654 51.645 1.00 53.06 721 PHE A C 1
ATOM 5715 O O . PHE A 1 721 ? -90.630 -16.710 51.353 1.00 53.06 721 PHE A O 1
ATOM 5722 N N . ARG A 1 722 ? -88.840 -17.635 52.344 1.00 53.00 722 ARG A N 1
ATOM 5723 C CA . ARG A 1 722 ? -89.522 -18.869 52.789 1.00 53.00 722 ARG A CA 1
ATOM 5724 C C . ARG A 1 722 ? -90.716 -18.596 53.716 1.00 53.00 722 ARG A C 1
ATOM 5726 O O . ARG A 1 722 ? -91.715 -19.306 53.641 1.00 53.00 722 ARG A O 1
ATOM 5733 N N . ARG A 1 723 ? -90.675 -17.529 54.525 1.00 52.84 723 ARG A N 1
ATOM 5734 C CA . ARG A 1 723 ? -91.820 -17.070 55.344 1.00 52.84 723 ARG A CA 1
ATOM 5735 C C . ARG A 1 723 ? -93.041 -16.615 54.519 1.00 52.84 723 ARG A C 1
ATOM 5737 O O . ARG A 1 723 ? -94.140 -16.587 55.062 1.00 52.84 723 ARG A O 1
ATOM 5744 N N . LYS A 1 724 ? -92.903 -16.314 53.218 1.00 57.50 724 LYS A N 1
ATOM 5745 C CA . LYS A 1 724 ? -94.008 -15.903 52.318 1.00 57.50 724 LYS A CA 1
ATOM 5746 C C . LYS A 1 724 ? -94.642 -17.070 51.529 1.00 57.50 724 LYS A C 1
ATOM 5748 O O . LYS A 1 724 ? -95.239 -16.863 50.471 1.00 57.50 724 LYS A O 1
ATOM 5753 N N . ALA A 1 725 ? -94.581 -18.290 52.073 1.00 53.16 725 ALA A N 1
ATOM 5754 C CA . ALA A 1 725 ? -95.107 -19.534 51.489 1.00 53.16 725 ALA A CA 1
ATOM 5755 C C . ALA A 1 725 ? -96.530 -19.496 50.862 1.00 53.16 725 ALA A C 1
ATOM 5757 O O . ALA A 1 725 ? -96.729 -20.168 49.843 1.00 53.16 725 ALA A O 1
ATOM 5758 N N . PRO A 1 726 ? -97.522 -18.717 51.352 1.00 57.34 726 PRO A N 1
ATOM 5759 C CA . PRO A 1 726 ? -98.837 -18.643 50.702 1.00 57.34 726 PRO A CA 1
ATOM 5760 C C . PRO A 1 726 ? -98.793 -18.168 49.237 1.00 57.34 726 PRO A C 1
ATOM 5762 O O . PRO A 1 726 ? -99.615 -18.596 48.430 1.00 57.34 726 PRO A O 1
ATOM 5765 N N . ILE A 1 727 ? -97.808 -17.340 48.867 1.00 58.56 727 ILE A N 1
ATOM 5766 C CA . ILE A 1 727 ? -97.638 -16.832 47.493 1.00 58.56 727 ILE A CA 1
ATOM 5767 C C . ILE A 1 727 ? -97.056 -17.922 46.579 1.00 58.56 727 ILE A C 1
ATOM 5769 O O . ILE A 1 727 ? -97.545 -18.130 45.471 1.00 58.56 727 ILE A O 1
ATOM 5773 N N . LEU A 1 728 ? -96.077 -18.693 47.069 1.00 55.88 728 LEU A N 1
ATOM 5774 C CA . LEU A 1 728 ? -95.554 -19.880 46.374 1.00 55.88 728 LEU A CA 1
ATOM 5775 C C . LEU A 1 728 ? -96.664 -20.909 46.091 1.00 55.88 728 LEU A C 1
ATOM 5777 O O . LEU A 1 728 ? -96.655 -21.569 45.052 1.00 55.88 728 LEU A O 1
ATOM 5781 N N . THR A 1 729 ? -97.653 -21.011 46.983 1.00 60.75 729 THR A N 1
ATOM 5782 C CA . THR A 1 729 ? -98.775 -21.954 46.854 1.00 60.75 729 THR A CA 1
ATOM 5783 C C . THR A 1 729 ? -99.746 -21.550 45.734 1.00 60.75 729 THR A C 1
ATOM 5785 O O . THR A 1 729 ? -100.151 -22.396 44.940 1.00 60.75 729 THR A O 1
ATOM 5788 N N . SER A 1 730 ? -100.092 -20.262 45.604 1.00 62.72 730 SER A N 1
ATOM 5789 C CA . SER A 1 730 ? -100.972 -19.799 44.515 1.00 62.72 730 SER A CA 1
ATOM 5790 C C . SER A 1 730 ? -100.268 -19.777 43.152 1.00 62.72 730 SER A C 1
ATOM 5792 O O . SER A 1 730 ? -100.889 -20.078 42.132 1.00 62.72 730 SER A O 1
ATOM 5794 N N . VAL A 1 731 ? -98.964 -19.481 43.129 1.00 61.91 731 VAL A N 1
ATOM 5795 C CA . VAL A 1 731 ? -98.139 -19.490 41.912 1.00 61.91 731 VAL A CA 1
ATOM 5796 C C . VAL A 1 731 ? -97.906 -20.911 41.389 1.00 61.91 731 VAL A C 1
ATOM 5798 O O . VAL A 1 731 ? -98.129 -21.160 40.205 1.00 61.91 731 VAL A O 1
ATOM 5801 N N . SER A 1 732 ? -97.527 -21.865 42.246 1.00 62.38 732 SER A N 1
ATOM 5802 C CA . SER A 1 732 ? -97.322 -23.265 41.833 1.00 62.38 732 SER A CA 1
ATOM 5803 C C . SER A 1 732 ? -98.608 -23.913 41.307 1.00 62.38 732 SER A C 1
ATOM 5805 O O . SER A 1 732 ? -98.565 -24.587 40.280 1.00 62.38 732 SER A O 1
ATOM 5807 N N . ALA A 1 733 ? -99.767 -23.635 41.916 1.00 68.00 733 ALA A N 1
ATOM 5808 C CA . ALA A 1 733 ? -101.065 -24.071 41.396 1.00 68.00 733 ALA A CA 1
ATOM 5809 C C . ALA A 1 733 ? -101.356 -23.531 39.979 1.00 68.00 733 ALA A C 1
ATOM 5811 O O . ALA A 1 733 ? -101.932 -24.239 39.155 1.00 68.00 733 ALA A O 1
ATOM 5812 N N . LYS A 1 734 ? -100.918 -22.301 39.672 1.00 68.75 734 LYS A N 1
ATOM 5813 C CA . LYS A 1 734 ? -101.083 -21.679 38.349 1.00 68.75 734 LYS A CA 1
ATOM 5814 C C . LYS A 1 734 ? -100.096 -22.236 37.312 1.00 68.75 734 LYS A C 1
ATOM 5816 O O . LYS A 1 734 ? -100.477 -22.421 36.160 1.00 68.75 734 LYS A O 1
ATOM 5821 N N . LEU A 1 735 ? -98.871 -22.578 37.721 1.00 64.75 735 LEU A N 1
ATOM 5822 C CA . LEU A 1 735 ? -97.857 -23.211 36.863 1.00 64.75 735 LEU A CA 1
ATOM 5823 C C . LEU A 1 735 ? -98.175 -24.681 36.541 1.00 64.75 735 LEU A C 1
ATOM 5825 O O . LEU A 1 735 ? -97.985 -25.104 35.406 1.00 64.75 735 LEU A O 1
ATOM 5829 N N . ARG A 1 736 ? -98.741 -25.441 37.492 1.00 70.38 736 ARG A N 1
ATOM 5830 C CA . ARG A 1 736 ? -99.164 -26.848 37.304 1.00 70.38 736 ARG A CA 1
ATOM 5831 C C . ARG A 1 736 ? -100.294 -27.039 36.274 1.00 70.38 736 ARG A C 1
ATOM 5833 O O . ARG A 1 736 ? -100.610 -28.173 35.935 1.00 70.38 736 ARG A O 1
ATOM 5840 N N . SER A 1 737 ? -100.894 -25.953 35.778 1.00 70.94 737 SER A N 1
ATOM 5841 C CA . SER A 1 737 ? -101.934 -25.968 34.735 1.00 70.94 737 SER A CA 1
ATOM 5842 C C . SER A 1 737 ? -101.430 -25.631 33.321 1.00 70.94 737 SER A C 1
ATOM 5844 O O . SER A 1 737 ? -102.224 -25.622 32.382 1.00 70.94 737 SER A O 1
ATOM 5846 N N . LEU A 1 738 ? -100.129 -25.358 33.155 1.00 72.56 738 LEU A N 1
ATOM 5847 C CA . LEU A 1 738 ? -99.517 -24.993 31.872 1.00 72.56 738 LEU A CA 1
ATOM 5848 C C . LEU A 1 738 ? -98.782 -26.181 31.218 1.00 72.56 738 LEU A C 1
ATOM 5850 O O . LEU A 1 738 ? -98.302 -27.069 31.928 1.00 72.56 738 LEU A O 1
ATOM 5854 N N . PRO A 1 739 ? -98.642 -26.210 29.877 1.00 72.94 739 PRO A N 1
ATOM 5855 C CA . PRO A 1 739 ? -97.847 -27.227 29.194 1.00 72.94 739 PRO A CA 1
ATOM 5856 C C . PRO A 1 739 ? -96.367 -27.173 29.599 1.00 72.94 739 PRO A C 1
ATOM 5858 O O . PRO A 1 739 ? -95.786 -26.102 29.769 1.00 72.94 739 PRO A O 1
ATOM 5861 N N . ALA A 1 740 ? -95.722 -28.340 29.679 1.00 67.88 740 ALA A N 1
ATOM 5862 C CA . ALA A 1 740 ? -94.324 -28.458 30.107 1.00 67.88 740 ALA A CA 1
ATOM 5863 C C . ALA A 1 740 ? -93.322 -27.676 29.226 1.00 67.88 740 ALA A C 1
ATOM 5865 O O . ALA A 1 740 ? -92.267 -27.279 29.715 1.00 67.88 740 ALA A O 1
ATOM 5866 N N . ALA A 1 741 ? -93.653 -27.428 27.953 1.00 70.38 741 ALA A N 1
ATOM 5867 C CA . ALA A 1 741 ? -92.824 -26.644 27.034 1.00 70.38 741 ALA A CA 1
ATOM 5868 C C . ALA A 1 741 ? -92.760 -25.149 27.405 1.00 70.38 741 ALA A C 1
ATOM 5870 O O . ALA A 1 741 ? -91.711 -24.523 27.266 1.00 70.38 741 ALA A O 1
ATOM 5871 N N . ASP A 1 742 ? -93.855 -24.594 27.929 1.00 69.12 742 ASP A N 1
ATOM 5872 C CA . ASP A 1 742 ? -93.991 -23.163 28.232 1.00 69.12 742 ASP A CA 1
ATOM 5873 C C . ASP A 1 742 ? -93.569 -22.823 29.672 1.00 69.12 742 ASP A C 1
ATOM 5875 O O . ASP A 1 742 ? -93.484 -21.653 30.054 1.00 69.12 742 ASP A O 1
ATOM 5879 N N . LEU A 1 743 ? -93.323 -23.849 30.493 1.00 69.50 743 LEU A N 1
ATOM 5880 C CA . LEU A 1 743 ? -93.338 -23.765 31.955 1.00 69.50 743 LEU A CA 1
ATOM 5881 C C . LEU A 1 743 ? -92.198 -22.906 32.529 1.00 69.50 743 LEU A C 1
ATOM 5883 O O . LEU A 1 743 ? -92.417 -22.195 33.507 1.00 69.50 743 LEU A O 1
ATOM 5887 N N . LYS A 1 744 ? -91.014 -22.883 31.893 1.00 69.94 744 LYS A N 1
ATOM 5888 C CA . LYS A 1 744 ? -89.917 -21.985 32.307 1.00 69.94 744 LYS A CA 1
ATOM 5889 C C . LYS A 1 744 ? -90.218 -20.520 31.974 1.00 69.94 744 LYS A C 1
ATOM 5891 O O . LYS A 1 744 ? -90.255 -19.701 32.883 1.00 69.94 744 LYS A O 1
ATOM 5896 N N . ALA A 1 745 ? -90.480 -20.195 30.706 1.00 71.69 745 ALA A N 1
ATOM 5897 C CA . ALA A 1 745 ? -90.734 -18.813 30.281 1.00 71.69 745 ALA A CA 1
ATOM 5898 C C . ALA A 1 745 ? -91.978 -18.215 30.967 1.00 71.69 745 ALA A C 1
ATOM 5900 O O . ALA A 1 745 ? -91.985 -17.048 31.362 1.00 71.69 745 ALA A O 1
ATOM 5901 N N . SER A 1 746 ? -93.008 -19.041 31.180 1.00 74.00 746 SER A N 1
ATOM 5902 C CA . SER A 1 746 ? -94.190 -18.668 31.960 1.00 74.00 746 SER A CA 1
ATOM 5903 C C . SER A 1 746 ? -93.861 -18.447 33.436 1.00 74.00 746 SER A C 1
ATOM 5905 O O . SER A 1 746 ? -94.417 -17.532 34.037 1.00 74.00 746 SER A O 1
ATOM 5907 N N . CYS A 1 747 ? -92.956 -19.241 34.024 1.00 72.00 747 CYS A N 1
ATOM 5908 C CA . CYS A 1 747 ? -92.479 -18.996 35.382 1.00 72.00 747 CYS A CA 1
ATOM 5909 C C . CYS A 1 747 ? -91.744 -17.661 35.473 1.00 72.00 747 CYS A C 1
ATOM 5911 O O . CYS A 1 747 ? -92.124 -16.844 36.305 1.00 72.00 747 CYS A O 1
ATOM 5913 N N . ASP A 1 748 ? -90.760 -17.410 34.605 1.00 68.69 748 ASP A N 1
ATOM 5914 C CA . ASP A 1 748 ? -89.949 -16.189 34.647 1.00 68.69 748 ASP A CA 1
ATOM 5915 C C . ASP A 1 748 ? -90.851 -14.934 34.539 1.00 68.69 748 ASP A C 1
ATOM 5917 O O . ASP A 1 748 ? -90.706 -13.987 35.314 1.00 68.69 748 ASP A O 1
ATOM 5921 N N . SER A 1 749 ? -91.877 -14.961 33.673 1.00 74.25 749 SER A N 1
ATOM 5922 C CA . SER A 1 749 ? -92.895 -13.897 33.592 1.00 74.25 749 SER A CA 1
ATOM 5923 C C . SER A 1 749 ? -93.753 -13.784 34.859 1.00 74.25 749 SER A C 1
ATOM 5925 O O . SER A 1 749 ? -93.901 -12.692 35.405 1.00 74.25 749 SER A O 1
ATOM 5927 N N . LEU A 1 750 ? -94.318 -14.891 35.358 1.00 69.38 750 LEU A N 1
ATOM 5928 C CA . LEU A 1 750 ? -95.236 -14.855 36.505 1.00 69.38 750 LEU A CA 1
ATOM 5929 C C . LEU A 1 750 ? -94.511 -14.497 37.815 1.00 69.38 750 LEU A C 1
ATOM 5931 O O . LEU A 1 750 ? -95.084 -13.843 38.688 1.00 69.38 750 LEU A O 1
ATOM 5935 N N . ALA A 1 751 ? -93.244 -14.897 37.939 1.00 65.56 751 ALA A N 1
ATOM 5936 C CA . ALA A 1 751 ? -92.336 -14.478 38.994 1.00 65.56 751 ALA A CA 1
ATOM 5937 C C . ALA A 1 751 ? -92.102 -12.966 38.926 1.00 65.56 751 ALA A C 1
ATOM 5939 O O . ALA A 1 751 ? -92.315 -12.285 39.928 1.00 65.56 751 ALA A O 1
ATOM 5940 N N . ASN A 1 752 ? -91.753 -12.428 37.753 1.00 67.75 752 ASN A N 1
ATOM 5941 C CA . ASN A 1 752 ? -91.571 -10.990 37.558 1.00 67.75 752 ASN A CA 1
ATOM 5942 C C . ASN A 1 752 ? -92.833 -10.188 37.916 1.00 67.75 752 ASN A C 1
ATOM 5944 O O . ASN A 1 752 ? -92.728 -9.194 38.633 1.00 67.75 752 ASN A O 1
ATOM 5948 N N . ASP A 1 753 ? -94.026 -10.625 37.508 1.00 71.12 753 ASP A N 1
ATOM 5949 C CA . ASP A 1 753 ? -95.285 -9.946 37.850 1.00 71.12 753 ASP A CA 1
ATOM 5950 C C . ASP A 1 753 ? -95.553 -9.936 39.367 1.00 71.12 753 ASP A C 1
ATOM 5952 O O . ASP A 1 753 ? -95.914 -8.905 39.944 1.00 71.12 753 ASP A O 1
ATOM 5956 N N . GLN A 1 754 ? -95.350 -11.071 40.047 1.00 68.56 754 GLN A N 1
ATOM 5957 C CA . GLN A 1 754 ? -95.549 -11.163 41.499 1.00 68.56 754 GLN A CA 1
ATOM 5958 C C . GLN A 1 754 ? -94.477 -10.406 42.292 1.00 68.56 754 GLN A C 1
ATOM 5960 O O . GLN A 1 754 ? -94.805 -9.772 43.295 1.00 68.56 754 GLN A O 1
ATOM 5965 N N . ILE A 1 755 ? -93.218 -10.417 41.844 1.00 63.91 755 ILE A N 1
ATOM 5966 C CA . ILE A 1 755 ? -92.132 -9.644 42.461 1.00 63.91 755 ILE A CA 1
ATOM 5967 C C . ILE A 1 755 ? -92.392 -8.146 42.283 1.00 63.91 755 ILE A C 1
ATOM 5969 O O . ILE A 1 755 ? -92.289 -7.408 43.257 1.00 63.91 755 ILE A O 1
ATOM 5973 N N . ASN A 1 756 ? -92.817 -7.690 41.100 1.00 64.25 756 ASN A N 1
ATOM 5974 C CA . ASN A 1 756 ? -93.192 -6.290 40.886 1.00 64.25 756 ASN A CA 1
ATOM 5975 C C . ASN A 1 756 ? -94.370 -5.866 41.784 1.00 64.25 756 ASN A C 1
ATOM 5977 O O . ASN A 1 756 ? -94.272 -4.836 42.446 1.00 64.25 756 ASN A O 1
ATOM 5981 N N . SER A 1 757 ? -95.421 -6.687 41.907 1.00 65.75 757 SER A N 1
ATOM 5982 C CA . SER A 1 757 ? -96.547 -6.397 42.812 1.00 65.75 757 SER A CA 1
ATOM 5983 C C . SER A 1 757 ? -96.145 -6.388 44.297 1.00 65.75 757 SER A C 1
ATOM 5985 O O . SER A 1 757 ? -96.674 -5.597 45.080 1.00 65.75 757 SER A O 1
ATOM 5987 N N . LEU A 1 758 ? -95.190 -7.235 44.701 1.00 60.50 758 LEU A N 1
ATOM 5988 C CA . LEU A 1 758 ? -94.620 -7.234 46.053 1.00 60.50 758 LEU A CA 1
ATOM 5989 C C . LEU A 1 758 ? -93.732 -6.013 46.317 1.00 60.50 758 LEU A C 1
ATOM 5991 O O . LEU A 1 758 ? -93.795 -5.457 47.413 1.00 60.50 758 LEU A O 1
ATOM 5995 N N . VAL A 1 759 ? -92.933 -5.592 45.334 1.00 58.50 759 VAL A N 1
ATOM 5996 C CA . VAL A 1 759 ? -92.110 -4.377 45.407 1.00 58.50 759 VAL A CA 1
ATOM 5997 C C . VAL A 1 759 ? -93.011 -3.151 45.531 1.00 58.50 759 VAL A C 1
ATOM 5999 O O . VAL A 1 759 ? -92.828 -2.369 46.458 1.00 58.50 759 VAL A O 1
ATOM 6002 N N . GLU A 1 760 ? -94.037 -3.018 44.691 1.00 60.50 760 GLU A N 1
ATOM 6003 C CA . GLU A 1 760 ? -94.963 -1.880 44.733 1.00 60.50 760 GLU A CA 1
ATOM 6004 C C . GLU A 1 760 ? -95.720 -1.803 46.065 1.00 60.50 760 GLU A C 1
ATOM 6006 O O . GLU A 1 760 ? -95.678 -0.763 46.719 1.00 60.50 760 GLU A O 1
ATOM 6011 N N . LYS A 1 761 ? -96.256 -2.921 46.571 1.00 58.97 761 LYS A N 1
ATOM 6012 C CA . LYS A 1 761 ? -96.863 -2.966 47.917 1.00 58.97 761 LYS A CA 1
ATOM 6013 C C . LYS A 1 761 ? -95.880 -2.697 49.059 1.00 58.97 761 LYS A C 1
ATOM 6015 O O . LYS A 1 761 ? -96.300 -2.250 50.119 1.00 58.97 761 LYS A O 1
ATOM 6020 N N . SER A 1 762 ? -94.582 -2.957 48.878 1.00 51.66 762 SER A N 1
ATOM 6021 C CA . SER A 1 762 ? -93.559 -2.605 49.878 1.00 51.66 762 SER A CA 1
ATOM 6022 C C . SER A 1 762 ? -93.171 -1.120 49.856 1.00 51.66 762 SER A C 1
ATOM 6024 O O . SER A 1 762 ? -92.663 -0.610 50.852 1.00 51.66 762 SER A O 1
ATOM 6026 N N . LEU A 1 763 ? -93.444 -0.409 48.755 1.00 46.56 763 LEU A N 1
ATOM 6027 C CA . LEU A 1 763 ? -93.183 1.028 48.611 1.00 46.56 763 LEU A CA 1
ATOM 6028 C C . LEU A 1 763 ? -94.309 1.905 49.190 1.00 46.56 763 LEU A C 1
ATOM 6030 O O . LEU A 1 763 ? -94.048 3.061 49.531 1.00 46.56 763 LEU A O 1
ATOM 6034 N N . GLU A 1 764 ? -95.518 1.352 49.344 1.00 45.72 764 GLU A N 1
ATOM 6035 C CA . GLU A 1 764 ? -96.666 1.983 50.022 1.00 45.72 764 GLU A CA 1
ATOM 6036 C C . GLU A 1 764 ? -96.523 2.027 51.559 1.00 45.72 764 GLU A C 1
ATOM 6038 O O . GLU A 1 764 ? -97.233 2.779 52.228 1.00 45.72 764 GLU A O 1
ATOM 6043 N N . VAL A 1 765 ? -95.598 1.250 52.134 1.00 45.78 765 VAL A N 1
ATOM 6044 C CA . VAL A 1 765 ? -95.335 1.209 53.583 1.00 45.78 765 VAL A CA 1
ATOM 6045 C C . VAL A 1 765 ? -94.505 2.428 54.020 1.00 45.78 765 VAL A C 1
ATOM 6047 O O . VAL A 1 765 ? -93.714 2.983 53.246 1.00 45.78 765 VAL A O 1
ATOM 6050 N N . GLN A 1 766 ? -94.689 2.877 55.268 1.00 41.94 766 GLN A N 1
ATOM 6051 C CA . GLN A 1 766 ? -94.030 4.081 55.783 1.00 41.94 766 GLN A CA 1
ATOM 6052 C C . GLN A 1 766 ? -92.491 3.999 55.709 1.00 41.94 766 GLN A C 1
ATOM 6054 O O . GLN A 1 766 ? -91.924 2.915 55.853 1.00 41.94 766 GLN A O 1
ATOM 6059 N N . PRO A 1 767 ? -91.780 5.139 55.551 1.00 42.44 767 PRO A N 1
ATOM 6060 C CA . PRO A 1 767 ? -90.332 5.156 55.316 1.00 42.44 767 PRO A CA 1
ATOM 6061 C C . PRO A 1 767 ? -89.466 4.423 56.349 1.00 42.44 767 PRO A C 1
ATOM 6063 O O . PRO A 1 767 ? -88.353 4.032 56.016 1.00 42.44 767 PRO A O 1
ATOM 6066 N N . GLN A 1 768 ? -89.967 4.240 57.574 1.00 39.97 768 GLN A N 1
ATOM 6067 C CA . GLN A 1 768 ? -89.263 3.598 58.690 1.00 39.97 768 GLN A CA 1
ATOM 6068 C C . GLN A 1 768 ? -89.280 2.057 58.627 1.00 39.97 768 GLN A C 1
ATOM 6070 O O . GLN A 1 768 ? -88.431 1.423 59.242 1.00 39.97 768 GLN A O 1
ATOM 6075 N N . GLU A 1 769 ? -90.194 1.454 57.857 1.00 38.31 769 GLU A N 1
ATOM 6076 C CA . GLU A 1 769 ? -90.292 -0.006 57.658 1.00 38.31 769 GLU A CA 1
ATOM 6077 C C . GLU A 1 769 ? -89.815 -0.444 56.261 1.00 38.31 769 GLU A C 1
ATOM 6079 O O . GLU A 1 769 ? -89.989 -1.595 55.852 1.00 38.31 769 GLU A O 1
ATOM 6084 N N . ARG A 1 770 ? -89.207 0.471 55.495 1.00 42.72 770 ARG A N 1
ATOM 6085 C CA . ARG A 1 770 ? -88.659 0.151 54.176 1.00 42.72 770 ARG A CA 1
ATOM 6086 C C . ARG A 1 770 ? -87.478 -0.799 54.319 1.00 42.72 770 ARG A C 1
ATOM 6088 O O . ARG A 1 770 ? -86.396 -0.394 54.738 1.00 42.72 770 ARG A O 1
ATOM 6095 N N . MET A 1 771 ? -87.665 -2.038 53.867 1.00 40.94 771 MET A N 1
ATOM 6096 C CA . MET A 1 771 ? -86.539 -2.864 53.440 1.00 40.94 771 MET A CA 1
ATOM 6097 C C . MET A 1 771 ? -85.754 -2.068 52.396 1.00 40.94 771 MET A C 1
ATOM 6099 O O . MET A 1 771 ? -86.298 -1.681 51.360 1.00 40.94 771 MET A O 1
ATOM 6103 N N . SER A 1 772 ? -84.483 -1.810 52.674 1.00 41.31 772 SER A N 1
ATOM 6104 C CA . SER A 1 772 ? -83.544 -1.380 51.649 1.00 41.31 772 SER A CA 1
ATOM 6105 C C . SER A 1 772 ? -83.365 -2.518 50.623 1.00 41.31 772 SER A C 1
ATOM 6107 O O . SER A 1 772 ? -83.654 -3.684 50.911 1.00 41.31 772 SER A O 1
ATOM 6109 N N . PHE A 1 773 ? -82.944 -2.200 49.397 1.00 43.06 773 PHE A N 1
ATOM 6110 C CA . PHE A 1 773 ? -82.728 -3.196 48.340 1.00 43.06 773 PHE A CA 1
ATOM 6111 C C . PHE A 1 773 ? -81.286 -3.152 47.825 1.00 43.06 773 PHE A C 1
ATOM 6113 O O . PHE A 1 773 ? -80.785 -2.098 47.438 1.00 43.06 773 PHE A O 1
ATOM 6120 N N . ARG A 1 774 ? -80.607 -4.308 47.823 1.00 51.78 774 ARG A N 1
ATOM 6121 C CA . ARG A 1 774 ? -79.171 -4.455 47.511 1.00 51.78 774 ARG A CA 1
ATOM 6122 C C . ARG A 1 774 ? -78.867 -4.488 46.010 1.00 51.78 774 ARG A C 1
ATOM 6124 O O . ARG A 1 774 ? -78.147 -5.357 45.530 1.00 51.78 774 ARG A O 1
ATOM 6131 N N . PHE A 1 775 ? -79.489 -3.589 45.265 1.00 48.88 775 PHE A N 1
ATOM 6132 C CA . PHE A 1 775 ? -79.540 -3.657 43.815 1.00 48.88 775 PHE A CA 1
ATOM 6133 C C . PHE A 1 775 ? -79.439 -2.249 43.245 1.00 48.88 775 PHE A C 1
ATOM 6135 O O . PHE A 1 775 ? -80.195 -1.359 43.630 1.00 48.88 775 PHE A O 1
ATOM 6142 N N . ASN A 1 776 ? -78.516 -2.054 42.307 1.00 41.62 776 ASN A N 1
ATOM 6143 C CA . ASN A 1 776 ? -78.225 -0.760 41.690 1.00 41.62 776 ASN A CA 1
ATOM 6144 C C . ASN A 1 776 ? -79.374 -0.292 40.776 1.00 41.62 776 ASN A C 1
ATOM 6146 O O . ASN A 1 776 ? -79.402 0.850 40.323 1.00 41.62 776 ASN A O 1
ATOM 6150 N N . SER A 1 777 ? -80.333 -1.179 40.488 1.00 49.47 777 SER A N 1
ATOM 6151 C CA . SER A 1 777 ? -81.548 -0.896 39.727 1.00 49.47 777 SER A CA 1
ATOM 6152 C C . SER A 1 777 ? -82.690 -1.857 40.092 1.00 49.47 777 SER A C 1
ATOM 6154 O O . SER A 1 777 ? -82.465 -2.970 40.573 1.00 49.47 777 SER A O 1
ATOM 6156 N N . ARG A 1 778 ? -83.939 -1.459 39.796 1.00 53.44 778 ARG A N 1
ATOM 6157 C CA . ARG A 1 778 ? -85.137 -2.310 39.963 1.00 53.44 778 ARG A CA 1
ATOM 6158 C C . ARG A 1 778 ? -85.049 -3.614 39.155 1.00 53.44 778 ARG A C 1
ATOM 6160 O O . ARG A 1 778 ? -85.578 -4.624 39.605 1.00 53.44 778 ARG A O 1
ATOM 6167 N N . SER A 1 779 ? -84.389 -3.618 37.995 1.00 54.16 779 SER A N 1
ATOM 6168 C CA . SER A 1 779 ? -84.242 -4.821 37.165 1.00 54.16 779 SER A CA 1
ATOM 6169 C C . SER A 1 779 ? -83.294 -5.848 37.783 1.00 54.16 779 SER A C 1
ATOM 6171 O O . SER A 1 779 ? -83.609 -7.028 37.759 1.00 54.16 779 SER A O 1
ATOM 6173 N N . GLU A 1 780 ? -82.181 -5.425 38.383 1.00 56.75 780 GLU A N 1
ATOM 6174 C CA . GLU A 1 780 ? -81.207 -6.326 39.022 1.00 56.75 780 GLU A CA 1
ATOM 6175 C C . GLU A 1 780 ? -81.842 -7.104 40.199 1.00 56.75 780 GLU A C 1
ATOM 6177 O O . GLU A 1 780 ? -81.680 -8.322 40.302 1.00 56.75 780 GLU A O 1
ATOM 6182 N N . LEU A 1 781 ? -82.673 -6.419 41.002 1.00 58.25 781 LEU A N 1
ATOM 6183 C CA . LEU A 1 781 ? -83.534 -7.016 42.036 1.00 58.25 781 LEU A CA 1
ATOM 6184 C C . LEU A 1 781 ? -84.494 -8.058 41.447 1.00 58.25 781 LEU A C 1
ATOM 6186 O O . LEU A 1 781 ? -84.550 -9.196 41.912 1.00 58.25 781 LEU A O 1
ATOM 6190 N N . VAL A 1 782 ? -85.260 -7.653 40.431 1.00 59.66 782 VAL A N 1
ATOM 6191 C CA . VAL A 1 782 ? -86.311 -8.472 39.813 1.00 59.66 782 VAL A CA 1
ATOM 6192 C C . VAL A 1 782 ? -85.722 -9.724 39.153 1.00 59.66 782 VAL A C 1
ATOM 6194 O O . VAL A 1 782 ? -86.211 -10.824 39.407 1.00 59.66 782 VAL A O 1
ATOM 6197 N N . THR A 1 783 ? -84.623 -9.603 38.403 1.00 61.16 783 THR A N 1
ATOM 6198 C CA . THR A 1 783 ? -83.928 -10.742 37.783 1.00 61.16 783 THR A CA 1
ATOM 6199 C C . THR A 1 783 ? -83.414 -11.722 38.839 1.00 61.16 783 THR A C 1
ATOM 6201 O O . THR A 1 783 ? -83.771 -12.896 38.798 1.00 61.16 783 THR A O 1
ATOM 6204 N N . SER A 1 784 ? -82.656 -11.254 39.838 1.00 61.16 784 SER A N 1
ATOM 6205 C CA . SER A 1 784 ? -82.084 -12.136 40.867 1.00 61.16 784 SER A CA 1
ATOM 6206 C C . SER A 1 784 ? -83.161 -12.879 41.673 1.00 61.16 784 SER A C 1
ATOM 6208 O O . SER A 1 784 ? -83.027 -14.072 41.961 1.00 61.16 784 SER A O 1
ATOM 6210 N N . TRP A 1 785 ? -84.267 -12.201 42.002 1.00 64.69 785 TRP A N 1
ATOM 6211 C CA . TRP A 1 785 ? -85.384 -12.819 42.718 1.00 64.69 785 TRP A CA 1
ATOM 6212 C C . TRP A 1 785 ? -86.208 -13.761 41.834 1.00 64.69 785 TRP A C 1
ATOM 6214 O O . TRP A 1 785 ? -86.664 -14.789 42.334 1.00 64.69 785 TRP A O 1
ATOM 6224 N N . SER A 1 786 ? -86.397 -13.456 40.546 1.00 62.66 786 SER A N 1
ATOM 6225 C CA . SER A 1 786 ? -87.161 -14.312 39.628 1.00 62.66 786 SER A CA 1
ATOM 6226 C C . SER A 1 786 ? -86.441 -15.627 39.331 1.00 62.66 786 SER A C 1
ATOM 6228 O O . SER A 1 786 ? -87.065 -16.681 39.444 1.00 62.66 786 SER A O 1
ATOM 6230 N N . GLU A 1 787 ? -85.124 -15.605 39.093 1.00 64.44 787 GLU A N 1
ATOM 6231 C CA . GLU A 1 787 ? -84.324 -16.825 38.919 1.00 64.44 787 GLU A CA 1
ATOM 6232 C C . GLU A 1 787 ? -84.373 -17.724 40.165 1.00 64.44 787 GLU A C 1
ATOM 6234 O O . GLU A 1 787 ? -84.592 -18.934 40.056 1.00 64.44 787 GLU A O 1
ATOM 6239 N N . GLY A 1 788 ? -84.220 -17.143 41.362 1.00 65.00 788 GLY A N 1
ATOM 6240 C CA . GLY A 1 788 ? -84.310 -17.880 42.627 1.00 65.00 788 GLY A CA 1
ATOM 6241 C C . GLY A 1 788 ? -85.704 -18.467 42.881 1.00 65.00 788 GLY A C 1
ATOM 6242 O O . GLY A 1 788 ? -85.829 -19.645 43.227 1.00 65.00 788 GLY A O 1
ATOM 6243 N N . LEU A 1 789 ? -86.751 -17.667 42.656 1.00 65.62 789 LEU A N 1
ATOM 6244 C CA . LEU A 1 789 ? -88.153 -18.069 42.785 1.00 65.62 789 LEU A CA 1
ATOM 6245 C C . LEU A 1 789 ? -88.501 -19.201 41.810 1.00 65.62 789 LEU A C 1
ATOM 6247 O O . LEU A 1 789 ? -89.069 -20.211 42.225 1.00 65.62 789 LEU A O 1
ATOM 6251 N N . CYS A 1 790 ? -88.119 -19.079 40.538 1.00 68.94 790 CYS A N 1
ATOM 6252 C CA . CYS A 1 790 ? -88.408 -20.095 39.533 1.00 68.94 790 CYS A CA 1
ATOM 6253 C C . CYS A 1 790 ? -87.600 -21.376 39.710 1.00 68.94 790 CYS A C 1
ATOM 6255 O O . CYS A 1 790 ? -88.130 -22.454 39.452 1.00 68.94 790 CYS A O 1
ATOM 6257 N N . LYS A 1 791 ? -86.369 -21.309 40.227 1.00 69.88 791 LYS A N 1
ATOM 6258 C CA . LYS A 1 791 ? -85.578 -22.509 40.525 1.00 69.88 791 LYS A CA 1
ATOM 6259 C C . LYS A 1 791 ? -86.244 -23.403 41.579 1.00 69.88 791 LYS A C 1
ATOM 6261 O O . LYS A 1 791 ? -86.304 -24.614 41.382 1.00 69.88 791 LYS A O 1
ATOM 6266 N N . GLU A 1 792 ? -86.787 -22.827 42.654 1.00 63.81 792 GLU A N 1
ATOM 6267 C CA . GLU A 1 792 ? -87.514 -23.599 43.678 1.00 63.81 792 GLU A CA 1
ATOM 6268 C C . GLU A 1 792 ? -88.956 -23.934 43.245 1.00 63.81 792 GLU A C 1
ATOM 6270 O O . GLU A 1 792 ? -89.438 -25.026 43.544 1.00 63.81 792 GLU A O 1
ATOM 6275 N N . LEU A 1 793 ? -89.646 -23.071 42.484 1.00 65.00 793 LEU A N 1
ATOM 6276 C CA . LEU A 1 793 ? -90.974 -23.394 41.932 1.00 65.00 793 LEU A CA 1
ATOM 6277 C C . LEU A 1 793 ? -90.926 -24.564 40.948 1.00 65.00 793 LEU A C 1
ATOM 6279 O O . LEU A 1 793 ? -91.740 -25.472 41.069 1.00 65.00 793 LEU A O 1
ATOM 6283 N N . LEU A 1 794 ? -89.982 -24.564 40.000 1.00 67.00 794 LEU A N 1
ATOM 6284 C CA . LEU A 1 794 ? -89.818 -25.657 39.038 1.00 67.00 794 LEU A CA 1
ATOM 6285 C C . LEU A 1 794 ? -89.493 -26.969 39.756 1.00 67.00 794 LEU A C 1
ATOM 6287 O O . LEU A 1 794 ? -90.092 -27.994 39.440 1.00 67.00 794 LEU A O 1
ATOM 6291 N N . LYS A 1 795 ? -88.633 -26.924 40.781 1.00 69.25 795 LYS A N 1
ATOM 6292 C CA . LYS A 1 795 ? -88.361 -28.072 41.653 1.00 69.25 795 LYS A CA 1
ATOM 6293 C C . LYS A 1 795 ? -89.638 -28.581 42.341 1.00 69.25 795 LYS A C 1
ATOM 6295 O O . LYS A 1 795 ? -89.949 -29.760 42.240 1.00 69.25 795 LYS A O 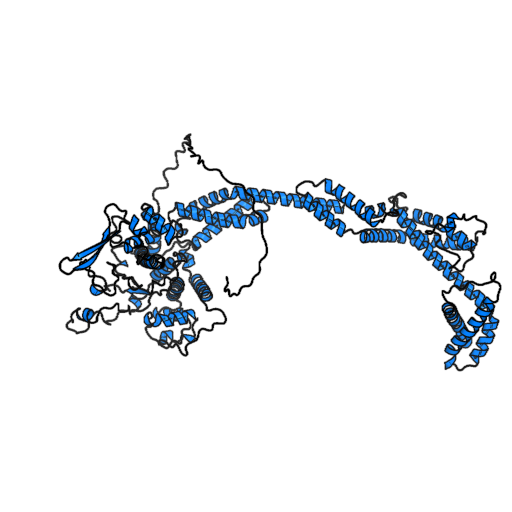1
ATOM 6300 N N . THR A 1 796 ? -90.443 -27.679 42.910 1.00 64.25 796 THR A N 1
ATOM 6301 C CA . THR A 1 796 ? -91.755 -27.971 43.537 1.00 64.25 796 THR A CA 1
ATOM 6302 C C . THR A 1 796 ? -92.871 -28.280 42.511 1.00 64.25 796 THR A C 1
ATOM 6304 O O . THR A 1 796 ? -94.056 -28.321 42.845 1.00 64.25 796 THR A O 1
ATOM 6307 N N . VAL A 1 797 ? -92.536 -28.447 41.228 1.00 62.44 797 VAL A N 1
ATOM 6308 C CA . VAL A 1 797 ? -93.442 -28.900 40.153 1.00 62.44 797 VAL A CA 1
ATOM 6309 C C . VAL A 1 797 ? -92.913 -30.171 39.472 1.00 62.44 797 VAL A C 1
ATOM 6311 O O . VAL A 1 797 ? -93.706 -30.920 38.909 1.00 62.44 797 VAL A O 1
ATOM 6314 N N . SER A 1 798 ? -91.609 -30.459 39.571 1.00 60.59 798 SER A N 1
ATOM 6315 C CA . SER A 1 798 ? -91.032 -31.788 39.314 1.00 60.59 798 SER A CA 1
ATOM 6316 C C . SER A 1 798 ? -91.189 -32.777 40.482 1.00 60.59 798 SER A C 1
ATOM 6318 O O . SER A 1 798 ? -90.994 -33.973 40.275 1.00 60.59 798 SER A O 1
ATOM 6320 N N . GLU A 1 799 ? -91.518 -32.269 41.677 1.00 57.94 799 GLU A N 1
ATOM 6321 C CA . GLU A 1 799 ? -91.911 -33.002 42.898 1.00 57.94 799 GLU A CA 1
ATOM 6322 C C . GLU A 1 799 ? -93.449 -33.017 43.086 1.00 57.94 799 GLU A C 1
ATOM 6324 O O . GLU A 1 799 ? -93.988 -34.124 43.301 1.00 57.94 799 GLU A O 1
#

Mean predicted aligned error: 18.64 Å

Sequence (799 aa):
MISRLSSKNRSWLFCGLGLILFGGLWGVLPAHDSAYSSSGFKSSNQKRLFSKPWSTQNLIRDLAAKGNFPADRGCFYNQRMDLAILRQEIQEMEASLAPPKGTSPVRRKELIWNELDLSKFPVLQERYLTLNTDWFEVPEPRLIADCRDLFCVVDAVYGKKDSEEGVRLYHWYLRMGAPLVVSSKIPAVLLDEKDLAAGGEDDEGEVALSRSHRKLQESLFKADELKAFSILSESLSPSYRRMWSLQEIHRLPNGMHLGPGVGADYRSSQGWKVNGRTGAKSAFHLNYGYIRLIPDQMRMSTPPSVRGDYLFQTVAHEMTHAIDYVLFSPKFEDADTVSTHAEWMGFSGWKKVVVTDPVTHVSTWHWEMNPGHELFAEDDDYAQTSPEEDFAEAAMNFRLYPEKMLPLPLKSAYIAQHIYQGRRFDVESLKKFYLEQMTAEASSRLPSMVEDCSGQADCLDLRLQQSFERSVRFLQKTELEACQVLDENLQAELAGEGKEALLPKIGELLEHSNSVAKIRADIEMFQKYLSAEVDPREAYVACYGQELSSENCYTQGLASQLDQAASKYSGESQSWVTAEKQKYLKQAPFSLARARVERDTDEVLLGVHENLTLTVLSLWERCTETPAEPDLGLTQDFQNSSVLTPFTAAEQYVALSILNCVNVSLKSELRKVAIAGVARPDLVPASPFYGIAVERLLVQGARMLSGFLQKDAAEELLKNFRRKAPILTSVSAKLRSLPAADLKASCDSLANDQINSLVEKSLEVQPQERMSFRFNSRSELVTSWSEGLCKELLKTVSE

Solvent-accessible surface area (backbone atoms only — not comparable to full-atom values): 46946 Å² total; per-residue (Å²): 133,90,87,86,90,82,88,83,92,83,91,85,92,84,88,81,91,90,88,82,91,84,82,90,86,82,89,82,85,82,84,79,86,77,88,77,78,85,79,86,79,88,80,88,76,88,86,83,80,91,87,73,89,84,54,59,67,54,52,51,26,45,60,32,34,60,76,63,61,76,87,57,71,68,28,28,70,60,44,74,64,34,66,68,55,48,51,48,53,41,52,52,50,48,64,73,67,49,72,61,97,80,62,72,74,86,76,68,85,81,54,66,53,64,77,21,54,40,83,67,29,55,74,69,49,30,48,47,51,71,76,41,57,74,42,50,48,66,90,51,42,79,67,35,35,85,47,54,49,61,45,50,44,37,15,49,54,71,74,37,84,92,52,65,59,32,55,36,44,49,49,37,22,80,43,35,60,20,44,65,36,44,24,62,65,70,78,81,69,86,67,52,72,63,61,55,60,65,52,64,76,54,103,83,68,62,56,81,91,56,87,82,71,78,54,48,79,52,10,43,78,48,70,70,55,42,48,48,50,45,52,53,68,59,70,50,55,78,90,66,43,45,36,84,55,39,55,40,33,42,40,43,35,73,88,63,70,75,52,46,97,75,43,40,75,87,79,68,80,69,79,77,79,67,94,80,73,88,86,81,87,50,79,53,62,52,95,78,20,39,43,55,47,46,54,57,69,52,50,69,91,57,62,72,42,45,34,37,34,49,51,55,45,55,54,42,28,61,44,30,49,36,42,30,49,64,72,45,54,97,83,56,93,87,51,85,30,45,37,63,25,71,71,46,28,70,61,54,27,46,45,83,46,74,50,62,42,91,84,80,66,50,68,40,61,48,74,46,71,49,90,91,45,71,61,79,45,94,89,40,76,61,46,71,67,36,49,58,40,36,42,10,48,42,58,33,31,37,61,62,36,22,85,61,29,62,84,40,58,66,64,39,50,49,40,17,48,76,74,49,74,61,49,60,59,40,72,68,52,41,50,51,53,51,35,52,52,33,33,50,59,41,62,72,46,42,68,61,42,40,59,78,36,72,62,37,62,74,53,37,52,51,50,48,49,56,38,36,58,48,37,51,55,43,41,16,55,75,35,87,59,37,64,71,64,59,39,80,67,49,47,51,50,41,44,48,54,33,50,60,74,38,46,68,63,49,48,56,52,41,55,51,50,51,51,52,52,50,42,50,51,52,50,54,52,47,53,54,44,51,74,74,80,54,58,60,48,57,30,40,38,76,27,59,92,51,94,60,65,42,61,60,48,20,53,51,46,44,48,49,54,51,49,63,65,45,70,80,50,68,72,89,42,36,63,58,52,52,51,49,49,57,50,49,53,70,74,56,38,63,71,56,29,48,54,47,50,53,47,60,40,50,60,53,44,61,78,24,46,66,60,45,50,54,50,46,47,55,50,49,52,48,19,68,78,57,50,39,69,85,81,66,81,75,53,77,66,68,77,68,48,88,82,72,60,94,72,57,79,91,80,50,76,62,59,66,29,32,53,48,37,42,54,68,43,47,69,57,54,47,45,50,45,40,53,65,56,47,64,52,97,85,56,59,89,82,43,54,61,52,54,56,44,38,53,53,46,51,55,50,48,47,52,51,48,50,51,53,55,52,51,56,39,51,53,54,48,51,52,59,55,60,73,47,48,73,57,58,52,59,50,46,61,59,53,76,73,53,59,82,88,50,44,62,68,51,34,49,51,54,37,40,55,51,50,49,56,51,50,54,60,51,65,74,49,58,85,90,74,51,78,82,73,98,42,100,41,76,63,59,46,44,50,59,50,20,57,55,51,38,56,54,46,51,50,68,66,79,105

Foldseek 3Di:
DDDDDDDDDDDDDDDDDDDDDDDDDDDDDDDDDDPDDDDDDDPPDDPPDPDDDDFLVVVLLQLQAPVPDPPPCLFALNPLLDLVVLVVVLVVLLVVVDDPDPPDPPPDPFPAALLAGLVLESPVQSVCCVVCVQLDDQVHSVQCNPPRYQLSSVCRLLVHPPDCQSSLQSSLCSFQVAGEGQAQDDDDPDPPVVNLPVCDDDPVGDSVVPDPDPDSNQWDDDPSLSSLSSVVSQQADSLNTHLVLAHYETEHGAPDDPDCVQADPVPDLFDDDDPDDDAHDDSQDSPRRYGYHHVVVLVPPDRSSCSSVVSNLSVQLSSLLSVQQSLPDVPQPPDRGVLGDPLVCVQQQKDKAWDQDPPVRDTGIAIDGDPPGDALDPPDPQCRRGSSSSRSNLLSCQASPVVSNVVSPSSNCCSCVSGVVVQGRDLVSVLVVLLVQLLVQLLVCLLVQCVVCLNDPVSSLVVLLVSLVVSLSVCSNRPPCSVPNDDPVSSVVSSVVSVVVCVVVSVVSSVVSVLVVVLVVVLVVLVVCCVPPQQLLQLQLVLPPDPPDSQVSSLVSSVVSLCVSCVVPDDPNNVVSVVVSVVVCVVRHSVNSVVVLLVVLVVLCVLLVVVLLVLLVVLLVCCVVDQADPPPDPDPVNVVPPQQLLDDPQQFQDDPSSSVSCSVCLLVSLLVSLCVSQPDVPDDCPRSSSVVNSSVSSVVSSVSNVVVRVVVSVVVVVVVVVVPVVVLVVLLVVLLPDDPVCSLVVLLVVLLVVVVVVVVVLVPDDPVSRDDDNDPDPVRRSNVRSVVSSVVSVVVNVD

Radius of gyration: 55.47 Å; Cα contacts (8 Å, |Δi|>4): 781; chains: 1; bounding box: 142×92×131 Å